Protein 8XCK (pdb70)

Foldseek 3Di:
DVVCPPVVCVVVVVVVVVVVVVVVCVVVVVDLQVDKAFDWDADPPRDTDGLAIGRRPDDPPSPPRPHHDDPQQVDWDADVPPGDTGRQWDDDPNDTDGRCVPVPDDQLDWDFDDDVVTQWIAGSVGDTGHNPDDDDDDDDDPDDDDDPDDDDPPDDPPDDDDPPVPPDDQKDKDWFAADWDDDDPDIDGFFKDKDKDFLPDQAKKKKKWDKKKKAWDWDADPNDIFWKKKWKWKAWVNHTPDIDIHTGDIDIDIDIHIGGHPPGMIMIMIGMDIHASDPPGRTDMDIDMTMIMMHRDDPPPDDDD/DKWQQWPLGTWDKDWQCVLPPVVVVLQCVCQVVWQQAQWFQFAAAAPFKTKIFAAHQVRHGDDWDAFAAQRLVSPDALAAFWKWFDAPPDRRGGTTMIIGGNHHDRVQHDVDPSHRTHTTIGGPDCNVSVNVVNPADWQDPDPDGNGHPNTTGRNGMDDD/DKWQQWPLGTWDKDWQCVLPVQVVVLAVVCLVVFQQAQWFQFAAAAPFKTKIWAAHQVRDGDDWDQFAAQRLASPDALAAFWKWFDAPPDRRGGTTMIIGGNHGDRVQHDVDPSHRTHTTMGGPPDNVSVNVVNPADWDPPDPDGRGHPNTITRNHMGDD/DCCCPPCVCVVVVVVVVVVVVVVVCVVVVVVQQPDKAFDWDADPPRDTDGLAIGRRPDDPPSPPRPHHDDPQQVDWDADVPPGDTGRQWDDDPNDTDGRCVPVPDDQLDWDFDPDVVTQWTAGSVGDTGHNPDDDDDDDDDPDDDDDDDDDDPPDDDPDDDDPPVPPDDQKDKDWDAADWDDDDPDIDGFFKDKDKDFLPDQAKKKKKWPKKKKAWDWDADPNDIFWKKKWKWKAKVNHTPDIDIHTHDMDIDIDIHIGGHPPGMIMIMIGMDIHASDPPGRTDMDIDMTMIMMHRDDPPDDDDD/DKWQQWPLGIWDKAWQCPLCVFVVVLACVCQVVFQQAQWFQFAAAAPFKTKIWAAHQVRHGDDWDAFAAQSLASPDALAAFWKWFDAPPDRRRGTTMIIGGNHHDRVQHDPDPSHRTHTTMGGPDDNVSRNVVNPADWQDPDPDGRGHPNTTTRNGMGDD/DVCVVVVVCCVVVVVVVVVVVVVVCVVVVVVQQPDKAFDWDADVPRDTDGLAIGRRPDDPPSPPRPHHDDDQQVDWDADVPPGDTGRQWDDDPNDTDGSCVPVPDDALDWDFDPDVVTQWTAGSVGDTGHNPDDDDDDDDDPDDDDDPDDDDPPDDDPDDDDPPVPPDDQKDKDWFAADWDDDDPDIDGFHKDKDKDWQPDQAKKKKKWPKKKKAWDWDADPNDIFWKKKWKFKAKVNHTPDIDIHTHDIDIDIDIHIGGHPPGMIMIMIGMHIHASDPPGRTDMDIHMTMIMMHRDDPPPDDDD

GO terms:
  GO:0046813 receptor-mediated virion attachment to host cell (P, IMP)
  GO:0019062 virion attachment to host cell (P, IDA)

Organism: Escherichia phage lambda (NCBI:txid2681611)

B-factor: mean 52.68, std 48.72, range [0.5, 297.79]

Sequence (1395 aa):
GKELLEKVELTEDNASRLEEFSKEWKDASDKWNAMWAVKIEQTKDGKHYVAGIGLSMEDTEEGKLSQFLVAANRIAFIDPANGNETPMFVAQGNQIFMNDVFLKRLTAPTITSGGNPPAFSLTPDGKLTAKNADISGSVNANSGTLSNVTIAENCTINGTLRAEKIVGDIVKAASAAFPRQRESSVDWPSGTRTVTVTDDHPFDRQIVVLPLTFRGSKRTVSGRTTYSMCYLKVLMNGAVIYDGAANEAVQVFSRIVDMPAGRGNVILTFTLTSTRHSADIPPYTFASDVQVMVIKKQALGISVVHVLLTTSAGNIELELDKQKAPVSVQNFVDYVNSGFYNNTTFHRVIPGFMIQGGGFTEQMQQKKPNPPIKNEADNGLRNTRGTIAMARTADKDSATSQFFINVADNAFLDHGQRDFGYAVFGKVVKGMDVADKISQVPTHDVGPYQNVPSKPVVILSAKVLHVLLTTSAGNIELELDKQKAPVSVQNFVDYVNSGFYNNTTFHRVIPGFMIQGGGFTEQMQQKKPNPPIKNEADNGLRNTRGTIAMARTADKDSATSQFFINVADNAFLDHGQRDFGYAVFGKVVKGMDVADKISQVPTHDVGPYQNVPSKPVVILSAKVLGKELLEKVELTEDNASRLEEFSKEWKDASDKWNAMWAVKIEQTKDGKHYVAGIGLSMEDTEEGKLSQFLVAANRIAFIDPANGNETPMFVAQGNQIFMNDVFLKRLTAPTITSGGNPPAFSLTPDGKLTAKNADISGSVNANSGTLSNVTIAENCTINGTLRAEKIVGDIVKAASAAFPRQRESSVDWPSGTRTVTVTDDHPFDRQIVVLPLTFRGSKRTVSGRTTYSMCYLKVLMNGAVIYDGAANEAVQVFSRIVDMPAGRGNVILTFTLTSTRHSADIPPYTFASDVQVMVIKKQALGISVVHVLLTTSAGNIELELDKQKAPVSVQNFVDYVNSGFYNNTTFHRVIPGFMIQGGGFTEQMQQKKPNPPIKNEADNGLRNTRGTIAMARTADKDSATSQFFINVADNAFLDHGQRDFGYAVFGKVVKGMDVADKISQVPTHDVGPYQNVPSKPVVILSAKVLGKELLEKVELTEDNASRLEEFSKEWKDASDKWNAMWAVKIEQTKDGKHYVAGIGLSMEDTEEGKLSQFLVAANRIAFIDPANGNETPMFVAQGNQIFMNDVFLKRLTAPTITSGGNPPAFSLTPDGKLTAKNADISGSVNANSGTLSNVTIAENCTINGTLRAEKIVGDIVKAASAAFPRQRESSVDWPSGTRTVTVTDDHPFDRQIVVLPLTFRGSKRTVSGRTTYSMCYLKVLMNGAVIYDGAANEAVQVFSRIVDMPAGRGNVILTFTLTSTRHSADIPPYTFASDVQVMVIKKQALGISVV

Secondary structure (DSSP, 8-state):
--HHHHSSTHHHHHHHHHHHHHHHHHHHHHHHHT-EEEEEE--TTS--EEEEEEESS----SSS---EEE-SSSEEEE-TTT--EEESEEEETTEEEE-SSS--EEES-EEE-SSSS-S-EE-TTS-EE-SSEEEES-EE-SSBEESS-EE-TTS---S-B-SSSBSS-SEEEEEE---EEEETTEEEE-EEEEEEE----SS-EEEEEEEEEEE-EEEEETTEEEEE-EEEEEEETTEEEEEEEESSS-EEEEEEEEE-TTS--EEEEEEEEE--SSSSSPP--EEPPEEEEEE----SSEEE-/-GGGTTSSTHHHHHHHHHHHHHHHHHHHHHHHTT-EEEEEE--TTS--EEEEEEESS----SSS---EEE-SSSEEEE-TTT--EEESEEESSS-EEE-SSS--EEES-EEE-SSSS-S-EE-TTS-EE-SSEEEES-EE-SSBEESS-EE-TTS---S-B-SSSBSS-SEEEEEE---EEEETTEEEE-EEEEEEE----SS-EEEEEEEEEEE-EEEEETTEEEEE-EEEEEEETTEEEEEEEESSS-EEEEEEEEE-TTS--EEEEEEEEE--SSSSSPP--EE--EEEEEE----SSEEE-/--TTTSSHHHHHHHHHHHHHHHHHHHHHHHHHHT-EEEEEE--TTS--EEEEEEETT----SSS---EEE-SSSEEEE-TTT--EEESEEE-SS-EEE-SSS--EEES-EEE-SSSS-S-EE-TTS-EE-SS--EES-EE-SSBEESS-EE-TTS---S-B-SSSBSS-SEEEEEE---EEEETTEEEE-EEEEEEE----SS-EEEEEEEEEEE-EEEEETTEEEEE-EEEEEEETTEEEEEEEESSS-EEEEEEEEE-TTS--EEEEEEEEE--SSSSSPP--EE--EEEEEE----SSEEE-/-EEEEETTEEEEEEE-TTT-HHHHHHHHHHHHTTSSTTEE--EEETTTEEEESSEETTS-B--PPS-B---GGGS----TTEEEE---SSTT-B-S-EEEESS--GGG---SSS----EEEEEEE-HHHHHHHHTS-B--TTTSSS-BSS--EEEEEEE-/-EEEEESS-EEEEEE-TTTSHHHHHHHHHHHHTT-STTEE--EEETTTEEEESSEETTS-B----S-B---GGGS----TTEEEE---SSTT-B-S-EEEESS--GGG---SSS----EEEEEEE-HHHHHHHHTS-B--TTTSSS-BSS--EEEEEEE-/-EEEEESS-EEEEEE-TTT-HHHHHHHHHHHHTTSSTTEE--EEETTTEEEESSB-TTS-B----S-B---GGG-----TTEEEE---SSTT-B-S-EEEESS--GGG---SSS----EEEEEEE-HHHHHHHHTS-B--TTTSSS-BSS--EEEEEEE-

Solvent-accessible surface area: 60244 Å² total; per-residue (Å²): 83,154,62,75,122,86,56,18,70,44,5,92,55,6,15,51,67,1,91,111,38,14,118,73,23,105,110,14,22,94,87,8,85,70,38,78,25,11,28,26,71,89,14,171,96,46,57,23,10,0,4,0,0,4,48,9,35,93,129,51,123,101,29,172,13,43,50,2,2,0,0,8,93,49,6,1,5,1,60,38,69,92,10,92,84,38,67,1,14,53,78,47,66,160,98,56,22,2,14,13,76,7,2,46,80,5,58,24,0,45,2,42,2,32,27,44,0,16,0,4,18,2,48,59,61,0,50,0,2,0,7,28,2,19,3,1,10,29,2,36,2,39,46,19,47,1,17,72,0,48,1,15,119,96,5,68,17,62,6,77,14,96,1,46,105,20,84,9,23,8,2,2,4,13,36,15,47,8,46,117,92,142,63,97,93,38,62,17,1,14,21,66,47,39,0,30,0,52,35,72,25,76,26,58,8,12,0,0,0,2,7,1,5,0,20,0,19,96,95,88,87,115,74,168,58,23,102,0,39,0,78,0,70,0,38,47,82,59,61,79,52,41,91,9,50,0,56,72,26,4,39,10,2,3,74,36,12,63,2,32,34,71,183,33,69,9,64,0,27,0,28,3,61,24,47,95,12,45,110,110,52,20,1,111,10,23,9,3,31,1,3,2,2,2,1,52,58,45,81,123,16,14,61,37,112,84,2,25,0,28,7,73,28,26,65,0,20,0,81,10,29,115,171,108,0,79,69,0,8,114,16,0,38,77,7,2,90,92,46,17,0,49,67,0,7,0,12,26,0,3,44,9,0,0,0,11,0,0,5,10,23,57,128,62,101,118,63,177,67,82,117,76,19,141,18,33,8,95,35,63,43,162,3,62,103,0,10,0,0,4,4,29,88,87,87,69,42,16,5,33,2,39,0,0,0,0,19,10,90,0,63,42,2,32,81,36,97,145,84,56,7,13,5,0,0,0,66,4,77,113,5,37,108,14,0,55,106,0,8,116,27,98,25,156,56,116,47,115,103,47,29,19,7,77,156,44,4,24,0,111,44,7,124,50,149,90,0,36,0,29,8,72,30,26,66,0,15,1,88,33,36,112,153,112,0,70,77,1,7,118,15,1,37,72,6,1,100,89,32,18,0,54,71,0,4,1,12,26,0,3,43,8,0,0,0,10,0,0,5,10,20,62,133,58,96,112,66,177,67,82,115,63,18,123,18,28,6,96,32,58,40,167,2,62,108,0,11,1,0,4,4,29,87,88,88,69,44,16,6,34,3,37,0,0,0,0,15,12,89,0,70,45,0,34,78,40,81,127,87,54,12,14,5,1,0,1,68,4,74,120,7,40,107,16,0,49,100,0,7,118,26,96,28,150,55,116,51,114,99,54,27,16,6,76,159,44,5,18,0,100,47,4,129,37,156,79,144,50,75,124,104,52,27,102,43,6,99,55,5,17,57,67,0,106,116,42,28,141,74,24,124,93,15,22,93,86,6,83,75,43,75,24,11,29,26,68,95,15,168,97,48,57,24,10,0,4,0,0,3,47,7,29,99,132,51,122,96,31,170,14,45,44,2,2,0,0,9,93,51,7,2,4,2,63,41,70,94,9,91,80,37,68,0,13,52,79,38,66,164,104,57,21,2,15,13,76,6,2,46,74,3,54,24,0,50,2,42,6,30,22,43,1,15,0,5,14,1,46,50,67,0,52,1,2,0,7,29,5,20,3,2,11,28,2,40,2,37,45,21,48,2,18,73,1,49,1,16,118,92,5,69,14,62,6,76,15,99,1,42,105,18,82,10,22,7,2,1,5,16,37,16,47,6,48,123,99,143,61,105,94,40,61,17,0,13,23,62,46,40,0,32,0,51,37,72,24,76,22,66,7,14,0,0,0,2,7,1,5,0,23,0,22,93,89,83,90,115,74,169,63,22,96,0,42,0,80,0,80,0,40,40,78,62,59,74,56,41,90,9,49,0,44,62,25,4,36,10,1,4,76,28,15,68,3,33,34,72,174,32,68,6,67,0,28,0,37,4,61,22,50,97,12,45,110,105,49,18,2,106,10,30,10,3,30,2,4,1,1,3,1,47,50,45,77,121,14,14,63,35,121,91,1,29,0,25,7,74,28,22,56,0,27,0,79,10,35,118,167,113,0,72,75,1,10,118,15,0,37,68,8,2,93,92,34,20,0,59,69,0,7,1,10,26,0,3,43,10,0,0,0,10,0,0,5,8,15,68,144,61,93,113,59,179,69,78,116,73,22,141,16,30,6,100,34,59,42,163,2,62,108,0,12,1,0,4,3,31,89,91,90,79,42,17,4,32,2,36,0,0,0,0,15,10,92,0,68,45,1,34,83,36,79,145,94,58,12,14,4,1,0,0,66,7,75,110,13,37,121,21,0,49,103,0,8,113,27,100,24,150,65,114,49,114,93,57,30,20,8,78,153,44,4,22,0,113,45,15,126,43,141,79,160,64,79,138,73,55,22,89,45,4,101,62,5,16,55,63,1,91,110,41,23,129,71,22,117,100,15,22,97,86,6,83,74,37,72,24,12,30,26,71,91,13,167,98,44,57,21,10,0,4,0,0,4,52,6,34,94,124,50,124,98,29,168,13,44,48,3,1,0,0,8,93,49,7,4,4,2,61,40,69,96,8,100,83,40,70,2,14,52,80,39,65,163,98,56,19,4,14,18,77,7,2,50,73,3,50,25,0,48,3,42,2,28,23,44,1,14,0,5,16,1,45,58,54,0,53,1,2,0,4,28,1,23,3,1,10,32,3,37,2,35,45,20,51,1,16,74,0,50,0,15,119,92,4,65,11,69,6,76,12,98,0,46,102,20,84,8,24,7,2,2,4,13,39,14,45,6,48,126,98,140,64,96,94,38,62,16,0,17,22,60,44,43,0,31,0,51,35,72,24,74,25,66,8,14,0,0,0,2,6,1,5,0,21,1,19,95,90,85,88,117,74,168,61,20,100,0,40,0,80,0,82,0,41,42,81,60,60,76,56,40,92,8,51,0,47,68,25,4,38,10,2,4,74,30,14,80,2,37,35,72,183,34,67,6,64,0,24,0,39,2,62,24,47,93,11,43,110,116,46,19,1,98,10,30,8,2,33,0,3,2,1,4,1,48,60,46,75,124,15,16,56,40,113

InterPro domains:
  IPR003961 Fibronectin type III [PS50853] (620-715)
  IPR003961 Fibronectin type III [SM00060] (618-701)
  IPR003961 Fibronectin type III [SM00060] (714-798)
  IPR003961 Fibronectin type III [cd00063] (618-710)
  IPR013783 Immunoglobulin-like fold [G3DSA:2.60.40.10] (608-719)
  IPR015406 Tip attachment protein J, central straight fiber domain [PF09327] (845-972)
  IPR021034 Tip attachment protein J, C-terminal receptor binding domain [PF12421] (1001-1132)
  IPR032876 Tip attachment protein J [PF13550] (334-497)
  IPR036116 Fibronectin type III superfamily [SSF49265] (617-719)
  IPR053171 Viral Tip Attachment Protein [PTHR36251] (1-840)
  IPR055383 Tip attachment protein J, Fn3-1 domain [PF24421] (610-714)
  IPR055385 Tip attachment protein J, HDII-ins2 domain [PF24801] (86-207)
  IPR057587 Tip attachment protein J, second Ig-like domain [PF24489] (716-818)

Radius of gyration: 49.27 Å; Cα contacts (8 Å, |Δi|>4): 3684; chains: 6; bounding box: 77×74×206 Å

Structure (mmCIF, N/CA/C/O backbone):
data_8XCK
#
_entry.id   8XCK
#
_cell.length_a   1.00
_cell.length_b   1.00
_cell.length_c   1.00
_cell.angle_alpha   90.00
_cell.angle_beta   90.00
_cell.angle_gamma   90.00
#
_symmetry.space_group_name_H-M   'P 1'
#
loop_
_entity.id
_entity.type
_entity.pdbx_description
1 polymer 'Tip attachment protein J'
2 polymer 'Peptidyl-prolyl cis-trans isomerase A'
#
loop_
_atom_site.group_PDB
_atom_site.id
_atom_site.type_symbol
_atom_site.label_atom_id
_atom_site.label_alt_id
_atom_site.label_comp_id
_atom_site.label_asym_id
_atom_site.label_entity_id
_atom_site.label_seq_id
_atom_site.pdbx_PDB_ins_code
_atom_site.Cartn_x
_atom_site.Cartn_y
_atom_site.Cartn_z
_atom_site.occupancy
_atom_site.B_iso_or_equiv
_atom_site.auth_seq_id
_atom_site.auth_comp_id
_atom_site.auth_asym_id
_atom_site.auth_atom_id
_atom_site.pdbx_PDB_model_num
ATOM 1 N N . GLY A 1 116 ? 245.300 254.756 154.272 1.00 153.98 828 GLY J N 1
ATOM 2 C CA . GLY A 1 116 ? 243.937 254.474 154.815 1.00 166.63 828 GLY J CA 1
ATOM 3 C C . GLY A 1 116 ? 243.641 255.270 156.078 1.00 188.16 828 GLY J C 1
ATOM 4 O O . GLY A 1 116 ? 244.593 255.755 156.716 1.00 190.31 828 GLY J O 1
ATOM 5 N N . LYS A 1 117 ? 242.364 255.398 156.445 1.00 212.59 829 LYS J N 1
ATOM 6 C CA . LYS A 1 117 ? 241.940 256.134 157.668 1.00 227.41 829 LYS J CA 1
ATOM 7 C C . LYS A 1 117 ? 242.364 255.350 158.918 1.00 255.04 829 LYS J C 1
ATOM 8 O O . LYS A 1 117 ? 242.682 255.987 159.932 1.00 266.85 829 LYS J O 1
ATOM 14 N N . GLU A 1 118 ? 242.379 254.016 158.849 1.00 270.36 830 GLU J N 1
ATOM 15 C CA . GLU A 1 118 ? 242.573 253.130 160.031 1.00 261.95 830 GLU J CA 1
ATOM 16 C C . GLU A 1 118 ? 244.004 253.251 160.580 1.00 263.91 830 GLU J C 1
ATOM 17 O O . GLU A 1 118 ? 244.228 252.770 161.706 1.00 251.02 830 GLU J O 1
ATOM 23 N N . LEU A 1 119 ? 244.937 253.865 159.838 1.00 264.86 831 LEU J N 1
ATOM 24 C CA . LEU A 1 119 ? 246.371 253.934 160.244 1.00 252.89 831 LEU J CA 1
ATOM 25 C C . LEU A 1 119 ? 246.652 255.194 161.080 1.00 273.27 831 LEU J C 1
ATOM 26 O O . LEU A 1 119 ? 247.811 255.347 161.511 1.00 297.04 831 LEU J O 1
ATOM 31 N N . LEU A 1 120 ? 245.659 256.052 161.340 1.00 275.10 832 LEU J N 1
ATOM 32 C CA . LEU A 1 120 ? 245.915 257.369 161.992 1.00 262.98 832 LEU J CA 1
ATOM 33 C C . LEU A 1 120 ? 245.213 257.506 163.353 1.00 257.94 832 LEU J C 1
ATOM 34 O O . LEU A 1 120 ? 245.457 258.536 164.010 1.00 268.05 832 LEU J O 1
ATOM 39 N N . GLU A 1 121 ? 244.397 256.544 163.793 1.00 237.23 833 GLU J N 1
ATOM 40 C CA . GLU A 1 121 ? 243.723 256.648 165.121 1.00 215.57 833 GLU J CA 1
ATOM 41 C C . GLU A 1 121 ? 244.137 255.493 166.037 1.00 205.98 833 GLU J C 1
ATOM 42 O O . GLU A 1 121 ? 244.615 255.770 167.159 1.00 201.02 833 GLU J O 1
ATOM 48 N N . LYS A 1 122 ? 243.952 254.247 165.601 1.00 193.99 834 LYS J N 1
ATOM 49 C CA . LYS A 1 122 ? 244.131 253.064 166.483 1.00 190.42 834 LYS J CA 1
ATOM 50 C C . LYS A 1 122 ? 245.608 252.650 166.532 1.00 191.87 834 LYS J C 1
ATOM 51 O O . LYS A 1 122 ? 245.946 251.780 167.348 1.00 206.30 834 LYS J O 1
ATOM 57 N N . VAL A 1 123 ? 246.471 253.241 165.712 1.00 185.33 835 VAL J N 1
ATOM 58 C CA . VAL A 1 123 ? 247.926 252.915 165.741 1.00 181.50 835 VAL J CA 1
ATOM 59 C C . VAL A 1 123 ? 248.621 253.824 166.761 1.00 188.81 835 VAL J C 1
ATOM 60 O O . VAL A 1 123 ? 249.637 253.396 167.323 1.00 194.25 835 VAL J O 1
ATOM 64 N N . GLU A 1 124 ? 248.089 255.021 167.017 1.00 196.02 836 GLU J N 1
ATOM 65 C CA . GLU A 1 124 ? 248.616 255.919 168.081 1.00 197.78 836 GLU J CA 1
ATOM 66 C C . GLU A 1 124 ? 248.191 255.381 169.452 1.00 195.12 836 GLU J C 1
ATOM 67 O O . GLU A 1 124 ? 248.783 255.820 170.463 1.00 195.38 836 GLU J O 1
ATOM 73 N N . LEU A 1 125 ? 247.205 254.477 169.499 1.00 188.96 837 LEU J N 1
ATOM 74 C CA . LEU A 1 125 ? 246.780 253.843 170.777 1.00 187.47 837 LEU J CA 1
ATOM 75 C C . LEU A 1 125 ? 247.936 253.029 171.364 1.00 197.92 837 LEU J C 1
ATOM 76 O O . LEU A 1 125 ? 248.062 252.995 172.591 1.00 211.63 837 LEU J O 1
ATOM 81 N N . THR A 1 126 ? 248.787 252.450 170.524 1.00 202.53 838 THR J N 1
ATOM 82 C CA . THR A 1 126 ? 249.927 251.612 170.978 1.00 209.89 838 THR J CA 1
ATOM 83 C C . THR A 1 126 ? 250.958 252.486 171.701 1.00 208.06 838 THR J C 1
ATOM 84 O O . THR A 1 126 ? 251.763 251.923 172.463 1.00 219.55 838 THR J O 1
ATOM 88 N N . GLU A 1 127 ? 250.935 253.803 171.481 1.00 200.63 839 GLU J N 1
ATOM 89 C CA . GLU A 1 127 ? 251.930 254.734 172.072 1.00 196.73 839 GLU J CA 1
ATOM 90 C C . GLU A 1 127 ? 251.370 255.372 173.351 1.00 195.73 839 GLU J C 1
ATOM 91 O O . GLU A 1 127 ? 252.113 255.431 174.358 1.00 202.24 839 GLU J O 1
ATOM 97 N N . ASP A 1 128 ? 250.129 255.861 173.321 1.00 189.17 840 ASP J N 1
ATOM 98 C CA . ASP A 1 128 ? 249.476 256.435 174.530 1.00 185.36 840 ASP J CA 1
ATOM 99 C C . ASP A 1 128 ? 249.288 255.322 175.568 1.00 172.65 840 ASP J C 1
ATOM 100 O O . ASP A 1 128 ? 249.450 255.606 176.768 1.00 180.87 840 ASP J O 1
ATOM 105 N N . ASN A 1 129 ? 248.962 254.107 175.124 1.00 159.40 841 ASN J N 1
ATOM 106 C CA . ASN A 1 129 ? 248.867 252.929 176.025 1.00 160.79 841 ASN J CA 1
ATOM 107 C C . ASN A 1 129 ? 250.233 252.672 176.672 1.00 162.16 841 ASN J C 1
ATOM 108 O O . ASN A 1 129 ? 250.267 252.405 177.890 1.00 174.84 841 ASN J O 1
ATOM 113 N N . ALA A 1 130 ? 251.321 252.754 175.905 1.00 156.07 842 ALA J N 1
ATOM 114 C CA . ALA A 1 130 ? 252.691 252.540 176.427 1.00 154.09 842 ALA J CA 1
ATOM 115 C C . ALA A 1 130 ? 253.025 253.637 177.448 1.00 151.67 842 ALA J C 1
ATOM 116 O O . ALA A 1 130 ? 253.625 253.310 178.492 1.00 151.42 842 ALA J O 1
ATOM 118 N N . SER A 1 131 ? 252.645 254.887 177.173 1.00 150.59 843 SER J N 1
ATOM 119 C CA . SER A 1 131 ? 252.894 256.028 178.095 1.00 148.97 843 SER J CA 1
ATOM 120 C C . SER A 1 131 ? 252.132 255.798 179.409 1.00 143.11 843 SER J C 1
ATOM 121 O O . SER A 1 131 ? 252.716 256.006 180.496 1.00 151.44 843 SER J O 1
ATOM 124 N N . ARG A 1 132 ? 250.870 255.381 179.317 1.00 128.78 844 ARG J N 1
ATOM 125 C CA . ARG A 1 132 ? 250.045 255.091 180.519 1.00 118.37 844 ARG J CA 1
ATOM 126 C C . ARG A 1 132 ? 250.663 253.915 181.277 1.00 116.95 844 ARG J C 1
ATOM 127 O O . ARG A 1 132 ? 250.676 253.963 182.524 1.00 125.10 844 ARG J O 1
ATOM 135 N N . LEU A 1 133 ? 251.163 252.904 180.561 1.00 112.79 845 LEU J N 1
ATOM 136 C CA . LEU A 1 133 ? 251.808 251.724 181.197 1.00 112.42 845 LEU J CA 1
ATOM 137 C C . LEU A 1 133 ? 253.061 252.176 181.949 1.00 117.20 845 LEU J C 1
ATOM 138 O O . LEU A 1 133 ? 253.273 251.678 183.068 1.00 125.59 845 LEU J O 1
ATOM 143 N N . GLU A 1 134 ? 253.847 253.083 181.367 1.00 126.38 846 GLU J N 1
ATOM 144 C CA . GLU A 1 134 ? 255.080 253.607 182.015 1.00 134.45 846 GLU J CA 1
ATOM 145 C C . GLU A 1 134 ? 254.699 254.403 183.269 1.00 133.10 846 GLU J C 1
ATOM 146 O O . GLU A 1 134 ? 255.378 254.243 184.297 1.00 133.02 846 GLU J O 1
ATOM 152 N N . GLU A 1 135 ? 253.655 255.229 183.196 1.00 133.87 847 GLU J N 1
ATOM 153 C CA . GLU A 1 135 ? 253.187 256.016 184.370 1.00 137.28 847 GLU J CA 1
ATOM 154 C C . GLU A 1 135 ? 252.732 255.059 185.476 1.00 132.02 847 GLU J C 1
ATOM 155 O O . GLU A 1 135 ? 253.105 255.288 186.649 1.00 144.60 847 GLU J O 1
ATOM 161 N N . PHE A 1 136 ? 251.970 254.023 185.124 1.00 122.12 848 PHE J N 1
ATOM 162 C CA . PHE A 1 136 ? 251.494 253.014 186.105 1.00 116.46 848 PHE J CA 1
ATOM 163 C C . PHE A 1 136 ? 252.684 252.245 186.670 1.00 110.08 848 PHE J C 1
ATOM 164 O O . PHE A 1 136 ? 252.646 251.946 187.871 1.00 132.20 848 PHE J O 1
ATOM 172 N N . SER A 1 137 ? 253.692 251.949 185.850 1.00 95.88 849 SER J N 1
ATOM 173 C CA . SER A 1 137 ? 254.929 251.266 186.308 1.00 95.53 849 SER J CA 1
ATOM 174 C C . SER A 1 137 ? 255.625 252.141 187.355 1.00 98.44 849 SER J C 1
ATOM 175 O O . SER A 1 137 ? 256.054 251.598 188.389 1.00 107.32 849 SER J O 1
ATOM 178 N N . LYS A 1 138 ? 255.751 253.443 187.093 1.00 99.46 850 LYS J N 1
ATOM 179 C CA . LYS A 1 138 ? 256.395 254.384 188.045 1.00 100.83 850 LYS J CA 1
ATOM 180 C C . LYS A 1 138 ? 255.592 254.427 189.347 1.00 93.96 850 LYS J C 1
ATOM 181 O O . LYS A 1 138 ? 256.210 254.343 190.416 1.00 97.86 850 LYS J O 1
ATOM 187 N N . GLU A 1 139 ? 254.268 254.529 189.267 1.00 85.64 851 GLU J N 1
ATOM 188 C CA . GLU A 1 139 ? 253.416 254.599 190.481 1.00 83.98 851 GLU J CA 1
ATOM 189 C C . GLU A 1 139 ? 253.550 253.293 191.267 1.00 76.36 851 GLU J C 1
ATOM 190 O O . GLU A 1 139 ? 253.677 253.358 192.505 1.00 74.61 851 GLU J O 1
ATOM 196 N N . TRP A 1 140 ? 253.519 252.156 190.574 1.00 72.36 852 TRP J N 1
ATOM 197 C CA . TRP A 1 140 ? 253.618 250.818 191.205 1.00 70.18 852 TRP J CA 1
ATOM 198 C C . TRP A 1 140 ? 254.985 250.665 191.875 1.00 76.82 852 TRP J C 1
ATOM 199 O O . TRP A 1 140 ? 255.027 250.134 192.985 1.00 83.34 852 TRP J O 1
ATOM 210 N N . LYS A 1 141 ? 256.060 251.101 191.218 1.00 86.90 853 LYS J N 1
ATOM 211 C CA . LYS A 1 141 ? 257.423 251.043 191.803 1.00 93.09 853 LYS J CA 1
ATOM 212 C C . LYS A 1 141 ? 257.465 251.926 193.049 1.00 92.94 853 LYS J C 1
ATOM 213 O O . LYS A 1 141 ? 258.091 251.516 194.023 1.00 104.02 853 LYS J O 1
ATOM 219 N N . ASP A 1 142 ? 256.835 253.096 193.014 1.00 93.87 854 ASP J N 1
ATOM 220 C CA . ASP A 1 142 ? 256.833 254.031 194.167 1.00 93.86 854 ASP J CA 1
ATOM 221 C C . ASP A 1 142 ? 256.082 253.399 195.341 1.00 76.73 854 ASP J C 1
ATOM 222 O O . ASP A 1 142 ? 256.562 253.557 196.476 1.00 78.63 854 ASP J O 1
ATOM 227 N N . ALA A 1 143 ? 254.971 252.704 195.083 1.00 62.09 855 ALA J N 1
ATOM 228 C CA . ALA A 1 143 ? 254.051 252.215 196.141 1.00 53.44 855 ALA J CA 1
ATOM 229 C C . ALA A 1 143 ? 254.515 250.860 196.686 1.00 54.05 855 ALA J C 1
ATOM 230 O O . ALA A 1 143 ? 254.428 250.666 197.911 1.00 60.48 855 ALA J O 1
ATOM 232 N N . SER A 1 144 ? 254.976 249.951 195.824 1.00 52.38 856 SER J N 1
ATOM 233 C CA . SER A 1 144 ? 255.397 248.587 196.225 1.00 53.92 856 SER J CA 1
ATOM 234 C C . SER A 1 144 ? 256.652 248.668 197.091 1.00 57.71 856 SER J C 1
ATOM 235 O O . SER A 1 144 ? 256.753 247.925 198.086 1.00 66.45 856 SER J O 1
ATOM 238 N N . ASP A 1 145 ? 257.595 249.522 196.722 1.00 65.53 857 ASP J N 1
ATOM 239 C CA . ASP A 1 145 ? 258.884 249.612 197.447 1.00 74.05 857 ASP J CA 1
ATOM 240 C C . ASP A 1 145 ? 258.630 250.201 198.829 1.00 68.47 857 ASP J C 1
ATOM 241 O O . ASP A 1 145 ? 259.496 250.015 199.694 1.00 78.84 857 ASP J O 1
ATOM 246 N N . LYS A 1 146 ? 257.493 250.861 199.033 1.00 56.82 858 LYS J N 1
ATOM 247 C CA . LYS A 1 146 ? 257.151 251.406 200.365 1.00 53.22 858 LYS J CA 1
ATOM 248 C C . LYS A 1 146 ? 256.203 250.467 201.112 1.00 49.69 858 LYS J C 1
ATOM 249 O O . LYS A 1 146 ? 256.151 250.579 202.350 1.00 59.32 858 LYS J O 1
ATOM 255 N N . TRP A 1 147 ? 255.470 249.599 200.416 1.00 40.71 859 TRP J N 1
ATOM 256 C CA . TRP A 1 147 ? 254.669 248.538 201.076 1.00 36.38 859 TRP J CA 1
ATOM 257 C C . TRP A 1 147 ? 255.605 247.492 201.643 1.00 38.16 859 TRP J C 1
ATOM 258 O O . TRP A 1 147 ? 255.329 247.018 202.747 1.00 50.46 859 TRP J O 1
ATOM 269 N N . ASN A 1 148 ? 256.648 247.126 200.908 1.00 39.59 860 ASN J N 1
ATOM 270 C CA . ASN A 1 148 ? 257.540 246.010 201.307 1.00 39.86 860 ASN J CA 1
ATOM 271 C C . ASN A 1 148 ? 258.500 246.506 202.388 1.00 39.93 860 ASN J C 1
ATOM 272 O O . ASN A 1 148 ? 259.100 245.663 203.047 1.00 46.96 860 ASN J O 1
ATOM 277 N N . ALA A 1 149 ? 258.646 247.817 202.572 1.00 37.23 861 ALA J N 1
ATOM 278 C CA . ALA A 1 149 ? 259.514 248.391 203.630 1.00 38.64 861 ALA J CA 1
ATOM 279 C C . ALA A 1 149 ? 258.714 248.719 204.897 1.00 35.58 861 ALA J C 1
ATOM 280 O O . ALA A 1 149 ? 259.335 249.157 205.865 1.00 40.83 861 ALA J O 1
ATOM 282 N N . MET A 1 150 ? 257.410 248.461 204.901 1.00 31.47 862 MET J N 1
ATOM 283 C CA . MET A 1 150 ? 256.454 248.934 205.930 1.00 26.20 862 MET J CA 1
ATOM 284 C C . MET A 1 150 ? 256.392 247.891 207.033 1.00 21.13 862 MET J C 1
ATOM 285 O O . MET A 1 150 ? 256.199 246.694 206.735 1.00 21.83 862 MET J O 1
ATOM 290 N N . TRP A 1 151 ? 256.548 248.332 208.275 1.00 16.58 863 TRP J N 1
ATOM 291 C CA . TRP A 1 151 ? 256.406 247.447 209.460 1.00 12.95 863 TRP J CA 1
ATOM 292 C C . TRP A 1 151 ? 255.046 247.744 210.031 1.00 9.59 863 TRP J C 1
ATOM 293 O O . TRP A 1 151 ? 254.670 248.885 210.064 1.00 9.44 863 TRP J O 1
ATOM 304 N N . ALA A 1 152 ? 254.332 246.732 210.453 1.00 6.98 864 ALA J N 1
ATOM 305 C CA . ALA A 1 152 ? 253.002 246.901 211.033 1.00 5.51 864 ALA J CA 1
ATOM 306 C C . ALA A 1 152 ? 252.921 246.142 212.340 1.00 4.48 864 ALA J C 1
ATOM 307 O O . ALA A 1 152 ? 253.794 245.417 212.702 1.00 4.40 864 ALA J O 1
ATOM 309 N N . VAL A 1 153 ? 251.851 246.335 213.050 1.00 3.73 865 VAL J N 1
ATOM 310 C CA . VAL A 1 153 ? 251.424 245.441 214.146 1.00 3.38 865 VAL J CA 1
ATOM 311 C C . VAL A 1 153 ? 250.697 244.280 213.507 1.00 3.65 865 VAL J C 1
ATOM 312 O O . VAL A 1 153 ? 249.660 244.531 212.887 1.00 3.75 865 VAL J O 1
ATOM 316 N N . LYS A 1 154 ? 251.165 243.067 213.752 1.00 4.13 866 LYS J N 1
ATOM 317 C CA . LYS A 1 154 ? 250.644 241.852 213.139 1.00 4.50 866 LYS J CA 1
ATOM 318 C C . LYS A 1 154 ? 249.491 241.314 213.937 1.00 4.87 866 LYS J C 1
ATOM 319 O O . LYS A 1 154 ? 249.670 241.133 215.124 1.00 4.49 866 LYS J O 1
ATOM 325 N N . ILE A 1 155 ? 248.395 240.983 213.250 1.00 5.96 867 ILE J N 1
ATOM 326 C CA . ILE A 1 155 ? 247.195 240.379 213.894 1.00 6.98 867 ILE J CA 1
ATOM 327 C C . ILE A 1 155 ? 247.186 238.877 213.640 1.00 9.21 867 ILE J C 1
ATOM 328 O O . ILE A 1 155 ? 247.306 238.481 212.518 1.00 10.84 867 ILE J O 1
ATOM 333 N N . GLU A 1 156 ? 247.041 238.063 214.672 1.00 13.23 868 GLU J N 1
ATOM 334 C CA . GLU A 1 156 ? 246.963 236.586 214.536 1.00 17.20 868 GLU J CA 1
ATOM 335 C C . GLU A 1 156 ? 245.623 236.133 215.065 1.00 17.87 868 GLU J C 1
ATOM 336 O O . GLU A 1 156 ? 244.871 236.943 215.452 1.00 17.34 868 GLU J O 1
ATOM 342 N N . GLN A 1 157 ? 245.371 234.842 215.061 1.00 24.94 869 GLN J N 1
ATOM 343 C CA . GLN A 1 157 ? 244.062 234.247 215.409 1.00 28.80 869 GLN J CA 1
ATOM 344 C C . GLN A 1 157 ? 244.243 233.121 216.408 1.00 32.67 869 GLN J C 1
ATOM 345 O O . GLN A 1 157 ? 245.241 232.397 216.343 1.00 40.50 869 GLN J O 1
ATOM 351 N N . THR A 1 158 ? 243.281 232.960 217.290 1.00 40.71 870 THR J N 1
ATOM 352 C CA . THR A 1 158 ? 243.134 231.721 218.091 1.00 45.28 870 THR J CA 1
ATOM 353 C C . THR A 1 158 ? 242.354 230.719 217.237 1.00 57.28 870 THR J C 1
ATOM 354 O O . THR A 1 158 ? 241.892 231.091 216.139 1.00 59.14 870 THR J O 1
ATOM 358 N N . LYS A 1 159 ? 242.171 229.490 217.705 1.00 69.21 871 LYS J N 1
ATOM 359 C CA . LYS A 1 159 ? 241.320 228.530 216.958 1.00 75.80 871 LYS J CA 1
ATOM 360 C C . LYS A 1 159 ? 239.852 228.801 217.312 1.00 75.97 871 LYS J C 1
ATOM 361 O O . LYS A 1 159 ? 239.104 227.838 217.493 1.00 82.39 871 LYS J O 1
ATOM 367 N N . ASP A 1 160 ? 239.447 230.071 217.392 1.00 76.80 872 ASP J N 1
ATOM 368 C CA . ASP A 1 160 ? 238.035 230.461 217.660 1.00 79.94 872 ASP J CA 1
ATOM 369 C C . ASP A 1 160 ? 237.613 231.657 216.803 1.00 77.49 872 ASP J C 1
ATOM 370 O O . ASP A 1 160 ? 236.402 231.974 216.823 1.00 76.22 872 ASP J O 1
ATOM 375 N N . GLY A 1 161 ? 238.562 232.311 216.118 1.00 67.56 873 GLY J N 1
ATOM 376 C CA . GLY A 1 161 ? 238.327 233.536 215.338 1.00 61.00 873 GLY J CA 1
ATOM 377 C C . GLY A 1 161 ? 238.341 234.761 216.228 1.00 60.39 873 GLY J C 1
ATOM 378 O O . GLY A 1 161 ? 237.342 235.505 216.207 1.00 67.64 873 GLY J O 1
ATOM 379 N N . LYS A 1 162 ? 239.434 234.989 216.963 1.00 50.62 874 LYS J N 1
ATOM 380 C CA . LYS A 1 162 ? 239.476 236.069 217.967 1.00 45.27 874 LYS J CA 1
ATOM 381 C C . LYS A 1 162 ? 240.372 237.237 217.546 1.00 42.68 874 LYS J C 1
ATOM 382 O O . LYS A 1 162 ? 240.084 238.351 218.015 1.00 61.66 874 LYS J O 1
ATOM 388 N N . HIS A 1 163 ? 241.399 237.054 216.730 1.00 27.67 875 HIS J N 1
ATOM 389 C CA . HIS A 1 163 ? 242.116 238.194 216.103 1.00 22.18 875 HIS J CA 1
ATOM 390 C C . HIS A 1 163 ? 242.724 239.094 217.173 1.00 17.94 875 HIS J C 1
ATOM 391 O O . HIS A 1 163 ? 242.262 240.189 217.392 1.00 28.48 875 HIS J O 1
ATOM 398 N N . TYR A 1 164 ? 243.792 238.682 217.789 1.00 11.52 876 TYR J N 1
ATOM 399 C CA . TYR A 1 164 ? 244.531 239.492 218.777 1.00 8.38 876 TYR J CA 1
ATOM 400 C C . TYR A 1 164 ? 245.807 240.044 218.113 1.00 7.29 876 TYR J C 1
ATOM 401 O O . TYR A 1 164 ? 246.214 239.609 217.043 1.00 7.12 876 TYR J O 1
ATOM 410 N N . VAL A 1 165 ? 246.489 240.952 218.786 1.00 5.92 877 VAL J N 1
ATOM 411 C CA . VAL A 1 165 ? 247.792 241.523 218.403 1.00 5.35 877 VAL J CA 1
ATOM 412 C C . VAL A 1 165 ? 248.831 240.550 218.915 1.00 6.11 877 VAL J C 1
ATOM 413 O O . VAL A 1 165 ? 248.920 240.348 220.158 1.00 6.68 877 VAL J O 1
ATOM 417 N N . ALA A 1 166 ? 249.675 240.018 218.037 1.00 6.26 878 ALA J N 1
ATOM 418 C CA . ALA A 1 166 ? 250.675 239.005 218.377 1.00 5.58 878 ALA J CA 1
ATOM 419 C C . ALA A 1 166 ? 252.066 239.615 218.295 1.00 5.80 878 ALA J C 1
ATOM 420 O O . ALA A 1 166 ? 252.999 239.046 218.830 1.00 7.53 878 ALA J O 1
ATOM 422 N N . GLY A 1 167 ? 252.278 240.768 217.706 1.00 5.26 879 GLY J N 1
ATOM 423 C CA . GLY A 1 167 ? 253.629 241.341 217.759 1.00 5.00 879 GLY J CA 1
ATOM 424 C C . GLY A 1 167 ? 253.821 242.318 216.646 1.00 4.75 879 GLY J C 1
ATOM 425 O O . GLY A 1 167 ? 252.787 242.832 216.161 1.00 4.85 879 GLY J O 1
ATOM 426 N N . ILE A 1 168 ? 255.058 242.545 216.250 1.00 0.50 880 ILE J N 1
ATOM 427 C CA . ILE A 1 168 ? 255.350 243.564 215.219 1.00 6.06 880 ILE J CA 1
ATOM 428 C C . ILE A 1 168 ? 256.076 242.840 214.100 1.00 8.03 880 ILE J C 1
ATOM 429 O O . ILE A 1 168 ? 257.010 242.093 214.390 1.00 9.66 880 ILE J O 1
ATOM 434 N N . GLY A 1 169 ? 255.699 243.048 212.855 1.00 9.39 881 GLY J N 1
ATOM 435 C CA . GLY A 1 169 ? 256.440 242.417 211.754 1.00 10.98 881 GLY J CA 1
ATOM 436 C C . GLY A 1 169 ? 256.243 243.138 210.449 1.00 12.90 881 GLY J C 1
ATOM 437 O O . GLY A 1 169 ? 255.384 243.992 210.375 1.00 13.48 881 GLY J O 1
ATOM 438 N N . LEU A 1 170 ? 256.985 242.762 209.420 1.00 16.79 882 LEU J N 1
ATOM 439 C CA . LEU A 1 170 ? 256.840 243.346 208.064 1.00 19.77 882 LEU J CA 1
ATOM 440 C C . LEU A 1 170 ? 255.429 243.097 207.573 1.00 21.42 882 LEU J C 1
ATOM 441 O O . LEU A 1 170 ? 254.937 241.933 207.706 1.00 26.73 882 LEU J O 1
ATOM 446 N N . SER A 1 171 ? 254.812 244.141 207.028 1.00 22.54 883 SER J N 1
ATOM 447 C CA . SER A 1 171 ? 253.386 244.120 206.629 1.00 24.59 883 SER J CA 1
ATOM 448 C C . SER A 1 171 ? 253.173 243.093 205.517 1.00 30.07 883 SER J C 1
ATOM 449 O O . SER A 1 171 ? 252.208 242.345 205.586 1.00 35.54 883 SER J O 1
ATOM 452 N N . MET A 1 172 ? 254.055 243.033 204.527 1.00 37.05 884 MET J N 1
ATOM 453 C CA . MET A 1 172 ? 253.881 242.143 203.353 1.00 43.93 884 MET J CA 1
ATOM 454 C C . MET A 1 172 ? 254.708 240.884 203.599 1.00 54.37 884 MET J C 1
ATOM 455 O O . MET A 1 172 ? 255.675 240.628 202.846 1.00 64.93 884 MET J O 1
ATOM 460 N N . GLU A 1 173 ? 254.363 240.143 204.647 1.00 67.22 885 GLU J N 1
ATOM 461 C CA . GLU A 1 173 ? 255.039 238.866 204.991 1.00 78.05 885 GLU J CA 1
ATOM 462 C C . GLU A 1 173 ? 254.040 237.958 205.702 1.00 85.15 885 GLU J C 1
ATOM 463 O O . GLU A 1 173 ? 252.869 238.352 205.796 1.00 93.54 885 GLU J O 1
ATOM 469 N N . ASP A 1 174 ? 254.485 236.802 206.188 1.00 99.85 886 ASP J N 1
ATOM 470 C CA . ASP A 1 174 ? 253.592 235.844 206.888 1.00 116.31 886 ASP J CA 1
ATOM 471 C C . ASP A 1 174 ? 254.143 235.455 208.261 1.00 122.52 886 ASP J C 1
ATOM 472 O O . ASP A 1 174 ? 253.315 235.313 209.185 1.00 114.31 886 ASP J O 1
ATOM 477 N N . THR A 1 175 ? 255.454 235.218 208.388 1.00 131.66 887 THR J N 1
ATOM 478 C CA . THR A 1 175 ? 256.083 234.671 209.627 1.00 143.63 887 THR J CA 1
ATOM 479 C C . THR A 1 175 ? 255.427 233.325 209.980 1.00 156.16 887 THR J C 1
ATOM 480 O O . THR A 1 175 ? 254.831 232.712 209.084 1.00 162.94 887 THR J O 1
ATOM 484 N N . GLU A 1 176 ? 255.525 232.870 211.232 1.00 168.67 888 GLU J N 1
ATOM 485 C CA . GLU A 1 176 ? 254.882 231.612 211.700 1.00 176.27 888 GLU J CA 1
ATOM 486 C C . GLU A 1 176 ? 254.280 231.817 213.096 1.00 178.00 888 GLU J C 1
ATOM 487 O O . GLU A 1 176 ? 254.186 230.820 213.845 1.00 180.78 888 GLU J O 1
ATOM 493 N N . GLU A 1 177 ? 253.907 233.057 213.443 1.00 172.30 889 GLU J N 1
ATOM 494 C CA . GLU A 1 177 ? 253.538 233.492 214.821 1.00 167.30 889 GLU J CA 1
ATOM 495 C C . GLU A 1 177 ? 254.799 233.469 215.704 1.00 158.04 889 GLU J C 1
ATOM 496 O O . GLU A 1 177 ? 254.741 234.008 216.826 1.00 159.87 889 GLU J O 1
ATOM 502 N N . GLY A 1 178 ? 255.902 232.902 215.193 1.00 141.78 890 GLY J N 1
ATOM 503 C CA . GLY A 1 178 ? 257.247 232.925 215.798 1.00 121.01 890 GLY J CA 1
ATOM 504 C C . GLY A 1 178 ? 258.157 233.906 215.077 1.00 116.07 890 GLY J C 1
ATOM 505 O O . GLY A 1 178 ? 257.802 234.360 213.960 1.00 113.54 890 GLY J O 1
ATOM 506 N N . LYS A 1 179 ? 259.274 234.274 215.707 1.00 105.45 891 LYS J N 1
ATOM 507 C CA . LYS A 1 179 ? 260.265 235.240 215.159 1.00 101.05 891 LYS J CA 1
ATOM 508 C C . LYS A 1 179 ? 259.617 236.615 214.937 1.00 85.36 891 LYS J C 1
ATOM 509 O O . LYS A 1 179 ? 260.318 237.509 214.422 1.00 89.25 891 LYS J O 1
ATOM 515 N N . LEU A 1 180 ? 258.334 236.782 215.284 1.00 62.68 892 LEU J N 1
ATOM 516 C CA . LEU A 1 180 ? 257.679 238.107 215.365 1.00 47.54 892 LEU J CA 1
ATOM 517 C C . LEU A 1 180 ? 258.393 238.919 216.442 1.00 45.17 892 LEU J C 1
ATOM 518 O O . LEU A 1 180 ? 258.556 238.415 217.559 1.00 51.77 892 LEU J O 1
ATOM 523 N N . SER A 1 181 ? 258.751 240.154 216.141 1.00 39.38 893 SER J N 1
ATOM 524 C CA . SER A 1 181 ? 259.696 240.896 216.985 1.00 40.09 893 SER J CA 1
ATOM 525 C C . SER A 1 181 ? 258.929 241.606 218.094 1.00 37.89 893 SER J C 1
ATOM 526 O O . SER A 1 181 ? 259.321 242.751 218.405 1.00 58.97 893 SER J O 1
ATOM 529 N N . GLN A 1 182 ? 257.952 240.944 218.733 1.00 27.68 894 GLN J N 1
ATOM 530 C CA . GLN A 1 182 ? 257.359 241.386 220.045 1.00 22.56 894 GLN J CA 1
ATOM 531 C C . GLN A 1 182 ? 256.592 242.687 219.872 1.00 15.96 894 GLN J C 1
ATOM 532 O O . GLN A 1 182 ? 256.870 243.448 218.919 1.00 18.90 894 GLN J O 1
ATOM 538 N N . PHE A 1 183 ? 255.622 242.942 220.730 1.00 10.11 895 PHE J N 1
ATOM 539 C CA . PHE A 1 183 ? 254.814 244.172 220.611 1.00 7.28 895 PHE J CA 1
ATOM 540 C C . PHE A 1 183 ? 255.380 245.178 221.608 1.00 6.35 895 PHE J C 1
ATOM 541 O O . PHE A 1 183 ? 254.898 245.269 222.685 1.00 5.97 895 PHE J O 1
ATOM 549 N N . LEU A 1 184 ? 256.422 245.904 221.225 1.00 5.66 896 LEU J N 1
ATOM 550 C CA . LEU A 1 184 ? 257.032 246.936 222.077 1.00 5.44 896 LEU J CA 1
ATOM 551 C C . LEU A 1 184 ? 256.349 248.255 221.791 1.00 5.55 896 LEU J C 1
ATOM 552 O O . LEU A 1 184 ? 256.253 248.607 220.652 1.00 5.30 896 LEU J O 1
ATOM 557 N N . VAL A 1 185 ? 256.011 248.980 222.838 1.00 6.08 897 VAL J N 1
ATOM 558 C CA . VAL A 1 185 ? 255.374 250.311 222.805 1.00 6.97 897 VAL J CA 1
ATOM 559 C C . VAL A 1 185 ? 256.347 251.187 223.543 1.00 8.76 897 VAL J C 1
ATOM 560 O O . VAL A 1 185 ? 256.935 250.714 224.474 1.00 10.33 897 VAL J O 1
ATOM 564 N N . ALA A 1 186 ? 256.445 252.444 223.197 1.00 11.57 898 ALA J N 1
ATOM 565 C CA . ALA A 1 186 ? 257.457 253.355 223.760 1.00 13.99 898 ALA J CA 1
ATOM 566 C C . ALA A 1 186 ? 257.006 253.999 225.078 1.00 16.92 898 ALA J C 1
ATOM 567 O O . ALA A 1 186 ? 257.618 255.024 225.422 1.00 32.36 898 ALA J O 1
ATOM 569 N N . ALA A 1 187 ? 256.085 253.476 225.861 1.00 15.59 899 ALA J N 1
ATOM 570 C CA . ALA A 1 187 ? 255.966 253.875 227.307 1.00 16.40 899 ALA J CA 1
ATOM 571 C C . ALA A 1 187 ? 255.543 255.334 227.497 1.00 15.65 899 ALA J C 1
ATOM 572 O O . ALA A 1 187 ? 254.435 255.601 228.002 1.00 19.68 899 ALA J O 1
ATOM 574 N N . ASN A 1 188 ? 256.384 256.277 227.141 1.00 14.72 900 ASN J N 1
ATOM 575 C CA . ASN A 1 188 ? 255.986 257.702 227.165 1.00 15.28 900 ASN J CA 1
ATOM 576 C C . ASN A 1 188 ? 255.052 258.079 226.007 1.00 13.83 900 ASN J C 1
ATOM 577 O O . ASN A 1 188 ? 254.649 259.211 225.995 1.00 15.36 900 ASN J O 1
ATOM 582 N N . ARG A 1 189 ? 254.674 257.182 225.105 1.00 12.44 901 ARG J N 1
ATOM 583 C CA . ARG A 1 189 ? 253.844 257.537 223.938 1.00 12.13 901 ARG J CA 1
ATOM 584 C C . ARG A 1 189 ? 252.444 256.961 224.093 1.00 9.49 901 ARG J C 1
ATOM 585 O O . ARG A 1 189 ? 251.559 257.392 223.348 1.00 9.94 901 ARG J O 1
ATOM 593 N N . ILE A 1 190 ? 252.231 256.014 224.986 1.00 7.24 902 ILE J N 1
ATOM 594 C CA . ILE A 1 190 ? 250.910 255.372 225.153 1.00 6.11 902 ILE J CA 1
ATOM 595 C C . ILE A 1 190 ? 250.072 256.205 226.131 1.00 6.13 902 ILE J C 1
ATOM 596 O O . ILE A 1 190 ? 250.559 256.545 227.210 1.00 7.20 902 ILE J O 1
ATOM 601 N N . ALA A 1 191 ? 248.832 256.507 225.794 1.00 5.53 903 ALA J N 1
ATOM 602 C CA . ALA A 1 191 ? 247.839 257.121 226.676 1.00 5.11 903 ALA J CA 1
ATOM 603 C C . ALA A 1 191 ? 246.460 256.554 226.379 1.00 5.24 903 ALA J C 1
ATOM 604 O O . ALA A 1 191 ? 246.254 255.972 225.354 1.00 5.04 903 ALA J O 1
ATOM 606 N N . PHE A 1 192 ? 245.515 256.728 227.290 1.00 5.75 904 PHE J N 1
ATOM 607 C CA . PHE A 1 192 ? 244.146 256.195 227.139 1.00 6.36 904 PHE J CA 1
ATOM 608 C C . PHE A 1 192 ? 243.209 257.371 227.044 1.00 8.36 904 PHE J C 1
ATOM 609 O O . PHE A 1 192 ? 243.387 258.303 227.813 1.00 9.59 904 PHE J O 1
ATOM 617 N N . ILE A 1 193 ? 242.239 257.268 226.159 1.00 10.89 905 ILE J N 1
ATOM 618 C CA . ILE A 1 193 ? 241.251 258.324 225.910 1.00 14.83 905 ILE J CA 1
ATOM 619 C C . ILE A 1 193 ? 239.859 257.791 226.218 1.00 21.51 905 ILE J C 1
ATOM 620 O O . ILE A 1 193 ? 239.613 256.592 226.040 1.00 23.39 905 ILE J O 1
ATOM 625 N N . ASP A 1 194 ? 238.967 258.677 226.638 1.00 31.94 906 ASP J N 1
ATOM 626 C CA . ASP A 1 194 ? 237.512 258.443 226.517 1.00 42.67 906 ASP J CA 1
ATOM 627 C C . ASP A 1 194 ? 237.066 259.036 225.183 1.00 47.28 906 ASP J C 1
ATOM 628 O O . ASP A 1 194 ? 237.107 260.251 225.005 1.00 46.41 906 ASP J O 1
ATOM 633 N N . PRO A 1 195 ? 236.604 258.223 224.204 1.00 53.82 907 PRO J N 1
ATOM 634 C CA . PRO A 1 195 ? 236.239 258.769 222.896 1.00 57.17 907 PRO J CA 1
ATOM 635 C C . PRO A 1 195 ? 234.854 259.440 222.885 1.00 68.97 907 PRO J C 1
ATOM 636 O O . PRO A 1 195 ? 234.169 259.322 221.889 1.00 74.32 907 PRO J O 1
ATOM 640 N N . ALA A 1 196 ? 234.473 260.105 223.981 1.00 75.50 908 ALA J N 1
ATOM 641 C CA . ALA A 1 196 ? 233.216 260.873 224.115 1.00 80.70 908 ALA J CA 1
ATOM 642 C C . ALA A 1 196 ? 233.535 262.338 224.440 1.00 88.92 908 ALA J C 1
ATOM 643 O O . ALA A 1 196 ? 232.949 263.223 223.787 1.00 97.22 908 ALA J O 1
ATOM 645 N N . ASN A 1 197 ? 234.426 262.598 225.397 1.00 88.03 909 ASN J N 1
ATOM 646 C CA . ASN A 1 197 ? 234.851 263.978 225.763 1.00 83.48 909 ASN J CA 1
ATOM 647 C C . ASN A 1 197 ? 236.241 264.287 225.193 1.00 77.24 909 ASN J C 1
ATOM 648 O O . ASN A 1 197 ? 236.544 265.481 225.024 1.00 79.32 909 ASN J O 1
ATOM 653 N N . GLY A 1 198 ? 237.062 263.262 224.949 1.00 70.95 910 GLY J N 1
ATOM 654 C CA . GLY A 1 198 ? 238.423 263.404 224.396 1.00 66.06 910 GLY J CA 1
ATOM 655 C C . GLY A 1 198 ? 239.480 263.578 225.477 1.00 64.04 910 GLY J C 1
ATOM 656 O O . GLY A 1 198 ? 240.607 263.970 225.133 1.00 67.82 910 GLY J O 1
ATOM 657 N N . ASN A 1 199 ? 239.167 263.274 226.737 1.00 59.70 911 ASN J N 1
ATOM 658 C CA . ASN A 1 199 ? 240.148 263.369 227.848 1.00 59.24 911 ASN J CA 1
ATOM 659 C C . ASN A 1 199 ? 241.248 262.324 227.645 1.00 52.25 911 ASN J C 1
ATOM 660 O O . ASN A 1 199 ? 240.956 261.143 227.471 1.00 45.36 911 ASN J O 1
ATOM 665 N N . GLU A 1 200 ? 242.489 262.777 227.671 1.00 46.36 912 GLU J N 1
ATOM 666 C CA . GLU A 1 200 ? 243.687 261.965 227.396 1.00 39.12 912 GLU J CA 1
ATOM 667 C C . GLU A 1 200 ? 244.348 261.684 228.736 1.00 33.84 912 GLU J C 1
ATOM 668 O O . GLU A 1 200 ? 244.666 262.640 229.467 1.00 49.87 912 GLU J O 1
ATOM 674 N N . THR A 1 201 ? 244.608 260.438 229.049 1.00 23.37 913 THR J N 1
ATOM 675 C CA . THR A 1 201 ? 245.252 260.056 230.322 1.00 18.16 913 THR J CA 1
ATOM 676 C C . THR A 1 201 ? 246.498 259.244 230.041 1.00 13.40 913 THR J C 1
ATOM 677 O O . THR A 1 201 ? 246.396 258.125 229.577 1.00 14.18 913 THR J O 1
ATOM 681 N N . PRO A 1 202 ? 247.714 259.756 230.270 1.00 10.21 914 PRO J N 1
ATOM 682 C CA . PRO A 1 202 ? 248.923 258.972 230.033 1.00 8.91 914 PRO J CA 1
ATOM 683 C C . PRO A 1 202 ? 248.962 257.700 230.887 1.00 8.37 914 PRO J C 1
ATOM 684 O O . PRO A 1 202 ? 248.507 257.676 232.015 1.00 8.39 914 PRO J O 1
ATOM 688 N N . MET A 1 203 ? 249.509 256.644 230.332 1.00 7.72 915 MET J N 1
ATOM 689 C CA . MET A 1 203 ? 249.675 255.376 231.070 1.00 7.66 915 MET J CA 1
ATOM 690 C C . MET A 1 203 ? 250.784 255.430 232.134 1.00 7.17 915 MET J C 1
ATOM 691 O O . MET A 1 203 ? 250.659 254.769 233.125 1.00 7.05 915 MET J O 1
ATOM 696 N N . PHE A 1 204 ? 251.866 256.148 231.915 1.00 7.15 916 PHE J N 1
ATOM 697 C CA . PHE A 1 204 ? 253.063 256.129 232.762 1.00 7.54 916 PHE J CA 1
ATOM 698 C C . PHE A 1 204 ? 253.396 257.558 233.101 1.00 10.45 916 PHE J C 1
ATOM 699 O O . PHE A 1 204 ? 253.167 258.466 232.305 1.00 12.65 916 PHE J O 1
ATOM 707 N N . VAL A 1 205 ? 253.952 257.747 234.283 1.00 14.69 917 VAL J N 1
ATOM 708 C CA . VAL A 1 205 ? 254.499 259.050 234.725 1.00 17.45 917 VAL J CA 1
ATOM 709 C C . VAL A 1 205 ? 255.966 258.840 235.033 1.00 22.38 917 VAL J C 1
ATOM 710 O O . VAL A 1 205 ? 256.288 257.849 235.711 1.00 24.50 917 VAL J O 1
ATOM 714 N N . ALA A 1 206 ? 256.813 259.725 234.519 1.00 30.82 918 ALA J N 1
ATOM 715 C CA . ALA A 1 206 ? 258.270 259.676 234.742 1.00 38.76 918 ALA J CA 1
ATOM 716 C C . ALA A 1 206 ? 258.573 260.262 236.122 1.00 49.09 918 ALA J C 1
ATOM 717 O O . ALA A 1 206 ? 258.040 261.330 236.464 1.00 53.53 918 ALA J O 1
ATOM 719 N N . GLN A 1 207 ? 259.392 259.561 236.899 1.00 69.37 919 GLN J N 1
ATOM 720 C CA . GLN A 1 207 ? 259.966 260.069 238.173 1.00 78.39 919 GLN J CA 1
ATOM 721 C C . GLN A 1 207 ? 261.473 259.800 238.166 1.00 80.45 919 GLN J C 1
ATOM 722 O O . GLN A 1 207 ? 261.875 258.711 238.632 1.00 82.61 919 GLN J O 1
ATOM 728 N N . GLY A 1 208 ? 262.262 260.733 237.623 1.00 76.35 920 GLY J N 1
ATOM 729 C CA . GLY A 1 208 ? 263.737 260.666 237.633 1.00 82.22 920 GLY J CA 1
ATOM 730 C C . GLY A 1 208 ? 264.253 259.328 237.125 1.00 88.73 920 GLY J C 1
ATOM 731 O O . GLY A 1 208 ? 264.779 258.514 237.942 1.00 92.59 920 GLY J O 1
ATOM 732 N N . ASN A 1 209 ? 264.087 259.082 235.824 1.00 89.55 921 ASN J N 1
ATOM 733 C CA . ASN A 1 209 ? 264.577 257.854 235.141 1.00 96.52 921 ASN J CA 1
ATOM 734 C C . ASN A 1 209 ? 263.876 256.608 235.695 1.00 89.72 921 ASN J C 1
ATOM 735 O O . ASN A 1 209 ? 264.379 255.492 235.446 1.00 82.68 921 ASN J O 1
ATOM 740 N N . GLN A 1 210 ? 262.776 256.763 236.438 1.00 80.23 922 GLN J N 1
ATOM 741 C CA . GLN A 1 210 ? 261.901 255.600 236.748 1.00 68.55 922 GLN J CA 1
ATOM 742 C C . GLN A 1 210 ? 260.503 255.925 236.227 1.00 52.60 922 GLN J C 1
ATOM 743 O O . GLN A 1 210 ? 259.995 257.043 236.448 1.00 46.03 922 GLN J O 1
ATOM 749 N N . ILE A 1 211 ? 259.919 254.948 235.548 1.00 39.72 923 ILE J N 1
ATOM 750 C CA . ILE A 1 211 ? 258.569 255.028 234.938 1.00 31.37 923 ILE J CA 1
ATOM 751 C C . ILE A 1 211 ? 257.614 254.271 235.861 1.00 24.54 923 ILE J C 1
ATOM 752 O O . ILE A 1 211 ? 257.831 253.075 236.120 1.00 22.11 923 ILE J O 1
ATOM 757 N N . PHE A 1 212 ? 256.582 254.944 236.335 1.00 20.06 924 PHE J N 1
ATOM 758 C CA . PHE A 1 212 ? 255.493 254.334 237.139 1.00 17.62 924 PHE J CA 1
ATOM 759 C C . PHE A 1 212 ? 254.197 254.434 236.367 1.00 13.06 924 PHE J C 1
ATOM 760 O O . PHE A 1 212 ? 254.036 255.345 235.644 1.00 11.60 924 PHE J O 1
ATOM 768 N N . MET A 1 213 ? 253.275 253.545 236.618 1.00 12.38 925 MET J N 1
ATOM 769 C CA . MET A 1 213 ? 251.872 253.680 236.201 1.00 14.17 925 MET J CA 1
ATOM 770 C C . MET A 1 213 ? 251.187 254.933 236.762 1.00 15.63 925 MET J C 1
ATOM 771 O O . MET A 1 213 ? 251.535 255.412 237.842 1.00 19.91 925 MET J O 1
ATOM 776 N N . ASN A 1 214 ? 250.210 255.446 236.036 1.00 17.09 926 ASN J N 1
ATOM 777 C CA . ASN A 1 214 ? 249.654 256.800 236.213 1.00 18.85 926 ASN J CA 1
ATOM 778 C C . ASN A 1 214 ? 248.934 256.930 237.542 1.00 21.70 926 ASN J C 1
ATOM 779 O O . ASN A 1 214 ? 248.680 258.087 237.948 1.00 33.65 926 ASN J O 1
ATOM 784 N N . ASP A 1 215 ? 248.534 255.844 238.183 1.00 18.94 927 ASP J N 1
ATOM 785 C CA . ASP A 1 215 ? 248.015 255.906 239.577 1.00 19.43 927 ASP J CA 1
ATOM 786 C C . ASP A 1 215 ? 246.705 256.669 239.722 1.00 16.56 927 ASP J C 1
ATOM 787 O O . ASP A 1 215 ? 246.142 256.544 240.800 1.00 19.62 927 ASP J O 1
ATOM 792 N N . VAL A 1 216 ? 246.201 257.333 238.702 1.00 12.26 928 VAL J N 1
ATOM 793 C CA . VAL A 1 216 ? 244.792 257.736 238.630 1.00 0.50 928 VAL J CA 1
ATOM 794 C C . VAL A 1 216 ? 243.958 256.503 238.338 1.00 11.47 928 VAL J C 1
ATOM 795 O O . VAL A 1 216 ? 242.778 256.547 238.691 1.00 16.83 928 VAL J O 1
ATOM 799 N N . PHE A 1 217 ? 244.505 255.455 237.719 1.00 10.78 929 PHE J N 1
ATOM 800 C CA . PHE A 1 217 ? 243.933 254.074 237.786 1.00 9.42 929 PHE J CA 1
ATOM 801 C C . PHE A 1 217 ? 244.458 253.497 239.088 1.00 9.33 929 PHE J C 1
ATOM 802 O O . PHE A 1 217 ? 245.012 254.220 239.924 1.00 12.05 929 PHE J O 1
ATOM 810 N N . LEU A 1 218 ? 244.462 252.225 239.317 1.00 8.12 930 LEU J N 1
ATOM 811 C CA . LEU A 1 218 ? 245.156 251.774 240.572 1.00 7.01 930 LEU J CA 1
ATOM 812 C C . LEU A 1 218 ? 244.394 252.264 241.794 1.00 6.69 930 LEU J C 1
ATOM 813 O O . LEU A 1 218 ? 244.977 252.537 242.753 1.00 6.75 930 LEU J O 1
ATOM 818 N N . LYS A 1 219 ? 243.084 252.225 241.745 1.00 7.60 931 LYS J N 1
ATOM 819 C CA . LYS A 1 219 ? 242.183 252.653 242.816 1.00 8.01 931 LYS J CA 1
ATOM 820 C C . LYS A 1 219 ? 241.584 251.445 243.523 1.00 7.89 931 LYS J C 1
ATOM 821 O O . LYS A 1 219 ? 240.868 251.694 244.451 1.00 9.49 931 LYS J O 1
ATOM 827 N N . ARG A 1 220 ? 241.887 250.214 243.163 1.00 7.85 932 ARG J N 1
ATOM 828 C CA . ARG A 1 220 ? 241.224 249.044 243.792 1.00 8.63 932 ARG J CA 1
ATOM 829 C C . ARG A 1 220 ? 242.163 247.837 243.818 1.00 6.28 932 ARG J C 1
ATOM 830 O O . ARG A 1 220 ? 242.428 247.300 242.794 1.00 6.75 932 ARG J O 1
ATOM 838 N N . LEU A 1 221 ? 242.622 247.392 244.965 1.00 4.21 933 LEU J N 1
ATOM 839 C CA . LEU A 1 221 ? 243.387 246.137 245.055 1.00 3.14 933 LEU J CA 1
ATOM 840 C C . LEU A 1 221 ? 242.614 245.157 245.905 1.00 1.97 933 LEU J C 1
ATOM 841 O O . LEU A 1 221 ? 242.289 245.507 246.987 1.00 2.03 933 LEU J O 1
ATOM 846 N N . THR A 1 222 ? 242.390 243.959 245.412 1.00 0.87 934 THR J N 1
ATOM 847 C CA . THR A 1 222 ? 241.721 242.913 246.200 1.00 0.50 934 THR J CA 1
ATOM 848 C C . THR A 1 222 ? 242.671 241.716 246.359 1.00 0.50 934 THR J C 1
ATOM 849 O O . THR A 1 222 ? 243.108 241.189 245.373 1.00 0.50 934 THR J O 1
ATOM 853 N N . ALA A 1 223 ? 242.957 241.364 247.599 1.00 0.50 935 ALA J N 1
ATOM 854 C CA . ALA A 1 223 ? 243.821 240.273 248.074 1.00 0.50 935 ALA J CA 1
ATOM 855 C C . ALA A 1 223 ? 245.175 240.352 247.407 1.00 0.50 935 ALA J C 1
ATOM 856 O O . ALA A 1 223 ? 245.639 239.346 246.897 1.00 0.50 935 ALA J O 1
ATOM 858 N N . PRO A 1 224 ? 245.847 241.523 247.360 1.00 0.50 936 PRO J N 1
ATOM 859 C CA . PRO A 1 224 ? 247.238 241.548 246.934 1.00 0.50 936 PRO J CA 1
ATOM 860 C C . PRO A 1 224 ? 248.206 241.116 248.035 1.00 0.50 936 PRO J C 1
ATOM 861 O O . PRO A 1 224 ? 247.962 241.260 249.232 1.00 0.50 936 PRO J O 1
ATOM 865 N N . THR A 1 225 ? 249.389 240.735 247.627 1.00 0.50 937 THR J N 1
ATOM 866 C CA . THR A 1 225 ? 250.570 240.626 248.507 1.00 0.50 937 THR J CA 1
ATOM 867 C C . THR A 1 225 ? 251.362 241.895 248.331 1.00 0.50 937 THR J C 1
ATOM 868 O O . THR A 1 225 ? 251.722 242.166 247.222 1.00 0.50 937 THR J O 1
ATOM 872 N N . ILE A 1 226 ? 251.599 242.630 249.414 1.00 0.50 938 ILE J N 1
ATOM 873 C CA . ILE A 1 226 ? 252.447 243.858 249.424 1.00 0.50 938 ILE J CA 1
ATOM 874 C C . ILE A 1 226 ? 253.608 243.619 250.362 1.00 0.50 938 ILE J C 1
ATOM 875 O O . ILE A 1 226 ? 253.389 243.198 251.471 1.00 0.50 938 ILE J O 1
ATOM 880 N N . THR A 1 227 ? 254.822 243.938 249.934 1.00 0.50 939 THR J N 1
ATOM 881 C CA . THR A 1 227 ? 256.057 243.877 250.772 1.00 0.50 939 THR J CA 1
ATOM 882 C C . THR A 1 227 ? 256.789 245.188 250.640 1.00 0.50 939 THR J C 1
ATOM 883 O O . THR A 1 227 ? 256.754 245.698 249.603 1.00 0.50 939 THR J O 1
ATOM 887 N N . SER A 1 228 ? 257.491 245.655 251.658 1.00 0.53 940 SER J N 1
ATOM 888 C CA . SER A 1 228 ? 258.191 246.951 251.622 1.00 1.37 940 SER J CA 1
ATOM 889 C C . SER A 1 228 ? 259.605 246.726 251.095 1.00 2.46 940 SER J C 1
ATOM 890 O O . SER A 1 228 ? 259.949 245.571 250.734 1.00 2.54 940 SER J O 1
ATOM 893 N N . GLY A 1 229 ? 260.436 247.758 251.153 1.00 4.07 941 GLY J N 1
ATOM 894 C CA . GLY A 1 229 ? 261.803 247.755 250.628 1.00 6.15 941 GLY J CA 1
ATOM 895 C C . GLY A 1 229 ? 262.744 246.747 251.260 1.00 8.99 941 GLY J C 1
ATOM 896 O O . GLY A 1 229 ? 263.216 245.857 250.528 1.00 12.73 941 GLY J O 1
ATOM 897 N N . GLY A 1 230 ? 263.189 246.926 252.507 1.00 12.53 942 GLY J N 1
ATOM 898 C CA . GLY A 1 230 ? 264.493 246.349 252.934 1.00 14.58 942 GLY J CA 1
ATOM 899 C C . GLY A 1 230 ? 264.496 244.840 252.790 1.00 15.42 942 GLY J C 1
ATOM 900 O O . GLY A 1 230 ? 263.446 244.283 252.525 1.00 16.21 942 GLY J O 1
ATOM 901 N N . ASN A 1 231 ? 265.583 244.136 253.013 1.00 17.68 943 ASN J N 1
ATOM 902 C CA . ASN A 1 231 ? 265.483 242.705 252.643 1.00 18.46 943 ASN J CA 1
ATOM 903 C C . ASN A 1 231 ? 265.793 241.760 253.786 1.00 16.43 943 ASN J C 1
ATOM 904 O O . ASN A 1 231 ? 266.566 240.828 253.573 1.00 21.08 943 ASN J O 1
ATOM 909 N N . PRO A 1 232 ? 265.467 242.033 255.052 1.00 11.56 944 PRO J N 1
ATOM 910 C CA . PRO A 1 232 ? 264.242 241.503 255.698 1.00 8.57 944 PRO J CA 1
ATOM 911 C C . PRO A 1 232 ? 263.231 242.664 255.666 1.00 6.80 944 PRO J C 1
ATOM 912 O O . PRO A 1 232 ? 263.525 243.790 256.109 1.00 7.20 944 PRO J O 1
ATOM 916 N N . PRO A 1 233 ? 262.029 242.496 255.093 1.00 4.65 945 PRO J N 1
ATOM 917 C CA . PRO A 1 233 ? 261.078 243.606 254.988 1.00 3.67 945 PRO J CA 1
ATOM 918 C C . PRO A 1 233 ? 260.525 244.044 256.372 1.00 2.80 945 PRO J C 1
ATOM 919 O O . PRO A 1 233 ? 260.153 243.241 257.199 1.00 3.14 945 PRO J O 1
ATOM 923 N N . ALA A 1 234 ? 260.351 245.324 256.601 1.00 1.79 946 ALA J N 1
ATOM 924 C CA . ALA A 1 234 ? 259.567 245.849 257.747 1.00 1.09 946 ALA J CA 1
ATOM 925 C C . ALA A 1 234 ? 258.060 245.696 257.537 1.00 0.50 946 ALA J C 1
ATOM 926 O O . ALA A 1 234 ? 257.354 245.310 258.469 1.00 0.73 946 ALA J O 1
ATOM 928 N N . PHE A 1 235 ? 257.520 245.922 256.352 1.00 0.50 947 PHE J N 1
ATOM 929 C CA . PHE A 1 235 ? 256.052 245.860 256.138 1.00 0.50 947 PHE J CA 1
ATOM 930 C C . PHE A 1 235 ? 255.753 244.650 255.292 1.00 0.50 947 PHE J C 1
ATOM 931 O O . PHE A 1 235 ? 256.584 244.336 254.455 1.00 0.50 947 PHE J O 1
ATOM 939 N N . SER A 1 236 ? 254.648 243.969 255.524 1.00 0.50 948 SER J N 1
ATOM 940 C CA . SER A 1 236 ? 254.195 242.833 254.702 1.00 0.50 948 SER J CA 1
ATOM 941 C C . SER A 1 236 ? 252.675 242.665 254.814 1.00 0.50 948 SER J C 1
ATOM 942 O O . SER A 1 236 ? 252.105 242.768 255.911 1.00 0.50 948 SER J O 1
ATOM 945 N N . LEU A 1 237 ? 251.994 242.509 253.709 1.00 0.50 949 LEU J N 1
ATOM 946 C CA . LEU A 1 237 ? 250.537 242.249 253.649 1.00 0.50 949 LEU J CA 1
ATOM 947 C C . LEU A 1 237 ? 250.372 240.991 252.834 1.00 0.55 949 LEU J C 1
ATOM 948 O O . LEU A 1 237 ? 250.749 240.910 251.708 1.00 0.50 949 LEU J O 1
ATOM 953 N N . THR A 1 238 ? 249.841 239.977 253.441 1.00 1.79 950 THR J N 1
ATOM 954 C CA . THR A 1 238 ? 249.663 238.631 252.839 1.00 2.67 950 THR J CA 1
ATOM 955 C C . THR A 1 238 ? 248.313 238.612 252.173 1.00 3.78 950 THR J C 1
ATOM 956 O O . THR A 1 238 ? 247.385 239.223 252.684 1.00 4.23 950 THR J O 1
ATOM 960 N N . PRO A 1 239 ? 248.116 237.933 251.042 1.00 5.54 951 PRO J N 1
ATOM 961 C CA . PRO A 1 239 ? 246.827 237.932 250.344 1.00 6.92 951 PRO J CA 1
ATOM 962 C C . PRO A 1 239 ? 245.632 237.408 251.135 1.00 9.24 951 PRO J C 1
ATOM 963 O O . PRO A 1 239 ? 244.541 237.818 250.895 1.00 8.61 951 PRO J O 1
ATOM 967 N N . ASP A 1 240 ? 245.891 236.601 252.153 1.00 14.88 952 ASP J N 1
ATOM 968 C CA . ASP A 1 240 ? 244.819 236.129 253.063 1.00 18.84 952 ASP J CA 1
ATOM 969 C C . ASP A 1 240 ? 244.556 237.095 254.201 1.00 17.75 952 ASP J C 1
ATOM 970 O O . ASP A 1 240 ? 243.527 236.859 254.884 1.00 25.24 952 ASP J O 1
ATOM 975 N N . GLY A 1 241 ? 245.360 238.147 254.363 1.00 14.23 953 GLY J N 1
ATOM 976 C CA . GLY A 1 241 ? 244.980 239.353 255.122 1.00 13.65 953 GLY J CA 1
ATOM 977 C C . GLY A 1 241 ? 245.778 239.504 256.397 1.00 13.34 953 GLY J C 1
ATOM 978 O O . GLY A 1 241 ? 245.458 240.420 257.183 1.00 13.45 953 GLY J O 1
ATOM 979 N N . LYS A 1 242 ? 246.779 238.640 256.606 1.00 13.50 954 LYS J N 1
ATOM 980 C CA . LYS A 1 242 ? 247.775 238.795 257.691 1.00 12.82 954 LYS J CA 1
ATOM 981 C C . LYS A 1 242 ? 248.611 240.049 257.389 1.00 9.76 954 LYS J C 1
ATOM 982 O O . LYS A 1 242 ? 249.184 240.160 256.329 1.00 9.32 954 LYS J O 1
ATOM 988 N N . LEU A 1 243 ? 248.659 240.980 258.317 1.00 7.32 955 LEU J N 1
ATOM 989 C CA . LEU A 1 243 ? 249.402 242.241 258.185 1.00 6.02 955 LEU J CA 1
ATOM 990 C C . LEU A 1 243 ? 250.576 242.220 259.148 1.00 5.64 955 LEU J C 1
ATOM 991 O O . LEU A 1 243 ? 250.397 241.855 260.292 1.00 5.76 955 LEU J O 1
ATOM 996 N N . THR A 1 244 ? 251.756 242.611 258.684 1.00 5.11 956 THR J N 1
ATOM 997 C CA . THR A 1 244 ? 252.932 242.778 259.544 1.00 4.83 956 THR J CA 1
ATOM 998 C C . THR A 1 244 ? 253.492 244.154 259.298 1.00 5.11 956 THR J C 1
ATOM 999 O O . THR A 1 244 ? 253.750 244.459 258.090 1.00 5.63 956 THR J O 1
ATOM 1003 N N . ALA A 1 245 ? 253.668 244.937 260.364 1.00 5.12 957 ALA J N 1
ATOM 1004 C CA . ALA A 1 245 ? 254.114 246.315 260.215 1.00 5.52 957 ALA J CA 1
ATOM 1005 C C . ALA A 1 245 ? 255.521 246.473 260.783 1.00 6.05 957 ALA J C 1
ATOM 1006 O O . ALA A 1 245 ? 256.422 247.006 259.995 1.00 7.76 957 ALA J O 1
ATOM 1008 N N . LYS A 1 246 ? 255.736 246.267 262.054 1.00 5.77 958 LYS J N 1
ATOM 1009 C CA . LYS A 1 246 ? 257.146 246.228 262.565 1.00 6.25 958 LYS J CA 1
ATOM 1010 C C . LYS A 1 246 ? 257.884 247.542 262.485 1.00 5.55 958 LYS J C 1
ATOM 1011 O O . LYS A 1 246 ? 258.951 247.560 263.056 1.00 7.34 958 LYS J O 1
ATOM 1017 N N . ASN A 1 247 ? 257.316 248.591 261.986 1.00 4.71 959 ASN J N 1
ATOM 1018 C CA . ASN A 1 247 ? 257.933 249.929 262.007 1.00 4.41 959 ASN J CA 1
ATOM 1019 C C . ASN A 1 247 ? 256.791 250.958 261.926 1.00 4.37 959 ASN J C 1
ATOM 1020 O O . ASN A 1 247 ? 256.914 251.984 261.266 1.00 4.82 959 ASN J O 1
ATOM 1025 N N . ALA A 1 248 ? 255.676 250.658 262.578 1.00 0.50 960 ALA J N 1
ATOM 1026 C CA . ALA A 1 248 ? 254.408 251.376 262.472 1.00 3.87 960 ALA J CA 1
ATOM 1027 C C . ALA A 1 248 ? 254.381 252.570 263.429 1.00 4.63 960 ALA J C 1
ATOM 1028 O O . ALA A 1 248 ? 255.297 252.754 264.243 1.00 4.89 960 ALA J O 1
ATOM 1030 N N . ASP A 1 249 ? 253.353 253.399 263.247 1.00 5.40 961 ASP J N 1
ATOM 1031 C CA . ASP A 1 249 ? 252.829 254.472 264.132 1.00 0.50 961 ASP J CA 1
ATOM 1032 C C . ASP A 1 249 ? 251.318 254.405 264.006 1.00 0.62 961 ASP J C 1
ATOM 1033 O O . ASP A 1 249 ? 250.799 255.009 263.069 1.00 1.12 961 ASP J O 1
ATOM 1038 N N . ILE A 1 250 ? 250.655 253.711 264.906 1.00 0.50 962 ILE J N 1
ATOM 1039 C CA . ILE A 1 250 ? 249.186 253.515 264.872 1.00 0.50 962 ILE J CA 1
ATOM 1040 C C . ILE A 1 250 ? 248.510 254.510 265.836 1.00 0.50 962 ILE J C 1
ATOM 1041 O O . ILE A 1 250 ? 249.150 254.865 266.860 1.00 0.50 962 ILE J O 1
ATOM 1046 N N . SER A 1 251 ? 247.248 254.888 265.553 1.00 0.50 963 SER J N 1
ATOM 1047 C CA . SER A 1 251 ? 246.262 255.531 266.452 1.00 0.50 963 SER J CA 1
ATOM 1048 C C . SER A 1 251 ? 244.857 254.920 266.268 1.00 0.50 963 SER J C 1
ATOM 1049 O O . SER A 1 251 ? 244.456 254.737 265.138 1.00 0.50 963 SER J O 1
ATOM 1052 N N . GLY A 1 252 ? 244.137 254.627 267.370 1.00 0.50 964 GLY J N 1
ATOM 1053 C CA . GLY A 1 252 ? 242.700 254.317 267.469 1.00 0.50 964 GLY J CA 1
ATOM 1054 C C . GLY A 1 252 ? 242.438 252.838 267.667 1.00 0.50 964 GLY J C 1
ATOM 1055 O O . GLY A 1 252 ? 242.768 252.079 266.749 1.00 0.50 964 GLY J O 1
ATOM 1056 N N . SER A 1 253 ? 241.767 252.382 268.716 1.00 0.50 965 SER J N 1
ATOM 1057 C CA . SER A 1 253 ? 241.066 251.053 268.752 1.00 0.50 965 SER J CA 1
ATOM 1058 C C . SER A 1 253 ? 242.056 249.915 268.506 1.00 0.50 965 SER J C 1
ATOM 1059 O O . SER A 1 253 ? 242.067 249.326 267.420 1.00 0.50 965 SER J O 1
ATOM 1062 N N . VAL A 1 254 ? 242.899 249.616 269.461 1.00 0.50 966 VAL J N 1
ATOM 1063 C CA . VAL A 1 254 ? 243.815 248.432 269.440 1.00 0.50 966 VAL J CA 1
ATOM 1064 C C . VAL A 1 254 ? 243.197 247.314 270.261 1.00 0.50 966 VAL J C 1
ATOM 1065 O O . VAL A 1 254 ? 242.902 247.587 271.388 1.00 0.50 966 VAL J O 1
ATOM 1069 N N . ASN A 1 255 ? 243.080 246.103 269.769 1.00 0.50 967 ASN J N 1
ATOM 1070 C CA . ASN A 1 255 ? 242.713 244.929 270.608 1.00 0.50 967 ASN J CA 1
ATOM 1071 C C . ASN A 1 255 ? 243.821 243.888 270.559 1.00 2.99 967 ASN J C 1
ATOM 1072 O O . ASN A 1 255 ? 243.644 242.890 269.820 1.00 2.31 967 ASN J O 1
ATOM 1077 N N . ALA A 1 256 ? 244.864 244.058 271.375 1.00 5.15 968 ALA J N 1
ATOM 1078 C CA . ALA A 1 256 ? 246.020 243.121 271.467 1.00 7.31 968 ALA J CA 1
ATOM 1079 C C . ALA A 1 256 ? 245.595 241.771 272.069 1.00 9.93 968 ALA J C 1
ATOM 1080 O O . ALA A 1 256 ? 244.784 241.755 272.996 1.00 11.16 968 ALA J O 1
ATOM 1082 N N . ASN A 1 257 ? 246.081 240.675 271.509 1.00 13.39 969 ASN J N 1
ATOM 1083 C CA . ASN A 1 257 ? 245.898 239.319 272.046 1.00 17.21 969 ASN J CA 1
ATOM 1084 C C . ASN A 1 257 ? 247.213 238.848 272.650 1.00 18.89 969 ASN J C 1
ATOM 1085 O O . ASN A 1 257 ? 247.228 237.700 273.177 1.00 21.69 969 ASN J O 1
ATOM 1090 N N . SER A 1 258 ? 248.304 239.584 272.421 1.00 18.34 970 SER J N 1
ATOM 1091 C CA . SER A 1 258 ? 249.666 239.234 272.883 1.00 18.40 970 SER J CA 1
ATOM 1092 C C . SER A 1 258 ? 250.597 240.403 272.599 1.00 17.72 970 SER J C 1
ATOM 1093 O O . SER A 1 258 ? 250.126 241.420 272.048 1.00 17.33 970 SER J O 1
ATOM 1096 N N . GLY A 1 259 ? 251.867 240.286 272.983 1.00 17.43 971 GLY J N 1
ATOM 1097 C CA . GLY A 1 259 ? 252.829 241.392 272.823 1.00 18.37 971 GLY J CA 1
ATOM 1098 C C . GLY A 1 259 ? 253.269 241.984 274.151 1.00 19.84 971 GLY J C 1
ATOM 1099 O O . GLY A 1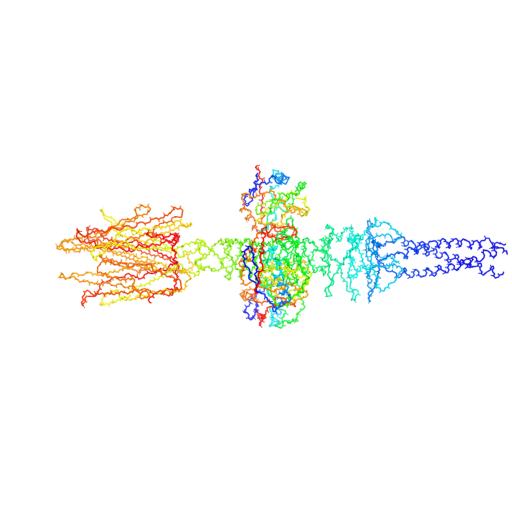 259 ? 253.238 241.273 275.167 1.00 21.95 971 GLY J O 1
ATOM 1100 N N . THR A 1 260 ? 253.702 243.234 274.129 1.00 21.56 972 THR J N 1
ATOM 1101 C CA . THR A 1 260 ? 254.460 243.888 275.208 1.00 23.03 972 THR J CA 1
ATOM 1102 C C . THR A 1 260 ? 254.431 245.388 274.971 1.00 23.35 972 THR J C 1
ATOM 1103 O O . THR A 1 260 ? 254.809 245.813 273.892 1.00 27.35 972 THR J O 1
ATOM 1107 N N . LEU A 1 261 ? 254.081 246.165 275.990 1.00 22.95 973 LEU J N 1
ATOM 1108 C CA . LEU A 1 261 ? 254.228 247.643 275.993 1.00 21.42 973 LEU J CA 1
ATOM 1109 C C . LEU A 1 261 ? 255.593 247.977 276.588 1.00 21.60 973 LEU J C 1
ATOM 1110 O O . LEU A 1 261 ? 256.016 247.235 277.474 1.00 24.35 973 LEU J O 1
ATOM 1115 N N . SER A 1 262 ? 256.277 249.019 276.126 1.00 21.98 974 SER J N 1
ATOM 1116 C CA . SER A 1 262 ? 257.646 249.361 276.595 1.00 23.04 974 SER J CA 1
ATOM 1117 C C . SER A 1 262 ? 257.678 250.748 277.227 1.00 24.54 974 SER J C 1
ATOM 1118 O O . SER A 1 262 ? 258.145 250.852 278.359 1.00 37.19 974 SER J O 1
ATOM 1121 N N . ASN A 1 263 ? 257.269 251.814 276.576 1.00 22.92 975 ASN J N 1
ATOM 1122 C CA . ASN A 1 263 ? 257.357 253.154 277.230 1.00 21.87 975 ASN J CA 1
ATOM 1123 C C . ASN A 1 263 ? 256.017 253.866 277.122 1.00 20.70 975 ASN J C 1
ATOM 1124 O O . ASN A 1 263 ? 255.987 255.034 276.720 1.00 20.83 975 ASN J O 1
ATOM 1129 N N . VAL A 1 264 ? 254.950 253.157 277.431 1.00 19.55 976 VAL J N 1
ATOM 1130 C CA . VAL A 1 264 ? 253.575 253.607 277.120 1.00 20.57 976 VAL J CA 1
ATOM 1131 C C . VAL A 1 264 ? 253.023 254.281 278.371 1.00 21.62 976 VAL J C 1
ATOM 1132 O O . VAL A 1 264 ? 253.104 253.667 279.465 1.00 24.39 976 VAL J O 1
ATOM 1136 N N . THR A 1 265 ? 252.438 255.454 278.209 1.00 20.80 977 THR J N 1
ATOM 1137 C CA . THR A 1 265 ? 251.713 256.137 279.294 1.00 21.81 977 THR J CA 1
ATOM 1138 C C . THR A 1 265 ? 250.295 255.597 279.315 1.00 23.27 977 THR J C 1
ATOM 1139 O O . THR A 1 265 ? 249.523 256.001 278.457 1.00 27.71 977 THR J O 1
ATOM 1143 N N . ILE A 1 266 ? 249.953 254.770 280.296 1.00 23.92 978 ILE J N 1
ATOM 1144 C CA . ILE A 1 266 ? 248.566 254.256 280.483 1.00 23.56 978 ILE J CA 1
ATOM 1145 C C . ILE A 1 266 ? 247.758 255.336 281.192 1.00 25.55 978 ILE J C 1
ATOM 1146 O O . ILE A 1 266 ? 248.190 255.796 282.245 1.00 29.26 978 ILE J O 1
ATOM 1151 N N . ALA A 1 267 ? 246.635 255.740 280.624 1.00 28.21 979 ALA J N 1
ATOM 1152 C CA . ALA A 1 267 ? 245.826 256.880 281.114 1.00 29.87 979 ALA J CA 1
ATOM 1153 C C . ALA A 1 267 ? 245.006 256.483 282.347 1.00 35.83 979 ALA J C 1
ATOM 1154 O O . ALA A 1 267 ? 244.932 255.289 282.693 1.00 38.69 979 ALA J O 1
ATOM 1156 N N . GLU A 1 268 ? 244.379 257.479 282.974 1.00 44.32 980 GLU J N 1
ATOM 1157 C CA . GLU A 1 268 ? 243.573 257.332 284.215 1.00 49.93 980 GLU J CA 1
ATOM 1158 C C . GLU A 1 268 ? 242.317 256.536 283.885 1.00 49.52 980 GLU J C 1
ATOM 1159 O O . GLU A 1 268 ? 241.954 255.675 284.691 1.00 58.20 980 GLU J O 1
ATOM 1165 N N . ASN A 1 269 ? 241.702 256.790 282.732 1.00 48.46 981 ASN J N 1
ATOM 1166 C CA . ASN A 1 269 ? 240.429 256.127 282.346 1.00 49.55 981 ASN J CA 1
ATOM 1167 C C . ASN A 1 269 ? 240.686 254.751 281.714 1.00 45.89 981 ASN J C 1
ATOM 1168 O O . ASN A 1 269 ? 239.746 254.218 281.120 1.00 48.68 981 ASN J O 1
ATOM 1173 N N . CYS A 1 270 ? 241.875 254.173 281.860 1.00 41.47 982 CYS J N 1
ATOM 1174 C CA . CYS A 1 270 ? 242.161 252.786 281.426 1.00 44.41 982 CYS J CA 1
ATOM 1175 C C . CYS A 1 270 ? 241.885 251.832 282.597 1.00 47.58 982 CYS J C 1
ATOM 1176 O O . CYS A 1 270 ? 242.599 251.934 283.621 1.00 53.93 982 CYS J O 1
ATOM 1179 N N . THR A 1 271 ? 240.915 250.926 282.447 1.00 45.10 983 THR J N 1
ATOM 1180 C CA . THR A 1 271 ? 240.593 249.866 283.431 1.00 44.84 983 THR J CA 1
ATOM 1181 C C . THR A 1 271 ? 241.790 248.927 283.582 1.00 45.49 983 THR J C 1
ATOM 1182 O O . THR A 1 271 ? 242.303 248.444 282.553 1.00 55.42 983 THR J O 1
ATOM 1186 N N . ILE A 1 272 ? 242.242 248.687 284.807 1.00 41.62 984 ILE J N 1
ATOM 1187 C CA . ILE A 1 272 ? 243.471 247.878 285.016 1.00 39.04 984 ILE J CA 1
ATOM 1188 C C . ILE A 1 272 ? 243.091 246.631 285.799 1.00 41.22 984 ILE J C 1
ATOM 1189 O O . ILE A 1 272 ? 243.898 246.223 286.624 1.00 50.36 984 ILE J O 1
ATOM 1194 N N . ASN A 1 273 ? 241.939 246.032 285.494 1.00 40.86 985 ASN J N 1
ATOM 1195 C CA . ASN A 1 273 ? 241.576 244.651 285.926 1.00 45.83 985 ASN J CA 1
ATOM 1196 C C . ASN A 1 273 ? 242.819 243.761 285.949 1.00 48.77 985 ASN J C 1
ATOM 1197 O O . ASN A 1 273 ? 243.565 243.740 284.957 1.00 61.18 985 ASN J O 1
ATOM 1202 N N . GLY A 1 274 ? 243.036 243.045 287.045 1.00 52.82 986 GLY J N 1
ATOM 1203 C CA . GLY A 1 274 ? 244.287 242.302 287.292 1.00 56.58 986 GLY J CA 1
ATOM 1204 C C . GLY A 1 274 ? 244.912 242.697 288.619 1.00 59.55 986 GLY J C 1
ATOM 1205 O O . GLY A 1 274 ? 244.491 243.714 289.211 1.00 56.25 986 GLY J O 1
ATOM 1206 N N . THR A 1 275 ? 245.892 241.930 289.082 1.00 60.87 987 THR J N 1
ATOM 1207 C CA . THR A 1 275 ? 246.494 242.112 290.425 1.00 60.40 987 THR J CA 1
ATOM 1208 C C . THR A 1 275 ? 247.889 242.726 290.310 1.00 58.32 987 THR J C 1
ATOM 1209 O O . THR A 1 275 ? 248.499 242.662 289.238 1.00 61.32 987 THR J O 1
ATOM 1213 N N . LEU A 1 276 ? 248.366 243.296 291.411 1.00 60.36 988 LEU J N 1
ATOM 1214 C CA . LEU A 1 276 ? 249.756 243.769 291.584 1.00 57.43 988 LEU J CA 1
ATOM 1215 C C . LEU A 1 276 ? 250.325 243.196 292.880 1.00 55.67 988 LEU J C 1
ATOM 1216 O O . LEU A 1 276 ? 249.543 242.876 293.789 1.00 54.18 988 LEU J O 1
ATOM 1221 N N . ARG A 1 277 ? 251.643 243.111 292.995 1.00 60.67 989 ARG J N 1
ATOM 1222 C CA . ARG A 1 277 ? 252.291 242.613 294.239 1.00 64.76 989 ARG J CA 1
ATOM 1223 C C . ARG A 1 277 ? 252.164 243.644 295.361 1.00 65.23 989 ARG J C 1
ATOM 1224 O O . ARG A 1 277 ? 251.933 244.836 295.061 1.00 70.09 989 ARG J O 1
ATOM 1232 N N . ALA A 1 278 ? 252.280 243.193 296.611 1.00 63.04 990 ALA J N 1
ATOM 1233 C CA . ALA A 1 278 ? 252.365 244.081 297.791 1.00 56.89 990 ALA J CA 1
ATOM 1234 C C . ALA A 1 278 ? 253.616 244.957 297.664 1.00 56.07 990 ALA J C 1
ATOM 1235 O O . ALA A 1 278 ? 253.523 246.159 297.956 1.00 66.79 990 ALA J O 1
ATOM 1237 N N . GLU A 1 279 ? 254.747 244.379 297.259 1.00 53.08 991 GLU J N 1
ATOM 1238 C CA . GLU A 1 279 ? 255.942 245.162 296.851 1.00 54.57 991 GLU J CA 1
ATOM 1239 C C . GLU A 1 279 ? 255.572 245.824 295.530 1.00 53.90 991 GLU J C 1
ATOM 1240 O O . GLU A 1 279 ? 254.431 245.629 295.084 1.00 60.55 991 GLU J O 1
ATOM 1246 N N . LYS A 1 280 ? 256.471 246.557 294.890 1.00 53.33 992 LYS J N 1
ATOM 1247 C CA . LYS A 1 280 ? 256.067 247.315 293.677 1.00 57.28 992 LYS J CA 1
ATOM 1248 C C . LYS A 1 280 ? 254.994 248.346 294.067 1.00 53.38 992 LYS J C 1
ATOM 1249 O O . LYS A 1 280 ? 254.216 248.735 293.190 1.00 54.44 992 LYS J O 1
ATOM 1255 N N . ILE A 1 281 ? 254.936 248.760 295.335 1.00 49.65 993 ILE J N 1
ATOM 1256 C CA . ILE A 1 281 ? 254.141 249.935 295.780 1.00 45.77 993 ILE J CA 1
ATOM 1257 C C . ILE A 1 281 ? 255.131 250.911 296.389 1.00 48.37 993 ILE J C 1
ATOM 1258 O O . ILE A 1 281 ? 255.850 250.506 297.319 1.00 52.88 993 ILE J O 1
ATOM 1263 N N . VAL A 1 282 ? 255.196 252.129 295.869 1.00 52.15 994 VAL J N 1
ATOM 1264 C CA . VAL A 1 282 ? 256.310 253.059 296.205 1.00 58.51 994 VAL J CA 1
ATOM 1265 C C . VAL A 1 282 ? 256.177 253.469 297.672 1.00 62.26 994 VAL J C 1
ATOM 1266 O O . VAL A 1 282 ? 257.195 253.416 298.409 1.00 68.26 994 VAL J O 1
ATOM 1270 N N . GLY A 1 283 ? 254.967 253.827 298.100 1.00 58.89 995 GLY J N 1
ATOM 1271 C CA . GLY A 1 283 ? 254.737 254.279 299.488 1.00 57.26 995 GLY J CA 1
ATOM 1272 C C . GLY A 1 283 ? 254.780 253.138 300.501 1.00 55.95 995 GLY J C 1
ATOM 1273 O O . GLY A 1 283 ? 254.831 251.950 300.092 1.00 54.14 995 GLY J O 1
ATOM 1274 N N . ASP A 1 284 ? 254.727 253.479 301.792 1.00 52.08 996 ASP J N 1
ATOM 1275 C CA . ASP A 1 284 ? 254.892 252.511 302.907 1.00 44.19 996 ASP J CA 1
ATOM 1276 C C . ASP A 1 284 ? 253.535 252.071 303.451 1.00 40.53 996 ASP J C 1
ATOM 1277 O O . ASP A 1 284 ? 253.430 250.888 303.827 1.00 52.07 996 ASP J O 1
ATOM 1282 N N . ILE A 1 285 ? 252.533 252.941 303.517 1.00 28.46 997 ILE J N 1
ATOM 1283 C CA . ILE A 1 285 ? 251.185 252.539 304.016 1.00 23.30 997 ILE J CA 1
ATOM 1284 C C . ILE A 1 285 ? 251.219 252.222 305.515 1.00 19.33 997 ILE J C 1
ATOM 1285 O O . ILE A 1 285 ? 250.352 252.726 306.220 1.00 18.99 997 ILE J O 1
ATOM 1290 N N . VAL A 1 286 ? 252.183 251.458 305.995 1.00 15.51 998 VAL J N 1
ATOM 1291 C CA . VAL A 1 286 ? 252.361 251.183 307.440 1.00 14.64 998 VAL J CA 1
ATOM 1292 C C . VAL A 1 286 ? 253.827 250.848 307.687 1.00 14.13 998 VAL J C 1
ATOM 1293 O O . VAL A 1 286 ? 254.386 250.072 306.923 1.00 16.16 998 VAL J O 1
ATOM 1297 N N . LYS A 1 287 ? 254.417 251.366 308.757 1.00 13.25 999 LYS J N 1
ATOM 1298 C CA . LYS A 1 287 ? 255.757 250.941 309.231 1.00 12.90 999 LYS J CA 1
ATOM 1299 C C . LYS A 1 287 ? 255.703 250.920 310.736 1.00 11.45 999 LYS J C 1
ATOM 1300 O O . LYS A 1 287 ? 254.853 251.545 311.295 1.00 14.28 999 LYS J O 1
ATOM 1306 N N . ALA A 1 288 ? 256.602 250.214 311.376 1.00 8.78 1000 ALA J N 1
ATOM 1307 C CA . ALA A 1 288 ? 256.605 250.028 312.820 1.00 0.50 1000 ALA J CA 1
ATOM 1308 C C . ALA A 1 288 ? 258.038 250.135 313.285 1.00 7.78 1000 ALA J C 1
ATOM 1309 O O . ALA A 1 288 ? 258.931 249.859 312.471 1.00 10.47 1000 ALA J O 1
ATOM 1311 N N . ALA A 1 289 ? 258.258 250.519 314.534 1.00 8.31 1001 ALA J N 1
ATOM 1312 C CA . ALA A 1 289 ? 259.592 250.563 315.135 1.00 9.00 1001 ALA J CA 1
ATOM 1313 C C . ALA A 1 289 ? 259.419 250.533 316.627 1.00 10.69 1001 ALA J C 1
ATOM 1314 O O . ALA A 1 289 ? 258.358 250.879 317.093 1.00 12.06 1001 ALA J O 1
ATOM 1316 N N . SER A 1 290 ? 260.440 250.149 317.360 1.00 13.14 1002 SER J N 1
ATOM 1317 C CA . SER A 1 290 ? 260.294 249.801 318.781 1.00 15.82 1002 SER J CA 1
ATOM 1318 C C . SER A 1 290 ? 261.665 249.844 319.432 1.00 19.72 1002 SER J C 1
ATOM 1319 O O . SER A 1 290 ? 262.696 249.477 318.783 1.00 28.52 1002 SER J O 1
ATOM 1322 N N . ALA A 1 291 ? 261.675 250.114 320.722 1.00 19.32 1003 ALA J N 1
ATOM 1323 C CA . ALA A 1 291 ? 262.896 250.164 321.517 1.00 18.99 1003 ALA J CA 1
ATOM 1324 C C . ALA A 1 291 ? 262.540 250.123 322.981 1.00 20.87 1003 ALA J C 1
ATOM 1325 O O . ALA A 1 291 ? 261.504 250.678 323.340 1.00 28.11 1003 ALA J O 1
ATOM 1327 N N . ALA A 1 292 ? 263.368 249.520 323.811 1.00 22.93 1004 ALA J N 1
ATOM 1328 C CA . ALA A 1 292 ? 263.187 249.569 325.278 1.00 24.79 1004 ALA J CA 1
ATOM 1329 C C . ALA A 1 292 ? 264.040 250.695 325.870 1.00 28.95 1004 ALA J C 1
ATOM 1330 O O . ALA A 1 292 ? 265.103 251.010 325.336 1.00 37.22 1004 ALA J O 1
ATOM 1332 N N . PHE A 1 293 ? 263.600 251.285 326.964 1.00 31.51 1005 PHE J N 1
ATOM 1333 C CA . PHE A 1 293 ? 264.372 252.335 327.673 1.00 32.36 1005 PHE J CA 1
ATOM 1334 C C . PHE A 1 293 ? 265.677 251.722 328.179 1.00 39.57 1005 PHE J C 1
ATOM 1335 O O . PHE A 1 293 ? 265.683 250.576 328.627 1.00 45.63 1005 PHE J O 1
ATOM 1343 N N . PRO A 1 294 ? 266.833 252.405 328.014 1.00 43.41 1006 PRO J N 1
ATOM 1344 C CA . PRO A 1 294 ? 268.032 252.157 328.805 1.00 43.43 1006 PRO J CA 1
ATOM 1345 C C . PRO A 1 294 ? 267.753 251.752 330.254 1.00 46.94 1006 PRO J C 1
ATOM 1346 O O . PRO A 1 294 ? 266.914 252.339 330.923 1.00 48.22 1006 PRO J O 1
ATOM 1350 N N . ARG A 1 295 ? 268.450 250.710 330.691 1.00 53.85 1007 ARG J N 1
ATOM 1351 C CA . ARG A 1 295 ? 268.344 250.197 332.075 1.00 60.90 1007 ARG J CA 1
ATOM 1352 C C . ARG A 1 295 ? 269.599 250.597 332.854 1.00 68.71 1007 ARG J C 1
ATOM 1353 O O . ARG A 1 295 ? 270.691 250.127 332.496 1.00 81.50 1007 ARG J O 1
ATOM 1361 N N . GLN A 1 296 ? 269.448 251.432 333.880 1.00 73.48 1008 GLN J N 1
ATOM 1362 C CA . GLN A 1 296 ? 270.530 251.733 334.852 1.00 78.80 1008 GLN J CA 1
ATOM 1363 C C . GLN A 1 296 ? 270.401 250.772 336.030 1.00 80.93 1008 GLN J C 1
ATOM 1364 O O . GLN A 1 296 ? 269.306 250.667 336.609 1.00 75.12 1008 GLN J O 1
ATOM 1370 N N . ARG A 1 297 ? 271.491 250.090 336.366 1.00 92.72 1009 ARG J N 1
ATOM 1371 C CA . ARG A 1 297 ? 271.475 249.055 337.425 1.00 104.73 1009 ARG J CA 1
ATOM 1372 C C . ARG A 1 297 ? 272.540 249.358 338.474 1.00 107.24 1009 ARG J C 1
ATOM 1373 O O . ARG A 1 297 ? 273.577 249.946 338.133 1.00 105.89 1009 ARG J O 1
ATOM 1381 N N . GLU A 1 298 ? 272.262 248.954 339.709 1.00 117.67 1010 GLU J N 1
ATOM 1382 C CA . GLU A 1 298 ? 273.246 248.923 340.816 1.00 123.72 1010 GLU J CA 1
ATOM 1383 C C . GLU A 1 298 ? 273.005 247.653 341.634 1.00 132.33 1010 GLU J C 1
ATOM 1384 O O . GLU A 1 298 ? 271.842 247.195 341.726 1.00 134.71 1010 GLU J O 1
ATOM 1390 N N . SER A 1 299 ? 274.070 247.102 342.210 1.00 141.11 1011 SER J N 1
ATOM 1391 C CA . SER A 1 299 ? 274.032 245.811 342.943 1.00 146.86 1011 SER J CA 1
ATOM 1392 C C . SER A 1 299 ? 273.468 244.725 342.015 1.00 151.93 1011 SER J C 1
ATOM 1393 O O . SER A 1 299 ? 274.200 244.263 341.117 1.00 150.39 1011 SER J O 1
ATOM 1396 N N . SER A 1 300 ? 272.200 244.355 342.199 1.00 152.29 1012 SER J N 1
ATOM 1397 C CA . SER A 1 300 ? 271.528 243.288 341.417 1.00 145.26 1012 SER J CA 1
ATOM 1398 C C . SER A 1 300 ? 270.131 243.733 340.973 1.00 137.29 1012 SER J C 1
ATOM 1399 O O . SER A 1 300 ? 269.338 242.864 340.563 1.00 135.73 1012 SER J O 1
ATOM 1402 N N . VAL A 1 301 ? 269.829 245.029 341.034 1.00 125.64 1013 VAL J N 1
ATOM 1403 C CA . VAL A 1 301 ? 268.487 245.553 340.658 1.00 114.07 1013 VAL J CA 1
ATOM 1404 C C . VAL A 1 301 ? 268.671 246.580 339.543 1.00 109.93 1013 VAL J C 1
ATOM 1405 O O . VAL A 1 301 ? 269.512 247.489 339.692 1.00 116.29 1013 VAL J O 1
ATOM 1409 N N . ASP A 1 302 ? 267.885 246.447 338.481 1.00 100.33 1014 ASP J N 1
ATOM 1410 C CA . ASP A 1 302 ? 267.905 247.389 337.336 1.00 92.13 1014 ASP J CA 1
ATOM 1411 C C . ASP A 1 302 ? 266.541 248.066 337.232 1.00 80.96 1014 ASP J C 1
ATOM 1412 O O . ASP A 1 302 ? 265.515 247.430 337.525 1.00 91.25 1014 ASP J O 1
ATOM 1417 N N . TRP A 1 303 ? 266.551 249.325 336.824 1.00 62.62 1015 TRP J N 1
ATOM 1418 C CA . TRP A 1 303 ? 265.329 250.121 336.599 1.00 57.63 1015 TRP J CA 1
ATOM 1419 C C . TRP A 1 303 ? 265.500 250.880 335.295 1.00 53.87 1015 TRP J C 1
ATOM 1420 O O . TRP A 1 303 ? 266.621 251.158 334.881 1.00 62.17 1015 TRP J O 1
ATOM 1431 N N . PRO A 1 304 ? 264.394 251.231 334.609 1.00 46.04 1016 PRO J N 1
ATOM 1432 C CA . PRO A 1 304 ? 264.485 251.923 333.335 1.00 42.86 1016 PRO J CA 1
ATOM 1433 C C . PRO A 1 304 ? 264.743 253.407 333.564 1.00 41.53 1016 PRO J C 1
ATOM 1434 O O . PRO A 1 304 ? 264.119 254.018 334.417 1.00 47.71 1016 PRO J O 1
ATOM 1438 N N . SER A 1 305 ? 265.670 253.954 332.794 1.00 39.18 1017 SER J N 1
ATOM 1439 C CA . SER A 1 305 ? 266.031 255.385 332.871 1.00 40.49 1017 SER J CA 1
ATOM 1440 C C . SER A 1 305 ? 266.872 255.738 331.661 1.00 37.46 1017 SER J C 1
ATOM 1441 O O . SER A 1 305 ? 267.887 255.063 331.427 1.00 48.65 1017 SER J O 1
ATOM 1444 N N . GLY A 1 306 ? 266.489 256.785 330.953 1.00 31.98 1018 GLY J N 1
ATOM 1445 C CA . GLY A 1 306 ? 267.211 257.180 329.742 1.00 32.99 1018 GLY J CA 1
ATOM 1446 C C . GLY A 1 306 ? 266.286 257.838 328.762 1.00 32.92 1018 GLY J C 1
ATOM 1447 O O . GLY A 1 306 ? 265.171 258.221 329.132 1.00 37.82 1018 GLY J O 1
ATOM 1448 N N . THR A 1 307 ? 266.745 257.975 327.538 1.00 31.71 1019 THR J N 1
ATOM 1449 C CA . THR A 1 307 ? 266.008 258.677 326.477 1.00 33.48 1019 THR J CA 1
ATOM 1450 C C . THR A 1 307 ? 265.949 257.778 325.251 1.00 33.99 1019 THR J C 1
ATOM 1451 O O . THR A 1 307 ? 266.984 257.223 324.874 1.00 46.85 1019 THR J O 1
ATOM 1455 N N . ARG A 1 308 ? 264.775 257.651 324.661 1.00 29.79 1020 ARG J N 1
ATOM 1456 C CA . ARG A 1 308 ? 264.576 256.976 323.374 1.00 26.44 1020 ARG J CA 1
ATOM 1457 C C . ARG A 1 308 ? 264.031 258.013 322.409 1.00 26.06 1020 ARG J C 1
ATOM 1458 O O . ARG A 1 308 ? 263.036 258.712 322.707 1.00 24.95 1020 ARG J O 1
ATOM 1466 N N . THR A 1 309 ? 264.665 258.121 321.259 1.00 26.93 1021 THR J N 1
ATOM 1467 C CA . THR A 1 309 ? 264.352 259.172 320.277 1.00 26.87 1021 THR J CA 1
ATOM 1468 C C . THR A 1 309 ? 263.816 258.483 319.043 1.00 26.98 1021 THR J C 1
ATOM 1469 O O . THR A 1 309 ? 264.501 257.622 318.522 1.00 34.04 1021 THR J O 1
ATOM 1473 N N . VAL A 1 310 ? 262.637 258.862 318.588 1.00 25.54 1022 VAL J N 1
ATOM 1474 C CA . VAL A 1 310 ? 261.992 258.206 317.424 1.00 25.15 1022 VAL J CA 1
ATOM 1475 C C . VAL A 1 310 ? 261.900 259.281 316.355 1.00 26.88 1022 VAL J C 1
ATOM 1476 O O . VAL A 1 310 ? 261.198 260.261 316.558 1.00 34.04 1022 VAL J O 1
ATOM 1480 N N . THR A 1 311 ? 262.605 259.102 315.260 1.00 26.47 1023 THR J N 1
ATOM 1481 C CA . THR A 1 311 ? 262.683 260.118 314.201 1.00 28.15 1023 THR J CA 1
ATOM 1482 C C . THR A 1 311 ? 262.029 259.536 312.968 1.00 25.64 1023 THR J C 1
ATOM 1483 O O . THR A 1 311 ? 262.443 258.440 312.537 1.00 28.26 1023 THR J O 1
ATOM 1487 N N . VAL A 1 312 ? 261.091 260.260 312.391 1.00 21.99 1024 VAL J N 1
ATOM 1488 C CA . VAL A 1 312 ? 260.440 259.832 311.134 1.00 22.65 1024 VAL J CA 1
ATOM 1489 C C . VAL A 1 312 ? 260.912 260.780 310.037 1.00 29.94 1024 VAL J C 1
ATOM 1490 O O . VAL A 1 312 ? 260.713 261.989 310.131 1.00 38.65 1024 VAL J O 1
ATOM 1494 N N . THR A 1 313 ? 261.539 260.242 309.011 1.00 36.19 1025 THR J N 1
ATOM 1495 C CA . THR A 1 313 ? 262.000 261.030 307.855 1.00 36.43 1025 THR J CA 1
ATOM 1496 C C . THR A 1 313 ? 260.796 261.448 307.022 1.00 39.57 1025 THR J C 1
ATOM 1497 O O . THR A 1 313 ? 259.949 260.588 306.691 1.00 45.52 1025 THR J O 1
ATOM 1501 N N . ASP A 1 314 ? 260.752 262.716 306.640 1.00 47.92 1026 ASP J N 1
ATOM 1502 C CA . ASP A 1 314 ? 259.643 263.256 305.817 1.00 54.36 1026 ASP J CA 1
ATOM 1503 C C . ASP A 1 314 ? 259.956 262.958 304.355 1.00 53.15 1026 ASP J C 1
ATOM 1504 O O . ASP A 1 314 ? 260.433 263.858 303.664 1.00 61.67 1026 ASP J O 1
ATOM 1509 N N . ASP A 1 315 ? 259.701 261.732 303.913 1.00 58.12 1027 ASP J N 1
ATOM 1510 C CA . ASP A 1 315 ? 260.082 261.274 302.551 1.00 63.13 1027 ASP J CA 1
ATOM 1511 C C . ASP A 1 315 ? 258.867 260.667 301.844 1.00 59.46 1027 ASP J C 1
ATOM 1512 O O . ASP A 1 315 ? 259.043 259.718 301.059 1.00 63.99 1027 ASP J O 1
ATOM 1517 N N . HIS A 1 316 ? 257.670 261.172 302.118 1.00 53.01 1028 HIS J N 1
ATOM 1518 C CA . HIS A 1 316 ? 256.424 260.638 301.515 1.00 52.16 1028 HIS J CA 1
ATOM 1519 C C . HIS A 1 316 ? 255.606 261.796 300.973 1.00 51.59 1028 HIS J C 1
ATOM 1520 O O . HIS A 1 316 ? 255.566 262.868 301.573 1.00 58.45 1028 HIS J O 1
ATOM 1527 N N . PRO A 1 317 ? 254.887 261.590 299.855 1.00 48.65 1029 PRO J N 1
ATOM 1528 C CA . PRO A 1 317 ? 254.011 262.627 299.318 1.00 47.97 1029 PRO J CA 1
ATOM 1529 C C . PRO A 1 317 ? 252.695 262.841 300.086 1.00 47.47 1029 PRO J C 1
ATOM 1530 O O . PRO A 1 317 ? 252.083 263.880 299.852 1.00 50.88 1029 PRO J O 1
ATOM 1534 N N . PHE A 1 318 ? 252.260 261.896 300.935 1.00 41.81 1030 PHE J N 1
ATOM 1535 C CA . PHE A 1 318 ? 250.920 261.973 301.578 1.00 36.95 1030 PHE J CA 1
ATOM 1536 C C . PHE A 1 318 ? 251.074 262.171 303.086 1.00 32.43 1030 PHE J C 1
ATOM 1537 O O . PHE A 1 318 ? 252.172 261.918 303.648 1.00 27.73 1030 PHE J O 1
ATOM 1545 N N . ASP A 1 319 ? 249.982 262.597 303.721 1.00 30.96 1031 ASP J N 1
ATOM 1546 C CA . ASP A 1 319 ? 249.899 262.737 305.198 1.00 31.61 1031 ASP J CA 1
ATOM 1547 C C . ASP A 1 319 ? 250.002 261.362 305.862 1.00 25.55 1031 ASP J C 1
ATOM 1548 O O . ASP A 1 319 ? 249.600 260.358 305.274 1.00 23.93 1031 ASP J O 1
ATOM 1553 N N . ARG A 1 320 ? 250.554 261.345 307.067 1.00 20.00 1032 ARG J N 1
ATOM 1554 C CA . ARG A 1 320 ? 250.789 260.138 307.865 1.00 15.02 1032 ARG J CA 1
ATOM 1555 C C . ARG A 1 320 ? 250.446 260.447 309.305 1.00 12.47 1032 ARG J C 1
ATOM 1556 O O . ARG A 1 320 ? 250.400 261.651 309.691 1.00 13.76 1032 ARG J O 1
ATOM 1564 N N . GLN A 1 321 ? 250.177 259.396 310.085 1.00 9.45 1033 GLN J N 1
ATOM 1565 C CA . GLN A 1 321 ? 249.976 259.549 311.544 1.00 7.12 1033 GLN J CA 1
ATOM 1566 C C . GLN A 1 321 ? 250.979 258.630 312.218 1.00 4.84 1033 GLN J C 1
ATOM 1567 O O . GLN A 1 321 ? 251.114 257.465 311.800 1.00 4.70 1033 GLN J O 1
ATOM 1573 N N . ILE A 1 322 ? 251.604 259.123 313.263 1.00 2.80 1034 ILE J N 1
ATOM 1574 C CA . ILE A 1 322 ? 252.526 258.330 314.107 1.00 1.46 1034 ILE J CA 1
ATOM 1575 C C . ILE A 1 322 ? 251.707 257.848 315.290 1.00 0.50 1034 ILE J C 1
ATOM 1576 O O . ILE A 1 322 ? 251.598 258.597 316.313 1.00 0.50 1034 ILE J O 1
ATOM 1581 N N . VAL A 1 323 ? 251.186 256.642 315.196 1.00 0.50 1035 VAL J N 1
ATOM 1582 C CA . VAL A 1 323 ? 250.395 255.997 316.281 1.00 0.50 1035 VAL J CA 1
ATOM 1583 C C . VAL A 1 323 ? 251.373 255.455 317.311 1.00 0.50 1035 VAL J C 1
ATOM 1584 O O . VAL A 1 323 ? 252.105 254.534 317.017 1.00 0.50 1035 VAL J O 1
ATOM 1588 N N . VAL A 1 324 ? 251.388 255.991 318.481 1.00 0.50 1036 VAL J N 1
ATOM 1589 C CA . VAL A 1 324 ? 252.254 255.509 319.569 1.00 0.50 1036 VAL J CA 1
ATOM 1590 C C . VAL A 1 324 ? 251.422 254.526 320.367 1.00 0.50 1036 VAL J C 1
ATOM 1591 O O . VAL A 1 324 ? 250.476 254.924 321.020 1.00 0.50 1036 VAL J O 1
ATOM 1595 N N . LEU A 1 325 ? 251.733 253.245 320.297 1.00 0.50 1037 LEU J N 1
ATOM 1596 C CA . LEU A 1 325 ? 250.910 252.215 320.951 1.00 0.50 1037 LEU J CA 1
ATOM 1597 C C . LEU A 1 325 ? 251.034 252.427 322.438 1.00 0.50 1037 LEU J C 1
ATOM 1598 O O . LEU A 1 325 ? 251.981 253.038 322.878 1.00 0.50 1037 LEU J O 1
ATOM 1603 N N . PRO A 1 326 ? 250.104 251.972 323.284 1.00 0.50 1038 PRO J N 1
ATOM 1604 C CA . PRO A 1 326 ? 250.112 252.404 324.673 1.00 0.50 1038 PRO J CA 1
ATOM 1605 C C . PRO A 1 326 ? 251.435 252.149 325.391 1.00 0.50 1038 PRO J C 1
ATOM 1606 O O . PRO A 1 326 ? 251.966 251.110 325.218 1.00 0.50 1038 PRO J O 1
ATOM 1610 N N . LEU A 1 327 ? 251.943 253.108 326.174 1.00 0.50 1039 LEU J N 1
ATOM 1611 C CA . LEU A 1 327 ? 253.210 252.969 326.932 1.00 0.50 1039 LEU J CA 1
ATOM 1612 C C . LEU A 1 327 ? 252.877 253.012 328.398 1.00 0.50 1039 LEU J C 1
ATOM 1613 O O . LEU A 1 327 ? 252.563 254.060 328.915 1.00 0.50 1039 LEU J O 1
ATOM 1618 N N . THR A 1 328 ? 252.951 251.898 329.079 1.00 0.50 1040 THR J N 1
ATOM 1619 C CA . THR A 1 328 ? 252.590 251.820 330.522 1.00 1.63 1040 THR J CA 1
ATOM 1620 C C . THR A 1 328 ? 253.849 252.051 331.344 1.00 3.06 1040 THR J C 1
ATOM 1621 O O . THR A 1 328 ? 254.851 251.371 331.100 1.00 3.92 1040 THR J O 1
ATOM 1625 N N . PHE A 1 329 ? 253.815 252.950 332.302 1.00 4.60 1041 PHE J N 1
ATOM 1626 C CA . PHE A 1 329 ? 254.938 253.107 333.251 1.00 6.28 1041 PHE J CA 1
ATOM 1627 C C . PHE A 1 329 ? 254.380 253.317 334.637 1.00 8.77 1041 PHE J C 1
ATOM 1628 O O . PHE A 1 329 ? 253.250 253.808 334.782 1.00 9.73 1041 PHE J O 1
ATOM 1636 N N . ARG A 1 330 ? 255.118 252.865 335.633 1.00 12.43 1042 ARG J N 1
ATOM 1637 C CA . ARG A 1 330 ? 254.668 252.964 337.037 1.00 16.31 1042 ARG J CA 1
ATOM 1638 C C . ARG A 1 330 ? 255.900 253.061 337.929 1.00 20.37 1042 ARG J C 1
ATOM 1639 O O . ARG A 1 330 ? 257.019 252.770 337.469 1.00 22.55 1042 ARG J O 1
ATOM 1647 N N . GLY A 1 331 ? 255.689 253.446 339.175 1.00 25.69 1043 GLY J N 1
ATOM 1648 C CA . GLY A 1 331 ? 256.727 253.452 340.213 1.00 31.22 1043 GLY J CA 1
ATOM 1649 C C . GLY A 1 331 ? 256.486 252.331 341.193 1.00 40.66 1043 GLY J C 1
ATOM 1650 O O . GLY A 1 331 ? 256.007 251.268 340.792 1.00 49.75 1043 GLY J O 1
ATOM 1651 N N . SER A 1 332 ? 256.762 252.562 342.469 1.00 51.15 1044 SER J N 1
ATOM 1652 C CA . SER A 1 332 ? 256.496 251.565 343.534 1.00 58.75 1044 SER J CA 1
ATOM 1653 C C . SER A 1 332 ? 256.372 252.281 344.872 1.00 68.44 1044 SER J C 1
ATOM 1654 O O . SER A 1 332 ? 256.760 253.471 344.976 1.00 73.66 1044 SER J O 1
ATOM 1657 N N . LYS A 1 333 ? 255.825 251.569 345.849 1.00 77.99 1045 LYS J N 1
ATOM 1658 C CA . LYS A 1 333 ? 255.671 252.077 347.227 1.00 86.12 1045 LYS J CA 1
ATOM 1659 C C . LYS A 1 333 ? 256.170 251.000 348.184 1.00 97.41 1045 LYS J C 1
ATOM 1660 O O . LYS A 1 333 ? 255.796 249.820 348.018 1.00 99.76 1045 LYS J O 1
ATOM 1666 N N . ARG A 1 334 ? 256.989 251.407 349.147 1.00 110.69 1046 ARG J N 1
ATOM 1667 C CA . ARG A 1 334 ? 257.509 250.504 350.199 1.00 116.93 1046 ARG J CA 1
ATOM 1668 C C . ARG A 1 334 ? 257.192 251.107 351.564 1.00 131.27 1046 ARG J C 1
ATOM 1669 O O . ARG A 1 334 ? 257.404 252.323 351.759 1.00 133.88 1046 ARG J O 1
ATOM 1677 N N . THR A 1 335 ? 256.681 250.276 352.467 1.00 147.13 1047 THR J N 1
ATOM 1678 C CA . THR A 1 335 ? 256.365 250.672 353.859 1.00 158.06 1047 THR J CA 1
ATOM 1679 C C . THR A 1 335 ? 257.265 249.879 354.804 1.00 170.22 1047 THR J C 1
ATOM 1680 O O . THR A 1 335 ? 257.068 248.657 354.930 1.00 159.90 1047 THR J O 1
ATOM 1684 N N . VAL A 1 336 ? 258.210 250.561 355.445 1.00 187.75 1048 VAL J N 1
ATOM 1685 C CA . VAL A 1 336 ? 259.159 249.937 356.409 1.00 194.18 1048 VAL J CA 1
ATOM 1686 C C . VAL A 1 336 ? 259.079 250.713 357.722 1.00 212.55 1048 VAL J C 1
ATOM 1687 O O . VAL A 1 336 ? 259.269 251.945 357.705 1.00 229.14 1048 VAL J O 1
ATOM 1691 N N . SER A 1 337 ? 258.810 250.011 358.823 1.00 218.82 1049 SER J N 1
ATOM 1692 C CA . SER A 1 337 ? 258.713 250.600 360.185 1.00 219.12 1049 SER J CA 1
ATOM 1693 C C . SER A 1 337 ? 257.689 251.745 360.190 1.00 220.16 1049 SER J C 1
ATOM 1694 O O . SER A 1 337 ? 257.928 252.753 360.883 1.00 231.28 1049 SER J O 1
ATOM 1697 N N . GLY A 1 338 ? 256.606 251.602 359.420 1.00 207.94 1050 GLY J N 1
ATOM 1698 C CA . GLY A 1 338 ? 255.525 252.601 359.307 1.00 196.03 1050 GLY J CA 1
ATOM 1699 C C . GLY A 1 338 ? 255.905 253.801 358.452 1.00 191.53 1050 GLY J C 1
ATOM 1700 O O . GLY A 1 338 ? 255.087 254.737 358.372 1.00 176.56 1050 GLY J O 1
ATOM 1701 N N . ARG A 1 339 ? 257.082 253.791 357.821 1.00 194.97 1051 ARG J N 1
ATOM 1702 C CA . ARG A 1 339 ? 257.521 254.877 356.906 1.00 191.60 1051 ARG J CA 1
ATOM 1703 C C . ARG A 1 339 ? 257.278 254.422 355.465 1.00 183.83 1051 ARG J C 1
ATOM 1704 O O . ARG A 1 339 ? 257.791 253.354 355.070 1.00 186.58 1051 ARG J O 1
ATOM 1712 N N . THR A 1 340 ? 256.533 255.218 354.704 1.00 166.31 1052 THR J N 1
ATOM 1713 C CA . THR A 1 340 ? 256.215 254.923 353.288 1.00 150.70 1052 THR J CA 1
ATOM 1714 C C . THR A 1 340 ? 257.191 255.681 352.389 1.00 142.76 1052 THR J C 1
ATOM 1715 O O . THR A 1 340 ? 257.228 256.921 352.463 1.00 142.49 1052 THR J O 1
ATOM 1719 N N . THR A 1 341 ? 257.927 254.954 351.556 1.00 132.40 1053 THR J N 1
ATOM 1720 C CA . THR A 1 341 ? 258.854 255.538 350.557 1.00 124.26 1053 THR J CA 1
ATOM 1721 C C . THR A 1 341 ? 258.281 255.312 349.160 1.00 110.69 1053 THR J C 1
ATOM 1722 O O . THR A 1 341 ? 258.003 254.159 348.803 1.00 109.88 1053 THR J O 1
ATOM 1726 N N . TYR A 1 342 ? 258.117 256.389 348.403 1.00 99.80 1054 TYR J N 1
ATOM 1727 C CA . TYR A 1 342 ? 257.610 256.345 347.013 1.00 90.00 1054 TYR J CA 1
ATOM 1728 C C . TYR A 1 342 ? 258.793 256.377 346.050 1.00 82.83 1054 TYR J C 1
ATOM 1729 O O . TYR A 1 342 ? 259.649 257.272 346.140 1.00 87.91 1054 TYR J O 1
ATOM 1738 N N . SER A 1 343 ? 258.831 255.411 345.139 1.00 73.89 1055 SER J N 1
ATOM 1739 C CA . SER A 1 343 ? 259.763 255.392 343.991 1.00 62.31 1055 SER J CA 1
ATOM 1740 C C . SER A 1 343 ? 259.023 255.984 342.798 1.00 56.08 1055 SER J C 1
ATOM 1741 O O . SER A 1 343 ? 258.136 255.318 342.267 1.00 65.32 1055 SER J O 1
ATOM 1744 N N . MET A 1 344 ? 259.339 257.214 342.418 1.00 50.06 1056 MET J N 1
ATOM 1745 C CA . MET A 1 344 ? 258.600 257.914 341.340 1.00 47.22 1056 MET J CA 1
ATOM 1746 C C . MET A 1 344 ? 259.086 257.453 339.964 1.00 45.65 1056 MET J C 1
ATOM 1747 O O . MET A 1 344 ? 260.241 257.006 339.820 1.00 48.92 1056 MET J O 1
ATOM 1752 N N . CYS A 1 345 ? 258.212 257.564 338.969 1.00 41.91 1057 CYS J N 1
ATOM 1753 C CA . CYS A 1 345 ? 258.535 257.366 337.538 1.00 34.52 1057 CYS J CA 1
ATOM 1754 C C . CYS A 1 345 ? 258.004 258.558 336.754 1.00 31.19 1057 CYS J C 1
ATOM 1755 O O . CYS A 1 345 ? 256.836 258.908 336.947 1.00 32.96 1057 CYS J O 1
ATOM 1758 N N . TYR A 1 346 ? 258.833 259.170 335.924 1.00 29.65 1058 TYR J N 1
ATOM 1759 C CA . TYR A 1 346 ? 258.465 260.367 335.130 1.00 29.52 1058 TYR J CA 1
ATOM 1760 C C . TYR A 1 346 ? 258.736 260.055 333.672 1.00 24.89 1058 TYR J C 1
ATOM 1761 O O . TYR A 1 346 ? 259.843 259.687 333.306 1.00 28.74 1058 TYR J O 1
ATOM 1770 N N . LEU A 1 347 ? 257.730 260.208 332.842 1.00 21.14 1059 LEU J N 1
ATOM 1771 C CA . LEU A 1 347 ? 257.821 259.975 331.385 1.00 19.40 1059 LEU J CA 1
ATOM 1772 C C . LEU A 1 347 ? 257.500 261.314 330.775 1.00 19.33 1059 LEU J C 1
ATOM 1773 O O . LEU A 1 347 ? 256.472 261.907 331.165 1.00 21.14 1059 LEU J O 1
ATOM 1778 N N . LYS A 1 348 ? 258.347 261.766 329.870 1.00 19.45 1060 LYS J N 1
ATOM 1779 C CA . LYS A 1 348 ? 258.207 263.092 329.258 1.00 21.59 1060 LYS J CA 1
ATOM 1780 C C . LYS A 1 348 ? 258.415 262.943 327.761 1.00 19.49 1060 LYS J C 1
ATOM 1781 O O . LYS A 1 348 ? 259.468 262.458 327.352 1.00 22.79 1060 LYS J O 1
ATOM 1787 N N . VAL A 1 349 ? 257.446 263.332 326.963 1.00 17.08 1061 VAL J N 1
ATOM 1788 C CA . VAL A 1 349 ? 257.510 263.101 325.497 1.00 17.11 1061 VAL J CA 1
ATOM 1789 C C . VAL A 1 349 ? 257.624 264.473 324.859 1.00 18.07 1061 VAL J C 1
ATOM 1790 O O . VAL A 1 349 ? 256.820 265.290 325.143 1.00 19.10 1061 VAL J O 1
ATOM 1794 N N . LEU A 1 350 ? 258.586 264.654 323.976 1.00 22.40 1062 LEU J N 1
ATOM 1795 C CA . LEU A 1 350 ? 258.807 265.914 323.239 1.00 28.56 1062 LEU J CA 1
ATOM 1796 C C . LEU A 1 350 ? 258.550 265.660 321.757 1.00 32.02 1062 LEU J C 1
ATOM 1797 O O . LEU A 1 350 ? 259.109 264.710 321.224 1.00 42.66 1062 LEU J O 1
ATOM 1802 N N . MET A 1 351 ? 257.747 266.491 321.121 1.00 34.38 1063 MET J N 1
ATOM 1803 C CA . MET A 1 351 ? 257.548 266.452 319.661 1.00 41.89 1063 MET J CA 1
ATOM 1804 C C . MET A 1 351 ? 258.253 267.671 319.077 1.00 54.79 1063 MET J C 1
ATOM 1805 O O . MET A 1 351 ? 257.732 268.807 319.233 1.00 69.80 1063 MET J O 1
ATOM 1810 N N . ASN A 1 352 ? 259.415 267.462 318.450 1.00 61.79 1064 ASN J N 1
ATOM 1811 C CA . ASN A 1 352 ? 260.244 268.557 317.875 1.00 56.53 1064 ASN J CA 1
ATOM 1812 C C . ASN A 1 352 ? 260.547 269.561 318.988 1.00 59.22 1064 ASN J C 1
ATOM 1813 O O . ASN A 1 352 ? 260.465 270.783 318.731 1.00 71.30 1064 ASN J O 1
ATOM 1818 N N . GLY A 1 353 ? 260.846 269.052 320.186 1.00 55.66 1065 GLY J N 1
ATOM 1819 C CA . GLY A 1 353 ? 261.184 269.862 321.369 1.00 52.30 1065 GLY J CA 1
ATOM 1820 C C . GLY A 1 353 ? 259.968 270.329 322.158 1.00 50.78 1065 GLY J C 1
ATOM 1821 O O . GLY A 1 353 ? 260.170 270.745 323.309 1.00 55.66 1065 GLY J O 1
ATOM 1822 N N . ALA A 1 354 ? 258.755 270.298 321.598 1.00 48.52 1066 ALA J N 1
ATOM 1823 C CA . ALA A 1 354 ? 257.524 270.747 322.296 1.00 51.30 1066 ALA J CA 1
ATOM 1824 C C . ALA A 1 354 ? 256.987 269.619 323.188 1.00 53.41 1066 ALA J C 1
ATOM 1825 O O . ALA A 1 354 ? 256.854 268.480 322.705 1.00 73.46 1066 ALA J O 1
ATOM 1827 N N . VAL A 1 355 ? 256.686 269.906 324.448 1.00 47.84 1067 VAL J N 1
ATOM 1828 C CA . VAL A 1 355 ? 256.192 268.882 325.407 1.00 42.49 1067 VAL J CA 1
ATOM 1829 C C . VAL A 1 355 ? 254.728 268.573 325.088 1.00 40.74 1067 VAL J C 1
ATOM 1830 O O . VAL A 1 355 ? 253.880 269.475 325.203 1.00 44.80 1067 VAL J O 1
ATOM 1834 N N . ILE A 1 356 ? 254.447 267.330 324.714 1.00 34.40 1068 ILE J N 1
ATOM 1835 C CA . ILE A 1 356 ? 253.071 266.870 324.415 1.00 32.21 1068 ILE J CA 1
ATOM 1836 C C . ILE A 1 356 ? 252.606 265.972 325.547 1.00 32.99 1068 ILE J C 1
ATOM 1837 O O . ILE A 1 356 ? 251.405 265.702 325.601 1.00 41.80 1068 ILE J O 1
ATOM 1842 N N . TYR A 1 357 ? 253.493 265.513 326.417 1.00 28.70 1069 TYR J N 1
ATOM 1843 C CA . TYR A 1 357 ? 253.060 264.686 327.561 1.00 28.53 1069 TYR J CA 1
ATOM 1844 C C . TYR A 1 357 ? 254.020 264.873 328.731 1.00 32.98 1069 TYR J C 1
ATOM 1845 O O . TYR A 1 357 ? 255.201 265.133 328.537 1.00 33.61 1069 TYR J O 1
ATOM 1854 N N . ASP A 1 358 ? 253.500 264.748 329.940 1.00 36.96 1070 ASP J N 1
ATOM 1855 C CA . ASP A 1 358 ? 254.322 264.776 331.167 1.00 42.86 1070 ASP J CA 1
ATOM 1856 C C . ASP A 1 358 ? 253.557 264.015 332.246 1.00 42.96 1070 ASP J C 1
ATOM 1857 O O . ASP A 1 358 ? 252.418 264.434 332.577 1.00 48.22 1070 ASP J O 1
ATOM 1862 N N . GLY A 1 359 ? 254.138 262.928 332.745 1.00 34.31 1071 GLY J N 1
ATOM 1863 C CA . GLY A 1 359 ? 253.427 262.045 333.673 1.00 34.91 1071 GLY J CA 1
ATOM 1864 C C . GLY A 1 359 ? 254.266 261.664 334.859 1.00 34.55 1071 GLY J C 1
ATOM 1865 O O . GLY A 1 359 ? 255.448 261.490 334.708 1.00 35.29 1071 GLY J O 1
ATOM 1866 N N . ALA A 1 360 ? 253.625 261.481 336.001 1.00 36.64 1072 ALA J N 1
ATOM 1867 C CA . ALA A 1 360 ? 254.270 261.049 337.247 1.00 39.58 1072 ALA J CA 1
ATOM 1868 C C . ALA A 1 360 ? 253.496 259.856 337.784 1.00 42.39 1072 ALA J C 1
ATOM 1869 O O . ALA A 1 360 ? 252.262 259.986 337.932 1.00 46.97 1072 ALA J O 1
ATOM 1871 N N . ALA A 1 361 ? 254.186 258.739 338.016 1.00 41.29 1073 ALA J N 1
ATOM 1872 C CA . ALA A 1 361 ? 253.559 257.487 338.489 1.00 42.96 1073 ALA J CA 1
ATOM 1873 C C . ALA A 1 361 ? 254.223 257.069 339.800 1.00 47.09 1073 ALA J C 1
ATOM 1874 O O . ALA A 1 361 ? 255.469 256.968 339.848 1.00 46.63 1073 ALA J O 1
ATOM 1876 N N . ASN A 1 362 ? 253.411 256.804 340.819 1.00 52.66 1074 ASN J N 1
ATOM 1877 C CA . ASN A 1 362 ? 253.899 256.547 342.198 1.00 61.59 1074 ASN J CA 1
ATOM 1878 C C . ASN A 1 362 ? 253.861 255.042 342.459 1.00 67.31 1074 ASN J C 1
ATOM 1879 O O . ASN A 1 362 ? 254.934 254.457 342.725 1.00 87.55 1074 ASN J O 1
ATOM 1884 N N . GLU A 1 363 ? 252.681 254.430 342.426 1.00 62.94 1075 GLU J N 1
ATOM 1885 C CA . GLU A 1 363 ? 252.564 252.949 342.501 1.00 63.67 1075 GLU J CA 1
ATOM 1886 C C . GLU A 1 363 ? 251.459 252.467 341.561 1.00 59.97 1075 GLU J C 1
ATOM 1887 O O . GLU A 1 363 ? 251.395 251.254 341.305 1.00 64.25 1075 GLU J O 1
ATOM 1893 N N . ALA A 1 364 ? 250.586 253.367 341.118 1.00 49.84 1076 ALA J N 1
ATOM 1894 C CA . ALA A 1 364 ? 249.492 253.071 340.179 1.00 44.93 1076 ALA J CA 1
ATOM 1895 C C . ALA A 1 364 ? 249.940 253.531 338.795 1.00 38.65 1076 ALA J C 1
ATOM 1896 O O . ALA A 1 364 ? 250.604 254.572 338.678 1.00 39.98 1076 ALA J O 1
ATOM 1898 N N . VAL A 1 365 ? 249.572 252.779 337.767 1.00 31.41 1077 VAL J N 1
ATOM 1899 C CA . VAL A 1 365 ? 250.269 252.889 336.461 1.00 25.20 1077 VAL J CA 1
ATOM 1900 C C . VAL A 1 365 ? 249.698 254.094 335.735 1.00 21.27 1077 VAL J C 1
ATOM 1901 O O . VAL A 1 365 ? 248.519 254.377 335.915 1.00 25.42 1077 VAL J O 1
ATOM 1905 N N . GLN A 1 366 ? 250.505 254.736 334.900 1.00 15.48 1078 GLN J N 1
ATOM 1906 C CA . GLN A 1 366 ? 250.019 255.717 333.913 1.00 12.34 1078 GLN J CA 1
ATOM 1907 C C . GLN A 1 366 ? 250.283 255.128 332.544 1.00 9.33 1078 GLN J C 1
ATOM 1908 O O . GLN A 1 366 ? 251.281 254.388 332.424 1.00 11.89 1078 GLN J O 1
ATOM 1914 N N . VAL A 1 367 ? 249.482 255.470 331.550 1.00 5.79 1079 VAL J N 1
ATOM 1915 C CA . VAL A 1 367 ? 249.655 254.936 330.182 1.00 4.02 1079 VAL J CA 1
ATOM 1916 C C . VAL A 1 367 ? 249.707 256.109 329.233 1.00 2.76 1079 VAL J C 1
ATOM 1917 O O . VAL A 1 367 ? 248.765 256.773 329.171 1.00 3.16 1079 VAL J O 1
ATOM 1921 N N . PHE A 1 368 ? 250.759 256.284 328.453 1.00 1.00 1080 PHE J N 1
ATOM 1922 C CA . PHE A 1 368 ? 250.857 257.305 327.396 1.00 0.50 1080 PHE J CA 1
ATOM 1923 C C . PHE A 1 368 ? 250.520 256.643 326.056 1.00 0.50 1080 PHE J C 1
ATOM 1924 O O . PHE A 1 368 ? 251.100 255.643 325.696 1.00 0.50 1080 PHE J O 1
ATOM 1932 N N . SER A 1 369 ? 249.607 257.181 325.283 1.00 0.50 1081 SER J N 1
ATOM 1933 C CA . SER A 1 369 ? 249.358 256.742 323.903 1.00 0.50 1081 SER J CA 1
ATOM 1934 C C . SER A 1 369 ? 248.972 257.995 323.160 1.00 3.38 1081 SER J C 1
ATOM 1935 O O . SER A 1 369 ? 248.397 258.859 323.782 1.00 4.05 1081 SER J O 1
ATOM 1938 N N . ARG A 1 370 ? 249.236 258.083 321.869 1.00 5.07 1082 ARG J N 1
ATOM 1939 C CA . ARG A 1 370 ? 248.927 259.308 321.146 1.00 6.72 1082 ARG J CA 1
ATOM 1940 C C . ARG A 1 370 ? 248.939 258.952 319.681 1.00 6.91 1082 ARG J C 1
ATOM 1941 O O . ARG A 1 370 ? 249.564 257.996 319.334 1.00 7.11 1082 ARG J O 1
ATOM 1949 N N . ILE A 1 371 ? 248.259 259.737 318.884 1.00 7.71 1083 ILE J N 1
ATOM 1950 C CA . ILE A 1 371 ? 248.365 259.680 317.418 1.00 8.95 1083 ILE J CA 1
ATOM 1951 C C . ILE A 1 371 ? 248.883 261.042 317.016 1.00 12.96 1083 ILE J C 1
ATOM 1952 O O . ILE A 1 371 ? 248.071 261.987 316.976 1.00 17.99 1083 ILE J O 1
ATOM 1957 N N . VAL A 1 372 ? 250.183 261.151 316.762 1.00 16.33 1084 VAL J N 1
ATOM 1958 C CA . VAL A 1 372 ? 250.816 262.397 316.272 1.00 17.16 1084 VAL J CA 1
ATOM 1959 C C . VAL A 1 372 ? 250.660 262.441 314.758 1.00 20.68 1084 VAL J C 1
ATOM 1960 O O . VAL A 1 372 ? 251.030 261.473 314.074 1.00 22.27 1084 VAL J O 1
ATOM 1964 N N . ASP A 1 373 ? 250.150 263.550 314.252 1.00 28.84 1085 ASP J N 1
ATOM 1965 C CA . ASP A 1 373 ? 249.909 263.747 312.800 1.00 36.87 1085 ASP J CA 1
ATOM 1966 C C . ASP A 1 373 ? 251.220 264.137 312.109 1.00 35.27 1085 ASP J C 1
ATOM 1967 O O . ASP A 1 373 ? 251.944 264.976 312.641 1.00 40.62 1085 ASP J O 1
ATOM 1972 N N . MET A 1 374 ? 251.505 263.556 310.951 1.00 35.46 1086 MET J N 1
ATOM 1973 C CA . MET A 1 374 ? 252.697 263.912 310.142 1.00 38.26 1086 MET J CA 1
ATOM 1974 C C . MET A 1 374 ? 252.258 264.413 308.766 1.00 39.57 1086 MET J C 1
ATOM 1975 O O . MET A 1 374 ? 252.002 263.630 307.838 1.00 34.64 1086 MET J O 1
ATOM 1980 N N . PRO A 1 375 ? 252.163 265.755 308.583 1.00 44.16 1087 PRO J N 1
ATOM 1981 C CA . PRO A 1 375 ? 251.824 266.301 307.271 1.00 45.44 1087 PRO J CA 1
ATOM 1982 C C . PRO A 1 375 ? 253.034 266.184 306.335 1.00 46.21 1087 PRO J C 1
ATOM 1983 O O . PRO A 1 375 ? 254.196 266.226 306.806 1.00 41.33 1087 PRO J O 1
ATOM 1987 N N . ALA A 1 376 ? 252.750 266.045 305.039 1.00 49.62 1088 ALA J N 1
ATOM 1988 C CA . ALA A 1 376 ? 253.779 265.920 303.980 1.00 56.45 1088 ALA J CA 1
ATOM 1989 C C . ALA A 1 376 ? 254.422 267.302 303.730 1.00 63.11 1088 ALA J C 1
ATOM 1990 O O . ALA A 1 376 ? 253.694 268.315 303.631 1.00 59.73 1088 ALA J O 1
ATOM 1992 N N . GLY A 1 377 ? 255.754 267.345 303.668 1.00 69.49 1089 GLY J N 1
ATOM 1993 C CA . GLY A 1 377 ? 256.526 268.555 303.332 1.00 72.82 1089 GLY J CA 1
ATOM 1994 C C . GLY A 1 377 ? 256.874 269.420 304.536 1.00 73.42 1089 GLY J C 1
ATOM 1995 O O . GLY A 1 377 ? 257.572 270.431 304.331 1.00 86.21 1089 GLY J O 1
ATOM 1996 N N . ARG A 1 378 ? 256.464 269.062 305.753 1.00 66.45 1090 ARG J N 1
ATOM 1997 C CA . ARG A 1 378 ? 256.725 269.908 306.951 1.00 65.48 1090 ARG J CA 1
ATOM 1998 C C . ARG A 1 378 ? 258.049 269.551 307.634 1.00 61.85 1090 ARG J C 1
ATOM 1999 O O . ARG A 1 378 ? 258.357 270.188 308.667 1.00 66.71 1090 ARG J O 1
ATOM 2007 N N . GLY A 1 379 ? 258.783 268.563 307.119 1.00 55.96 1091 GLY J N 1
ATOM 2008 C CA . GLY A 1 379 ? 260.070 268.135 307.697 1.00 54.30 1091 GLY J CA 1
ATOM 2009 C C . GLY A 1 379 ? 259.937 266.952 308.649 1.00 52.41 1091 GLY J C 1
ATOM 2010 O O . GLY A 1 379 ? 258.817 266.492 308.938 1.00 53.28 1091 GLY J O 1
ATOM 2011 N N . ASN A 1 380 ? 261.078 266.473 309.130 1.00 47.67 1092 ASN J N 1
ATOM 2012 C CA . ASN A 1 380 ? 261.177 265.284 310.003 1.00 43.14 1092 ASN J CA 1
ATOM 2013 C C . ASN A 1 380 ? 260.473 265.539 311.336 1.00 43.57 1092 ASN J C 1
ATOM 2014 O O . ASN A 1 380 ? 260.572 266.652 311.884 1.00 52.37 1092 ASN J O 1
ATOM 2019 N N . VAL A 1 381 ? 259.803 264.512 311.849 1.00 35.14 1093 VAL J N 1
ATOM 2020 C CA . VAL A 1 381 ? 259.145 264.555 313.177 1.00 30.32 1093 VAL J CA 1
ATOM 2021 C C . VAL A 1 381 ? 260.006 263.751 314.129 1.00 28.53 1093 VAL J C 1
ATOM 2022 O O . VAL A 1 381 ? 260.305 262.615 313.811 1.00 34.85 1093 VAL J O 1
ATOM 2026 N N . ILE A 1 382 ? 260.387 264.340 315.245 1.00 28.68 1094 ILE J N 1
ATOM 2027 C CA . ILE A 1 382 ? 261.301 263.703 316.224 1.00 30.04 1094 ILE J CA 1
ATOM 2028 C C . ILE A 1 382 ? 260.544 263.618 317.532 1.00 31.49 1094 ILE J C 1
ATOM 2029 O O . ILE A 1 382 ? 260.178 264.668 318.080 1.00 45.60 1094 ILE J O 1
ATOM 2034 N N . LEU A 1 383 ? 260.341 262.405 318.024 1.00 27.74 1095 LEU J N 1
ATOM 2035 C CA . LEU A 1 383 ? 259.628 262.144 319.288 1.00 22.70 1095 LEU J CA 1
ATOM 2036 C C . LEU A 1 383 ? 260.649 261.684 320.298 1.00 19.25 1095 LEU J C 1
ATOM 2037 O O . LEU A 1 383 ? 261.359 260.743 319.991 1.00 21.08 1095 LEU J O 1
ATOM 2042 N N . THR A 1 384 ? 260.705 262.338 321.443 1.00 17.32 1096 THR J N 1
ATOM 2043 C CA . THR A 1 384 ? 261.733 262.085 322.466 1.00 18.33 1096 THR J CA 1
ATOM 2044 C C . THR A 1 384 ? 261.039 261.525 323.700 1.00 16.74 1096 THR J C 1
ATOM 2045 O O . THR A 1 384 ? 260.313 262.235 324.349 1.00 20.29 1096 THR J O 1
ATOM 2049 N N . PHE A 1 385 ? 261.329 260.297 324.045 1.00 14.20 1097 PHE J N 1
ATOM 2050 C CA . PHE A 1 385 ? 260.757 259.622 325.223 1.00 13.62 1097 PHE J CA 1
ATOM 2051 C C . PHE A 1 385 ? 261.856 259.568 326.268 1.00 15.87 1097 PHE J C 1
ATOM 2052 O O . PHE A 1 385 ? 262.840 258.806 326.078 1.00 19.60 1097 PHE J O 1
ATOM 2060 N N . THR A 1 386 ? 261.712 260.326 327.345 1.00 17.30 1098 THR J N 1
ATOM 2061 C CA . THR A 1 386 ? 262.762 260.369 328.389 1.00 19.70 1098 THR J CA 1
ATOM 2062 C C . THR A 1 386 ? 262.157 259.914 329.696 1.00 20.51 1098 THR J C 1
ATOM 2063 O O . THR A 1 386 ? 261.234 260.564 330.152 1.00 21.57 1098 THR J O 1
ATOM 2067 N N . LEU A 1 387 ? 262.699 258.854 330.272 1.00 23.68 1099 LEU J N 1
ATOM 2068 C CA . LEU A 1 387 ? 262.216 258.309 331.555 1.00 29.16 1099 LEU J CA 1
ATOM 2069 C C . LEU A 1 387 ? 263.217 258.612 332.657 1.00 37.77 1099 LEU J C 1
ATOM 2070 O O . LEU A 1 387 ? 264.404 258.345 332.466 1.00 53.88 1099 LEU J O 1
ATOM 2075 N N . THR A 1 388 ? 262.742 259.125 333.779 1.00 41.92 1100 THR J N 1
ATOM 2076 C CA . THR A 1 388 ? 263.584 259.436 334.953 1.00 45.92 1100 THR J CA 1
ATOM 2077 C C . THR A 1 388 ? 262.975 258.697 336.132 1.00 46.27 1100 THR J C 1
ATOM 2078 O O . THR A 1 388 ? 261.772 258.855 336.385 1.00 47.96 1100 THR J O 1
ATOM 2082 N N . SER A 1 389 ? 263.785 257.918 336.828 1.00 51.69 1101 SER J N 1
ATOM 2083 C CA . SER A 1 389 ? 263.351 257.144 338.015 1.00 59.16 1101 SER J CA 1
ATOM 2084 C C . SER A 1 389 ? 263.994 257.742 339.263 1.00 63.93 1101 SER J C 1
ATOM 2085 O O . SER A 1 389 ? 265.173 258.139 339.207 1.00 79.43 1101 SER J O 1
ATOM 2088 N N . THR A 1 390 ? 263.243 257.803 340.353 1.00 64.12 1102 THR J N 1
ATOM 2089 C CA . THR A 1 390 ? 263.717 258.373 341.633 1.00 68.61 1102 THR J CA 1
ATOM 2090 C C . THR A 1 390 ? 263.805 257.242 342.645 1.00 73.42 1102 THR J C 1
ATOM 2091 O O . THR A 1 390 ? 262.866 256.433 342.716 1.00 77.10 1102 THR J O 1
ATOM 2095 N N . ARG A 1 391 ? 264.869 257.237 343.435 1.00 82.69 1103 ARG J N 1
ATOM 2096 C CA . ARG A 1 391 ? 265.134 256.157 344.415 1.00 86.80 1103 ARG J CA 1
ATOM 2097 C C . ARG A 1 391 ? 264.114 256.251 345.555 1.00 89.78 1103 ARG J C 1
ATOM 2098 O O . ARG A 1 391 ? 263.557 257.356 345.794 1.00 84.92 1103 ARG J O 1
ATOM 2106 N N . HIS A 1 392 ? 263.864 255.125 346.222 1.00 93.37 1104 HIS J N 1
ATOM 2107 C CA . HIS A 1 392 ? 262.998 255.057 347.427 1.00 100.52 1104 HIS J CA 1
ATOM 2108 C C . HIS A 1 392 ? 263.575 255.978 348.503 1.00 114.91 1104 HIS J C 1
ATOM 2109 O O . HIS A 1 392 ? 262.796 256.729 349.117 1.00 116.38 1104 HIS J O 1
ATOM 2116 N N . SER A 1 393 ? 264.889 255.920 348.716 1.00 131.21 1105 SER J N 1
ATOM 2117 C CA . SER A 1 393 ? 265.602 256.737 349.729 1.00 134.12 1105 SER J CA 1
ATOM 2118 C C . SER A 1 393 ? 267.023 257.025 349.238 1.00 143.13 1105 SER J C 1
ATOM 2119 O O . SER A 1 393 ? 267.290 256.839 348.030 1.00 151.28 1105 SER J O 1
ATOM 2122 N N . ALA A 1 394 ? 267.904 257.471 350.132 1.00 144.57 1106 ALA J N 1
ATOM 2123 C CA . ALA A 1 394 ? 269.327 257.732 349.823 1.00 142.92 1106 ALA J CA 1
ATOM 2124 C C . ALA A 1 394 ? 270.055 256.407 349.564 1.00 142.47 1106 ALA J C 1
ATOM 2125 O O . ALA A 1 394 ? 271.144 256.451 348.966 1.00 142.65 1106 ALA J O 1
ATOM 2127 N N . ASP A 1 395 ? 269.486 255.276 349.993 1.00 139.37 1107 ASP J N 1
ATOM 2128 C CA . ASP A 1 395 ? 270.167 253.957 349.930 1.00 142.91 1107 ASP J CA 1
ATOM 2129 C C . ASP A 1 395 ? 269.431 253.007 348.980 1.00 141.63 1107 ASP J C 1
ATOM 2130 O O . ASP A 1 395 ? 270.114 252.320 348.188 1.00 137.31 1107 ASP J O 1
ATOM 2135 N N . ILE A 1 396 ? 268.104 252.936 349.066 1.00 135.66 1108 ILE J N 1
ATOM 2136 C CA . ILE A 1 396 ? 267.314 251.932 348.298 1.00 122.01 1108 ILE J CA 1
ATOM 2137 C C . ILE A 1 396 ? 267.277 252.373 346.840 1.00 112.58 1108 ILE J C 1
ATOM 2138 O O . ILE A 1 396 ? 266.919 253.512 346.544 1.00 108.74 1108 ILE J O 1
ATOM 2143 N N . PRO A 1 397 ? 267.651 251.493 345.886 1.00 99.23 1109 PRO J N 1
ATOM 2144 C CA . PRO A 1 397 ? 267.524 251.817 344.468 1.00 93.84 1109 PRO J CA 1
ATOM 2145 C C . PRO A 1 397 ? 266.051 251.919 344.080 1.00 92.60 1109 PRO J C 1
ATOM 2146 O O . PRO A 1 397 ? 265.194 251.311 344.719 1.00 110.52 1109 PRO J O 1
ATOM 2150 N N . PRO A 1 398 ? 265.700 252.681 343.023 1.00 83.41 1110 PRO J N 1
ATOM 2151 C CA . PRO A 1 398 ? 264.303 252.791 342.608 1.00 78.50 1110 PRO J CA 1
ATOM 2152 C C . PRO A 1 398 ? 263.749 251.473 342.047 1.00 78.32 1110 PRO J C 1
ATOM 2153 O O . PRO A 1 398 ? 264.500 250.666 341.523 1.00 83.00 1110 PRO J O 1
ATOM 2157 N N . TYR A 1 399 ? 262.448 251.262 342.215 1.00 73.38 1111 TYR J N 1
ATOM 2158 C CA . TYR A 1 399 ? 261.711 250.099 341.656 1.00 70.56 1111 TYR J CA 1
ATOM 2159 C C . TYR A 1 399 ? 260.636 250.641 340.724 1.00 64.86 1111 TYR J C 1
ATOM 2160 O O . TYR A 1 399 ? 259.488 250.844 341.151 1.00 73.27 1111 TYR J O 1
ATOM 2169 N N . THR A 1 400 ? 261.009 250.920 339.483 1.00 48.46 1112 THR J N 1
ATOM 2170 C CA . THR A 1 400 ? 260.080 251.503 338.491 1.00 39.06 1112 THR J CA 1
ATOM 2171 C C . THR A 1 400 ? 260.007 250.576 337.287 1.00 33.86 1112 THR J C 1
ATOM 2172 O O . THR A 1 400 ? 260.939 249.788 337.060 1.00 41.74 1112 THR J O 1
ATOM 2176 N N . PHE A 1 401 ? 258.919 250.675 336.538 1.00 25.43 1113 PHE J N 1
ATOM 2177 C CA . PHE A 1 401 ? 258.678 249.853 335.334 1.00 18.56 1113 PHE J CA 1
ATOM 2178 C C . PHE A 1 401 ? 258.230 250.791 334.221 1.00 15.85 1113 PHE J C 1
ATOM 2179 O O . PHE A 1 401 ? 257.482 251.733 334.489 1.00 14.74 1113 PHE J O 1
ATOM 2187 N N . ALA A 1 402 ? 258.670 250.534 332.996 1.00 13.89 1114 ALA J N 1
ATOM 2188 C CA . ALA A 1 402 ? 258.175 251.265 331.814 1.00 12.38 1114 ALA J CA 1
ATOM 2189 C C . ALA A 1 402 ? 258.280 250.381 330.595 1.00 12.21 1114 ALA J C 1
ATOM 2190 O O . ALA A 1 402 ? 259.404 249.911 330.364 1.00 13.62 1114 ALA J O 1
ATOM 2192 N N . SER A 1 403 ? 257.178 250.207 329.846 1.00 11.09 1115 SER J N 1
ATOM 2193 C CA . SER A 1 403 ? 257.074 249.248 328.723 1.00 10.14 1115 SER J CA 1
ATOM 2194 C C . SER A 1 403 ? 257.822 249.822 327.518 1.00 10.28 1115 SER J C 1
ATOM 2195 O O . SER A 1 403 ? 258.064 251.041 327.502 1.00 11.50 1115 SER J O 1
ATOM 2198 N N . ASP A 1 404 ? 258.164 249.018 326.528 1.00 10.24 1116 ASP J N 1
ATOM 2199 C CA . ASP A 1 404 ? 258.992 249.509 325.395 1.00 10.72 1116 ASP J CA 1
ATOM 2200 C C . ASP A 1 404 ? 258.266 250.611 324.650 1.00 8.07 1116 ASP J C 1
ATOM 2201 O O . ASP A 1 404 ? 257.070 250.678 324.739 1.00 9.97 1116 ASP J O 1
ATOM 2206 N N . VAL A 1 405 ? 258.961 251.391 323.861 1.00 5.10 1117 VAL J N 1
ATOM 2207 C CA . VAL A 1 405 ? 258.351 252.415 322.975 1.00 0.50 1117 VAL J CA 1
ATOM 2208 C C . VAL A 1 405 ? 258.016 251.706 321.701 1.00 2.26 1117 VAL J C 1
ATOM 2209 O O . VAL A 1 405 ? 258.892 251.293 321.048 1.00 3.27 1117 VAL J O 1
ATOM 2213 N N . GLN A 1 406 ? 256.771 251.585 321.325 1.00 1.47 1118 GLN J N 1
ATOM 2214 C CA . GLN A 1 406 ? 256.339 250.954 320.062 1.00 0.50 1118 GLN J CA 1
ATOM 2215 C C . GLN A 1 406 ? 255.569 252.001 319.295 1.00 0.50 1118 GLN J C 1
ATOM 2216 O O . GLN A 1 406 ? 254.627 252.616 319.847 1.00 0.50 1118 GLN J O 1
ATOM 2222 N N . VAL A 1 407 ? 255.907 252.199 318.051 1.00 0.50 1119 VAL J N 1
ATOM 2223 C CA . VAL A 1 407 ? 255.384 253.306 317.202 1.00 0.50 1119 VAL J CA 1
ATOM 2224 C C . VAL A 1 407 ? 255.018 252.715 315.856 1.00 0.50 1119 VAL J C 1
ATOM 2225 O O . VAL A 1 407 ? 255.720 251.864 315.392 1.00 0.50 1119 VAL J O 1
ATOM 2229 N N . MET A 1 408 ? 253.939 253.167 315.261 1.00 1.38 1120 MET J N 1
ATOM 2230 C CA . MET A 1 408 ? 253.556 252.805 313.871 1.00 0.50 1120 MET J CA 1
ATOM 2231 C C . MET A 1 408 ? 253.156 254.049 313.092 1.00 5.15 1120 MET J C 1
ATOM 2232 O O . MET A 1 408 ? 252.392 254.862 313.638 1.00 6.90 1120 MET J O 1
ATOM 2237 N N . VAL A 1 409 ? 253.621 254.167 311.861 1.00 5.61 1121 VAL J N 1
ATOM 2238 C CA . VAL A 1 409 ? 253.301 255.295 310.971 1.00 6.26 1121 VAL J CA 1
ATOM 2239 C C . VAL A 1 409 ? 252.377 254.780 309.887 1.00 7.24 1121 VAL J C 1
ATOM 2240 O O . VAL A 1 409 ? 252.751 253.939 309.122 1.00 7.62 1121 VAL J O 1
ATOM 2244 N N . ILE A 1 410 ? 251.209 255.354 309.789 1.00 9.50 1122 ILE J N 1
ATOM 2245 C CA . ILE A 1 410 ? 250.119 254.867 308.897 1.00 11.66 1122 ILE J CA 1
ATOM 2246 C C . ILE A 1 410 ? 249.955 255.928 307.812 1.00 13.98 1122 ILE J C 1
ATOM 2247 O O . ILE A 1 410 ? 250.397 257.005 307.985 1.00 14.84 1122 ILE J O 1
ATOM 2252 N N . LYS A 1 411 ? 249.221 255.620 306.778 1.00 17.91 1123 LYS J N 1
ATOM 2253 C CA . LYS A 1 411 ? 248.913 256.464 305.625 1.00 19.58 1123 LYS J CA 1
ATOM 2254 C C . LYS A 1 411 ? 247.906 257.555 305.957 1.00 22.52 1123 LYS J C 1
ATOM 2255 O O . LYS A 1 411 ? 247.700 258.352 305.049 1.00 41.97 1123 LYS J O 1
ATOM 2261 N N . LYS A 1 412 ? 247.320 257.675 307.137 1.00 21.34 1124 LYS J N 1
ATOM 2262 C CA . LYS A 1 412 ? 246.499 258.885 307.489 1.00 22.89 1124 LYS J CA 1
ATOM 2263 C C . LYS A 1 412 ? 245.356 259.062 306.486 1.00 23.17 1124 LYS J C 1
ATOM 2264 O O . LYS A 1 412 ? 245.364 259.950 305.666 1.00 23.72 1124 LYS J O 1
ATOM 2270 N N . GLN A 1 413 ? 244.367 258.210 306.595 1.00 28.44 1125 GLN J N 1
ATOM 2271 C CA . GLN A 1 413 ? 243.066 258.422 305.959 1.00 30.88 1125 GLN J CA 1
ATOM 2272 C C . GLN A 1 413 ? 242.125 258.979 307.018 1.00 33.82 1125 GLN J C 1
ATOM 2273 O O . GLN A 1 413 ? 241.970 258.347 308.025 1.00 38.16 1125 GLN J O 1
ATOM 2279 N N . ALA A 1 414 ? 241.469 260.097 306.761 1.00 43.63 1126 ALA J N 1
ATOM 2280 C CA . ALA A 1 414 ? 240.545 260.747 307.723 1.00 46.31 1126 ALA J CA 1
ATOM 2281 C C . ALA A 1 414 ? 239.073 260.496 307.355 1.00 47.84 1126 ALA J C 1
ATOM 2282 O O . ALA A 1 414 ? 238.229 261.007 308.106 1.00 46.04 1126 ALA J O 1
ATOM 2284 N N . LEU A 1 415 ? 238.787 259.711 306.302 1.00 52.57 1127 LEU J N 1
ATOM 2285 C CA . LEU A 1 415 ? 237.412 259.453 305.786 1.00 58.79 1127 LEU J CA 1
ATOM 2286 C C . LEU A 1 415 ? 236.647 258.587 306.780 1.00 57.75 1127 LEU J C 1
ATOM 2287 O O . LEU A 1 415 ? 236.920 258.754 307.954 1.00 70.77 1127 LEU J O 1
ATOM 2292 N N . GLY A 1 416 ? 235.748 257.711 306.326 1.00 50.24 1128 GLY J N 1
ATOM 2293 C CA . GLY A 1 416 ? 234.645 257.190 307.154 1.00 48.43 1128 GLY J CA 1
ATOM 2294 C C . GLY A 1 416 ? 235.091 256.469 308.413 1.00 44.71 1128 GLY J C 1
ATOM 2295 O O . GLY A 1 416 ? 234.770 255.293 308.523 1.00 43.36 1128 GLY J O 1
ATOM 2296 N N . ILE A 1 417 ? 235.809 257.132 309.314 1.00 40.98 1129 ILE J N 1
ATOM 2297 C CA . ILE A 1 417 ? 236.070 256.630 310.688 1.00 42.52 1129 ILE J CA 1
ATOM 2298 C C . ILE A 1 417 ? 235.915 257.837 311.592 1.00 45.35 1129 ILE J C 1
ATOM 2299 O O . ILE A 1 417 ? 236.866 258.594 311.753 1.00 50.07 1129 ILE J O 1
ATOM 2304 N N . SER A 1 418 ? 234.735 258.026 312.142 1.00 49.10 1130 SER J N 1
ATOM 2305 C CA . SER A 1 418 ? 234.424 259.181 313.014 1.00 52.53 1130 SER J CA 1
ATOM 2306 C C . SER A 1 418 ? 234.707 258.822 314.470 1.00 54.42 1130 SER J C 1
ATOM 2307 O O . SER A 1 418 ? 234.344 257.709 314.902 1.00 68.20 1130 SER J O 1
ATOM 2310 N N . VAL A 1 419 ? 235.275 259.749 315.224 1.00 57.21 1131 VAL J N 1
ATOM 2311 C CA . VAL A 1 419 ? 235.345 259.622 316.710 1.00 62.43 1131 VAL J CA 1
ATOM 2312 C C . VAL A 1 419 ? 234.733 260.874 317.339 1.00 76.65 1131 VAL J C 1
ATOM 2313 O O . VAL A 1 419 ? 234.910 261.969 316.776 1.00 89.19 1131 VAL J O 1
ATOM 2317 N N . VAL A 1 420 ? 234.003 260.697 318.440 1.00 92.14 1132 VAL J N 1
ATOM 2318 C CA . VAL A 1 420 ? 233.296 261.787 319.174 1.00 101.27 1132 VAL J CA 1
ATOM 2319 C C . VAL A 1 420 ? 232.195 262.343 318.267 1.00 100.85 1132 VAL J C 1
ATOM 2320 O O . VAL A 1 420 ? 231.176 261.688 318.097 1.00 99.25 1132 VAL J O 1
ATOM 2324 N N . HIS B 2 30 ? 280.475 227.502 269.076 1.00 60.84 30 HIS j N 1
ATOM 2325 C CA . HIS B 2 30 ? 280.105 228.688 269.914 1.00 59.96 30 HIS j CA 1
ATOM 2326 C C . HIS B 2 30 ? 280.916 229.890 269.453 1.00 53.32 30 HIS j C 1
ATOM 2327 O O . HIS B 2 30 ? 282.132 229.738 269.255 1.00 57.62 30 HIS j O 1
ATOM 2334 N N . VAL B 2 31 ? 280.267 231.037 269.300 1.00 46.11 31 VAL j N 1
ATOM 2335 C CA . VAL B 2 31 ? 280.937 232.228 268.719 1.00 45.76 31 VAL j CA 1
ATOM 2336 C C . VAL B 2 31 ? 280.710 233.410 269.655 1.00 50.57 31 VAL j C 1
ATOM 2337 O O . VAL B 2 31 ? 279.617 233.554 270.178 1.00 54.11 31 VAL j O 1
ATOM 2341 N N . LEU B 2 32 ? 281.744 234.220 269.855 1.00 56.71 32 LEU j N 1
ATOM 2342 C CA . LEU B 2 32 ? 281.674 235.530 270.546 1.00 50.74 32 LEU j CA 1
ATOM 2343 C C . LEU B 2 32 ? 281.443 236.619 269.502 1.00 48.03 32 LEU j C 1
ATOM 2344 O O . LEU B 2 32 ? 282.173 236.660 268.469 1.00 42.32 32 LEU j O 1
ATOM 2349 N N . LEU B 2 33 ? 280.474 237.487 269.756 1.00 44.89 33 LEU j N 1
ATOM 2350 C CA . LEU B 2 33 ? 280.445 238.821 269.109 1.00 44.44 33 LEU j CA 1
ATOM 2351 C C . LEU B 2 33 ? 280.707 239.819 270.248 1.00 44.42 33 LEU j C 1
ATOM 2352 O O . LEU B 2 33 ? 279.761 240.268 270.901 1.00 54.31 33 LEU j O 1
ATOM 2357 N N . THR B 2 34 ? 281.975 240.120 270.497 1.00 42.15 34 THR j N 1
ATOM 2358 C CA . THR B 2 34 ? 282.421 241.098 271.517 1.00 44.21 34 THR j CA 1
ATOM 2359 C C . THR B 2 34 ? 282.189 242.507 270.964 1.00 42.20 34 THR j C 1
ATOM 2360 O O . THR B 2 34 ? 283.053 243.023 270.254 1.00 45.94 34 THR j O 1
ATOM 2364 N N . THR B 2 35 ? 281.048 243.108 271.263 1.00 45.82 35 THR j N 1
ATOM 2365 C CA . THR B 2 35 ? 280.674 244.461 270.762 1.00 50.96 35 THR j CA 1
ATOM 2366 C C . THR B 2 35 ? 281.009 245.521 271.823 1.00 57.81 35 THR j C 1
ATOM 2367 O O . THR B 2 35 ? 281.366 245.148 272.959 1.00 66.63 35 THR j O 1
ATOM 2371 N N . SER B 2 36 ? 280.867 246.804 271.476 1.00 60.81 36 SER j N 1
ATOM 2372 C CA . SER B 2 36 ? 281.024 247.949 272.409 1.00 62.27 36 SER j CA 1
ATOM 2373 C C . SER B 2 36 ? 279.933 247.888 273.482 1.00 65.01 36 SER j C 1
ATOM 2374 O O . SER B 2 36 ? 280.170 248.379 274.589 1.00 75.00 36 SER j O 1
ATOM 2377 N N . ALA B 2 37 ? 278.776 247.310 273.173 1.00 63.75 37 ALA j N 1
ATOM 2378 C CA . ALA B 2 37 ? 277.655 247.188 274.128 1.00 62.87 37 ALA j CA 1
ATOM 2379 C C . ALA B 2 37 ? 277.933 246.068 275.140 1.00 62.49 37 ALA j C 1
ATOM 2380 O O . ALA B 2 37 ? 277.375 246.163 276.243 1.00 65.97 37 ALA j O 1
ATOM 2382 N N . GLY B 2 38 ? 278.712 245.040 274.775 1.00 59.46 38 GLY j N 1
ATOM 2383 C CA . GLY B 2 38 ? 278.956 243.864 275.635 1.00 61.31 38 GLY j CA 1
ATOM 2384 C C . GLY B 2 38 ? 279.304 242.618 274.839 1.00 63.32 38 GLY j C 1
ATOM 2385 O O . GLY B 2 38 ? 279.936 242.741 273.773 1.00 68.60 38 GLY j O 1
ATOM 2386 N N . ASN B 2 39 ? 278.913 241.447 275.336 1.00 59.50 39 ASN j N 1
ATOM 2387 C CA . ASN B 2 39 ? 279.239 240.144 274.713 1.00 60.18 39 ASN j CA 1
ATOM 2388 C C . ASN B 2 39 ? 277.944 239.411 274.376 1.00 62.61 39 ASN j C 1
ATOM 2389 O O . ASN B 2 39 ? 277.047 239.370 275.235 1.00 73.06 39 ASN j O 1
ATOM 2394 N N . ILE B 2 40 ? 277.864 238.853 273.168 1.00 54.41 40 ILE j N 1
ATOM 2395 C CA . ILE B 2 40 ? 276.692 238.063 272.707 1.00 45.01 40 ILE j CA 1
ATOM 2396 C C . ILE B 2 40 ? 277.173 236.649 272.421 1.00 41.28 40 ILE j C 1
ATOM 2397 O O . ILE B 2 40 ? 278.060 236.483 271.602 1.00 41.90 40 ILE j O 1
ATOM 2402 N N . GLU B 2 41 ? 276.595 235.674 273.104 1.00 44.17 41 GLU j N 1
ATOM 2403 C CA . GLU B 2 41 ? 276.940 234.241 272.962 1.00 46.58 41 GLU j CA 1
ATOM 2404 C C . GLU B 2 41 ? 275.908 233.606 272.038 1.00 42.26 41 GLU j C 1
ATOM 2405 O O . GLU B 2 41 ? 274.705 233.736 272.301 1.00 38.06 41 GLU j O 1
ATOM 2411 N N . LEU B 2 42 ? 276.385 232.951 270.982 1.00 41.48 42 LEU j N 1
ATOM 2412 C CA . LEU B 2 42 ? 275.508 232.403 269.920 1.00 41.26 42 LEU j CA 1
ATOM 2413 C C . LEU B 2 42 ? 275.806 230.923 269.747 1.00 39.01 42 LEU j C 1
ATOM 2414 O O . LEU B 2 42 ? 276.938 230.571 269.457 1.00 44.14 42 LEU j O 1
ATOM 2419 N N . GLU B 2 43 ? 274.805 230.092 269.946 1.00 39.04 43 GLU j N 1
ATOM 2420 C CA . GLU B 2 43 ? 274.940 228.646 269.708 1.00 49.86 43 GLU j CA 1
ATOM 2421 C C . GLU B 2 43 ? 274.485 228.372 268.283 1.00 49.34 43 GLU j C 1
ATOM 2422 O O . GLU B 2 43 ? 273.323 228.652 267.964 1.00 52.94 43 GLU j O 1
ATOM 2428 N N . LEU B 2 44 ? 275.371 227.828 267.466 1.00 45.59 44 LEU j N 1
ATOM 2429 C CA . LEU B 2 44 ? 275.117 227.599 266.026 1.00 43.90 44 LEU j CA 1
ATOM 2430 C C . LEU B 2 44 ? 274.311 226.324 265.823 1.00 42.83 44 LEU j C 1
ATOM 2431 O O . LEU B 2 44 ? 274.780 225.286 266.282 1.00 57.53 44 LEU j O 1
ATOM 2436 N N . ASP B 2 45 ? 273.184 226.400 265.125 1.00 37.69 45 ASP j N 1
ATOM 2437 C CA . ASP B 2 45 ? 272.325 225.239 264.812 1.00 36.02 45 ASP j CA 1
ATOM 2438 C C . ASP B 2 45 ? 272.926 224.509 263.605 1.00 41.50 45 ASP j C 1
ATOM 2439 O O . ASP B 2 45 ? 272.359 224.600 262.520 1.00 48.71 45 ASP j O 1
ATOM 2444 N N . LYS B 2 46 ? 274.028 223.782 263.787 1.00 49.81 46 LYS j N 1
ATOM 2445 C CA . LYS B 2 46 ? 274.889 223.291 262.665 1.00 55.89 46 LYS j CA 1
ATOM 2446 C C . LYS B 2 46 ? 274.271 222.068 261.995 1.00 63.00 46 LYS j C 1
ATOM 2447 O O . LYS B 2 46 ? 274.666 221.775 260.875 1.00 60.41 46 LYS j O 1
ATOM 2453 N N . GLN B 2 47 ? 273.348 221.377 262.665 1.00 78.95 47 GLN j N 1
ATOM 2454 C CA . GLN B 2 47 ? 272.770 220.097 262.175 1.00 81.59 47 GLN j CA 1
ATOM 2455 C C . GLN B 2 47 ? 271.619 220.363 261.199 1.00 75.54 47 GLN j C 1
ATOM 2456 O O . GLN B 2 47 ? 271.221 219.427 260.496 1.00 70.25 47 GLN j O 1
ATOM 2462 N N . LYS B 2 48 ? 271.100 221.588 261.152 1.00 70.62 48 LYS j N 1
ATOM 2463 C CA . LYS B 2 48 ? 269.910 221.915 260.329 1.00 64.20 48 LYS j CA 1
ATOM 2464 C C . LYS B 2 48 ? 270.288 222.870 259.201 1.00 60.92 48 LYS j C 1
ATOM 2465 O O . LYS B 2 48 ? 269.584 222.847 258.187 1.00 66.95 48 LYS j O 1
ATOM 2471 N N . ALA B 2 49 ? 271.322 223.693 259.374 1.00 56.94 49 ALA j N 1
ATOM 2472 C CA . ALA B 2 49 ? 271.818 224.605 258.322 1.00 54.56 49 ALA j CA 1
ATOM 2473 C C . ALA B 2 49 ? 273.316 224.414 258.176 1.00 50.65 49 ALA j C 1
ATOM 2474 O O . ALA B 2 49 ? 274.085 225.246 258.634 1.00 58.29 49 ALA j O 1
ATOM 2476 N N . PRO B 2 50 ? 273.775 223.306 257.559 1.00 52.66 50 PRO j N 1
ATOM 2477 C CA . PRO B 2 50 ? 275.195 222.956 257.574 1.00 51.86 50 PRO j CA 1
ATOM 2478 C C . PRO B 2 50 ? 276.052 223.952 256.780 1.00 54.19 50 PRO j C 1
ATOM 2479 O O . PRO B 2 50 ? 277.020 224.449 257.324 1.00 64.78 50 PRO j O 1
ATOM 2483 N N . VAL B 2 51 ? 275.696 224.225 255.524 1.00 47.58 51 VAL j N 1
ATOM 2484 C CA . VAL B 2 51 ? 276.538 225.093 254.663 1.00 46.71 51 VAL j CA 1
ATOM 2485 C C . VAL B 2 51 ? 276.390 226.561 255.122 1.00 40.03 51 VAL j C 1
ATOM 2486 O O . VAL B 2 51 ? 277.370 227.301 255.040 1.00 40.50 51 VAL j O 1
ATOM 2490 N N . SER B 2 52 ? 275.216 226.986 255.575 1.00 30.45 52 SER j N 1
ATOM 2491 C CA . SER B 2 52 ? 274.989 228.362 256.071 1.00 25.13 52 SER j CA 1
ATOM 2492 C C . SER B 2 52 ? 275.883 228.580 257.287 1.00 26.14 52 SER j C 1
ATOM 2493 O O . SER B 2 52 ? 276.550 229.608 257.372 1.00 27.98 52 SER j O 1
ATOM 2496 N N . VAL B 2 53 ? 275.892 227.648 258.221 1.00 27.71 53 VAL j N 1
ATOM 2497 C CA . VAL B 2 53 ? 276.695 227.805 259.452 1.00 28.67 53 VAL j CA 1
ATOM 2498 C C . VAL B 2 53 ? 278.162 227.624 259.090 1.00 32.86 53 VAL j C 1
ATOM 2499 O O . VAL B 2 53 ? 279.013 228.257 259.761 1.00 58.49 53 VAL j O 1
ATOM 2503 N N . GLN B 2 54 ? 278.482 226.845 258.071 1.00 32.05 54 GLN j N 1
ATOM 2504 C CA . GLN B 2 54 ? 279.891 226.744 257.609 1.00 36.61 54 GLN j CA 1
ATOM 2505 C C . GLN B 2 54 ? 280.353 228.124 257.108 1.00 37.29 54 GLN j C 1
ATOM 2506 O O . GLN B 2 54 ? 281.471 228.558 257.456 1.00 39.84 54 GLN j O 1
ATOM 2512 N N . ASN B 2 55 ? 279.528 228.793 256.303 1.00 34.10 55 ASN j N 1
ATOM 2513 C CA . ASN B 2 55 ? 279.815 230.131 255.728 1.00 27.34 55 ASN j CA 1
ATOM 2514 C C . ASN B 2 55 ? 279.982 231.122 256.872 1.00 25.89 55 ASN j C 1
ATOM 2515 O O . ASN B 2 55 ? 280.927 231.896 256.840 1.00 34.89 55 ASN j O 1
ATOM 2520 N N . PHE B 2 56 ? 279.085 231.120 257.849 1.00 24.15 56 PHE j N 1
ATOM 2521 C CA . PHE B 2 56 ? 279.107 232.062 258.994 1.00 19.24 56 PHE j CA 1
ATOM 2522 C C . PHE B 2 56 ? 280.370 231.803 259.788 1.00 21.70 56 PHE j C 1
ATOM 2523 O O . PHE B 2 56 ? 281.041 232.766 260.132 1.00 27.80 56 PHE j O 1
ATOM 2531 N N . VAL B 2 57 ? 280.712 230.552 260.049 1.00 23.97 57 VAL j N 1
ATOM 2532 C CA . VAL B 2 57 ? 281.922 230.245 260.846 1.00 28.14 57 VAL j CA 1
ATOM 2533 C C . VAL B 2 57 ? 283.159 230.616 260.032 1.00 33.39 57 VAL j C 1
ATOM 2534 O O . VAL B 2 57 ? 284.128 231.055 260.631 1.00 43.22 57 VAL j O 1
ATOM 2538 N N . ASP B 2 58 ? 283.173 230.439 258.719 1.00 41.52 58 ASP j N 1
ATOM 2539 C CA . ASP B 2 58 ? 284.359 230.847 257.893 1.00 46.24 58 ASP j CA 1
ATOM 2540 C C . ASP B 2 58 ? 284.541 232.376 257.914 1.00 39.05 58 ASP j C 1
ATOM 2541 O O . ASP B 2 58 ? 285.672 232.852 258.008 1.00 37.33 58 ASP j O 1
ATOM 2546 N N . TYR B 2 59 ? 283.461 233.138 257.876 1.00 33.95 59 TYR j N 1
ATOM 2547 C CA . TYR B 2 59 ? 283.536 234.607 258.026 1.00 27.74 59 TYR j CA 1
ATOM 2548 C C . TYR B 2 59 ? 284.073 234.936 259.421 1.00 29.96 59 TYR j C 1
ATOM 2549 O O . TYR B 2 59 ? 284.972 235.722 259.507 1.00 38.93 59 TYR j O 1
ATOM 2558 N N . VAL B 2 60 ? 283.506 234.390 260.493 1.00 30.34 60 VAL j N 1
ATOM 2559 C CA . VAL B 2 60 ? 283.864 234.794 261.877 1.00 27.72 60 VAL j CA 1
ATOM 2560 C C . VAL B 2 60 ? 285.287 234.320 262.170 1.00 33.39 60 VAL j C 1
ATOM 2561 O O . VAL B 2 60 ? 286.015 235.121 262.832 1.00 41.51 60 VAL j O 1
ATOM 2565 N N . ASN B 2 61 ? 285.686 233.132 261.687 1.00 36.77 61 ASN j N 1
ATOM 2566 C CA . ASN B 2 61 ? 287.054 232.571 261.886 1.00 44.13 61 ASN j CA 1
ATOM 2567 C C . ASN B 2 61 ? 288.103 233.479 261.241 1.00 49.18 61 ASN j C 1
ATOM 2568 O O . ASN B 2 61 ? 289.051 233.874 261.933 1.00 58.82 61 ASN j O 1
ATOM 2573 N N . SER B 2 62 ? 287.946 233.813 259.961 1.00 53.53 62 SER j N 1
ATOM 2574 C CA . SER B 2 62 ? 288.980 234.543 259.181 1.00 56.25 62 SER j CA 1
ATOM 2575 C C . SER B 2 62 ? 288.752 236.062 259.290 1.00 55.66 62 SER j C 1
ATOM 2576 O O . SER B 2 62 ? 288.779 236.762 258.259 1.00 58.35 62 SER j O 1
ATOM 2579 N N . GLY B 2 63 ? 288.517 236.545 260.512 1.00 49.81 63 GLY j N 1
ATOM 2580 C CA . GLY B 2 63 ? 288.512 237.967 260.901 1.00 48.15 63 GLY j CA 1
ATOM 2581 C C . GLY B 2 63 ? 287.765 238.882 259.941 1.00 45.68 63 GLY j C 1
ATOM 2582 O O . GLY B 2 63 ? 288.347 239.881 259.452 1.00 61.98 63 GLY j O 1
ATOM 2583 N N . PHE B 2 64 ? 286.494 238.630 259.696 1.00 37.02 64 PHE j N 1
ATOM 2584 C CA . PHE B 2 64 ? 285.701 239.464 258.752 1.00 33.01 64 PHE j CA 1
ATOM 2585 C C . PHE B 2 64 ? 284.818 240.430 259.521 1.00 30.81 64 PHE j C 1
ATOM 2586 O O . PHE B 2 64 ? 284.663 241.559 259.094 1.00 36.56 64 PHE j O 1
ATOM 2594 N N . TYR B 2 65 ? 284.221 239.991 260.613 1.00 28.51 65 TYR j N 1
ATOM 2595 C CA . TYR B 2 65 ? 283.172 240.781 261.292 1.00 28.31 65 TYR j CA 1
ATOM 2596 C C . TYR B 2 65 ? 283.814 241.709 262.313 1.00 32.57 65 TYR j C 1
ATOM 2597 O O . TYR B 2 65 ? 283.019 242.413 262.962 1.00 40.65 65 TYR j O 1
ATOM 2606 N N . ASN B 2 66 ? 285.141 241.703 262.487 1.00 34.74 66 ASN j N 1
ATOM 2607 C CA . ASN B 2 66 ? 285.791 242.687 263.396 1.00 37.28 66 ASN j CA 1
ATOM 2608 C C . ASN B 2 66 ? 285.632 244.089 262.823 1.00 36.96 66 ASN j C 1
ATOM 2609 O O . ASN B 2 66 ? 285.812 244.283 261.617 1.00 35.09 66 ASN j O 1
ATOM 2614 N N . ASN B 2 67 ? 285.292 245.036 263.679 1.00 43.59 67 ASN j N 1
ATOM 2615 C CA . ASN B 2 67 ? 285.228 246.464 263.293 1.00 48.24 67 ASN j CA 1
ATOM 2616 C C . ASN B 2 67 ? 284.114 246.624 262.260 1.00 41.50 67 ASN j C 1
ATOM 2617 O O . ASN B 2 67 ? 284.295 247.404 261.313 1.00 44.34 67 ASN j O 1
ATOM 2622 N N . THR B 2 68 ? 283.004 245.903 262.443 1.00 31.30 68 THR j N 1
ATOM 2623 C CA . THR B 2 68 ? 281.820 245.997 261.570 1.00 26.35 68 THR j CA 1
ATOM 2624 C C . THR B 2 68 ? 280.636 246.367 262.439 1.00 25.59 68 THR j C 1
ATOM 2625 O O . THR B 2 68 ? 280.512 245.810 263.539 1.00 32.92 68 THR j O 1
ATOM 2629 N N . THR B 2 69 ? 279.742 247.187 261.919 1.00 22.93 69 THR j N 1
ATOM 2630 C CA . THR B 2 69 ? 278.667 247.797 262.733 1.00 24.66 69 THR j CA 1
ATOM 2631 C C . THR B 2 69 ? 277.362 247.067 262.477 1.00 22.95 69 THR j C 1
ATOM 2632 O O . THR B 2 69 ? 277.204 246.530 261.361 1.00 25.58 69 THR j O 1
ATOM 2636 N N . PHE B 2 70 ? 276.451 247.138 263.446 1.00 20.47 70 PHE j N 1
ATOM 2637 C CA . PHE B 2 70 ? 275.025 246.766 263.265 1.00 19.77 70 PHE j CA 1
ATOM 2638 C C . PHE B 2 70 ? 274.352 247.919 262.564 1.00 19.19 70 PHE j C 1
ATOM 2639 O O . PHE B 2 70 ? 273.874 248.782 263.260 1.00 24.69 70 PHE j O 1
ATOM 2647 N N . HIS B 2 71 ? 274.329 247.929 261.240 1.00 17.30 71 HIS j N 1
ATOM 2648 C CA . HIS B 2 71 ? 273.928 249.121 260.455 1.00 15.32 71 HIS j CA 1
ATOM 2649 C C . HIS B 2 71 ? 272.413 249.326 260.427 1.00 13.60 71 HIS j C 1
ATOM 2650 O O . HIS B 2 71 ? 271.989 250.353 259.929 1.00 16.54 71 HIS j O 1
ATOM 2657 N N . ARG B 2 72 ? 271.589 248.393 260.869 1.00 11.54 72 ARG j N 1
ATOM 2658 C CA . ARG B 2 72 ? 270.125 248.524 260.698 1.00 10.82 72 ARG j CA 1
ATOM 2659 C C . ARG B 2 72 ? 269.447 248.027 261.959 1.00 11.35 72 ARG j C 1
ATOM 2660 O O . ARG B 2 72 ? 269.393 246.830 262.148 1.00 15.33 72 ARG j O 1
ATOM 2668 N N . VAL B 2 73 ? 268.992 248.932 262.803 1.00 11.01 73 VAL j N 1
ATOM 2669 C CA . VAL B 2 73 ? 268.389 248.597 264.108 1.00 11.07 73 VAL j CA 1
ATOM 2670 C C . VAL B 2 73 ? 266.982 249.143 264.102 1.00 11.99 73 VAL j C 1
ATOM 2671 O O . VAL B 2 73 ? 266.817 250.365 264.043 1.00 14.56 73 VAL j O 1
ATOM 2675 N N . ILE B 2 74 ? 265.999 248.268 264.146 1.00 12.94 74 ILE j N 1
ATOM 2676 C CA . ILE B 2 74 ? 264.580 248.682 264.287 1.00 14.24 74 ILE j CA 1
ATOM 2677 C C . ILE B 2 74 ? 264.079 248.075 265.580 1.00 17.43 74 ILE j C 1
ATOM 2678 O O . ILE B 2 74 ? 264.062 246.870 265.705 1.00 19.50 74 ILE j O 1
ATOM 2683 N N . PRO B 2 75 ? 263.689 248.874 266.592 1.00 22.15 75 PRO j N 1
ATOM 2684 C CA . PRO B 2 75 ? 263.271 248.306 267.877 1.00 22.94 75 PRO j CA 1
ATOM 2685 C C . PRO B 2 75 ? 261.933 247.601 267.647 1.00 21.13 75 PRO j C 1
ATOM 2686 O O . PRO B 2 75 ? 261.026 248.181 267.064 1.00 24.31 75 PRO j O 1
ATOM 2690 N N . GLY B 2 76 ? 261.815 246.380 268.149 1.00 18.33 76 GLY j N 1
ATOM 2691 C CA . GLY B 2 76 ? 260.559 245.622 268.052 1.00 16.29 76 GLY j CA 1
ATOM 2692 C C . GLY B 2 76 ? 260.627 244.694 266.867 1.00 15.21 76 GLY j C 1
ATOM 2693 O O . GLY B 2 76 ? 259.752 243.810 266.751 1.00 19.11 76 GLY j O 1
ATOM 2694 N N . PHE B 2 77 ? 261.662 244.823 266.034 1.00 11.61 77 PHE j N 1
ATOM 2695 C CA . PHE B 2 77 ? 261.807 243.976 264.832 1.00 9.30 77 PHE j CA 1
ATOM 2696 C C . PHE B 2 77 ? 263.080 243.119 264.933 1.00 8.90 77 PHE j C 1
ATOM 2697 O O . PHE B 2 77 ? 262.966 241.897 265.024 1.00 8.94 77 PHE j O 1
ATOM 2705 N N . MET B 2 78 ? 264.253 243.719 264.831 1.00 7.99 78 MET j N 1
ATOM 2706 C CA . MET B 2 78 ? 265.507 242.976 264.613 1.00 8.57 78 MET j CA 1
ATOM 2707 C C . MET B 2 78 ? 266.650 243.971 264.531 1.00 8.58 78 MET j C 1
ATOM 2708 O O . MET B 2 78 ? 266.394 245.196 264.381 1.00 10.97 78 MET j O 1
ATOM 2713 N N . ILE B 2 79 ? 267.868 243.493 264.658 1.00 7.78 79 ILE j N 1
ATOM 2714 C CA . ILE B 2 79 ? 269.075 244.356 264.494 1.00 7.96 79 ILE j CA 1
ATOM 2715 C C . ILE B 2 79 ? 269.943 243.636 263.473 1.00 8.09 79 ILE j C 1
ATOM 2716 O O . ILE B 2 79 ? 270.180 242.410 263.626 1.00 8.06 79 ILE j O 1
ATOM 2721 N N . GLN B 2 80 ? 270.392 244.355 262.458 1.00 7.94 80 GLN j N 1
ATOM 2722 C CA . GLN B 2 80 ? 271.043 243.734 261.310 1.00 8.21 80 GLN j CA 1
ATOM 2723 C C . GLN B 2 80 ? 272.463 244.243 261.222 1.00 8.35 80 GLN j C 1
ATOM 2724 O O . GLN B 2 80 ? 272.642 245.444 261.199 1.00 9.71 80 GLN j O 1
ATOM 2730 N N . GLY B 2 81 ? 273.417 243.334 261.079 1.00 8.49 81 GLY j N 1
ATOM 2731 C CA . GLY B 2 81 ? 274.849 243.636 261.068 1.00 8.99 81 GLY j CA 1
ATOM 2732 C C . GLY B 2 81 ? 275.569 242.764 260.075 1.00 10.10 81 GLY j C 1
ATOM 2733 O O . GLY B 2 81 ? 274.945 242.005 259.468 1.00 8.27 81 GLY j O 1
ATOM 2734 N N . GLY B 2 82 ? 276.881 242.942 259.941 1.00 14.17 82 GLY j N 1
ATOM 2735 C CA . GLY B 2 82 ? 277.785 242.007 259.276 1.00 16.81 82 GLY j CA 1
ATOM 2736 C C . GLY B 2 82 ? 278.098 242.411 257.856 1.00 23.06 82 GLY j C 1
ATOM 2737 O O . GLY B 2 82 ? 278.772 241.634 257.211 1.00 28.09 82 GLY j O 1
ATOM 2738 N N . GLY B 2 83 ? 277.725 243.599 257.376 1.00 29.35 83 GLY j N 1
ATOM 2739 C CA . GLY B 2 83 ? 278.018 243.987 255.975 1.00 33.40 83 GLY j CA 1
ATOM 2740 C C . GLY B 2 83 ? 278.814 245.284 255.830 1.00 37.87 83 GLY j C 1
ATOM 2741 O O . GLY B 2 83 ? 279.452 245.469 254.792 1.00 39.27 83 GLY j O 1
ATOM 2742 N N . PHE B 2 84 ? 278.746 246.196 256.796 1.00 42.40 84 PHE j N 1
ATOM 2743 C CA . PHE B 2 84 ? 279.274 247.577 256.643 1.00 40.49 84 PHE j CA 1
ATOM 2744 C C . PHE B 2 84 ? 280.282 247.868 257.740 1.00 42.13 84 PHE j C 1
ATOM 2745 O O . PHE B 2 84 ? 279.998 247.539 258.892 1.00 48.73 84 PHE j O 1
ATOM 2753 N N . THR B 2 85 ? 281.391 248.509 257.384 1.00 46.43 85 THR j N 1
ATOM 2754 C CA . THR B 2 85 ? 282.473 248.877 258.329 1.00 50.71 85 THR j CA 1
ATOM 2755 C C . THR B 2 85 ? 282.034 250.098 259.139 1.00 54.25 85 THR j C 1
ATOM 2756 O O . THR B 2 85 ? 280.878 250.527 258.995 1.00 63.07 85 THR j O 1
ATOM 2760 N N . GLU B 2 86 ? 282.893 250.597 260.020 1.00 60.42 86 GLU j N 1
ATOM 2761 C CA . GLU B 2 86 ? 282.554 251.699 260.963 1.00 69.57 86 GLU j CA 1
ATOM 2762 C C . GLU B 2 86 ? 282.130 252.980 260.213 1.00 76.22 86 GLU j C 1
ATOM 2763 O O . GLU B 2 86 ? 281.290 253.699 260.760 1.00 77.81 86 GLU j O 1
ATOM 2769 N N . GLN B 2 87 ? 282.676 253.275 259.027 1.00 86.44 87 GLN j N 1
ATOM 2770 C CA . GLN B 2 87 ? 282.339 254.510 258.256 1.00 97.68 87 GLN j CA 1
ATOM 2771 C C . GLN B 2 87 ? 281.280 254.232 257.176 1.00 91.91 87 GLN j C 1
ATOM 2772 O O . GLN B 2 87 ? 281.305 254.911 256.126 1.00 91.29 87 GLN j O 1
ATOM 2778 N N . MET B 2 88 ? 280.363 253.294 257.407 1.00 82.48 88 MET j N 1
ATOM 2779 C CA . MET B 2 88 ? 279.315 252.914 256.418 1.00 77.20 88 MET j CA 1
ATOM 2780 C C . MET B 2 88 ? 279.952 252.506 255.075 1.00 78.71 88 MET j C 1
ATOM 2781 O O . MET B 2 88 ? 279.414 252.873 254.019 1.00 78.16 88 MET j O 1
ATOM 2786 N N . GLN B 2 89 ? 281.042 251.742 255.110 1.00 77.78 89 GLN j N 1
ATOM 2787 C CA . GLN B 2 89 ? 281.715 251.215 253.897 1.00 78.05 89 GLN j CA 1
ATOM 2788 C C . GLN B 2 89 ? 281.407 249.725 253.787 1.00 76.32 89 GLN j C 1
ATOM 2789 O O . GLN B 2 89 ? 281.748 248.984 254.732 1.00 98.03 89 GLN j O 1
ATOM 2795 N N . GLN B 2 90 ? 280.788 249.301 252.684 1.00 67.93 90 GLN j N 1
ATOM 2796 C CA . GLN B 2 90 ? 280.461 247.871 252.460 1.00 67.03 90 GLN j CA 1
ATOM 2797 C C . GLN B 2 90 ? 281.751 247.080 252.252 1.00 65.72 90 GLN j C 1
ATOM 2798 O O . GLN B 2 90 ? 282.666 247.589 251.592 1.00 74.08 90 GLN j O 1
ATOM 2804 N N . LYS B 2 91 ? 281.809 245.868 252.793 1.00 60.26 91 LYS j N 1
ATOM 2805 C CA . LYS B 2 91 ? 282.999 244.995 252.669 1.00 59.87 91 LYS j CA 1
ATOM 2806 C C . LYS B 2 91 ? 282.801 244.019 251.503 1.00 61.70 91 LYS j C 1
ATOM 2807 O O . LYS B 2 91 ? 281.670 243.885 250.993 1.00 62.97 91 LYS j O 1
ATOM 2813 N N . LYS B 2 92 ? 283.880 243.349 251.113 1.00 65.53 92 LYS j N 1
ATOM 2814 C CA . LYS B 2 92 ? 283.893 242.327 250.037 1.00 73.03 92 LYS j CA 1
ATOM 2815 C C . LYS B 2 92 ? 283.546 240.964 250.633 1.00 67.39 92 LYS j C 1
ATOM 2816 O O . LYS B 2 92 ? 284.296 240.429 251.453 1.00 64.44 92 LYS j O 1
ATOM 2822 N N . PRO B 2 93 ? 282.397 240.361 250.253 1.00 61.96 93 PRO j N 1
ATOM 2823 C CA . PRO B 2 93 ? 282.060 239.006 250.677 1.00 57.75 93 PRO j CA 1
ATOM 2824 C C . PRO B 2 93 ? 282.545 237.932 249.685 1.00 54.74 93 PRO j C 1
ATOM 2825 O O . PRO B 2 93 ? 283.023 238.241 248.626 1.00 59.57 93 PRO j O 1
ATOM 2829 N N . ASN B 2 94 ? 282.418 236.675 250.074 1.00 51.87 94 ASN j N 1
ATOM 2830 C CA . ASN B 2 94 ? 282.624 235.492 249.205 1.00 54.27 94 ASN j CA 1
ATOM 2831 C C . ASN B 2 94 ? 281.417 235.363 248.269 1.00 55.45 94 ASN j C 1
ATOM 2832 O O . ASN B 2 94 ? 280.434 236.102 248.396 1.00 52.95 94 ASN j O 1
ATOM 2837 N N . PRO B 2 95 ? 281.420 234.415 247.306 1.00 60.01 95 PRO j N 1
ATOM 2838 C CA . PRO B 2 95 ? 280.223 234.155 246.507 1.00 56.99 95 PRO j CA 1
ATOM 2839 C C . PRO B 2 95 ? 279.107 233.644 247.412 1.00 52.05 95 PRO j C 1
ATOM 2840 O O . PRO B 2 95 ? 279.369 232.921 248.375 1.00 50.81 95 PRO j O 1
ATOM 2844 N N . PRO B 2 96 ? 277.838 234.019 247.139 1.00 44.06 96 PRO j N 1
ATOM 2845 C CA . PRO B 2 96 ? 276.745 233.775 248.077 1.00 43.93 96 PRO j CA 1
ATOM 2846 C C . PRO B 2 96 ? 276.519 232.283 248.378 1.00 47.98 96 PRO j C 1
ATOM 2847 O O . PRO B 2 96 ? 277.202 231.448 247.819 1.00 52.78 96 PRO j O 1
ATOM 2851 N N . ILE B 2 97 ? 275.576 231.994 249.275 1.00 47.41 97 ILE j N 1
ATOM 2852 C CA . ILE B 2 97 ? 275.219 230.620 249.722 1.00 45.95 97 ILE j CA 1
ATOM 2853 C C . ILE B 2 97 ? 273.771 230.350 249.342 1.00 50.81 97 ILE j C 1
ATOM 2854 O O . ILE B 2 97 ? 272.992 231.308 249.207 1.00 57.32 97 ILE j O 1
ATOM 2859 N N . LYS B 2 98 ? 273.407 229.078 249.228 1.00 58.30 98 LYS j N 1
ATOM 2860 C CA . LYS B 2 98 ? 272.011 228.663 248.932 1.00 58.74 98 LYS j CA 1
ATOM 2861 C C . LYS B 2 98 ? 271.137 228.893 250.158 1.00 54.65 98 LYS j C 1
ATOM 2862 O O . LYS B 2 98 ? 271.593 228.627 251.277 1.00 66.38 98 LYS j O 1
ATOM 2868 N N . ASN B 2 99 ? 269.907 229.334 249.945 1.00 48.53 99 ASN j N 1
ATOM 2869 C CA . ASN B 2 99 ? 268.929 229.502 251.044 1.00 47.01 99 ASN j CA 1
ATOM 2870 C C . ASN B 2 99 ? 268.599 228.137 251.653 1.00 50.04 99 ASN j C 1
ATOM 2871 O O . ASN B 2 99 ? 268.207 227.220 250.911 1.00 58.45 99 ASN j O 1
ATOM 2876 N N . GLU B 2 100 ? 268.730 228.014 252.969 1.00 48.67 100 GLU j N 1
ATOM 2877 C CA . GLU B 2 100 ? 268.370 226.782 253.706 1.00 45.84 100 GLU j CA 1
ATOM 2878 C C . GLU B 2 100 ? 267.288 227.109 254.728 1.00 48.23 100 GLU j C 1
ATOM 2879 O O . GLU B 2 100 ? 267.428 226.664 255.865 1.00 60.88 100 GLU j O 1
ATOM 2885 N N . ALA B 2 101 ? 266.249 227.852 254.351 1.00 45.96 101 ALA j N 1
ATOM 2886 C CA . ALA B 2 101 ? 265.204 228.290 255.302 1.00 46.23 101 ALA j CA 1
ATOM 2887 C C . ALA B 2 101 ? 264.176 227.163 255.524 1.00 53.35 101 ALA j C 1
ATOM 2888 O O . ALA B 2 101 ? 263.335 227.308 256.429 1.00 58.42 101 ALA j O 1
ATOM 2890 N N . ASP B 2 102 ? 264.239 226.053 254.786 1.00 61.39 102 ASP j N 1
ATOM 2891 C CA . ASP B 2 102 ? 263.239 224.954 254.927 1.00 64.43 102 ASP j CA 1
ATOM 2892 C C . ASP B 2 102 ? 263.703 223.934 255.966 1.00 61.71 102 ASP j C 1
ATOM 2893 O O . ASP B 2 102 ? 263.210 222.814 255.921 1.00 74.81 102 ASP j O 1
ATOM 2898 N N . ASN B 2 103 ? 264.574 224.316 256.888 1.00 59.64 103 ASN j N 1
ATOM 2899 C CA . ASN B 2 103 ? 265.076 223.432 257.973 1.00 58.53 103 ASN j CA 1
ATOM 2900 C C . ASN B 2 103 ? 264.062 223.352 259.123 1.00 56.42 103 ASN j C 1
ATOM 2901 O O . ASN B 2 103 ? 264.329 222.586 260.090 1.00 57.91 103 ASN j O 1
ATOM 2906 N N . GLY B 2 104 ? 262.985 224.150 259.055 1.00 53.51 104 GLY j N 1
ATOM 2907 C CA . GLY B 2 104 ? 261.881 224.191 260.032 1.00 52.13 104 GLY j CA 1
ATOM 2908 C C . GLY B 2 104 ? 262.229 225.006 261.262 1.00 48.71 104 GLY j C 1
ATOM 2909 O O . GLY B 2 104 ? 261.443 224.969 262.233 1.00 55.13 104 GLY j O 1
ATOM 2910 N N . LEU B 2 105 ? 263.361 225.718 261.249 1.00 42.30 105 LEU j N 1
ATOM 2911 C CA . LEU B 2 105 ? 263.728 226.636 262.357 1.00 35.10 105 LEU j CA 1
ATOM 2912 C C . LEU B 2 105 ? 263.033 227.961 262.097 1.00 33.08 105 LEU j C 1
ATOM 2913 O O . LEU B 2 105 ? 263.123 228.470 260.965 1.00 37.41 105 LEU j O 1
ATOM 2918 N N . ARG B 2 106 ? 262.334 228.488 263.083 1.00 33.26 106 ARG j N 1
ATOM 2919 C CA . ARG B 2 106 ? 261.482 229.685 262.875 1.00 35.55 106 ARG j CA 1
ATOM 2920 C C . ARG B 2 106 ? 262.204 230.934 263.374 1.00 25.63 106 ARG j C 1
ATOM 2921 O O . ARG B 2 106 ? 263.084 230.828 264.168 1.00 21.48 106 ARG j O 1
ATOM 2929 N N . ASN B 2 107 ? 261.789 232.089 262.893 1.00 23.23 107 ASN j N 1
ATOM 2930 C CA . ASN B 2 107 ? 262.356 233.403 263.261 1.00 22.45 107 ASN j CA 1
ATOM 2931 C C . ASN B 2 107 ? 261.738 233.803 264.586 1.00 24.00 107 ASN j C 1
ATOM 2932 O O . ASN B 2 107 ? 260.952 234.761 264.632 1.00 21.51 107 ASN j O 1
ATOM 2937 N N . THR B 2 108 ? 262.129 233.104 265.648 1.00 27.65 108 THR j N 1
ATOM 2938 C CA . THR B 2 108 ? 261.695 233.442 267.028 1.00 26.94 108 THR j CA 1
ATOM 2939 C C . THR B 2 108 ? 262.686 234.430 267.633 1.00 26.55 108 THR j C 1
ATOM 2940 O O . THR B 2 108 ? 263.806 234.560 267.131 1.00 24.56 108 THR j O 1
ATOM 2944 N N . ARG B 2 109 ? 262.272 235.078 268.709 1.00 26.67 109 ARG j N 1
ATOM 2945 C CA . ARG B 2 109 ? 263.116 236.031 269.457 1.00 26.86 109 ARG j CA 1
ATOM 2946 C C . ARG B 2 109 ? 264.429 235.349 269.850 1.00 26.27 109 ARG j C 1
ATOM 2947 O O . ARG B 2 109 ? 264.395 234.257 270.469 1.00 29.27 109 ARG j O 1
ATOM 2955 N N . GLY B 2 110 ? 265.545 235.986 269.498 1.00 23.88 110 GLY j N 1
ATOM 2956 C CA . GLY B 2 110 ? 266.898 235.570 269.879 1.00 20.15 110 GLY j CA 1
ATOM 2957 C C . GLY B 2 110 ? 267.593 234.792 268.787 1.00 18.02 110 GLY j C 1
ATOM 2958 O O . GLY B 2 110 ? 268.814 234.575 268.923 1.00 18.95 110 GLY j O 1
ATOM 2959 N N . THR B 2 111 ? 266.903 234.405 267.723 1.00 15.97 111 THR j N 1
ATOM 2960 C CA . THR B 2 111 ? 267.544 233.620 266.634 1.00 14.43 111 THR j CA 1
ATOM 2961 C C . THR B 2 111 ? 268.201 234.560 265.644 1.00 12.38 111 THR j C 1
ATOM 2962 O O . THR B 2 111 ? 267.723 235.661 265.450 1.00 12.02 111 THR j O 1
ATOM 2966 N N . ILE B 2 112 ? 269.278 234.097 265.040 1.00 11.73 112 ILE j N 1
ATOM 2967 C CA . ILE B 2 112 ? 269.954 234.787 263.922 1.00 10.91 112 ILE j CA 1
ATOM 2968 C C . ILE B 2 112 ? 269.477 234.153 262.628 1.00 10.64 112 ILE j C 1
ATOM 2969 O O . ILE B 2 112 ? 269.527 232.926 262.503 1.00 11.36 112 ILE j O 1
ATOM 2974 N N . ALA B 2 113 ? 269.058 234.977 261.676 1.00 10.56 113 ALA j N 1
ATOM 2975 C CA . ALA B 2 113 ? 268.788 234.566 260.286 1.00 9.60 113 ALA j CA 1
ATOM 2976 C C . ALA B 2 113 ? 269.749 235.267 259.369 1.00 9.42 113 ALA j C 1
ATOM 2977 O O . ALA B 2 113 ? 270.148 236.343 259.671 1.00 9.23 113 ALA j O 1
ATOM 2979 N N . MET B 2 114 ? 270.125 234.617 258.292 1.00 11.27 114 MET j N 1
ATOM 2980 C CA . MET B 2 114 ? 270.947 235.219 257.206 1.00 12.37 114 MET j CA 1
ATOM 2981 C C . MET B 2 114 ? 270.117 236.308 256.528 1.00 11.91 114 MET j C 1
ATOM 2982 O O . MET B 2 114 ? 268.943 236.046 256.131 1.00 13.43 114 MET j O 1
ATOM 2987 N N . ALA B 2 115 ? 270.671 237.491 256.409 1.00 11.83 115 ALA j N 1
ATOM 2988 C CA . ALA B 2 115 ? 270.070 238.592 255.627 1.00 13.36 115 ALA j CA 1
ATOM 2989 C C . ALA B 2 115 ? 270.571 238.451 254.201 1.00 15.66 115 ALA j C 1
ATOM 2990 O O . ALA B 2 115 ? 271.773 238.119 253.987 1.00 19.78 115 ALA j O 1
ATOM 2992 N N . ARG B 2 116 ? 269.684 238.648 253.242 1.00 18.76 116 ARG j N 1
ATOM 2993 C CA . ARG B 2 116 ? 269.995 238.495 251.800 1.00 21.44 116 ARG j CA 1
ATOM 2994 C C . ARG B 2 116 ? 269.360 239.663 251.044 1.00 27.15 116 ARG j C 1
ATOM 2995 O O . ARG B 2 116 ? 268.602 240.440 251.655 1.00 30.15 116 ARG j O 1
ATOM 3003 N N . THR B 2 117 ? 269.603 239.753 249.737 1.00 34.49 117 THR j N 1
ATOM 3004 C CA . THR B 2 117 ? 268.957 240.740 248.817 1.00 34.32 117 THR j CA 1
ATOM 3005 C C . THR B 2 117 ? 267.700 240.101 248.209 1.00 31.92 117 THR j C 1
ATOM 3006 O O . THR B 2 117 ? 267.264 239.048 248.716 1.00 26.97 117 THR j O 1
ATOM 3010 N N . ALA B 2 118 ? 267.131 240.711 247.168 1.00 36.89 118 ALA j N 1
ATOM 3011 C CA . ALA B 2 118 ? 265.843 240.280 246.568 1.00 45.62 118 ALA j CA 1
ATOM 3012 C C . ALA B 2 118 ? 265.948 238.820 246.103 1.00 48.82 118 ALA j C 1
ATOM 3013 O O . ALA B 2 118 ? 264.950 238.082 246.227 1.00 46.20 118 ALA j O 1
ATOM 3015 N N . ASP B 2 119 ? 267.122 238.421 245.600 1.00 56.24 119 ASP j N 1
ATOM 3016 C CA . ASP B 2 119 ? 267.364 237.044 245.101 1.00 59.23 119 ASP j CA 1
ATOM 3017 C C . ASP B 2 119 ? 267.290 236.080 246.284 1.00 55.51 119 ASP j C 1
ATOM 3018 O O . ASP B 2 119 ? 267.815 236.395 247.360 1.00 64.93 119 ASP j O 1
ATOM 3023 N N . LYS B 2 120 ? 266.649 234.942 246.083 1.00 50.59 120 LYS j N 1
ATOM 3024 C CA . LYS B 2 120 ? 266.388 233.960 247.163 1.00 54.93 120 LYS j CA 1
ATOM 3025 C C . LYS B 2 120 ? 267.684 233.299 247.653 1.00 50.61 120 LYS j C 1
ATOM 3026 O O . LYS B 2 120 ? 267.770 232.984 248.854 1.00 47.93 120 LYS j O 1
ATOM 3032 N N . ASP B 2 121 ? 268.665 233.093 246.772 1.00 48.67 121 ASP j N 1
ATOM 3033 C CA . ASP B 2 121 ? 269.948 232.417 247.118 1.00 44.01 121 ASP j CA 1
ATOM 3034 C C . ASP B 2 121 ? 271.086 233.446 247.055 1.00 38.95 121 ASP j C 1
ATOM 3035 O O . ASP B 2 121 ? 272.202 233.084 246.630 1.00 42.66 121 ASP j O 1
ATOM 3040 N N . SER B 2 122 ? 270.837 234.669 247.519 1.00 31.06 122 SER j N 1
ATOM 3041 C CA . SER B 2 122 ? 271.806 235.792 247.458 1.00 29.36 122 SER j CA 1
ATOM 3042 C C . SER B 2 122 ? 272.463 236.083 248.815 1.00 29.46 122 SER j C 1
ATOM 3043 O O . SER B 2 122 ? 273.188 237.121 248.908 1.00 33.90 122 SER j O 1
ATOM 3046 N N . ALA B 2 123 ? 272.213 235.270 249.839 1.00 25.97 123 ALA j N 1
ATOM 3047 C CA . ALA B 2 123 ? 272.714 235.545 251.196 1.00 26.15 123 ALA j CA 1
ATOM 3048 C C . ALA B 2 123 ? 274.228 235.341 251.168 1.00 27.40 123 ALA j C 1
ATOM 3049 O O . ALA B 2 123 ? 274.670 234.253 250.765 1.00 30.13 123 ALA j O 1
ATOM 3051 N N . THR B 2 124 ? 275.003 236.332 251.605 1.00 27.33 124 THR j N 1
ATOM 3052 C CA . THR B 2 124 ? 276.478 236.207 251.658 1.00 27.43 124 THR j CA 1
ATOM 3053 C C . THR B 2 124 ? 276.934 236.329 253.108 1.00 23.17 124 THR j C 1
ATOM 3054 O O . THR B 2 124 ? 277.415 235.356 253.659 1.00 26.47 124 THR j O 1
ATOM 3058 N N . SER B 2 125 ? 276.870 237.509 253.689 1.00 19.67 125 SER j N 1
ATOM 3059 C CA . SER B 2 125 ? 277.554 237.784 254.975 1.00 17.05 125 SER j CA 1
ATOM 3060 C C . SER B 2 125 ? 276.657 238.491 255.980 1.00 13.47 125 SER j C 1
ATOM 3061 O O . SER B 2 125 ? 276.866 238.323 257.150 1.00 13.81 125 SER j O 1
ATOM 3064 N N . GLN B 2 126 ? 275.669 239.243 255.553 1.00 11.00 126 GLN j N 1
ATOM 3065 C CA . GLN B 2 126 ? 274.820 239.992 256.492 1.00 9.66 126 GLN j CA 1
ATOM 3066 C C . GLN B 2 126 ? 273.867 239.056 257.186 1.00 7.59 126 GLN j C 1
ATOM 3067 O O . GLN B 2 126 ? 273.280 238.256 256.532 1.00 9.16 126 GLN j O 1
ATOM 3073 N N . PHE B 2 127 ? 273.731 239.190 258.484 1.00 5.68 127 PHE j N 1
ATOM 3074 C CA . PHE B 2 127 ? 272.770 238.461 259.328 1.00 4.51 127 PHE j CA 1
ATOM 3075 C C . PHE B 2 127 ? 271.949 239.441 260.134 1.00 3.57 127 PHE j C 1
ATOM 3076 O O . PHE B 2 127 ? 272.126 240.622 260.056 1.00 3.51 127 PHE j O 1
ATOM 3084 N N . PHE B 2 128 ? 270.989 238.943 260.876 1.00 2.77 128 PHE j N 1
ATOM 3085 C CA . PHE B 2 128 ? 270.209 239.785 261.801 1.00 2.22 128 PHE j CA 1
ATOM 3086 C C . PHE B 2 128 ? 269.764 238.908 262.954 1.00 2.34 128 PHE j C 1
ATOM 3087 O O . PHE B 2 128 ? 269.546 237.721 262.764 1.00 2.50 128 PHE j O 1
ATOM 3095 N N . ILE B 2 129 ? 269.558 239.523 264.102 1.00 2.52 129 ILE j N 1
ATOM 3096 C CA . ILE B 2 129 ? 269.000 238.848 265.292 1.00 2.82 129 ILE j CA 1
ATOM 3097 C C . ILE B 2 129 ? 267.556 239.292 265.411 1.00 3.44 129 ILE j C 1
ATOM 3098 O O . ILE B 2 129 ? 267.288 240.449 265.431 1.00 3.64 129 ILE j O 1
ATOM 3103 N N . ASN B 2 130 ? 266.654 238.360 265.564 1.00 4.54 130 ASN j N 1
ATOM 3104 C CA . ASN B 2 130 ? 265.227 238.632 265.835 1.00 5.35 130 ASN j CA 1
ATOM 3105 C C . ASN B 2 130 ? 265.082 239.081 267.277 1.00 6.93 130 ASN j C 1
ATOM 3106 O O . ASN B 2 130 ? 265.351 238.268 268.190 1.00 8.68 130 ASN j O 1
ATOM 3111 N N . VAL B 2 131 ? 264.653 240.303 267.515 1.00 8.44 131 VAL j N 1
ATOM 3112 C CA . VAL B 2 131 ? 264.475 240.822 268.905 1.00 9.63 131 VAL j CA 1
ATOM 3113 C C . VAL B 2 131 ? 263.053 240.535 269.352 1.00 12.19 131 VAL j C 1
ATOM 3114 O O . VAL B 2 131 ? 262.750 240.905 270.484 1.00 14.31 131 VAL j O 1
ATOM 3118 N N . ALA B 2 132 ? 262.214 239.959 268.491 1.00 15.34 132 ALA j N 1
ATOM 3119 C CA . ALA B 2 132 ? 260.777 239.689 268.759 1.00 18.55 132 ALA j CA 1
ATOM 3120 C C . ALA B 2 132 ? 260.386 238.480 267.901 1.00 23.51 132 ALA j C 1
ATOM 3121 O O . ALA B 2 132 ? 261.288 237.877 267.258 1.00 24.21 132 ALA j O 1
ATOM 3123 N N . ASP B 2 133 ? 259.109 238.096 267.890 1.00 30.22 133 ASP j N 1
ATOM 3124 C CA . ASP B 2 133 ? 258.631 236.930 267.093 1.00 33.40 133 ASP j CA 1
ATOM 3125 C C . ASP B 2 133 ? 258.231 237.404 265.688 1.00 28.60 133 ASP j C 1
ATOM 3126 O O . ASP B 2 133 ? 257.207 238.081 265.534 1.00 29.08 133 ASP j O 1
ATOM 3131 N N . ASN B 2 134 ? 259.030 237.063 264.687 1.00 23.56 134 ASN j N 1
ATOM 3132 C CA . ASN B 2 134 ? 258.828 237.489 263.282 1.00 19.31 134 ASN j CA 1
ATOM 3133 C C . ASN B 2 134 ? 258.319 236.296 262.478 1.00 20.96 134 ASN j C 1
ATOM 3134 O O . ASN B 2 134 ? 259.123 235.632 261.828 1.00 19.87 134 ASN j O 1
ATOM 3139 N N . ALA B 2 135 ? 257.021 235.989 262.561 1.00 24.64 135 ALA j N 1
ATOM 3140 C CA . ALA B 2 135 ? 256.406 234.814 261.889 1.00 24.24 135 ALA j CA 1
ATOM 3141 C C . ALA B 2 135 ? 256.438 235.006 260.358 1.00 24.34 135 ALA j C 1
ATOM 3142 O O . ALA B 2 135 ? 256.529 234.009 259.639 1.00 26.80 135 ALA j O 1
ATOM 3144 N N . PHE B 2 136 ? 256.309 236.233 259.858 1.00 21.71 136 PHE j N 1
ATOM 3145 C CA . PHE B 2 136 ? 256.260 236.517 258.403 1.00 19.05 136 PHE j CA 1
ATOM 3146 C C . PHE B 2 136 ? 257.608 236.267 257.728 1.00 19.84 136 PHE j C 1
ATOM 3147 O O . PHE B 2 136 ? 257.663 236.324 256.500 1.00 22.48 136 PHE j O 1
ATOM 3155 N N . LEU B 2 137 ? 258.683 236.036 258.473 1.00 20.43 137 LEU j N 1
ATOM 3156 C CA . LEU B 2 137 ? 260.022 235.774 257.881 1.00 18.35 137 LEU j CA 1
ATOM 3157 C C . LEU B 2 137 ? 260.243 234.275 257.780 1.00 21.12 137 LEU j C 1
ATOM 3158 O O . LEU B 2 137 ? 261.233 233.934 257.235 1.00 22.36 137 LEU j O 1
ATOM 3163 N N . ASP B 2 138 ? 259.355 233.422 258.297 1.00 28.97 138 ASP j N 1
ATOM 3164 C CA . ASP B 2 138 ? 259.505 231.941 258.221 1.00 34.60 138 ASP j CA 1
ATOM 3165 C C . ASP B 2 138 ? 258.867 231.496 256.921 1.00 45.76 138 ASP j C 1
ATOM 3166 O O . ASP B 2 138 ? 257.696 231.888 256.657 1.00 62.01 138 ASP j O 1
ATOM 3171 N N . HIS B 2 139 ? 259.588 230.685 256.160 1.00 59.44 139 HIS j N 1
ATOM 3172 C CA . HIS B 2 139 ? 259.011 229.943 255.013 1.00 75.35 139 HIS j CA 1
ATOM 3173 C C . HIS B 2 139 ? 260.060 228.994 254.451 1.00 79.29 139 HIS j C 1
ATOM 3174 O O . HIS B 2 139 ? 261.207 229.416 254.317 1.00 81.29 139 HIS j O 1
ATOM 3181 N N . GLY B 2 140 ? 259.671 227.772 254.112 1.00 90.20 140 GLY j N 1
ATOM 3182 C CA . GLY B 2 140 ? 260.379 226.972 253.098 1.00 92.75 140 GLY j CA 1
ATOM 3183 C C . GLY B 2 140 ? 259.465 226.626 251.941 1.00 111.92 140 GLY j C 1
ATOM 3184 O O . GLY B 2 140 ? 258.757 225.621 252.067 1.00 127.40 140 GLY j O 1
ATOM 3185 N N . GLN B 2 141 ? 259.443 227.450 250.883 1.00 123.63 141 GLN j N 1
ATOM 3186 C CA . GLN B 2 141 ? 258.536 227.314 249.702 1.00 126.22 141 GLN j CA 1
ATOM 3187 C C . GLN B 2 141 ? 259.164 228.079 248.533 1.00 131.85 141 GLN j C 1
ATOM 3188 O O . GLN B 2 141 ? 260.346 228.393 248.622 1.00 146.05 141 GLN j O 1
ATOM 3194 N N . ARG B 2 142 ? 258.411 228.349 247.467 1.00 131.34 142 ARG j N 1
ATOM 3195 C CA . ARG B 2 142 ? 258.795 229.365 246.451 1.00 131.21 142 ARG j CA 1
ATOM 3196 C C . ARG B 2 142 ? 259.228 230.654 247.162 1.00 135.46 142 ARG j C 1
ATOM 3197 O O . ARG B 2 142 ? 260.332 231.142 246.873 1.00 151.42 142 ARG j O 1
ATOM 3205 N N . ASP B 2 143 ? 258.393 231.183 248.063 1.00 121.67 143 ASP j N 1
ATOM 3206 C CA . ASP B 2 143 ? 258.761 232.358 248.903 1.00 92.87 143 ASP j CA 1
ATOM 3207 C C . ASP B 2 143 ? 259.699 231.853 250.002 1.00 73.10 143 ASP j C 1
ATOM 3208 O O . ASP B 2 143 ? 259.216 231.254 250.982 1.00 58.52 143 ASP j O 1
ATOM 3213 N N . PHE B 2 144 ? 261.006 232.016 249.797 1.00 58.12 144 PHE j N 1
ATOM 3214 C CA . PHE B 2 144 ? 262.021 231.234 250.540 1.00 51.87 144 PHE j CA 1
ATOM 3215 C C . PHE B 2 144 ? 262.175 231.744 251.976 1.00 46.94 144 PHE j C 1
ATOM 3216 O O . PHE B 2 144 ? 262.809 231.031 252.765 1.00 59.11 144 PHE j O 1
ATOM 3224 N N . GLY B 2 145 ? 261.655 232.927 252.321 1.00 37.31 145 GLY j N 1
ATOM 3225 C CA . GLY B 2 145 ? 261.829 233.497 253.672 1.00 27.27 145 GLY j CA 1
ATOM 3226 C C . GLY B 2 145 ? 263.306 233.697 254.031 1.00 22.57 145 GLY j C 1
ATOM 3227 O O . GLY B 2 145 ? 264.123 234.053 253.175 1.00 22.50 145 GLY j O 1
ATOM 3228 N N . TYR B 2 146 ? 263.671 233.506 255.286 1.00 17.50 146 TYR j N 1
ATOM 3229 C CA . TYR B 2 146 ? 265.022 233.822 255.817 1.00 14.64 146 TYR j CA 1
ATOM 3230 C C . TYR B 2 146 ? 265.509 232.656 256.664 1.00 14.55 146 TYR j C 1
ATOM 3231 O O . TYR B 2 146 ? 264.671 232.150 257.427 1.00 19.02 146 TYR j O 1
ATOM 3240 N N . ALA B 2 147 ? 266.746 232.213 256.487 1.00 12.61 147 ALA j N 1
ATOM 3241 C CA . ALA B 2 147 ? 267.216 230.925 257.048 1.00 13.18 147 ALA j CA 1
ATOM 3242 C C . ALA B 2 147 ? 267.728 231.219 258.447 1.00 13.22 147 ALA j C 1
ATOM 3243 O O . ALA B 2 147 ? 268.655 231.940 258.572 1.00 16.50 147 ALA j O 1
ATOM 3245 N N . VAL B 2 148 ? 267.146 230.639 259.470 1.00 13.55 148 VAL j N 1
ATOM 3246 C CA . VAL B 2 148 ? 267.633 230.764 260.866 1.00 13.56 148 VAL j CA 1
ATOM 3247 C C . VAL B 2 148 ? 268.742 229.752 261.041 1.00 15.51 148 VAL j C 1
ATOM 3248 O O . VAL B 2 148 ? 268.525 228.567 260.685 1.00 25.54 148 VAL j O 1
ATOM 3252 N N . PHE B 2 149 ? 269.879 230.143 261.579 1.00 14.76 149 PHE j N 1
ATOM 3253 C CA . PHE B 2 149 ? 271.006 229.197 261.735 1.00 14.99 149 PHE j CA 1
ATOM 3254 C C . PHE B 2 149 ? 271.691 229.374 263.090 1.00 18.02 149 PHE j C 1
ATOM 3255 O O . PHE B 2 149 ? 272.708 228.732 263.286 1.00 26.05 149 PHE j O 1
ATOM 3263 N N . GLY B 2 150 ? 271.209 230.227 263.983 1.00 17.86 150 GLY j N 1
ATOM 3264 C CA . GLY B 2 150 ? 271.899 230.507 265.243 1.00 17.87 150 GLY j CA 1
ATOM 3265 C C . GLY B 2 150 ? 270.881 230.936 266.277 1.00 22.20 150 GLY j C 1
ATOM 3266 O O . GLY B 2 150 ? 269.662 231.162 265.965 1.00 20.00 150 GLY j O 1
ATOM 3267 N N . LYS B 2 151 ? 271.344 231.080 267.507 1.00 27.50 151 LYS j N 1
ATOM 3268 C CA . LYS B 2 151 ? 270.483 231.472 268.636 1.00 29.92 151 LYS j CA 1
ATOM 3269 C C . LYS B 2 151 ? 271.360 232.187 269.653 1.00 31.31 151 LYS j C 1
ATOM 3270 O O . LYS B 2 151 ? 272.441 231.701 269.965 1.00 34.30 151 LYS j O 1
ATOM 3276 N N . VAL B 2 152 ? 270.905 233.318 270.155 1.00 34.93 152 VAL j N 1
ATOM 3277 C CA . VAL B 2 152 ? 271.574 234.003 271.290 1.00 35.11 152 VAL j CA 1
ATOM 3278 C C . VAL B 2 152 ? 271.288 233.202 272.566 1.00 40.16 152 VAL j C 1
ATOM 3279 O O . VAL B 2 152 ? 270.125 233.157 273.003 1.00 36.10 152 VAL j O 1
ATOM 3283 N N . VAL B 2 153 ? 272.326 232.614 273.153 1.00 43.47 153 VAL j N 1
ATOM 3284 C CA . VAL B 2 153 ? 272.214 231.812 274.406 1.00 46.23 153 VAL j CA 1
ATOM 3285 C C . VAL B 2 153 ? 272.620 232.677 275.598 1.00 54.25 153 VAL j C 1
ATOM 3286 O O . VAL B 2 153 ? 272.105 232.429 276.694 1.00 63.46 153 VAL j O 1
ATOM 3290 N N . LYS B 2 154 ? 273.507 233.649 275.404 1.00 63.18 154 LYS j N 1
ATOM 3291 C CA . LYS B 2 154 ? 273.878 234.590 276.486 1.00 70.51 154 LYS j CA 1
ATOM 3292 C C . LYS B 2 154 ? 274.156 235.958 275.876 1.00 64.47 154 LYS j C 1
ATOM 3293 O O . LYS B 2 154 ? 274.711 236.038 274.770 1.00 63.90 154 LYS j O 1
ATOM 3299 N N . GLY B 2 155 ? 273.760 237.000 276.593 1.00 64.55 155 GLY j N 1
ATOM 3300 C CA . GLY B 2 155 ? 273.946 238.395 276.165 1.00 61.58 155 GLY j CA 1
ATOM 3301 C C . GLY B 2 155 ? 272.712 238.932 275.473 1.00 58.75 155 GLY j C 1
ATOM 3302 O O . GLY B 2 155 ? 272.848 239.869 274.696 1.00 61.53 155 GLY j O 1
ATOM 3303 N N . MET B 2 156 ? 271.533 238.386 275.762 1.00 60.65 156 MET j N 1
ATOM 3304 C CA . MET B 2 156 ? 270.262 238.922 275.221 1.00 58.75 156 MET j CA 1
ATOM 3305 C C . MET B 2 156 ? 270.043 240.350 275.738 1.00 61.12 156 MET j C 1
ATOM 3306 O O . MET B 2 156 ? 269.433 241.142 275.018 1.00 67.86 156 MET j O 1
ATOM 3311 N N . ASP B 2 157 ? 270.520 240.669 276.940 1.00 66.37 157 ASP j N 1
ATOM 3312 C CA . ASP B 2 157 ? 270.490 242.048 277.502 1.00 63.29 157 ASP j CA 1
ATOM 3313 C C . ASP B 2 157 ? 271.321 242.982 276.610 1.00 56.24 157 ASP j C 1
ATOM 3314 O O . ASP B 2 157 ? 270.919 244.147 276.450 1.00 60.16 157 ASP j O 1
ATOM 3319 N N . VAL B 2 158 ? 272.424 242.502 276.037 1.00 43.06 158 VAL j N 1
ATOM 3320 C CA . VAL B 2 158 ? 273.251 243.326 275.116 1.00 40.06 158 VAL j CA 1
ATOM 3321 C C . VAL B 2 158 ? 272.401 243.679 273.891 1.00 39.41 158 VAL j C 1
ATOM 3322 O O . VAL B 2 158 ? 272.413 244.854 273.485 1.00 36.36 158 VAL j O 1
ATOM 3326 N N . ALA B 2 159 ? 271.703 242.694 273.318 1.00 40.66 159 ALA j N 1
ATOM 3327 C CA . ALA B 2 159 ? 270.839 242.876 272.132 1.00 38.55 159 ALA j CA 1
ATOM 3328 C C . ALA B 2 159 ? 269.707 243.832 272.520 1.00 41.11 159 ALA j C 1
ATOM 3329 O O . ALA B 2 159 ? 269.361 244.683 271.710 1.00 47.63 159 ALA j O 1
ATOM 3331 N N . ASP B 2 160 ? 269.164 243.722 273.726 1.00 44.52 160 ASP j N 1
ATOM 3332 C CA . ASP B 2 160 ? 268.061 244.605 274.186 1.00 47.81 160 ASP j CA 1
ATOM 3333 C C . ASP B 2 160 ? 268.555 246.046 274.324 1.00 47.99 160 ASP j C 1
ATOM 3334 O O . ASP B 2 160 ? 267.783 246.944 273.982 1.00 48.01 160 ASP j O 1
ATOM 3339 N N . LYS B 2 161 ? 269.778 246.271 274.807 1.00 50.94 161 LYS j N 1
ATOM 3340 C CA . LYS B 2 161 ? 270.351 247.641 274.900 1.00 48.37 161 LYS j CA 1
ATOM 3341 C C . LYS B 2 161 ? 270.596 248.167 273.481 1.00 42.26 161 LYS j C 1
ATOM 3342 O O . LYS B 2 161 ? 270.324 249.351 273.231 1.00 45.99 161 LYS j O 1
ATOM 3348 N N . ILE B 2 162 ? 271.100 247.323 272.588 1.00 36.59 162 ILE j N 1
ATOM 3349 C CA . ILE B 2 162 ? 271.395 247.723 271.183 1.00 34.06 162 ILE j CA 1
ATOM 3350 C C . ILE B 2 162 ? 270.095 248.085 270.457 1.00 35.99 162 ILE j C 1
ATOM 3351 O O . ILE B 2 162 ? 270.104 249.088 269.692 1.00 37.37 162 ILE j O 1
ATOM 3356 N N . SER B 2 163 ? 269.016 247.334 270.696 1.00 33.34 163 SER j N 1
ATOM 3357 C CA . SER B 2 163 ? 267.753 247.471 269.937 1.00 34.01 163 SER j CA 1
ATOM 3358 C C . SER B 2 163 ? 267.141 248.850 270.204 1.00 42.17 163 SER j C 1
ATOM 3359 O O . SER B 2 163 ? 266.390 249.342 269.331 1.00 46.89 163 SER j O 1
ATOM 3362 N N . GLN B 2 164 ? 267.439 249.471 271.345 1.00 51.08 164 GLN j N 1
ATOM 3363 C CA . GLN B 2 164 ? 266.749 250.732 271.739 1.00 65.65 164 GLN j CA 1
ATOM 3364 C C . GLN B 2 164 ? 267.618 251.978 271.494 1.00 59.96 164 GLN j C 1
ATOM 3365 O O . GLN B 2 164 ? 267.196 253.065 271.918 1.00 61.97 164 GLN j O 1
ATOM 3371 N N . VAL B 2 165 ? 268.752 251.867 270.810 1.00 56.44 165 VAL j N 1
ATOM 3372 C CA . VAL B 2 165 ? 269.617 253.049 270.524 1.00 60.49 165 VAL j CA 1
ATOM 3373 C C . VAL B 2 165 ? 268.898 253.943 269.515 1.00 70.63 165 VAL j C 1
ATOM 3374 O O . VAL B 2 165 ? 268.131 253.456 268.693 1.00 77.06 165 VAL j O 1
ATOM 3378 N N . PRO B 2 166 ? 269.101 255.279 269.546 1.00 87.46 166 PRO j N 1
ATOM 3379 C CA . PRO B 2 166 ? 268.464 25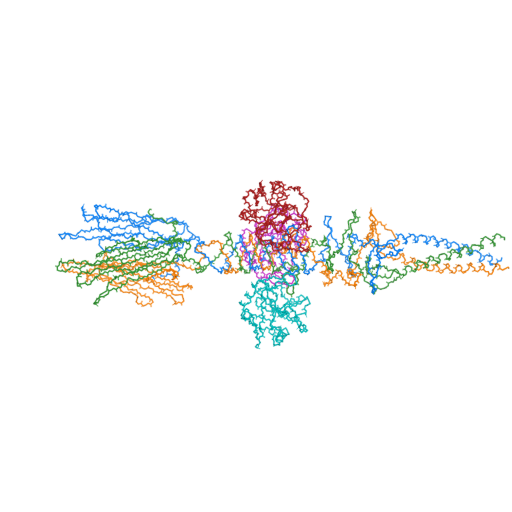6.170 268.575 1.00 89.69 166 PRO j CA 1
ATOM 3380 C C . PRO B 2 166 ? 269.062 256.020 267.168 1.00 87.77 166 PRO j C 1
ATOM 3381 O O . PRO B 2 166 ? 270.267 256.017 267.015 1.00 85.32 166 PRO j O 1
ATOM 3385 N N . THR B 2 167 ? 268.197 255.877 266.172 1.00 85.45 167 THR j N 1
ATOM 3386 C CA . THR B 2 167 ? 268.592 255.607 264.768 1.00 86.18 167 THR j CA 1
ATOM 3387 C C . THR B 2 167 ? 267.956 256.670 263.879 1.00 93.25 167 THR j C 1
ATOM 3388 O O . THR B 2 167 ? 266.717 256.776 263.880 1.00 100.90 167 THR j O 1
ATOM 3392 N N . HIS B 2 168 ? 268.771 257.416 263.144 1.00 106.92 168 HIS j N 1
ATOM 3393 C CA . HIS B 2 168 ? 268.316 258.493 262.232 1.00 134.12 168 HIS j CA 1
ATOM 3394 C C . HIS B 2 168 ? 269.375 258.691 261.148 1.00 129.19 168 HIS j C 1
ATOM 3395 O O . HIS B 2 168 ? 270.346 259.430 261.399 1.00 145.58 168 HIS j O 1
ATOM 3402 N N . ASP B 2 169 ? 269.213 258.036 260.000 1.00 107.26 169 ASP j N 1
ATOM 3403 C CA . ASP B 2 169 ? 270.004 258.339 258.777 1.00 101.64 169 ASP j CA 1
ATOM 3404 C C . ASP B 2 169 ? 269.034 258.319 257.595 1.00 108.77 169 ASP j C 1
ATOM 3405 O O . ASP B 2 169 ? 269.319 257.642 256.592 1.00 124.45 169 ASP j O 1
ATOM 3410 N N . VAL B 2 170 ? 267.918 259.035 257.707 1.00 120.69 170 VAL j N 1
ATOM 3411 C CA . VAL B 2 170 ? 266.893 259.093 256.622 1.00 138.63 170 VAL j CA 1
ATOM 3412 C C . VAL B 2 170 ? 267.593 259.465 255.307 1.00 146.91 170 VAL j C 1
ATOM 3413 O O . VAL B 2 170 ? 268.398 260.419 255.303 1.00 162.47 170 VAL j O 1
ATOM 3417 N N . GLY B 2 171 ? 267.318 258.715 254.238 1.00 146.71 171 GLY j N 1
ATOM 3418 C CA . GLY B 2 171 ? 267.961 258.913 252.922 1.00 148.15 171 GLY j CA 1
ATOM 3419 C C . GLY B 2 171 ? 268.531 257.615 252.350 1.00 148.36 171 GLY j C 1
ATOM 3420 O O . GLY B 2 171 ? 267.756 256.728 251.989 1.00 157.27 171 GLY j O 1
ATOM 3421 N N . PRO B 2 172 ? 269.878 257.457 252.244 1.00 131.45 172 PRO j N 1
ATOM 3422 C CA . PRO B 2 172 ? 270.479 256.267 251.635 1.00 113.03 172 PRO j CA 1
ATOM 3423 C C . PRO B 2 172 ? 270.080 254.979 252.374 1.00 102.34 172 PRO j C 1
ATOM 3424 O O . PRO B 2 172 ? 269.519 254.088 251.776 1.00 102.64 172 PRO j O 1
ATOM 3428 N N . TYR B 2 173 ? 270.394 254.913 253.666 1.00 90.45 173 TYR j N 1
ATOM 3429 C CA . TYR B 2 173 ? 270.057 253.790 254.572 1.00 77.73 173 TYR j CA 1
ATOM 3430 C C . TYR B 2 173 ? 269.401 254.382 255.813 1.00 67.65 173 TYR j C 1
ATOM 3431 O O . TYR B 2 173 ? 270.102 255.108 256.546 1.00 68.29 173 TYR j O 1
ATOM 3440 N N . GLN B 2 174 ? 268.135 254.064 256.073 1.00 55.47 174 GLN j N 1
ATOM 3441 C CA . GLN B 2 174 ? 267.476 254.484 257.332 1.00 53.44 174 GLN j CA 1
ATOM 3442 C C . GLN B 2 174 ? 267.750 253.475 258.454 1.00 51.65 174 GLN j C 1
ATOM 3443 O O . GLN B 2 174 ? 268.303 252.380 258.191 1.00 47.41 174 GLN j O 1
ATOM 3449 N N . ASN B 2 175 ? 267.369 253.860 259.678 1.00 49.82 175 ASN j N 1
ATOM 3450 C CA . ASN B 2 175 ? 267.462 253.027 260.905 1.00 43.57 175 ASN j CA 1
ATOM 3451 C C . ASN B 2 175 ? 268.927 252.721 261.184 1.00 34.69 175 ASN j C 1
ATOM 3452 O O . ASN B 2 175 ? 269.189 251.672 261.801 1.00 32.34 175 ASN j O 1
ATOM 3457 N N . VAL B 2 176 ? 269.830 253.610 260.772 1.00 30.89 176 VAL j N 1
ATOM 3458 C CA . VAL B 2 176 ? 271.277 253.484 261.112 1.00 30.36 176 VAL j CA 1
ATOM 3459 C C . VAL B 2 176 ? 271.487 254.119 262.474 1.00 34.87 176 VAL j C 1
ATOM 3460 O O . VAL B 2 176 ? 271.135 255.273 262.646 1.00 41.83 176 VAL j O 1
ATOM 3464 N N . PRO B 2 177 ? 272.013 253.401 263.491 1.00 40.77 177 PRO j N 1
ATOM 3465 C CA . PRO B 2 177 ? 272.267 254.016 264.793 1.00 45.70 177 PRO j CA 1
ATOM 3466 C C . PRO B 2 177 ? 273.151 255.262 264.668 1.00 55.17 177 PRO j C 1
ATOM 3467 O O . PRO B 2 177 ? 274.120 255.206 263.903 1.00 62.29 177 PRO j O 1
ATOM 3471 N N . SER B 2 178 ? 272.802 256.338 265.390 1.00 63.95 178 SER j N 1
ATOM 3472 C CA . SER B 2 178 ? 273.512 257.645 265.337 1.00 71.83 178 SER j CA 1
ATOM 3473 C C . SER B 2 178 ? 274.951 257.434 265.814 1.00 81.85 178 SER j C 1
ATOM 3474 O O . SER B 2 178 ? 275.891 257.883 265.124 1.00 86.39 178 SER j O 1
ATOM 3477 N N . LYS B 2 179 ? 275.115 256.731 266.931 1.00 82.65 179 LYS j N 1
ATOM 3478 C CA . LYS B 2 179 ? 276.447 256.305 267.411 1.00 90.67 179 LYS j CA 1
ATOM 3479 C C . LYS B 2 179 ? 276.616 254.835 267.054 1.00 97.94 179 LYS j C 1
ATOM 3480 O O . LYS B 2 179 ? 275.895 253.997 267.597 1.00 107.89 179 LYS j O 1
ATOM 3486 N N . PRO B 2 180 ? 277.547 254.477 266.137 1.00 96.55 180 PRO j N 1
ATOM 3487 C CA . PRO B 2 180 ? 277.610 253.115 265.606 1.00 88.26 180 PRO j CA 1
ATOM 3488 C C . PRO B 2 180 ? 277.847 252.059 266.696 1.00 76.31 180 PRO j C 1
ATOM 3489 O O . PRO B 2 180 ? 278.622 252.303 267.611 1.00 69.88 180 PRO j O 1
ATOM 3493 N N . VAL B 2 181 ? 277.153 250.926 266.573 1.00 60.43 181 VAL j N 1
ATOM 3494 C CA . VAL B 2 181 ? 277.329 249.744 267.457 1.00 48.18 181 VAL j CA 1
ATOM 3495 C C . VAL B 2 181 ? 278.380 248.861 266.798 1.00 45.59 181 VAL j C 1
ATOM 3496 O O . VAL B 2 181 ? 278.059 248.121 265.852 1.00 50.83 181 VAL j O 1
ATOM 3500 N N . VAL B 2 182 ? 279.613 248.976 267.265 1.00 46.57 182 VAL j N 1
ATOM 3501 C CA . VAL B 2 182 ? 280.780 248.339 266.602 1.00 46.62 182 VAL j CA 1
ATOM 3502 C C . VAL B 2 182 ? 280.970 246.960 267.226 1.00 47.42 182 VAL j C 1
ATOM 3503 O O . VAL B 2 182 ? 280.955 246.869 268.463 1.00 54.42 182 VAL j O 1
ATOM 3507 N N . ILE B 2 183 ? 281.138 245.929 266.392 1.00 41.46 183 ILE j N 1
ATOM 3508 C CA . ILE B 2 183 ? 281.629 244.592 266.830 1.00 34.62 183 ILE j CA 1
ATOM 3509 C C . ILE B 2 183 ? 283.150 244.672 266.905 1.00 37.54 183 ILE j C 1
ATOM 3510 O O . ILE B 2 183 ? 283.807 244.645 265.844 1.00 38.54 183 ILE j O 1
ATOM 3515 N N . LEU B 2 184 ? 283.694 244.799 268.108 1.00 43.93 184 LEU j N 1
ATOM 3516 C CA . LEU B 2 184 ? 285.157 244.975 268.299 1.00 50.47 184 LEU j CA 1
ATOM 3517 C C . LEU B 2 184 ? 285.889 243.737 267.770 1.00 49.22 184 LEU j C 1
ATOM 3518 O O . LEU B 2 184 ? 286.874 243.913 267.041 1.00 52.43 184 LEU j O 1
ATOM 3523 N N . SER B 2 185 ? 285.455 242.530 268.127 1.00 47.20 185 SER j N 1
ATOM 3524 C CA . SER B 2 185 ? 286.139 241.281 267.693 1.00 49.86 185 SER j CA 1
ATOM 3525 C C . SER B 2 185 ? 285.152 240.120 267.696 1.00 51.77 185 SER j C 1
ATOM 3526 O O . SER B 2 185 ? 284.097 240.249 268.370 1.00 56.59 185 SER j O 1
ATOM 3529 N N . ALA B 2 186 ? 285.478 239.036 266.984 1.00 52.61 186 ALA j N 1
ATOM 3530 C CA . ALA B 2 186 ? 284.661 237.796 266.958 1.00 50.35 186 ALA j CA 1
ATOM 3531 C C . ALA B 2 186 ? 285.557 236.583 267.210 1.00 52.90 186 ALA j C 1
ATOM 3532 O O . ALA B 2 186 ? 286.455 236.317 266.372 1.00 56.79 186 ALA j O 1
ATOM 3534 N N . LYS B 2 187 ? 285.304 235.906 268.330 1.00 48.75 187 LYS j N 1
ATOM 3535 C CA . LYS B 2 187 ? 286.127 234.821 268.889 1.00 56.14 187 LYS j CA 1
ATOM 3536 C C . LYS B 2 187 ? 285.385 233.490 268.838 1.00 64.15 187 LYS j C 1
ATOM 3537 O O . LYS B 2 187 ? 284.298 233.463 269.393 1.00 68.28 187 LYS j O 1
ATOM 3543 N N . VAL B 2 188 ? 285.989 232.420 268.316 1.00 71.85 188 VAL j N 1
ATOM 3544 C CA . VAL B 2 188 ? 285.292 231.108 268.111 1.00 67.94 188 VAL j CA 1
ATOM 3545 C C . VAL B 2 188 ? 285.683 230.137 269.224 1.00 80.78 188 VAL j C 1
ATOM 3546 O O . VAL B 2 188 ? 286.751 230.319 269.833 1.00 89.50 188 VAL j O 1
ATOM 3550 N N . LEU B 2 189 ? 284.846 229.133 269.481 1.00 89.51 189 LEU j N 1
ATOM 3551 C CA . LEU B 2 189 ? 285.068 228.165 270.589 1.00 94.63 189 LEU j CA 1
ATOM 3552 C C . LEU B 2 189 ? 284.830 226.750 270.070 1.00 88.08 189 LEU j C 1
ATOM 3553 O O . LEU B 2 189 ? 285.288 226.489 268.974 1.00 86.58 189 LEU j O 1
ATOM 3558 N N . HIS C 2 30 ? 250.932 286.970 269.191 1.00 60.50 30 HIS z N 1
ATOM 3559 C CA . HIS C 2 30 ? 250.136 285.959 269.953 1.00 59.72 30 HIS z CA 1
ATOM 3560 C C . HIS C 2 30 ? 248.687 286.009 269.491 1.00 53.81 30 HIS z C 1
ATOM 3561 O O . HIS C 2 30 ? 248.151 287.124 269.321 1.00 57.88 30 HIS z O 1
ATOM 3568 N N . VAL C 2 31 ? 248.083 284.844 269.298 1.00 46.15 31 VAL z N 1
ATOM 3569 C CA . VAL C 2 31 ? 246.714 284.768 268.729 1.00 45.79 31 VAL z CA 1
ATOM 3570 C C . VAL C 2 31 ? 245.826 284.064 269.746 1.00 50.77 31 VAL z C 1
ATOM 3571 O O . VAL C 2 31 ? 246.201 282.996 270.227 1.00 54.31 31 VAL z O 1
ATOM 3575 N N . LEU C 2 32 ? 244.689 284.677 270.073 1.00 58.20 32 LEU z N 1
ATOM 3576 C CA . LEU C 2 32 ? 243.618 284.092 270.920 1.00 53.65 32 LEU z CA 1
ATOM 3577 C C . LEU C 2 32 ? 242.669 283.376 269.951 1.00 47.34 32 LEU z C 1
ATOM 3578 O O . LEU C 2 32 ? 242.022 284.054 269.115 1.00 42.39 32 LEU z O 1
ATOM 3583 N N . LEU C 2 33 ? 242.592 282.052 270.006 1.00 44.03 33 LEU z N 1
ATOM 3584 C CA . LEU C 2 33 ? 241.487 281.305 269.337 1.00 43.45 33 LEU z CA 1
ATOM 3585 C C . LEU C 2 33 ? 240.426 281.005 270.407 1.00 41.32 33 LEU z C 1
ATOM 3586 O O . LEU C 2 33 ? 240.523 279.973 271.090 1.00 46.30 33 LEU z O 1
ATOM 3591 N N . THR C 2 34 ? 239.447 281.889 270.561 1.00 40.23 34 THR z N 1
ATOM 3592 C CA . THR C 2 34 ? 238.350 281.750 271.554 1.00 42.95 34 THR z CA 1
ATOM 3593 C C . THR C 2 34 ? 237.268 280.853 270.944 1.00 40.89 34 THR z C 1
ATOM 3594 O O . THR C 2 34 ? 236.498 281.329 270.098 1.00 43.61 34 THR z O 1
ATOM 3598 N N . THR C 2 35 ? 237.225 279.589 271.334 1.00 44.26 35 THR z N 1
ATOM 3599 C CA . THR C 2 35 ? 236.250 278.599 270.798 1.00 49.89 35 THR z CA 1
ATOM 3600 C C . THR C 2 35 ? 235.163 278.331 271.847 1.00 56.95 35 THR z C 1
ATOM 3601 O O . THR C 2 35 ? 235.290 278.822 272.989 1.00 67.51 35 THR z O 1
ATOM 3605 N N . SER C 2 36 ? 234.142 277.552 271.484 1.00 59.34 36 SER z N 1
ATOM 3606 C CA . SER C 2 36 ? 233.066 277.109 272.406 1.00 61.19 36 SER z CA 1
ATOM 3607 C C . SER C 2 36 ? 233.659 276.196 273.483 1.00 64.02 36 SER z C 1
ATOM 3608 O O . SER C 2 36 ? 233.120 276.161 274.591 1.00 74.64 36 SER z O 1
ATOM 3611 N N . ALA C 2 37 ? 234.734 275.481 273.178 1.00 62.55 37 ALA z N 1
ATOM 3612 C CA . ALA C 2 37 ? 235.394 274.581 274.146 1.00 62.03 37 ALA z CA 1
ATOM 3613 C C . ALA C 2 37 ? 236.214 275.393 275.157 1.00 62.26 37 ALA z C 1
ATOM 3614 O O . ALA C 2 37 ? 236.411 274.868 276.262 1.00 65.70 37 ALA z O 1
ATOM 3616 N N . GLY C 2 38 ? 236.712 276.581 274.785 1.00 59.87 38 GLY z N 1
ATOM 3617 C CA . GLY C 2 38 ? 237.630 277.376 275.624 1.00 61.97 38 GLY z CA 1
ATOM 3618 C C . GLY C 2 38 ? 238.544 278.275 274.807 1.00 63.86 38 GLY z C 1
ATOM 3619 O O . GLY C 2 38 ? 238.131 278.727 273.721 1.00 69.71 38 GLY z O 1
ATOM 3620 N N . ASN C 2 39 ? 239.746 278.541 275.313 1.00 59.58 39 ASN z N 1
ATOM 3621 C CA . ASN C 2 39 ? 240.724 279.438 274.656 1.00 60.13 39 ASN z CA 1
ATOM 3622 C C . ASN C 2 39 ? 241.983 278.647 274.323 1.00 62.33 39 ASN z C 1
ATOM 3623 O O . ASN C 2 39 ? 242.467 277.902 275.197 1.00 72.53 39 ASN z O 1
ATOM 3628 N N . ILE C 2 40 ? 242.498 278.826 273.106 1.00 53.29 40 ILE z N 1
ATOM 3629 C CA . ILE C 2 40 ? 243.761 278.187 272.654 1.00 43.99 40 ILE z CA 1
ATOM 3630 C C . ILE C 2 40 ? 244.767 279.295 272.387 1.00 40.00 40 ILE z C 1
ATOM 3631 O O . ILE C 2 40 ? 244.455 280.195 271.628 1.00 39.54 40 ILE z O 1
ATOM 3636 N N . GLU C 2 41 ? 245.934 279.206 273.003 1.00 41.74 41 GLU z N 1
ATOM 3637 C CA . GLU C 2 41 ? 246.988 280.244 272.917 1.00 43.94 41 GLU z CA 1
ATOM 3638 C C . GLU C 2 41 ? 248.100 279.728 272.025 1.00 40.74 41 GLU z C 1
ATOM 3639 O O . GLU C 2 41 ? 248.619 278.640 272.303 1.00 36.92 41 GLU z O 1
ATOM 3645 N N . LEU C 2 42 ? 248.435 280.497 270.991 1.00 40.57 42 LEU z N 1
ATOM 3646 C CA . LEU C 2 42 ? 249.386 280.045 269.948 1.00 40.52 42 LEU z CA 1
ATOM 3647 C C . LEU C 2 42 ? 250.493 281.074 269.776 1.00 37.86 42 LEU z C 1
ATOM 3648 O O . LEU C 2 42 ? 250.202 282.218 269.464 1.00 43.18 42 LEU z O 1
ATOM 3653 N N . GLU C 2 43 ? 251.722 280.654 269.993 1.00 38.22 43 GLU z N 1
ATOM 3654 C CA . GLU C 2 43 ? 252.901 281.490 269.710 1.00 49.16 43 GLU z CA 1
ATOM 3655 C C . GLU C 2 43 ? 253.315 281.194 268.275 1.00 48.49 43 GLU z C 1
ATOM 3656 O O . GLU C 2 43 ? 253.718 280.054 267.997 1.00 50.86 43 GLU z O 1
ATOM 3662 N N . LEU C 2 44 ? 253.294 282.207 267.428 1.00 44.64 44 LEU z N 1
ATOM 3663 C CA . LEU C 2 44 ? 253.617 282.071 265.990 1.00 43.27 44 LEU z CA 1
ATOM 3664 C C . LEU C 2 44 ? 255.126 281.989 265.793 1.00 41.63 44 LEU z C 1
ATOM 3665 O O . LEU C 2 44 ? 255.766 282.995 266.108 1.00 52.99 44 LEU z O 1
ATOM 3670 N N . ASP C 2 45 ? 255.635 280.905 265.209 1.00 36.59 45 ASP z N 1
ATOM 3671 C CA . ASP C 2 45 ? 257.060 280.731 264.850 1.00 35.19 45 ASP z CA 1
ATOM 3672 C C . ASP C 2 45 ? 257.362 281.630 263.647 1.00 40.37 45 ASP z C 1
ATOM 3673 O O . ASP C 2 45 ? 257.502 281.121 262.528 1.00 47.60 45 ASP z O 1
ATOM 3678 N N . LYS C 2 46 ? 257.454 282.941 263.867 1.00 48.43 46 LYS z N 1
ATOM 3679 C CA . LYS C 2 46 ? 257.478 283.959 262.777 1.00 53.37 46 LYS z CA 1
ATOM 3680 C C . LYS C 2 46 ? 258.812 283.915 262.023 1.00 60.99 46 LYS z C 1
ATOM 3681 O O . LYS C 2 46 ? 258.800 284.112 260.799 1.00 59.07 46 LYS z O 1
ATOM 3687 N N . GLN C 2 47 ? 259.924 283.665 262.719 1.00 77.50 47 GLN z N 1
ATOM 3688 C CA . GLN C 2 47 ? 261.295 283.805 262.152 1.00 80.28 47 GLN z CA 1
ATOM 3689 C C . GLN C 2 47 ? 261.613 282.666 261.177 1.00 74.35 47 GLN z C 1
ATOM 3690 O O . GLN C 2 47 ? 262.553 282.826 260.382 1.00 69.96 47 GLN z O 1
ATOM 3696 N N . LYS C 2 48 ? 260.857 281.571 261.214 1.00 69.00 48 LYS z N 1
ATOM 3697 C CA . LYS C 2 48 ? 261.149 280.368 260.400 1.00 62.31 48 LYS z CA 1
ATOM 3698 C C . LYS C 2 48 ? 260.156 280.258 259.245 1.00 58.71 48 LYS z C 1
ATOM 3699 O O . LYS C 2 48 ? 260.541 279.698 258.216 1.00 64.02 48 LYS z O 1
ATOM 3705 N N . ALA C 2 49 ? 258.919 280.725 259.419 1.00 55.01 49 ALA z N 1
ATOM 3706 C CA . ALA C 2 49 ? 257.879 280.703 258.368 1.00 53.28 49 ALA z CA 1
ATOM 3707 C C . ALA C 2 49 ? 257.270 282.087 258.248 1.00 49.36 49 ALA z C 1
ATOM 3708 O O . ALA C 2 49 ? 256.197 282.326 258.783 1.00 57.97 49 ALA z O 1
ATOM 3710 N N . PRO C 2 50 ? 257.930 283.038 257.560 1.00 50.64 50 PRO z N 1
ATOM 3711 C CA . PRO C 2 50 ? 257.480 284.430 257.572 1.00 50.25 50 PRO z CA 1
ATOM 3712 C C . PRO C 2 50 ? 256.232 284.629 256.697 1.00 53.17 50 PRO z C 1
ATOM 3713 O O . PRO C 2 50 ? 255.324 285.306 257.125 1.00 63.78 50 PRO z O 1
ATOM 3717 N N . VAL C 2 51 ? 256.188 284.020 255.515 1.00 47.89 51 VAL z N 1
ATOM 3718 C CA . VAL C 2 51 ? 255.037 284.193 254.593 1.00 47.66 51 VAL z CA 1
ATOM 3719 C C . VAL C 2 51 ? 253.814 283.441 255.158 1.00 40.82 51 VAL z C 1
ATOM 3720 O O . VAL C 2 51 ? 252.729 284.014 255.115 1.00 40.08 51 VAL z O 1
ATOM 3724 N N . SER C 2 52 ? 253.968 282.224 255.675 1.00 31.71 52 SER z N 1
ATOM 3725 C CA . SER C 2 52 ? 252.851 281.445 256.248 1.00 29.05 52 SER z CA 1
ATOM 3726 C C . SER C 2 52 ? 252.295 282.246 257.408 1.00 29.51 52 SER z C 1
ATOM 3727 O O . SER C 2 52 ? 251.079 282.329 257.528 1.00 32.05 52 SER z O 1
ATOM 3730 N N . VAL C 2 53 ? 253.149 282.768 258.267 1.00 29.20 53 VAL z N 1
ATOM 3731 C CA . VAL C 2 53 ? 252.665 283.446 259.482 1.00 30.22 53 VAL z CA 1
ATOM 3732 C C . VAL C 2 53 ? 252.071 284.786 259.075 1.00 34.53 53 VAL z C 1
ATOM 3733 O O . VAL C 2 53 ? 251.090 285.212 259.726 1.00 60.76 53 VAL z O 1
ATOM 3737 N N . GLN C 2 54 ? 252.579 285.428 258.035 1.00 33.41 54 GLN z N 1
ATOM 3738 C CA . GLN C 2 54 ? 251.948 286.677 257.537 1.00 37.61 54 GLN z CA 1
ATOM 3739 C C . GLN C 2 54 ? 250.520 286.362 257.055 1.00 38.13 54 GLN z C 1
ATOM 3740 O O . GLN C 2 54 ? 249.584 287.108 257.395 1.00 39.89 54 GLN z O 1
ATOM 3746 N N . ASN C 2 55 ? 250.351 285.306 256.261 1.00 34.69 55 ASN z N 1
ATOM 3747 C CA . ASN C 2 55 ? 249.048 284.880 255.690 1.00 27.84 55 ASN z CA 1
ATOM 3748 C C . ASN C 2 55 ? 248.112 284.539 256.843 1.00 26.16 55 ASN z C 1
ATOM 3749 O O . ASN C 2 55 ? 246.973 284.967 256.806 1.00 35.69 55 ASN z O 1
ATOM 3754 N N . PHE C 2 56 ? 248.566 283.776 257.829 1.00 24.37 56 PHE z N 1
ATOM 3755 C CA . PHE C 2 56 ? 247.752 283.324 258.985 1.00 19.42 56 PHE z CA 1
ATOM 3756 C C . PHE C 2 56 ? 247.342 284.550 259.770 1.00 21.67 56 PHE z C 1
ATOM 3757 O O . PHE C 2 56 ? 246.173 284.638 260.087 1.00 27.68 56 PHE z O 1
ATOM 3765 N N . VAL C 2 57 ? 248.247 285.475 260.041 1.00 23.71 57 VAL z N 1
ATOM 3766 C CA . VAL C 2 57 ? 247.900 286.683 260.824 1.00 27.81 57 VAL z CA 1
ATOM 3767 C C . VAL C 2 57 ? 246.976 287.570 259.994 1.00 33.60 57 VAL z C 1
ATOM 3768 O O . VAL C 2 57 ? 246.118 288.199 260.578 1.00 44.16 57 VAL z O 1
ATOM 3772 N N . ASP C 2 58 ? 247.112 287.642 258.680 1.00 42.84 58 ASP z N 1
ATOM 3773 C CA . ASP C 2 58 ? 246.160 288.449 257.844 1.00 47.04 58 ASP z CA 1
ATOM 3774 C C . ASP C 2 58 ? 244.738 287.867 257.905 1.00 39.36 58 ASP z C 1
ATOM 3775 O O . ASP C 2 58 ? 243.772 288.628 258.066 1.00 37.88 58 ASP z O 1
ATOM 3780 N N . TYR C 2 59 ? 244.601 286.553 257.826 1.00 33.60 59 TYR z N 1
ATOM 3781 C CA . TYR C 2 59 ? 243.293 285.891 258.015 1.00 27.49 59 TYR z CA 1
ATOM 3782 C C . TYR C 2 59 ? 242.785 286.202 259.424 1.00 29.63 59 TYR z C 1
ATOM 3783 O O . TYR C 2 59 ? 241.630 286.497 259.574 1.00 38.65 59 TYR z O 1
ATOM 3792 N N . VAL C 2 60 ? 243.619 286.051 260.449 1.00 30.70 60 VAL z N 1
ATOM 3793 C CA . VAL C 2 60 ? 243.223 286.182 261.873 1.00 27.49 60 VAL z CA 1
ATOM 3794 C C . VAL C 2 60 ? 242.798 287.623 262.136 1.00 32.94 60 VAL z C 1
ATOM 3795 O O . VAL C 2 60 ? 241.700 287.774 262.735 1.00 39.14 60 VAL z O 1
ATOM 3799 N N . ASN C 2 61 ? 243.586 288.618 261.705 1.00 36.55 61 ASN z N 1
ATOM 3800 C CA . ASN C 2 61 ? 243.269 290.063 261.879 1.00 43.70 61 ASN z CA 1
ATOM 3801 C C . ASN C 2 61 ? 241.918 290.395 261.238 1.00 49.11 61 ASN z C 1
ATOM 3802 O O . ASN C 2 61 ? 241.055 290.956 261.931 1.00 58.81 61 ASN z O 1
ATOM 3807 N N . SER C 2 62 ? 241.713 290.045 259.969 1.00 52.65 62 SER z N 1
ATOM 3808 C CA . SER C 2 62 ? 240.505 290.454 259.202 1.00 55.23 62 SER z CA 1
ATOM 3809 C C . SER C 2 62 ? 239.368 289.424 259.398 1.00 53.37 62 SER z C 1
ATOM 3810 O O . SER C 2 62 ? 238.720 289.017 258.412 1.00 55.87 62 SER z O 1
ATOM 3813 N N . GLY C 2 63 ? 239.152 288.996 260.643 1.00 46.96 63 GLY z N 1
ATOM 3814 C CA . GLY C 2 63 ? 237.997 288.186 261.081 1.00 46.19 63 GLY z CA 1
ATOM 3815 C C . GLY C 2 63 ? 237.585 287.057 260.138 1.00 43.54 63 GLY z C 1
ATOM 3816 O O . GLY C 2 63 ? 236.382 286.795 259.994 1.00 55.48 63 GLY z O 1
ATOM 3817 N N . PHE C 2 64 ? 238.510 286.361 259.509 1.00 36.49 64 PHE z N 1
ATOM 3818 C CA . PHE C 2 64 ? 238.142 285.251 258.593 1.00 32.71 64 PHE z CA 1
ATOM 3819 C C . PHE C 2 64 ? 237.715 284.037 259.406 1.00 30.10 64 PHE z C 1
ATOM 3820 O O . PHE C 2 64 ? 236.782 283.358 259.016 1.00 34.97 64 PHE z O 1
ATOM 3828 N N . TYR C 2 65 ? 238.393 283.749 260.503 1.00 28.25 65 TYR z N 1
ATOM 3829 C CA . TYR C 2 65 ? 238.195 282.477 261.234 1.00 28.48 65 TYR z CA 1
ATOM 3830 C C . TYR C 2 65 ? 237.054 282.647 262.227 1.00 33.46 65 TYR z C 1
ATOM 3831 O O . TYR C 2 65 ? 236.776 281.673 262.933 1.00 39.99 65 TYR z O 1
ATOM 3840 N N . ASN C 2 66 ? 236.463 283.840 262.335 1.00 38.43 66 ASN z N 1
ATOM 3841 C CA . ASN C 2 66 ? 235.261 284.047 263.187 1.00 41.09 66 ASN z CA 1
ATOM 3842 C C . ASN C 2 66 ? 234.114 283.170 262.686 1.00 40.16 66 ASN z C 1
ATOM 3843 O O . ASN C 2 66 ? 233.789 283.220 261.501 1.00 39.30 66 ASN z O 1
ATOM 3848 N N . ASN C 2 67 ? 233.523 282.388 263.573 1.00 45.76 67 ASN z N 1
ATOM 3849 C CA . ASN C 2 67 ? 232.369 281.511 263.244 1.00 55.08 67 ASN z CA 1
ATOM 3850 C C . ASN C 2 67 ? 232.827 280.526 262.173 1.00 45.86 67 ASN z C 1
ATOM 3851 O O . ASN C 2 67 ? 232.259 280.552 261.076 1.00 48.83 67 ASN z O 1
ATOM 3856 N N . THR C 2 68 ? 233.827 279.705 262.493 1.00 33.67 68 THR z N 1
ATOM 3857 C CA . THR C 2 68 ? 234.353 278.659 261.597 1.00 27.82 68 THR z CA 1
ATOM 3858 C C . THR C 2 68 ? 234.629 277.445 262.456 1.00 26.92 68 THR z C 1
ATOM 3859 O O . THR C 2 68 ? 235.140 277.617 263.574 1.00 35.49 68 THR z O 1
ATOM 3863 N N . THR C 2 69 ? 234.388 276.265 261.918 1.00 23.50 69 THR z N 1
ATOM 3864 C CA . THR C 2 69 ? 234.379 275.022 262.719 1.00 25.12 69 THR z CA 1
ATOM 3865 C C . THR C 2 69 ? 235.665 274.254 262.469 1.00 23.28 69 THR z C 1
ATOM 3866 O O . THR C 2 69 ? 236.191 274.359 261.338 1.00 26.03 69 THR z O 1
ATOM 3870 N N . PHE C 2 70 ? 236.081 273.458 263.454 1.00 20.61 70 PHE z N 1
ATOM 3871 C CA . PHE C 2 70 ? 237.106 272.399 263.265 1.00 19.85 70 PHE z CA 1
ATOM 3872 C C . PHE C 2 70 ? 236.422 271.246 262.574 1.00 19.24 70 PHE z C 1
ATOM 3873 O O . PHE C 2 70 ? 235.915 270.405 263.275 1.00 24.82 70 PHE z O 1
ATOM 3881 N N . HIS C 2 71 ? 236.393 271.232 261.250 1.00 17.32 71 HIS z N 1
ATOM 3882 C CA . HIS C 2 71 ? 235.550 270.286 260.480 1.00 15.45 71 HIS z CA 1
ATOM 3883 C C . HIS C 2 71 ? 236.139 268.876 260.445 1.00 13.87 71 HIS z C 1
ATOM 3884 O O . HIS C 2 71 ? 235.472 267.988 259.950 1.00 16.95 71 HIS z O 1
ATOM 3891 N N . ARG C 2 72 ? 237.360 268.642 260.876 1.00 12.00 72 ARG z N 1
ATOM 3892 C CA . ARG C 2 72 ? 237.982 267.310 260.702 1.00 11.59 72 ARG z CA 1
ATOM 3893 C C . ARG C 2 72 ? 238.802 267.011 261.940 1.00 12.60 72 ARG z C 1
ATOM 3894 O O . ARG C 2 72 ? 239.879 267.581 262.049 1.00 17.47 72 ARG z O 1
ATOM 3902 N N . VAL C 2 73 ? 238.282 266.188 262.838 1.00 12.44 73 VAL z N 1
ATOM 3903 C CA . VAL C 2 73 ? 238.986 265.819 264.085 1.00 13.60 73 VAL z CA 1
ATOM 3904 C C . VAL C 2 73 ? 239.133 264.315 264.098 1.00 13.77 73 VAL z C 1
ATOM 3905 O O . VAL C 2 73 ? 238.148 263.620 263.937 1.00 15.55 73 VAL z O 1
ATOM 3909 N N . ILE C 2 74 ? 240.362 263.840 264.190 1.00 14.44 74 ILE z N 1
ATOM 3910 C CA . ILE C 2 74 ? 240.652 262.396 264.348 1.00 15.46 74 ILE z CA 1
ATOM 3911 C C . ILE C 2 74 ? 241.434 262.255 265.638 1.00 18.61 74 ILE z C 1
ATOM 3912 O O . ILE C 2 74 ? 242.494 262.828 265.769 1.00 20.73 74 ILE z O 1
ATOM 3917 N N . PRO C 2 75 ? 240.926 261.533 266.653 1.00 23.40 75 PRO z N 1
ATOM 3918 C CA . PRO C 2 75 ? 241.641 261.432 267.928 1.00 24.50 75 PRO z CA 1
ATOM 3919 C C . PRO C 2 75 ? 242.920 260.631 267.672 1.00 22.43 75 PRO z C 1
ATOM 3920 O O . PRO C 2 75 ? 242.864 259.552 267.095 1.00 25.38 75 PRO z O 1
ATOM 3924 N N . GLY C 2 76 ? 244.045 261.155 268.135 1.00 19.62 76 GLY z N 1
ATOM 3925 C CA . GLY C 2 76 ? 245.330 260.452 268.017 1.00 17.96 76 GLY z CA 1
ATOM 3926 C C . GLY C 2 76 ? 246.094 261.006 266.840 1.00 17.09 76 GLY z C 1
ATOM 3927 O O . GLY C 2 76 ? 247.304 260.720 266.727 1.00 23.22 76 GLY z O 1
ATOM 3928 N N . PHE C 2 77 ? 245.453 261.826 266.009 1.00 12.72 77 PHE z N 1
ATOM 3929 C CA . PHE C 2 77 ? 246.111 262.381 264.810 1.00 10.06 77 PHE z CA 1
ATOM 3930 C C . PHE C 2 77 ? 246.198 263.913 264.916 1.00 9.56 77 PHE z C 1
ATOM 3931 O O . PHE C 2 77 ? 247.307 264.433 264.995 1.00 9.68 77 PHE z O 1
ATOM 3939 N N . MET C 2 78 ? 245.088 264.619 264.827 1.00 8.38 78 MET z N 1
ATOM 3940 C CA . MET C 2 78 ? 245.109 266.076 264.619 1.00 8.95 78 MET z CA 1
ATOM 3941 C C . MET C 2 78 ? 243.680 266.582 264.554 1.00 8.82 78 MET z C 1
ATOM 3942 O O . MET C 2 78 ? 242.729 265.762 264.438 1.00 11.31 78 MET z O 1
ATOM 3947 N N . ILE C 2 79 ? 243.502 267.876 264.674 1.00 7.92 79 ILE z N 1
ATOM 3948 C CA . ILE C 2 79 ? 242.150 268.498 264.527 1.00 8.00 79 ILE z CA 1
ATOM 3949 C C . ILE C 2 79 ? 242.352 269.597 263.492 1.00 8.00 79 ILE z C 1
ATOM 3950 O O . ILE C 2 79 ? 243.320 270.395 263.617 1.00 7.83 79 ILE z O 1
ATOM 3955 N N . GLN C 2 80 ? 241.487 269.633 262.493 1.00 7.80 80 GLN z N 1
ATOM 3956 C CA . GLN C 2 80 ? 241.689 270.495 261.334 1.00 7.94 80 GLN z CA 1
ATOM 3957 C C . GLN C 2 80 ? 240.540 271.473 261.242 1.00 8.09 80 GLN z C 1
ATOM 3958 O O . GLN C 2 80 ? 239.411 271.043 261.284 1.00 9.47 80 GLN z O 1
ATOM 3964 N N . GLY C 2 81 ? 240.851 272.745 261.049 1.00 8.23 81 GLY z N 1
ATOM 3965 C CA . GLY C 2 81 ? 239.878 273.837 261.045 1.00 8.70 81 GLY z CA 1
ATOM 3966 C C . GLY C 2 81 ? 240.288 274.897 260.062 1.00 9.77 81 GLY z C 1
ATOM 3967 O O . GLY C 2 81 ? 241.278 274.736 259.481 1.00 8.22 81 GLY z O 1
ATOM 3968 N N . GLY C 2 82 ? 239.473 275.937 259.907 1.00 13.71 82 GLY z N 1
ATOM 3969 C CA . GLY C 2 82 ? 239.829 277.189 259.244 1.00 16.40 82 GLY z CA 1
ATOM 3970 C C . GLY C 2 82 ? 239.269 277.293 257.844 1.00 22.49 82 GLY z C 1
ATOM 3971 O O . GLY C 2 82 ? 239.585 278.280 257.210 1.00 27.32 82 GLY z O 1
ATOM 3972 N N . GLY C 2 83 ? 238.423 276.379 257.363 1.00 28.48 83 GLY z N 1
ATOM 3973 C CA . GLY C 2 83 ? 237.897 276.483 255.981 1.00 32.37 83 GLY z CA 1
ATOM 3974 C C . GLY C 2 83 ? 236.374 276.522 255.882 1.00 36.63 83 GLY z C 1
ATOM 3975 O O . GLY C 2 83 ? 235.866 277.037 254.885 1.00 37.56 83 GLY z O 1
ATOM 3976 N N . PHE C 2 84 ? 235.647 275.962 256.847 1.00 41.20 84 PHE z N 1
ATOM 3977 C CA . PHE C 2 84 ? 234.184 275.734 256.728 1.00 39.81 84 PHE z CA 1
ATOM 3978 C C . PHE C 2 84 ? 233.445 276.421 257.865 1.00 42.40 84 PHE z C 1
ATOM 3979 O O . PHE C 2 84 ? 233.931 276.345 259.002 1.00 50.87 84 PHE z O 1
ATOM 3987 N N . THR C 2 85 ? 232.286 277.005 257.564 1.00 46.92 85 THR z N 1
ATOM 3988 C CA . THR C 2 85 ? 231.405 277.677 258.551 1.00 52.94 85 THR z CA 1
ATOM 3989 C C . THR C 2 85 ? 230.587 276.617 259.299 1.00 60.26 85 THR z C 1
ATOM 3990 O O . THR C 2 85 ? 230.875 275.422 259.128 1.00 72.63 85 THR z O 1
ATOM 3994 N N . GLU C 2 86 ? 229.618 277.022 260.119 1.00 70.02 86 GLU z N 1
ATOM 3995 C CA . GLU C 2 86 ? 228.785 276.077 260.915 1.00 83.02 86 GLU z CA 1
ATOM 3996 C C . GLU C 2 86 ? 227.995 275.136 259.992 1.00 90.07 86 GLU z C 1
ATOM 3997 O O . GLU C 2 86 ? 227.926 273.934 260.295 1.00 91.59 86 GLU z O 1
ATOM 4003 N N . GLN C 2 87 ? 227.466 275.646 258.879 1.00 101.77 87 GLN z N 1
ATOM 4004 C CA . GLN C 2 87 ? 226.547 274.901 257.974 1.00 112.43 87 GLN z CA 1
ATOM 4005 C C . GLN C 2 87 ? 227.330 273.978 257.025 1.00 101.73 87 GLN z C 1
ATOM 4006 O O . GLN C 2 87 ? 226.734 273.523 256.029 1.00 100.09 87 GLN z O 1
ATOM 4012 N N . MET C 2 88 ? 228.608 273.705 257.301 1.00 88.36 88 MET z N 1
ATOM 4013 C CA . MET C 2 88 ? 229.496 272.917 256.404 1.00 81.92 88 MET z CA 1
ATOM 4014 C C . MET C 2 88 ? 229.545 273.555 255.005 1.00 82.39 88 MET z C 1
ATOM 4015 O O . MET C 2 88 ? 229.381 272.824 254.010 1.00 84.40 88 MET z O 1
ATOM 4020 N N . GLN C 2 89 ? 229.777 274.866 254.917 1.00 79.54 89 GLN z N 1
ATOM 4021 C CA . GLN C 2 89 ? 230.013 275.550 253.618 1.00 80.26 89 GLN z CA 1
ATOM 4022 C C . GLN C 2 89 ? 231.429 276.130 253.600 1.00 75.66 89 GLN z C 1
ATOM 4023 O O . GLN C 2 89 ? 231.890 276.615 254.649 1.00 86.72 89 GLN z O 1
ATOM 4029 N N . GLN C 2 90 ? 232.088 276.086 252.445 1.00 68.04 90 GLN z N 1
ATOM 4030 C CA . GLN C 2 90 ? 233.488 276.552 252.307 1.00 67.19 90 GLN z CA 1
ATOM 4031 C C . GLN C 2 90 ? 233.500 278.069 252.148 1.00 65.59 90 GLN z C 1
ATOM 4032 O O . GLN C 2 90 ? 232.646 278.599 251.427 1.00 74.33 90 GLN z O 1
ATOM 4038 N N . LYS C 2 91 ? 234.455 278.738 252.781 1.00 59.88 91 LYS z N 1
ATOM 4039 C CA . LYS C 2 91 ? 234.600 280.207 252.666 1.00 59.45 91 LYS z CA 1
ATOM 4040 C C . LYS C 2 91 ? 235.541 280.546 251.505 1.00 61.57 91 LYS z C 1
ATOM 4041 O O . LYS C 2 91 ? 236.238 279.645 250.994 1.00 62.98 91 LYS z O 1
ATOM 4047 N N . LYS C 2 92 ? 235.557 281.816 251.118 1.00 66.24 92 LYS z N 1
ATOM 4048 C CA . LYS C 2 92 ? 236.450 282.360 250.066 1.00 73.96 92 LYS z CA 1
ATOM 4049 C C . LYS C 2 92 ? 237.812 282.683 250.678 1.00 68.89 92 LYS z C 1
ATOM 4050 O O . LYS C 2 92 ? 237.928 283.558 251.541 1.00 66.29 92 LYS z O 1
ATOM 4056 N N . PRO C 2 93 ? 238.889 281.986 250.254 1.00 64.07 93 PRO z N 1
ATOM 4057 C CA . PRO C 2 93 ? 240.244 282.322 250.674 1.00 59.65 93 PRO z CA 1
ATOM 4058 C C . PRO C 2 93 ? 240.930 283.299 249.702 1.00 57.01 93 PRO z C 1
ATOM 4059 O O . PRO C 2 93 ? 240.396 283.628 248.679 1.00 61.72 93 PRO z O 1
ATOM 4063 N N . ASN C 2 94 ? 242.121 283.746 250.060 1.00 53.84 94 ASN z N 1
ATOM 4064 C CA . ASN C 2 94 ? 243.023 284.545 249.197 1.00 55.15 94 ASN z CA 1
ATOM 4065 C C . ASN C 2 94 ? 243.758 283.599 248.243 1.00 56.11 94 ASN z C 1
ATOM 4066 O O . ASN C 2 94 ? 243.630 282.375 248.340 1.00 53.97 94 ASN z O 1
ATOM 4071 N N . PRO C 2 95 ? 244.526 284.122 247.259 1.00 59.53 95 PRO z N 1
ATOM 4072 C CA . PRO C 2 95 ? 245.479 283.293 246.518 1.00 56.36 95 PRO z CA 1
ATOM 4073 C C . PRO C 2 95 ? 246.422 282.546 247.460 1.00 51.88 95 PRO z C 1
ATOM 4074 O O . PRO C 2 95 ? 246.875 283.106 248.460 1.00 51.53 95 PRO z O 1
ATOM 4078 N N . PRO C 2 96 ? 246.741 281.263 247.179 1.00 43.76 96 PRO z N 1
ATOM 4079 C CA . PRO C 2 96 ? 247.505 280.438 248.113 1.00 43.72 96 PRO z CA 1
ATOM 4080 C C . PRO C 2 96 ? 248.920 280.972 248.397 1.00 48.29 96 PRO z C 1
ATOM 4081 O O . PRO C 2 96 ? 249.308 281.965 247.819 1.00 53.99 96 PRO z O 1
ATOM 4085 N N . ILE C 2 97 ? 249.647 280.302 249.291 1.00 47.48 97 ILE z N 1
ATOM 4086 C CA . ILE C 2 97 ? 251.031 280.666 249.707 1.00 47.07 97 ILE z CA 1
ATOM 4087 C C . ILE C 2 97 ? 251.967 279.515 249.371 1.00 51.62 97 ILE z C 1
ATOM 4088 O O . ILE C 2 97 ? 251.510 278.363 249.368 1.00 58.62 97 ILE z O 1
ATOM 4093 N N . LYS C 2 98 ? 253.251 279.805 249.183 1.00 58.25 98 LYS z N 1
ATOM 4094 C CA . LYS C 2 98 ? 254.270 278.762 248.891 1.00 58.99 98 LYS z CA 1
ATOM 4095 C C . LYS C 2 98 ? 254.530 277.944 250.149 1.00 53.33 98 LYS z C 1
ATOM 4096 O O . LYS C 2 98 ? 254.453 278.491 251.248 1.00 63.53 98 LYS z O 1
ATOM 4102 N N . ASN C 2 99 ? 254.844 276.671 249.978 1.00 47.33 99 ASN z N 1
ATOM 4103 C CA . ASN C 2 99 ? 255.170 275.768 251.105 1.00 45.52 99 ASN z CA 1
ATOM 4104 C C . ASN C 2 99 ? 256.511 276.169 251.731 1.00 48.77 99 ASN z C 1
ATOM 4105 O O . ASN C 2 99 ? 257.516 276.264 251.003 1.00 55.20 99 ASN z O 1
ATOM 4110 N N . GLU C 2 100 ? 256.537 276.356 253.048 1.00 47.61 100 GLU z N 1
ATOM 4111 C CA . GLU C 2 100 ? 257.770 276.675 253.803 1.00 45.02 100 GLU z CA 1
ATOM 4112 C C . GLU C 2 100 ? 258.050 275.569 254.816 1.00 47.93 100 GLU z C 1
ATOM 4113 O O . GLU C 2 100 ? 258.460 275.899 255.947 1.00 60.54 100 GLU z O 1
ATOM 4119 N N . ALA C 2 101 ? 257.859 274.307 254.437 1.00 45.05 101 ALA z N 1
ATOM 4120 C CA . ALA C 2 101 ? 258.023 273.168 255.364 1.00 45.93 101 ALA z CA 1
ATOM 4121 C C . ALA C 2 101 ? 259.519 272.870 255.586 1.00 52.90 101 ALA z C 1
ATOM 4122 O O . ALA C 2 101 ? 259.838 272.121 256.531 1.00 57.51 101 ALA z O 1
ATOM 4124 N N . ASP C 2 102 ? 260.426 273.441 254.789 1.00 60.94 102 ASP z N 1
ATOM 4125 C CA . ASP C 2 102 ? 261.888 273.173 254.920 1.00 64.14 102 ASP z CA 1
ATOM 4126 C C . ASP C 2 102 ? 262.507 274.075 255.988 1.00 61.01 102 ASP z C 1
ATOM 4127 O O . ASP C 2 102 ? 263.730 274.152 256.018 1.00 72.75 102 ASP z O 1
ATOM 4132 N N . ASN C 2 103 ? 261.705 274.714 256.837 1.00 58.08 103 ASN z N 1
ATOM 4133 C CA . ASN C 2 103 ? 262.194 275.578 257.943 1.00 56.92 103 ASN z CA 1
ATOM 4134 C C . ASN C 2 103 ? 262.741 274.726 259.101 1.00 54.38 103 ASN z C 1
ATOM 4135 O O . ASN C 2 103 ? 263.282 275.329 260.069 1.00 55.92 103 ASN z O 1
ATOM 4140 N N . GLY C 2 104 ? 262.549 273.399 259.046 1.00 51.24 104 GLY z N 1
ATOM 4141 C CA . GLY C 2 104 ? 263.098 272.420 260.004 1.00 50.07 104 GLY z CA 1
ATOM 4142 C C . GLY C 2 104 ? 262.243 272.261 261.250 1.00 47.44 104 GLY z C 1
ATOM 4143 O O . GLY C 2 104 ? 262.643 271.476 262.136 1.00 54.81 104 GLY z O 1
ATOM 4144 N N . LEU C 2 105 ? 261.105 272.953 261.340 1.00 41.67 105 LEU z N 1
ATOM 4145 C CA . LEU C 2 105 ? 260.121 272.729 262.429 1.00 34.66 105 LEU z CA 1
ATOM 4146 C C . LEU C 2 105 ? 259.390 271.437 262.113 1.00 32.87 105 LEU z C 1
ATOM 4147 O O . LEU C 2 105 ? 259.027 271.227 260.942 1.00 37.17 105 LEU z O 1
ATOM 4152 N N . ARG C 2 106 ? 259.190 270.587 263.103 1.00 32.83 106 ARG z N 1
ATOM 4153 C CA . ARG C 2 106 ? 258.591 269.252 262.861 1.00 35.02 106 ARG z CA 1
ATOM 4154 C C . ARG C 2 106 ? 257.157 269.223 263.377 1.00 25.34 106 ARG z C 1
ATOM 4155 O O . ARG C 2 106 ? 256.800 270.022 264.193 1.00 21.37 106 ARG z O 1
ATOM 4163 N N . ASN C 2 107 ? 256.385 268.268 262.907 1.00 23.05 107 ASN z N 1
ATOM 4164 C CA . ASN C 2 107 ? 254.970 268.089 263.285 1.00 22.53 107 ASN z CA 1
ATOM 4165 C C . ASN C 2 107 ? 254.945 267.359 264.616 1.00 24.31 107 ASN z C 1
ATOM 4166 O O . ASN C 2 107 ? 254.537 266.181 264.673 1.00 21.74 107 ASN z O 1
ATOM 4171 N N . THR C 2 108 ? 255.341 268.071 265.669 1.00 27.99 108 THR z N 1
ATOM 4172 C CA . THR C 2 108 ? 255.266 267.546 267.055 1.00 27.27 108 THR z CA 1
ATOM 4173 C C . THR C 2 108 ? 253.909 267.910 267.645 1.00 26.90 108 THR z C 1
ATOM 4174 O O . THR C 2 108 ? 253.242 268.807 267.122 1.00 24.71 108 THR z O 1
ATOM 4178 N N . ARG C 2 109 ? 253.546 267.246 268.730 1.00 27.01 109 ARG z N 1
ATOM 4179 C CA . ARG C 2 109 ? 252.286 267.516 269.450 1.00 27.72 109 ARG z CA 1
ATOM 4180 C C . ARG C 2 109 ? 252.219 269.004 269.815 1.00 27.12 109 ARG z C 1
ATOM 4181 O O . ARG C 2 109 ? 253.198 269.553 270.377 1.00 29.93 109 ARG z O 1
ATOM 4189 N N . GLY C 2 110 ? 251.087 269.628 269.496 1.00 24.70 110 GLY z N 1
ATOM 4190 C CA . GLY C 2 110 ? 250.756 271.008 269.863 1.00 20.77 110 GLY z CA 1
ATOM 4191 C C . GLY C 2 110 ? 251.178 272.004 268.808 1.00 18.46 110 GLY z C 1
ATOM 4192 O O . GLY C 2 110 ? 250.872 273.199 268.992 1.00 20.21 110 GLY z O 1
ATOM 4193 N N . THR C 2 111 ? 251.798 271.572 267.718 1.00 15.97 111 THR z N 1
ATOM 4194 C CA . THR C 2 111 ? 252.198 272.503 266.627 1.00 14.27 111 THR z CA 1
ATOM 4195 C C . THR C 2 111 ? 251.073 272.595 265.614 1.00 12.18 111 THR z C 1
ATOM 4196 O O . THR C 2 111 ? 250.408 271.598 265.361 1.00 11.80 111 THR z O 1
ATOM 4200 N N . ILE C 2 112 ? 250.905 273.773 265.047 1.00 11.52 112 ILE z N 1
ATOM 4201 C CA . ILE C 2 112 ? 249.996 274.006 263.906 1.00 10.79 112 ILE z CA 1
ATOM 4202 C C . ILE C 2 112 ? 250.803 273.936 262.620 1.00 10.46 112 ILE z C 1
ATOM 4203 O O . ILE C 2 112 ? 251.810 274.654 262.502 1.00 11.26 112 ILE z O 1
ATOM 4208 N N . ALA C 2 113 ? 250.357 273.110 261.675 1.00 10.18 113 ALA z N 1
ATOM 4209 C CA . ALA C 2 113 ? 250.818 273.118 260.272 1.00 9.35 113 ALA z CA 1
ATOM 4210 C C . ALA C 2 113 ? 249.694 273.580 259.385 1.00 9.04 113 ALA z C 1
ATOM 4211 O O . ALA C 2 113 ? 248.581 273.370 259.740 1.00 8.75 113 ALA z O 1
ATOM 4213 N N . MET C 2 114 ? 250.014 274.223 258.279 1.00 10.63 114 MET z N 1
ATOM 4214 C CA . MET C 2 114 ? 249.023 274.607 257.227 1.00 11.67 114 MET z CA 1
ATOM 4215 C C . MET C 2 114 ? 248.521 273.346 256.540 1.00 11.26 114 MET z C 1
ATOM 4216 O O . MET C 2 114 ? 249.349 272.511 256.091 1.00 12.49 114 MET z O 1
ATOM 4221 N N . ALA C 2 115 ? 247.222 273.210 256.439 1.00 11.31 115 ALA z N 1
ATOM 4222 C CA . ALA C 2 115 ? 246.579 272.174 255.612 1.00 12.71 115 ALA z CA 1
ATOM 4223 C C . ALA C 2 115 ? 246.538 272.708 254.191 1.00 14.83 115 ALA z C 1
ATOM 4224 O O . ALA C 2 115 ? 246.417 273.949 253.980 1.00 17.97 115 ALA z O 1
ATOM 4226 N N . ARG C 2 116 ? 246.679 271.818 253.227 1.00 18.26 116 ARG z N 1
ATOM 4227 C CA . ARG C 2 116 ? 246.682 272.175 251.787 1.00 21.21 116 ARG z CA 1
ATOM 4228 C C . ARG C 2 116 ? 246.016 271.036 251.015 1.00 27.26 116 ARG z C 1
ATOM 4229 O O . ARG C 2 116 ? 245.724 269.977 251.618 1.00 30.63 116 ARG z O 1
ATOM 4237 N N . THR C 2 117 ? 245.837 271.212 249.707 1.00 34.59 117 THR z N 1
ATOM 4238 C CA . THR C 2 117 ? 245.319 270.168 248.771 1.00 34.10 117 THR z CA 1
ATOM 4239 C C . THR C 2 117 ? 246.509 269.403 248.178 1.00 31.71 117 THR z C 1
ATOM 4240 O O . THR C 2 117 ? 247.630 269.550 248.705 1.00 26.96 117 THR z O 1
ATOM 4244 N N . ALA C 2 118 ? 246.282 268.607 247.133 1.00 36.80 118 ALA z N 1
ATOM 4245 C CA . ALA C 2 118 ? 247.310 267.707 246.552 1.00 45.44 118 ALA z CA 1
ATOM 4246 C C . ALA C 2 118 ? 248.520 268.533 246.093 1.00 48.43 118 ALA z C 1
ATOM 4247 O O . ALA C 2 118 ? 249.660 268.043 246.229 1.00 45.42 118 ALA z O 1
ATOM 4249 N N . ASP C 2 119 ? 248.271 269.746 245.584 1.00 55.49 119 ASP z N 1
ATOM 4250 C CA . ASP C 2 119 ? 249.334 270.652 245.081 1.00 58.43 119 ASP z CA 1
ATOM 4251 C C . ASP C 2 119 ? 250.198 271.078 246.265 1.00 54.68 119 ASP z C 1
ATOM 4252 O O . ASP C 2 119 ? 249.653 271.416 247.326 1.00 63.38 119 ASP z O 1
ATOM 4257 N N . LYS C 2 120 ? 251.506 271.066 246.077 1.00 50.25 120 LYS z N 1
ATOM 4258 C CA . LYS C 2 120 ? 252.483 271.303 247.165 1.00 55.00 120 LYS z CA 1
ATOM 4259 C C . LYS C 2 120 ? 252.474 272.769 247.619 1.00 50.59 120 LYS z C 1
ATOM 4260 O O . LYS C 2 120 ? 252.829 273.026 248.781 1.00 48.57 120 LYS z O 1
ATOM 4266 N N . ASP C 2 121 ? 252.085 273.704 246.751 1.00 48.84 121 ASP z N 1
ATOM 4267 C CA . ASP C 2 121 ? 252.050 275.159 247.077 1.00 44.40 121 ASP z CA 1
ATOM 4268 C C . ASP C 2 121 ? 250.593 275.645 247.037 1.00 39.35 121 ASP z C 1
ATOM 4269 O O . ASP C 2 121 ? 250.351 276.796 246.610 1.00 43.35 121 ASP z O 1
ATOM 4274 N N . SER C 2 122 ? 249.658 274.828 247.517 1.00 31.25 122 SER z N 1
ATOM 4275 C CA . SER C 2 122 ? 248.202 275.102 247.449 1.00 29.22 122 SER z CA 1
ATOM 4276 C C . SER C 2 122 ? 247.606 275.510 248.803 1.00 29.22 122 SER z C 1
ATOM 4277 O O . SER C 2 122 ? 246.342 275.614 248.884 1.00 32.90 122 SER z O 1
ATOM 4280 N N . ALA C 2 123 ? 248.426 275.689 249.837 1.00 26.02 123 ALA z N 1
ATOM 4281 C CA . ALA C 2 123 ? 247.933 275.991 251.192 1.00 25.82 123 ALA z CA 1
ATOM 4282 C C . ALA C 2 123 ? 247.360 277.405 251.154 1.00 27.20 123 ALA z C 1
ATOM 4283 O O . ALA C 2 123 ? 248.079 278.325 250.738 1.00 29.13 123 ALA z O 1
ATOM 4285 N N . THR C 2 124 ? 246.118 277.588 251.587 1.00 27.65 124 THR z N 1
ATOM 4286 C CA . THR C 2 124 ? 245.492 278.930 251.621 1.00 28.02 124 THR z CA 1
ATOM 4287 C C . THR C 2 124 ? 245.159 279.272 253.068 1.00 23.91 124 THR z C 1
ATOM 4288 O O . THR C 2 124 ? 245.765 280.169 253.626 1.00 27.29 124 THR z O 1
ATOM 4292 N N . SER C 2 125 ? 244.169 278.628 253.646 1.00 20.85 125 SER z N 1
ATOM 4293 C CA . SER C 2 125 ? 243.579 279.100 254.919 1.00 18.29 125 SER z CA 1
ATOM 4294 C C . SER C 2 125 ? 243.424 277.994 255.953 1.00 14.37 125 SER z C 1
ATOM 4295 O O . SER C 2 125 ? 243.455 278.309 257.112 1.00 15.14 125 SER z O 1
ATOM 4298 N N . GLN C 2 126 ? 243.286 276.741 255.566 1.00 11.34 126 GLN z N 1
ATOM 4299 C CA . GLN C 2 126 ? 243.043 275.664 256.544 1.00 9.82 126 GLN z CA 1
ATOM 4300 C C . GLN C 2 126 ? 244.340 275.292 257.219 1.00 7.61 126 GLN z C 1
ATOM 4301 O O . GLN C 2 126 ? 245.326 275.164 256.559 1.00 8.83 126 GLN z O 1
ATOM 4307 N N . PHE C 2 127 ? 244.303 275.150 258.525 1.00 5.67 127 PHE z N 1
ATOM 4308 C CA . PHE C 2 127 ? 245.409 274.672 259.369 1.00 4.49 127 PHE z CA 1
ATOM 4309 C C . PHE C 2 127 ? 244.966 273.448 260.134 1.00 3.50 127 PHE z C 1
ATOM 4310 O O . PHE C 2 127 ? 243.851 273.012 260.040 1.00 3.41 127 PHE z O 1
ATOM 4318 N N . PHE C 2 128 ? 245.873 272.862 260.882 1.00 2.63 128 PHE z N 1
ATOM 4319 C CA . PHE C 2 128 ? 245.528 271.758 261.795 1.00 2.02 128 PHE z CA 1
ATOM 4320 C C . PHE C 2 128 ? 246.505 271.798 262.953 1.00 2.18 128 PHE z C 1
ATOM 4321 O O . PHE C 2 128 ? 247.659 272.181 262.772 1.00 2.32 128 PHE z O 1
ATOM 4329 N N . ILE C 2 129 ? 246.055 271.328 264.100 1.00 2.41 129 ILE z N 1
ATOM 4330 C CA . ILE C 2 129 ? 246.911 271.182 265.295 1.00 2.74 129 ILE z CA 1
ATOM 4331 C C . ILE C 2 129 ? 247.255 269.711 265.399 1.00 3.37 129 ILE z C 1
ATOM 4332 O O . ILE C 2 129 ? 246.382 268.896 265.410 1.00 3.61 129 ILE z O 1
ATOM 4337 N N . ASN C 2 130 ? 248.513 269.402 265.562 1.00 4.49 130 ASN z N 1
ATOM 4338 C CA . ASN C 2 130 ? 248.991 268.027 265.825 1.00 5.32 130 ASN z CA 1
ATOM 4339 C C . ASN C 2 130 ? 248.691 267.673 267.268 1.00 6.92 130 ASN z C 1
ATOM 4340 O O . ASN C 2 130 ? 249.267 268.322 268.169 1.00 8.74 130 ASN z O 1
ATOM 4345 N N . VAL C 2 131 ? 247.861 266.680 267.515 1.00 8.44 131 VAL z N 1
ATOM 4346 C CA . VAL C 2 131 ? 247.511 266.259 268.905 1.00 9.75 131 VAL z CA 1
ATOM 4347 C C . VAL C 2 131 ? 248.470 265.161 269.337 1.00 12.35 131 VAL z C 1
ATOM 4348 O O . VAL C 2 131 ? 248.309 264.698 270.465 1.00 14.53 131 VAL z O 1
ATOM 4352 N N . ALA C 2 132 ? 249.384 264.728 268.470 1.00 15.62 132 ALA z N 1
ATOM 4353 C CA . ALA C 2 132 ? 250.347 263.626 268.734 1.00 18.90 132 ALA z CA 1
ATOM 4354 C C . ALA C 2 132 ? 251.594 263.904 267.887 1.00 23.92 132 ALA z C 1
ATOM 4355 O O . ALA C 2 132 ? 251.690 265.006 267.287 1.00 25.31 132 ALA z O 1
ATOM 4357 N N . ASP C 2 133 ? 252.545 262.974 267.845 1.00 30.74 133 ASP z N 1
ATOM 4358 C CA . ASP C 2 133 ? 253.805 263.147 267.066 1.00 33.54 133 ASP z CA 1
ATOM 4359 C C . ASP C 2 133 ? 253.609 262.579 265.654 1.00 29.49 133 ASP z C 1
ATOM 4360 O O . ASP C 2 133 ? 253.467 261.346 265.481 1.00 31.22 133 ASP z O 1
ATOM 4365 N N . ASN C 2 134 ? 253.573 263.455 264.661 1.00 24.26 134 ASN z N 1
ATOM 4366 C CA . ASN C 2 134 ? 253.314 263.098 263.245 1.00 20.06 134 ASN z CA 1
ATOM 4367 C C . ASN C 2 134 ? 254.614 263.241 262.454 1.00 21.99 134 ASN z C 1
ATOM 4368 O O . ASN C 2 134 ? 254.803 264.270 261.808 1.00 22.03 134 ASN z O 1
ATOM 4373 N N . ALA C 2 135 ? 255.512 262.254 262.544 1.00 26.00 135 ALA z N 1
ATOM 4374 C CA . ALA C 2 135 ? 256.840 262.280 261.878 1.00 26.11 135 ALA z CA 1
ATOM 4375 C C . ALA C 2 135 ? 256.652 262.214 260.349 1.00 26.69 135 ALA z C 1
ATOM 4376 O O . ALA C 2 135 ? 257.496 262.740 259.606 1.00 31.40 135 ALA z O 1
ATOM 4378 N N . PHE C 2 136 ? 255.593 261.572 259.873 1.00 23.28 136 PHE z N 1
ATOM 4379 C CA . PHE C 2 136 ? 255.365 261.346 258.428 1.00 20.38 136 PHE z CA 1
ATOM 4380 C C . PHE C 2 136 ? 254.812 262.591 257.734 1.00 21.31 136 PHE z C 1
ATOM 4381 O O . PHE C 2 136 ? 254.626 262.539 256.518 1.00 24.46 136 PHE z O 1
ATOM 4389 N N . LEU C 2 137 ? 254.515 263.664 258.461 1.00 21.21 137 LEU z N 1
ATOM 4390 C CA . LEU C 2 137 ? 254.055 264.944 257.865 1.00 19.02 137 LEU z CA 1
ATOM 4391 C C . LEU C 2 137 ? 255.230 265.899 257.794 1.00 21.78 137 LEU z C 1
ATOM 4392 O O . LEU C 2 137 ? 254.998 267.000 257.414 1.00 23.60 137 LEU z O 1
ATOM 4397 N N . ASP C 2 138 ? 256.441 265.486 258.166 1.00 29.32 138 ASP z N 1
ATOM 4398 C CA . ASP C 2 138 ? 257.642 266.368 258.179 1.00 34.07 138 ASP z CA 1
ATOM 4399 C C . ASP C 2 138 ? 258.411 266.111 256.898 1.00 43.85 138 ASP z C 1
ATOM 4400 O O . ASP C 2 138 ? 258.654 264.913 256.584 1.00 58.18 138 ASP z O 1
ATOM 4405 N N . HIS C 2 139 ? 258.778 267.178 256.192 1.00 54.52 139 HIS z N 1
ATOM 4406 C CA . HIS C 2 139 ? 259.901 267.142 255.219 1.00 63.82 139 HIS z CA 1
ATOM 4407 C C . HIS C 2 139 ? 260.128 268.522 254.620 1.00 69.69 139 HIS z C 1
ATOM 4408 O O . HIS C 2 139 ? 259.170 269.268 254.508 1.00 69.67 139 HIS z O 1
ATOM 4415 N N . GLY C 2 140 ? 261.356 268.805 254.201 1.00 83.33 140 GLY z N 1
ATOM 4416 C CA . GLY C 2 140 ? 261.642 269.789 253.144 1.00 87.45 140 GLY z CA 1
ATOM 4417 C C . GLY C 2 140 ? 262.330 269.121 251.977 1.00 108.24 140 GLY z C 1
ATOM 4418 O O . GLY C 2 140 ? 263.523 268.817 252.115 1.00 122.16 140 GLY z O 1
ATOM 4419 N N . GLN C 2 141 ? 261.599 268.849 250.891 1.00 125.13 141 GLN z N 1
ATOM 4420 C CA . GLN C 2 141 ? 262.095 268.067 249.722 1.00 135.21 141 GLN z CA 1
ATOM 4421 C C . GLN C 2 141 ? 261.058 268.205 248.603 1.00 142.61 141 GLN z C 1
ATOM 4422 O O . GLN C 2 141 ? 260.105 268.950 248.807 1.00 165.16 141 GLN z O 1
ATOM 4428 N N . ARG C 2 142 ? 261.264 267.578 247.442 1.00 137.88 142 ARG z N 1
ATOM 4429 C CA . ARG C 2 142 ? 260.169 267.294 246.472 1.00 136.02 142 ARG z CA 1
ATOM 4430 C C . ARG C 2 142 ? 258.885 266.926 247.234 1.00 141.87 142 ARG z C 1
ATOM 4431 O O . ARG C 2 142 ? 257.855 267.582 246.990 1.00 160.96 142 ARG z O 1
ATOM 4439 N N . ASP C 2 143 ? 258.929 265.927 248.129 1.00 124.86 143 ASP z N 1
ATOM 4440 C CA . ASP C 2 143 ? 257.742 265.582 248.967 1.00 93.52 143 ASP z CA 1
ATOM 4441 C C . ASP C 2 143 ? 257.675 266.611 250.094 1.00 73.06 143 ASP z C 1
ATOM 4442 O O . ASP C 2 143 ? 258.361 266.425 251.124 1.00 59.07 143 ASP z O 1
ATOM 4447 N N . PHE C 2 144 ? 256.927 267.690 249.855 1.00 58.16 144 PHE z N 1
ATOM 4448 C CA . PHE C 2 144 ? 257.068 268.947 250.622 1.00 52.21 144 PHE z CA 1
ATOM 4449 C C . PHE C 2 144 ? 256.548 268.775 252.052 1.00 46.95 144 PHE z C 1
ATOM 4450 O O . PHE C 2 144 ? 256.906 269.610 252.889 1.00 59.44 144 PHE z O 1
ATOM 4458 N N . GLY C 2 145 ? 255.728 267.756 252.332 1.00 37.01 145 GLY z N 1
ATOM 4459 C CA . GLY C 2 145 ? 255.088 267.595 253.652 1.00 27.27 145 GLY z CA 1
ATOM 4460 C C . GLY C 2 145 ? 254.236 268.809 254.026 1.00 22.35 145 GLY z C 1
ATOM 4461 O O . GLY C 2 145 ? 253.566 269.390 253.169 1.00 22.37 145 GLY z O 1
ATOM 4462 N N . TYR C 2 146 ? 254.211 269.188 255.291 1.00 17.22 146 TYR z N 1
ATOM 4463 C CA . TYR C 2 146 ? 253.266 270.200 255.832 1.00 14.45 146 TYR z CA 1
ATOM 4464 C C . TYR C 2 146 ? 254.036 271.209 256.670 1.00 14.41 146 TYR z C 1
ATOM 4465 O O . TYR C 2 146 ? 254.897 270.749 257.432 1.00 18.72 146 TYR z O 1
ATOM 4474 N N . ALA C 2 147 ? 253.795 272.500 256.494 1.00 12.45 147 ALA z N 1
ATOM 4475 C CA . ALA C 2 147 ? 254.683 273.549 257.042 1.00 13.11 147 ALA z CA 1
ATOM 4476 C C . ALA C 2 147 ? 254.177 273.870 258.435 1.00 13.25 147 ALA z C 1
ATOM 4477 O O . ALA C 2 147 ? 253.141 274.415 258.555 1.00 17.33 147 ALA z O 1
ATOM 4479 N N . VAL C 2 148 ? 254.934 273.573 259.461 1.00 13.61 148 VAL z N 1
ATOM 4480 C CA . VAL C 2 148 ? 254.596 273.943 260.855 1.00 13.56 148 VAL z CA 1
ATOM 4481 C C . VAL C 2 148 ? 254.938 275.405 261.022 1.00 15.26 148 VAL z C 1
ATOM 4482 O O . VAL C 2 148 ? 256.086 275.774 260.685 1.00 24.17 148 VAL z O 1
ATOM 4486 N N . PHE C 2 149 ? 254.031 276.217 261.530 1.00 14.54 149 PHE z N 1
ATOM 4487 C CA . PHE C 2 149 ? 254.305 277.664 261.664 1.00 14.78 149 PHE z CA 1
ATOM 4488 C C . PHE C 2 149 ? 253.875 278.184 263.037 1.00 17.67 149 PHE z C 1
ATOM 4489 O O . PHE C 2 149 ? 254.042 279.370 263.247 1.00 25.01 149 PHE z O 1
ATOM 4497 N N . GLY C 2 150 ? 253.312 277.370 263.923 1.00 17.43 150 GLY z N 1
ATOM 4498 C CA . GLY C 2 150 ? 252.755 277.843 265.193 1.00 17.32 150 GLY z CA 1
ATOM 4499 C C . GLY C 2 150 ? 252.839 276.723 266.209 1.00 21.44 150 GLY z C 1
ATOM 4500 O O . GLY C 2 150 ? 253.174 275.525 265.866 1.00 19.45 150 GLY z O 1
ATOM 4501 N N . LYS C 2 151 ? 252.531 277.055 267.452 1.00 26.30 151 LYS z N 1
ATOM 4502 C CA . LYS C 2 151 ? 252.527 276.071 268.551 1.00 28.92 151 LYS z CA 1
ATOM 4503 C C . LYS C 2 151 ? 251.492 276.503 269.580 1.00 29.98 151 LYS z C 1
ATOM 4504 O O . LYS C 2 151 ? 251.422 277.676 269.907 1.00 31.35 151 LYS z O 1
ATOM 4510 N N . VAL C 2 152 ? 250.748 275.557 270.116 1.00 33.89 152 VAL z N 1
ATOM 4511 C CA . VAL C 2 152 ? 249.848 275.813 271.270 1.00 34.43 152 VAL z CA 1
ATOM 4512 C C . VAL C 2 152 ? 250.727 275.977 272.518 1.00 39.78 152 VAL z C 1
ATOM 4513 O O . VAL C 2 152 ? 251.419 275.022 272.907 1.00 35.74 152 VAL z O 1
ATOM 4517 N N . VAL C 2 153 ? 250.693 277.155 273.131 1.00 43.59 153 VAL z N 1
ATOM 4518 C CA . VAL C 2 153 ? 251.481 277.458 274.361 1.00 46.71 153 VAL z CA 1
ATOM 4519 C C . VAL C 2 153 ? 250.562 277.384 275.577 1.00 54.95 153 VAL z C 1
ATOM 4520 O O . VAL C 2 153 ? 251.050 277.015 276.654 1.00 65.40 153 VAL z O 1
ATOM 4524 N N . LYS C 2 154 ? 249.287 277.723 275.422 1.00 63.48 154 LYS z N 1
ATOM 4525 C CA . LYS C 2 154 ? 248.304 277.584 276.521 1.00 71.95 154 LYS z CA 1
ATOM 4526 C C . LYS C 2 154 ? 246.969 277.167 275.919 1.00 65.42 154 LYS z C 1
ATOM 4527 O O . LYS C 2 154 ? 246.639 277.601 274.809 1.00 64.47 154 LYS z O 1
ATOM 4533 N N . GLY C 2 155 ? 246.245 276.330 276.647 1.00 66.06 155 GLY z N 1
ATOM 4534 C CA . GLY C 2 155 ? 244.933 275.816 276.228 1.00 63.72 155 GLY z CA 1
ATOM 4535 C C . GLY C 2 155 ? 245.069 274.504 275.485 1.00 60.18 155 GLY z C 1
ATOM 4536 O O . GLY C 2 155 ? 244.205 274.228 274.663 1.00 62.67 155 GLY z O 1
ATOM 4537 N N . MET C 2 156 ? 246.101 273.708 275.768 1.00 62.36 156 MET z N 1
ATOM 4538 C CA . MET C 2 156 ? 246.229 272.344 275.196 1.00 60.35 156 MET z CA 1
ATOM 4539 C C . MET C 2 156 ? 245.005 271.519 275.615 1.00 61.80 156 MET z C 1
ATOM 4540 O O . MET C 2 156 ? 244.403 270.876 274.746 1.00 72.42 156 MET z O 1
ATOM 4545 N N . ASP C 2 157 ? 244.630 271.563 276.895 1.00 66.91 157 ASP z N 1
ATOM 4546 C CA . ASP C 2 157 ? 243.466 270.826 277.464 1.00 63.28 157 ASP z CA 1
ATOM 4547 C C . ASP C 2 157 ? 242.213 271.093 276.618 1.00 56.26 157 ASP z C 1
ATOM 4548 O O . ASP C 2 157 ? 241.390 270.174 276.477 1.00 59.67 157 ASP z O 1
ATOM 4553 N N . VAL C 2 158 ? 242.062 272.296 276.066 1.00 43.20 158 VAL z N 1
ATOM 4554 C CA . VAL C 2 158 ? 240.951 272.587 275.124 1.00 39.92 158 VAL z CA 1
ATOM 4555 C C . VAL C 2 158 ? 241.074 271.651 273.917 1.00 39.19 158 VAL z C 1
ATOM 4556 O O . VAL C 2 158 ? 240.043 271.101 273.488 1.00 37.00 158 VAL z O 1
ATOM 4560 N N . ALA C 2 159 ? 242.286 271.494 273.378 1.00 40.24 159 ALA z N 1
ATOM 4561 C CA . ALA C 2 159 ? 242.563 270.644 272.201 1.00 37.86 159 ALA z CA 1
ATOM 4562 C C . ALA C 2 159 ? 242.280 269.187 272.581 1.00 40.87 159 ALA z C 1
ATOM 4563 O O . ALA C 2 159 ? 241.693 268.501 271.763 1.00 47.06 159 ALA z O 1
ATOM 4565 N N . ASP C 2 160 ? 242.640 268.718 273.774 1.00 44.39 160 ASP z N 1
ATOM 4566 C CA . ASP C 2 160 ? 242.356 267.309 274.163 1.00 48.13 160 ASP z CA 1
ATOM 4567 C C . ASP C 2 160 ? 240.851 267.112 274.350 1.00 48.32 160 ASP z C 1
ATOM 4568 O O . ASP C 2 160 ? 240.383 266.011 274.047 1.00 48.23 160 ASP z O 1
ATOM 4573 N N . LYS C 2 161 ? 240.113 268.116 274.824 1.00 50.66 161 LYS z N 1
ATOM 4574 C CA . LYS C 2 161 ? 238.636 267.994 274.951 1.00 48.22 161 LYS z CA 1
ATOM 4575 C C . LYS C 2 161 ? 238.031 267.925 273.544 1.00 41.81 161 LYS z C 1
ATOM 4576 O O . LYS C 2 161 ? 237.127 267.104 273.326 1.00 44.85 161 LYS z O 1
ATOM 4582 N N . ILE C 2 162 ? 238.510 268.758 272.627 1.00 36.44 162 ILE z N 1
ATOM 4583 C CA . ILE C 2 162 ? 238.006 268.795 271.224 1.00 34.52 162 ILE z CA 1
ATOM 4584 C C . ILE C 2 162 ? 238.350 267.489 270.497 1.00 36.53 162 ILE z C 1
ATOM 4585 O O . ILE C 2 162 ? 237.480 266.998 269.732 1.00 39.35 162 ILE z O 1
ATOM 4590 N N . SER C 2 163 ? 239.542 266.932 270.733 1.00 33.66 163 SER z N 1
ATOM 4591 C CA . SER C 2 163 ? 240.062 265.780 269.965 1.00 34.54 163 SER z CA 1
ATOM 4592 C C . SER C 2 163 ? 239.189 264.546 270.222 1.00 42.86 163 SER z C 1
ATOM 4593 O O . SER C 2 163 ? 239.189 263.642 269.359 1.00 49.47 163 SER z O 1
ATOM 4596 N N . GLN C 2 164 ? 238.448 264.497 271.329 1.00 51.47 164 GLN z N 1
ATOM 4597 C CA . GLN C 2 164 ? 237.700 263.263 271.707 1.00 66.21 164 GLN z CA 1
ATOM 4598 C C . GLN C 2 164 ? 236.188 263.391 271.457 1.00 60.83 164 GLN z C 1
ATOM 4599 O O . GLN C 2 164 ? 235.454 262.497 271.907 1.00 64.23 164 GLN z O 1
ATOM 4605 N N . VAL C 2 165 ? 235.725 264.408 270.741 1.00 57.13 165 VAL z N 1
ATOM 4606 C CA . VAL C 2 165 ? 234.272 264.557 270.434 1.00 61.18 165 VAL z CA 1
ATOM 4607 C C . VAL C 2 165 ? 233.868 263.479 269.428 1.00 71.77 165 VAL z C 1
ATOM 4608 O O . VAL C 2 165 ? 234.678 263.059 268.609 1.00 79.67 165 VAL z O 1
ATOM 4612 N N . PRO C 2 166 ? 232.614 262.978 269.458 1.00 87.72 166 PRO z N 1
ATOM 4613 C CA . PRO C 2 166 ? 232.175 261.960 268.501 1.00 90.41 166 PRO z CA 1
ATOM 4614 C C . PRO C 2 166 ? 232.006 262.512 267.077 1.00 87.57 166 PRO z C 1
ATOM 4615 O O . PRO C 2 166 ? 231.493 263.599 266.899 1.00 82.36 166 PRO z O 1
ATOM 4619 N N . THR C 2 167 ? 232.461 261.749 266.092 1.00 85.55 167 THR z N 1
ATOM 4620 C CA . THR C 2 167 ? 232.513 262.173 264.672 1.00 88.44 167 THR z CA 1
ATOM 4621 C C . THR C 2 167 ? 231.831 261.116 263.813 1.00 98.28 167 THR z C 1
ATOM 4622 O O . THR C 2 167 ? 232.289 259.961 263.824 1.00 109.74 167 THR z O 1
ATOM 4626 N N . HIS C 2 168 ? 230.790 261.503 263.089 1.00 114.93 168 HIS z N 1
ATOM 4627 C CA . HIS C 2 168 ? 230.027 260.614 262.179 1.00 143.29 168 HIS z CA 1
ATOM 4628 C C . HIS C 2 168 ? 229.381 261.480 261.098 1.00 136.38 168 HIS z C 1
ATOM 4629 O O . HIS C 2 168 ? 228.265 261.983 261.331 1.00 151.86 168 HIS z O 1
ATOM 4636 N N . ASP C 2 169 ? 230.069 261.675 259.975 1.00 111.49 169 ASP z N 1
ATOM 4637 C CA . ASP C 2 169 ? 229.469 262.262 258.747 1.00 102.56 169 ASP z CA 1
ATOM 4638 C C . ASP C 2 169 ? 229.967 261.448 257.552 1.00 109.00 169 ASP z C 1
ATOM 4639 O O . ASP C 2 169 ? 230.443 262.051 256.572 1.00 123.08 169 ASP z O 1
ATOM 4644 N N . VAL C 2 170 ? 229.864 260.122 257.627 1.00 121.57 170 VAL z N 1
ATOM 4645 C CA . VAL C 2 170 ? 230.322 259.207 256.535 1.00 137.41 170 VAL z CA 1
ATOM 4646 C C . VAL C 2 170 ? 229.688 259.672 255.217 1.00 145.43 170 VAL z C 1
ATOM 4647 O O . VAL C 2 170 ? 228.472 259.962 255.202 1.00 163.09 170 VAL z O 1
ATOM 4651 N N . GLY C 2 171 ? 230.493 259.790 254.159 1.00 144.38 171 GLY z N 1
ATOM 4652 C CA . GLY C 2 171 ? 230.034 260.278 252.842 1.00 146.92 171 GLY z CA 1
ATOM 4653 C C . GLY C 2 171 ? 230.918 261.399 252.296 1.00 147.36 171 GLY z C 1
ATOM 4654 O O . GLY C 2 171 ? 232.075 261.137 251.961 1.00 156.52 171 GLY z O 1
ATOM 4655 N N . PRO C 2 172 ? 230.421 262.662 252.196 1.00 130.42 172 PRO z N 1
ATOM 4656 C CA . PRO C 2 172 ? 231.182 263.757 251.588 1.00 112.74 172 PRO z CA 1
ATOM 4657 C C . PRO C 2 172 ? 232.480 264.055 252.358 1.00 102.28 172 PRO z C 1
ATOM 4658 O O . PRO C 2 172 ? 233.546 264.015 251.782 1.00 104.44 172 PRO z O 1
ATOM 4662 N N . TYR C 2 173 ? 232.350 264.344 253.650 1.00 89.59 173 TYR z N 1
ATOM 4663 C CA . TYR C 2 173 ? 233.472 264.614 254.580 1.00 76.85 173 TYR z CA 1
ATOM 4664 C C . TYR C 2 173 ? 233.283 263.731 255.806 1.00 66.82 173 TYR z C 1
ATOM 4665 O O . TYR C 2 173 ? 232.297 263.955 256.531 1.00 68.16 173 TYR z O 1
ATOM 4674 N N . GLN C 2 174 ? 234.197 262.800 256.065 1.00 55.10 174 GLN z N 1
ATOM 4675 C CA . GLN C 2 174 ? 234.173 262.024 257.326 1.00 53.33 174 GLN z CA 1
ATOM 4676 C C . GLN C 2 174 ? 234.900 262.777 258.446 1.00 51.85 174 GLN z C 1
ATOM 4677 O O . GLN C 2 174 ? 235.548 263.822 258.183 1.00 47.97 174 GLN z O 1
ATOM 4683 N N . ASN C 2 175 ? 234.779 262.243 259.667 1.00 50.03 175 ASN z N 1
ATOM 4684 C CA . ASN C 2 175 ? 235.466 262.741 260.886 1.00 44.06 175 ASN z CA 1
ATOM 4685 C C . ASN C 2 175 ? 234.979 264.151 261.183 1.00 35.21 175 ASN z C 1
ATOM 4686 O O . ASN C 2 175 ? 235.751 264.913 261.791 1.00 33.56 175 ASN z O 1
ATOM 4691 N N . VAL C 2 176 ? 233.749 264.476 260.787 1.00 31.14 176 VAL z N 1
ATOM 4692 C CA . VAL C 2 176 ? 233.131 265.793 261.122 1.00 30.73 176 VAL z CA 1
ATOM 4693 C C . VAL C 2 176 ? 232.463 265.665 262.480 1.00 35.65 176 VAL z C 1
ATOM 4694 O O . VAL C 2 176 ? 231.652 264.772 262.662 1.00 42.89 176 VAL z O 1
ATOM 4698 N N . PRO C 2 177 ? 232.806 266.497 263.489 1.00 42.03 177 PRO z N 1
ATOM 4699 C CA . PRO C 2 177 ? 232.123 266.439 264.779 1.00 46.85 177 PRO z CA 1
ATOM 4700 C C . PRO C 2 177 ? 230.600 266.534 264.635 1.00 56.45 177 PRO z C 1
ATOM 4701 O O . PRO C 2 177 ? 230.140 267.374 263.853 1.00 65.85 177 PRO z O 1
ATOM 4705 N N . SER C 2 178 ? 229.869 265.681 265.365 1.00 65.31 178 SER z N 1
ATOM 4706 C CA . SER C 2 178 ? 228.386 265.565 265.295 1.00 72.60 178 SER z CA 1
ATOM 4707 C C . SER C 2 178 ? 227.779 266.906 265.713 1.00 82.67 178 SER z C 1
ATOM 4708 O O . SER C 2 178 ? 226.928 267.441 264.974 1.00 88.28 178 SER z O 1
ATOM 4711 N N . LYS C 2 179 ? 228.242 267.433 266.843 1.00 82.99 179 LYS z N 1
ATOM 4712 C CA . LYS C 2 179 ? 227.883 268.784 267.334 1.00 89.69 179 LYS z CA 1
ATOM 4713 C C . LYS C 2 179 ? 229.087 269.681 267.082 1.00 95.78 179 LYS z C 1
ATOM 4714 O O . LYS C 2 179 ? 230.102 269.530 267.757 1.00 100.87 179 LYS z O 1
ATOM 4720 N N . PRO C 2 180 ? 229.048 270.649 266.147 1.00 98.71 180 PRO z N 1
ATOM 4721 C CA . PRO C 2 180 ? 230.281 271.244 265.640 1.00 92.31 180 PRO z CA 1
ATOM 4722 C C . PRO C 2 180 ? 230.906 272.137 266.712 1.00 79.47 180 PRO z C 1
ATOM 4723 O O . PRO C 2 180 ? 230.156 272.811 267.419 1.00 72.61 180 PRO z O 1
ATOM 4727 N N . VAL C 2 181 ? 232.238 272.081 266.827 1.00 65.56 181 VAL z N 1
ATOM 4728 C CA . VAL C 2 181 ? 233.029 272.983 267.712 1.00 54.72 181 VAL z CA 1
ATOM 4729 C C . VAL C 2 181 ? 233.340 274.240 266.904 1.00 47.73 181 VAL z C 1
ATOM 4730 O O . VAL C 2 181 ? 233.772 274.124 265.745 1.00 45.34 181 VAL z O 1
ATOM 4734 N N . VAL C 2 182 ? 233.037 275.397 267.476 1.00 46.81 182 VAL z N 1
ATOM 4735 C CA . VAL C 2 182 ? 232.986 276.676 266.724 1.00 46.88 182 VAL z CA 1
ATOM 4736 C C . VAL C 2 182 ? 234.043 277.591 267.323 1.00 49.10 182 VAL z C 1
ATOM 4737 O O . VAL C 2 182 ? 234.056 277.747 268.566 1.00 60.42 182 VAL z O 1
ATOM 4741 N N . ILE C 2 183 ? 234.877 278.182 266.465 1.00 41.63 183 ILE z N 1
ATOM 4742 C CA . ILE C 2 183 ? 235.769 279.303 266.857 1.00 34.51 183 ILE z CA 1
ATOM 4743 C C . ILE C 2 183 ? 234.885 280.542 266.927 1.00 37.16 183 ILE z C 1
ATOM 4744 O O . ILE C 2 183 ? 234.569 281.112 265.875 1.00 38.29 183 ILE z O 1
ATOM 4749 N N . LEU C 2 184 ? 234.450 280.913 268.123 1.00 43.47 184 LEU z N 1
ATOM 4750 C CA . LEU C 2 184 ? 233.530 282.065 268.302 1.00 50.16 184 LEU z CA 1
ATOM 4751 C C . LEU C 2 184 ? 234.225 283.336 267.806 1.00 49.02 184 LEU z C 1
ATOM 4752 O O . LEU C 2 184 ? 233.617 284.056 266.997 1.00 51.29 184 LEU z O 1
ATOM 4757 N N . SER C 2 185 ? 235.442 283.616 268.269 1.00 47.16 185 SER z N 1
ATOM 4758 C CA . SER C 2 185 ? 236.202 284.828 267.860 1.00 49.50 185 SER z CA 1
ATOM 4759 C C . SER C 2 185 ? 237.687 284.492 267.775 1.00 51.28 185 SER z C 1
ATOM 4760 O O . SER C 2 185 ? 238.126 283.577 268.504 1.00 55.31 185 SER z O 1
ATOM 4763 N N . ALA C 2 186 ? 238.431 285.202 266.920 1.00 52.67 186 ALA z N 1
ATOM 4764 C CA . ALA C 2 186 ? 239.894 285.009 266.750 1.00 51.85 186 ALA z CA 1
ATOM 4765 C C . ALA C 2 186 ? 240.622 286.346 266.900 1.00 54.65 186 ALA z C 1
ATOM 4766 O O . ALA C 2 186 ? 240.835 287.022 265.869 1.00 59.74 186 ALA z O 1
ATOM 4768 N N . LYS C 2 187 ? 240.998 286.662 268.145 1.00 50.90 187 LYS z N 1
ATOM 4769 C CA . LYS C 2 187 ? 241.568 287.949 268.603 1.00 57.80 187 LYS z CA 1
ATOM 4770 C C . LYS C 2 187 ? 243.081 287.875 268.609 1.00 64.84 187 LYS z C 1
ATOM 4771 O O . LYS C 2 187 ? 243.542 286.898 269.157 1.00 65.94 187 LYS z O 1
ATOM 4777 N N . VAL C 2 188 ? 243.797 288.903 268.154 1.00 74.18 188 VAL z N 1
ATOM 4778 C CA . VAL C 2 188 ? 245.278 288.816 267.968 1.00 70.51 188 VAL z CA 1
ATOM 4779 C C . VAL C 2 188 ? 245.959 289.927 268.764 1.00 77.83 188 VAL z C 1
ATOM 4780 O O . VAL C 2 188 ? 245.414 291.044 268.836 1.00 81.36 188 VAL z O 1
ATOM 4784 N N . LEU C 2 189 ? 247.128 289.621 269.325 1.00 87.71 189 LEU z N 1
ATOM 4785 C CA . LEU C 2 189 ? 247.941 290.581 270.118 1.00 93.59 189 LEU z CA 1
ATOM 4786 C C . LEU C 2 189 ? 249.157 291.002 269.296 1.00 87.53 189 LEU z C 1
ATOM 4787 O O . LEU C 2 189 ? 248.980 291.373 268.140 1.00 89.60 189 LEU z O 1
ATOM 4792 N N . GLY D 1 116 ? 246.227 241.468 155.709 1.00 161.09 828 GLY Z N 1
ATOM 4793 C CA . GLY D 1 116 ? 245.030 240.602 155.913 1.00 170.56 828 GLY Z CA 1
ATOM 4794 C C . GLY D 1 116 ? 244.749 240.340 157.385 1.00 186.52 828 GLY Z C 1
ATOM 4795 O O . GLY D 1 116 ? 243.941 241.082 157.975 1.00 194.82 828 GLY Z O 1
ATOM 4796 N N . LYS D 1 117 ? 245.378 239.315 157.966 1.00 199.83 829 LYS Z N 1
ATOM 4797 C CA . LYS D 1 117 ? 245.124 238.898 159.373 1.00 201.93 829 LYS Z CA 1
ATOM 4798 C C . LYS D 1 117 ? 245.791 239.886 160.342 1.00 221.72 829 LYS Z C 1
ATOM 4799 O O . LYS D 1 117 ? 245.247 240.085 161.432 1.00 217.50 829 LYS Z O 1
ATOM 4805 N N . GLU D 1 118 ? 246.932 240.470 159.970 1.00 240.66 830 GLU Z N 1
ATOM 4806 C CA . GLU D 1 118 ? 247.736 241.327 160.884 1.00 239.35 830 GLU Z CA 1
ATOM 4807 C C . GLU D 1 118 ? 246.997 242.649 161.137 1.00 246.33 830 GLU Z C 1
ATOM 4808 O O . GLU D 1 118 ? 247.170 243.209 162.233 1.00 235.21 830 GLU Z O 1
ATOM 4814 N N . LEU D 1 119 ? 246.195 243.125 160.177 1.00 254.67 831 LEU Z N 1
ATOM 4815 C CA . LEU D 1 119 ? 245.447 244.407 160.321 1.00 248.06 831 LEU Z CA 1
ATOM 4816 C C . LEU D 1 119 ? 244.087 244.162 160.994 1.00 269.70 831 LEU Z C 1
ATOM 4817 O O . LEU D 1 119 ? 243.365 245.155 161.219 1.00 297.79 831 LEU Z O 1
ATOM 4822 N N . LEU D 1 120 ? 243.734 242.910 161.305 1.00 267.25 832 LEU Z N 1
ATOM 4823 C CA . LEU D 1 120 ? 242.423 242.588 161.938 1.00 249.56 832 LEU Z CA 1
ATOM 4824 C C . LEU D 1 120 ? 242.570 241.774 163.231 1.00 242.91 832 LEU Z C 1
ATOM 4825 O O . LEU D 1 120 ? 241.542 241.614 163.917 1.00 239.52 832 LEU Z O 1
ATOM 4830 N N . GLU D 1 121 ? 243.763 241.277 163.572 1.00 232.06 833 GLU Z N 1
ATOM 4831 C CA . GLU D 1 121 ? 243.947 240.389 164.753 1.00 222.83 833 GLU Z CA 1
ATOM 4832 C C . GLU D 1 121 ? 244.739 241.119 165.845 1.00 213.43 833 GLU Z C 1
ATOM 4833 O O . GLU D 1 121 ? 244.226 241.224 166.969 1.00 213.88 833 GLU Z O 1
ATOM 4839 N N . LYS D 1 122 ? 245.944 241.600 165.545 1.00 196.64 834 LYS Z N 1
ATOM 4840 C CA . LYS D 1 122 ? 246.790 242.294 166.556 1.00 185.51 834 LYS Z CA 1
ATOM 4841 C C . LYS D 1 122 ? 246.426 243.780 166.624 1.00 181.94 834 LYS Z C 1
ATOM 4842 O O . LYS D 1 122 ? 246.934 244.470 167.527 1.00 190.29 834 LYS Z O 1
ATOM 4848 N N . VAL D 1 123 ? 245.594 244.273 165.710 1.00 172.77 835 VAL Z N 1
ATOM 4849 C CA . VAL D 1 123 ? 245.072 245.668 165.795 1.00 168.48 835 VAL Z CA 1
ATOM 4850 C C . VAL D 1 123 ? 244.085 245.755 166.965 1.00 174.64 835 VAL Z C 1
ATOM 4851 O O . VAL D 1 123 ? 244.148 246.740 167.718 1.00 172.07 835 VAL Z O 1
ATOM 4855 N N . GLU D 1 124 ? 243.215 244.757 167.125 1.00 183.49 836 GLU Z N 1
ATOM 4856 C CA . GLU D 1 124 ? 242.237 244.711 168.246 1.00 190.36 836 GLU Z CA 1
ATOM 4857 C C . GLU D 1 124 ? 242.975 244.572 169.584 1.00 191.73 836 GLU Z C 1
ATOM 4858 O O . GLU D 1 124 ? 242.348 244.853 170.634 1.00 196.46 836 GLU Z O 1
ATOM 4864 N N . LEU D 1 125 ? 244.244 244.148 169.558 1.00 186.50 837 LEU Z N 1
ATOM 4865 C CA . LEU D 1 125 ? 245.071 244.065 170.791 1.00 184.56 837 LEU Z CA 1
ATOM 4866 C C . LEU D 1 125 ? 245.203 245.457 171.417 1.00 193.40 837 LEU Z C 1
ATOM 4867 O O . LEU D 1 125 ? 245.139 245.554 172.648 1.00 208.10 837 LEU Z O 1
ATOM 4872 N N . THR D 1 126 ? 245.329 246.502 170.608 1.00 194.04 838 THR Z N 1
ATOM 4873 C CA . THR D 1 126 ? 245.449 247.894 171.114 1.00 197.48 838 THR Z CA 1
ATOM 4874 C C . THR D 1 126 ? 244.174 248.252 171.885 1.00 196.69 838 THR Z C 1
ATOM 4875 O O . THR D 1 126 ? 244.288 248.798 173.003 1.00 209.92 838 THR Z O 1
ATOM 4879 N N . GLU D 1 127 ? 243.008 247.942 171.317 1.00 187.39 839 GLU Z N 1
ATOM 4880 C CA . GLU D 1 127 ? 241.703 248.312 171.928 1.00 180.99 839 GLU Z CA 1
ATOM 4881 C C . GLU D 1 127 ? 241.491 247.524 173.226 1.00 181.46 839 GLU Z C 1
ATOM 4882 O O . GLU D 1 127 ? 241.082 248.145 174.233 1.00 179.94 839 GLU Z O 1
ATOM 4888 N N . ASP D 1 128 ? 241.756 246.217 173.224 1.00 183.07 840 ASP Z N 1
ATOM 4889 C CA . ASP D 1 128 ? 241.530 245.385 174.437 1.00 184.45 840 ASP Z CA 1
ATOM 4890 C C . ASP D 1 128 ? 242.548 245.785 175.511 1.00 173.20 840 ASP Z C 1
ATOM 4891 O O . ASP D 1 128 ? 242.175 245.786 176.699 1.00 181.40 840 ASP Z O 1
ATOM 4896 N N . ASN D 1 129 ? 243.777 246.120 175.112 1.00 161.53 841 ASN Z N 1
ATOM 4897 C CA . ASN D 1 129 ? 244.817 246.612 176.053 1.00 163.36 841 ASN Z CA 1
ATOM 4898 C C . ASN D 1 129 ? 244.355 247.940 176.667 1.00 165.40 841 ASN Z C 1
ATOM 4899 O O . ASN D 1 129 ? 244.551 248.126 177.885 1.00 178.58 841 ASN Z O 1
ATOM 4904 N N . ALA D 1 130 ? 243.762 248.830 175.870 1.00 159.71 842 ALA Z N 1
ATOM 4905 C CA . ALA D 1 130 ? 243.248 250.130 176.363 1.00 157.25 842 ALA Z CA 1
ATOM 4906 C C . ALA D 1 130 ? 242.115 249.879 177.367 1.00 153.71 842 ALA Z C 1
ATOM 4907 O O . ALA D 1 130 ? 242.085 250.561 178.411 1.00 151.98 842 ALA Z O 1
ATOM 4909 N N . SER D 1 131 ? 241.223 248.928 177.081 1.00 152.28 843 SER Z N 1
ATOM 4910 C CA . SER D 1 131 ? 240.095 248.587 177.987 1.00 151.01 843 SER Z CA 1
ATOM 4911 C C . SER D 1 131 ? 240.651 248.053 179.316 1.00 144.50 843 SER Z C 1
ATOM 4912 O O . SER D 1 131 ? 240.180 248.492 180.390 1.00 152.57 843 SER Z O 1
ATOM 4915 N N . ARG D 1 132 ? 241.625 247.144 179.252 1.00 129.63 844 ARG Z N 1
ATOM 4916 C CA . ARG D 1 132 ? 242.238 246.553 180.471 1.00 117.89 844 ARG Z CA 1
ATOM 4917 C C . ARG D 1 132 ? 242.981 247.654 181.236 1.00 115.64 844 ARG Z C 1
ATOM 4918 O O . ARG D 1 132 ? 242.934 247.633 182.486 1.00 122.81 844 ARG Z O 1
ATOM 4926 N N . LEU D 1 133 ? 243.628 248.582 180.525 1.00 111.49 845 LEU Z N 1
ATOM 4927 C CA . LEU D 1 133 ? 244.353 249.715 181.164 1.00 111.22 845 LEU Z CA 1
ATOM 4928 C C . LEU D 1 133 ? 243.355 250.612 181.896 1.00 115.49 845 LEU Z C 1
ATOM 4929 O O . LEU D 1 133 ? 243.688 251.061 183.010 1.00 122.94 845 LEU Z O 1
ATOM 4934 N N . GLU D 1 134 ? 242.187 250.862 181.300 1.00 125.61 846 GLU Z N 1
ATOM 4935 C CA . GLU D 1 134 ? 241.125 251.684 181.939 1.00 133.12 846 GLU Z CA 1
ATOM 4936 C C . GLU D 1 134 ? 240.622 250.969 183.198 1.00 131.00 846 GLU Z C 1
ATOM 4937 O O . GLU D 1 134 ? 240.433 251.651 184.224 1.00 127.58 846 GLU Z O 1
ATOM 4943 N N . GLU D 1 135 ? 240.416 249.653 183.129 1.00 132.71 847 GLU Z N 1
ATOM 4944 C CA . GLU D 1 135 ? 239.966 248.858 184.304 1.00 136.17 847 GLU Z CA 1
ATOM 4945 C C . GLU D 1 135 ? 241.019 248.947 185.412 1.00 130.23 847 GLU Z C 1
ATOM 4946 O O . GLU D 1 135 ? 240.631 249.163 186.578 1.00 140.50 847 GLU Z O 1
ATOM 4952 N N . PHE D 1 136 ? 242.299 248.807 185.066 1.00 121.50 848 PHE Z N 1
ATOM 4953 C CA . PHE D 1 136 ? 243.405 248.880 186.055 1.00 116.06 848 PHE Z CA 1
ATOM 4954 C C . PHE D 1 136 ? 243.506 250.294 186.618 1.00 109.24 848 PHE Z C 1
ATOM 4955 O O . PHE D 1 136 ? 243.796 250.403 187.820 1.00 130.72 848 PHE Z O 1
ATOM 4963 N N . SER D 1 137 ? 243.266 251.320 185.800 1.00 95.57 849 SER Z N 1
ATOM 4964 C CA . SER D 1 137 ? 243.255 252.734 186.258 1.00 94.47 849 SER Z CA 1
ATOM 4965 C C . SER D 1 137 ? 242.141 252.912 187.293 1.00 96.55 849 SER Z C 1
ATOM 4966 O O . SER D 1 137 ? 242.382 253.566 188.325 1.00 104.57 849 SER Z O 1
ATOM 4969 N N . LYS D 1 138 ? 240.965 252.344 187.030 1.00 97.48 850 LYS Z N 1
ATOM 4970 C CA . LYS D 1 138 ? 239.811 252.443 187.957 1.00 97.83 850 LYS Z CA 1
ATOM 4971 C C . LYS D 1 138 ? 240.175 251.742 189.272 1.00 90.44 850 LYS Z C 1
ATOM 4972 O O . LYS D 1 138 ? 239.916 252.314 190.340 1.00 92.33 850 LYS Z O 1
ATOM 4978 N N . GLU D 1 139 ? 240.776 250.557 189.200 1.00 82.09 851 GLU Z N 1
ATOM 4979 C CA . GLU D 1 139 ? 241.142 249.784 190.413 1.00 80.60 851 GLU Z CA 1
ATOM 4980 C C . GLU D 1 139 ? 242.200 250.568 191.198 1.00 74.45 851 GLU Z C 1
ATOM 4981 O O . GLU D 1 139 ? 242.090 250.640 192.438 1.00 71.77 851 GLU Z O 1
ATOM 4987 N N . TRP D 1 140 ? 243.187 251.130 190.503 1.00 72.19 852 TRP Z N 1
ATOM 4988 C CA . TRP D 1 140 ? 244.281 251.910 191.134 1.00 70.65 852 TRP Z CA 1
ATOM 4989 C C . TRP D 1 140 ? 243.701 253.147 191.822 1.00 77.68 852 TRP Z C 1
ATOM 4990 O O . TRP D 1 140 ? 244.118 253.435 192.942 1.00 83.09 852 TRP Z O 1
ATOM 5001 N N . LYS D 1 141 ? 242.778 253.855 191.171 1.00 88.68 853 LYS Z N 1
ATOM 5002 C CA . LYS D 1 141 ? 242.153 255.067 191.758 1.00 95.12 853 LYS Z CA 1
ATOM 5003 C C . LYS D 1 141 ? 241.271 254.674 192.942 1.00 94.90 853 LYS Z C 1
ATOM 5004 O O . LYS D 1 141 ? 241.124 255.501 193.842 1.00 106.83 853 LYS Z O 1
ATOM 5010 N N . ASP D 1 142 ? 240.699 253.473 192.937 1.00 95.28 854 ASP Z N 1
ATOM 5011 C CA . ASP D 1 142 ? 239.871 252.980 194.066 1.00 94.64 854 ASP Z CA 1
ATOM 5012 C C . ASP D 1 142 ? 240.764 252.644 195.263 1.00 76.70 854 ASP Z C 1
ATOM 5013 O O . ASP D 1 142 ? 240.323 252.909 196.391 1.00 77.21 854 ASP Z O 1
ATOM 5018 N N . ALA D 1 143 ? 241.952 252.076 195.035 1.00 62.02 855 ALA Z N 1
ATOM 5019 C CA . ALA D 1 143 ? 242.822 251.528 196.108 1.00 52.89 855 ALA Z CA 1
ATOM 5020 C C . ALA D 1 143 ? 243.788 252.595 196.634 1.00 53.01 855 ALA Z C 1
ATOM 5021 O O . ALA D 1 143 ? 244.029 252.606 197.847 1.00 57.18 855 ALA Z O 1
ATOM 5023 N N . SER D 1 144 ? 244.335 253.453 195.771 1.00 52.39 856 SER Z N 1
ATOM 5024 C CA . SER D 1 144 ? 245.300 254.505 196.170 1.00 53.52 856 SER Z CA 1
ATOM 5025 C C . SER D 1 144 ? 244.607 255.513 197.085 1.00 56.89 856 SER Z C 1
ATOM 5026 O O . SER D 1 144 ? 245.224 255.971 198.065 1.00 65.23 856 SER Z O 1
ATOM 5029 N N . ASP D 1 145 ? 243.373 255.882 196.770 1.00 64.69 857 ASP Z N 1
ATOM 5030 C CA . ASP D 1 145 ? 242.636 256.878 197.583 1.00 72.67 857 ASP Z CA 1
ATOM 5031 C C . ASP D 1 145 ? 242.354 256.262 198.949 1.00 66.90 857 ASP Z C 1
ATOM 5032 O O . ASP D 1 145 ? 242.373 257.007 199.933 1.00 76.42 857 ASP Z O 1
ATOM 5037 N N . LYS D 1 146 ? 242.123 254.956 199.000 1.00 57.08 858 LYS Z N 1
ATOM 5038 C CA . LYS D 1 146 ? 241.921 254.227 200.274 1.00 53.43 858 LYS Z CA 1
ATOM 5039 C C . LYS D 1 146 ? 243.235 254.186 201.064 1.00 49.87 858 LYS Z C 1
ATOM 5040 O O . LYS D 1 146 ? 243.170 254.329 202.296 1.00 58.72 858 LYS Z O 1
ATOM 5046 N N . TRP D 1 147 ? 244.374 253.982 200.399 1.00 40.94 859 TRP Z N 1
ATOM 5047 C CA . TRP D 1 147 ? 245.695 253.857 201.070 1.00 36.42 859 TRP Z CA 1
ATOM 5048 C C . TRP D 1 147 ? 246.104 255.194 201.646 1.00 37.70 859 TRP Z C 1
ATOM 5049 O O . TRP D 1 147 ? 246.586 255.203 202.782 1.00 49.84 859 TRP Z O 1
ATOM 5060 N N . ASN D 1 148 ? 245.937 256.269 200.887 1.00 39.03 860 ASN Z N 1
ATOM 5061 C CA . ASN D 1 148 ? 246.479 257.597 201.268 1.00 39.12 860 ASN Z CA 1
ATOM 5062 C C . ASN D 1 148 ? 245.591 258.204 202.351 1.00 38.79 860 ASN Z C 1
ATOM 5063 O O . ASN D 1 148 ? 246.042 259.148 202.995 1.00 45.66 860 ASN Z O 1
ATOM 5068 N N . ALA D 1 149 ? 244.376 257.697 202.548 1.00 36.29 861 ALA Z N 1
ATOM 5069 C CA . ALA D 1 149 ? 243.457 258.200 203.598 1.00 38.13 861 ALA Z CA 1
ATOM 5070 C C . ALA D 1 149 ? 243.498 257.307 204.841 1.00 35.50 861 ALA Z C 1
ATOM 5071 O O . ALA D 1 149 ? 242.700 257.534 205.742 1.00 41.57 861 ALA Z O 1
ATOM 5073 N N . MET D 1 150 ? 244.432 256.367 204.912 1.00 31.27 862 MET Z N 1
ATOM 5074 C CA . MET D 1 150 ? 244.440 255.304 205.941 1.00 26.56 862 MET Z CA 1
ATOM 5075 C C . MET D 1 150 ? 245.400 255.706 207.043 1.00 21.02 862 MET Z C 1
ATOM 5076 O O . MET D 1 150 ? 246.555 256.039 206.747 1.00 21.57 862 MET Z O 1
ATOM 5081 N N . TRP D 1 151 ? 244.920 255.705 208.281 1.00 16.34 863 TRP Z N 1
ATOM 5082 C CA . TRP D 1 151 ? 245.761 256.010 209.465 1.00 12.47 863 TRP Z CA 1
ATOM 5083 C C . TRP D 1 151 ? 246.189 254.678 210.017 1.00 8.83 863 TRP Z C 1
ATOM 5084 O O . TRP D 1 151 ? 245.398 253.769 210.029 1.00 8.65 863 TRP Z O 1
ATOM 5095 N N . ALA D 1 152 ? 247.416 254.568 210.460 1.00 6.02 864 ALA Z N 1
ATOM 5096 C CA . ALA D 1 152 ? 247.928 253.335 211.056 1.00 4.32 864 ALA Z CA 1
ATOM 5097 C C . ALA D 1 152 ? 248.642 253.637 212.358 1.00 3.05 864 ALA Z C 1
ATOM 5098 O O . ALA D 1 152 ? 248.811 254.767 212.752 1.00 3.08 864 ALA Z O 1
ATOM 5100 N N . VAL D 1 153 ? 249.052 252.606 213.032 1.00 1.74 865 VAL Z N 1
ATOM 5101 C CA . VAL D 1 153 ? 250.042 252.680 214.128 1.00 0.66 865 VAL Z CA 1
ATOM 5102 C C . VAL D 1 153 ? 251.411 252.613 213.493 1.00 1.15 865 VAL Z C 1
ATOM 5103 O O . VAL D 1 153 ? 251.688 251.596 212.850 1.00 1.31 865 VAL Z O 1
ATOM 5107 N N . LYS D 1 154 ? 252.245 253.604 213.768 1.00 1.83 866 LYS Z N 1
ATOM 5108 C CA . LYS D 1 154 ? 253.547 253.779 213.150 1.00 0.50 866 LYS Z CA 1
ATOM 5109 C C . LYS D 1 154 ? 254.588 253.054 213.952 1.00 3.44 866 LYS Z C 1
ATOM 5110 O O . LYS D 1 154 ? 254.677 253.331 215.136 1.00 3.33 866 LYS Z O 1
ATOM 5116 N N . ILE D 1 155 ? 255.393 252.236 213.270 1.00 4.95 867 ILE Z N 1
ATOM 5117 C CA . ILE D 1 155 ? 256.520 251.503 213.909 1.00 6.15 867 ILE Z CA 1
ATOM 5118 C C . ILE D 1 155 ? 257.817 252.260 213.657 1.00 8.43 867 ILE Z C 1
ATOM 5119 O O . ILE D 1 155 ? 258.109 252.550 212.529 1.00 9.72 867 ILE Z O 1
ATOM 5124 N N . GLU D 1 156 ? 258.582 252.560 214.693 1.00 12.48 868 GLU Z N 1
ATOM 5125 C CA . GLU D 1 156 ? 259.895 253.242 214.562 1.00 16.47 868 GLU Z CA 1
ATOM 5126 C C . GLU D 1 156 ? 260.967 252.303 215.057 1.00 17.27 868 GLU Z C 1
ATOM 5127 O O . GLU D 1 156 ? 260.647 251.240 215.406 1.00 16.61 868 GLU Z O 1
ATOM 5133 N N . GLN D 1 157 ? 262.209 252.732 215.057 1.00 24.40 869 GLN Z N 1
ATOM 5134 C CA . GLN D 1 157 ? 263.392 251.876 215.302 1.00 28.58 869 GLN Z CA 1
ATOM 5135 C C . GLN D 1 157 ? 264.327 252.565 216.279 1.00 32.28 869 GLN Z C 1
ATOM 5136 O O . GLN D 1 157 ? 264.525 253.775 216.170 1.00 40.08 869 GLN Z O 1
ATOM 5142 N N . THR D 1 158 ? 264.906 251.820 217.198 1.00 40.10 870 THR Z N 1
ATOM 5143 C CA . THR D 1 158 ? 266.056 252.299 218.006 1.00 44.87 870 THR Z CA 1
ATOM 5144 C C . THR D 1 158 ? 267.328 252.116 217.169 1.00 56.90 870 THR Z C 1
ATOM 5145 O O . THR D 1 158 ? 267.244 251.539 216.069 1.00 59.16 870 THR Z O 1
ATOM 5149 N N . LYS D 1 159 ? 268.488 252.544 217.661 1.00 69.51 871 LYS Z N 1
ATOM 5150 C CA . LYS D 1 159 ? 269.753 252.291 216.920 1.00 76.11 871 LYS Z CA 1
ATOM 5151 C C . LYS D 1 159 ? 270.272 250.907 217.329 1.00 76.14 871 LYS Z C 1
ATOM 5152 O O . LYS D 1 159 ? 271.475 250.765 217.562 1.00 83.08 871 LYS Z O 1
ATOM 5158 N N . ASP D 1 160 ? 269.382 249.916 217.414 1.00 76.98 872 ASP Z N 1
ATOM 5159 C CA . ASP D 1 160 ? 269.752 248.513 217.752 1.00 80.79 872 ASP Z CA 1
ATOM 5160 C C . ASP D 1 160 ? 268.950 247.510 216.916 1.00 78.41 872 ASP Z C 1
ATOM 5161 O O . ASP D 1 160 ? 269.301 246.309 216.971 1.00 75.67 872 ASP Z O 1
ATOM 5166 N N . GLY D 1 161 ? 267.909 247.968 216.203 1.00 68.72 873 GLY Z N 1
ATOM 5167 C CA . GLY D 1 161 ? 266.990 247.116 215.428 1.00 62.03 873 GLY Z CA 1
ATOM 5168 C C . GLY D 1 161 ? 265.889 246.560 216.307 1.00 61.67 873 GLY Z C 1
ATOM 5169 O O . GLY D 1 161 ? 265.759 245.324 216.355 1.00 71.52 873 GLY Z O 1
ATOM 5170 N N . LYS D 1 162 ? 265.103 247.427 216.954 1.00 51.21 874 LYS Z N 1
ATOM 5171 C CA . LYS D 1 162 ? 264.141 246.972 217.978 1.00 45.71 874 LYS Z CA 1
ATOM 5172 C C . LYS D 1 162 ? 262.681 247.168 217.564 1.00 43.04 874 LYS Z C 1
ATOM 5173 O O . LYS D 1 162 ? 261.864 246.351 218.021 1.00 62.11 874 LYS Z O 1
ATOM 5179 N N . HIS D 1 163 ? 262.325 248.160 216.762 1.00 27.82 875 HIS Z N 1
ATOM 5180 C CA . HIS D 1 163 ? 260.986 248.204 216.118 1.00 22.20 875 HIS Z CA 1
ATOM 5181 C C . HIS D 1 163 ? 259.891 248.278 217.175 1.00 17.93 875 HIS Z C 1
ATOM 5182 O O . HIS D 1 163 ? 259.177 247.328 217.383 1.00 27.59 875 HIS Z O 1
ATOM 5189 N N . TYR D 1 164 ? 259.705 249.405 217.798 1.00 11.55 876 TYR Z N 1
ATOM 5190 C CA . TYR D 1 164 ? 258.626 249.624 218.782 1.00 8.43 876 TYR Z CA 1
ATOM 5191 C C . TYR D 1 164 ? 257.516 250.453 218.110 1.00 7.45 876 TYR Z C 1
ATOM 5192 O O . TYR D 1 164 ? 257.672 250.964 217.004 1.00 7.45 876 TYR Z O 1
ATOM 5201 N N . VAL D 1 165 ? 256.414 250.648 218.810 1.00 6.07 877 VAL Z N 1
ATOM 5202 C CA . VAL D 1 165 ? 255.261 251.473 218.414 1.00 5.47 877 VAL Z CA 1
ATOM 5203 C C . VAL D 1 165 ? 255.562 252.867 218.922 1.00 6.24 877 VAL Z C 1
ATOM 5204 O O . VAL D 1 165 ? 255.681 253.064 220.166 1.00 6.73 877 VAL Z O 1
ATOM 5208 N N . ALA D 1 166 ? 255.607 253.850 218.031 1.00 6.42 878 ALA Z N 1
ATOM 5209 C CA . ALA D 1 166 ? 255.993 255.226 218.344 1.00 5.75 878 ALA Z CA 1
ATOM 5210 C C . ALA D 1 166 ? 254.766 256.122 218.264 1.00 6.04 878 ALA Z C 1
ATOM 5211 O O . ALA D 1 166 ? 254.798 257.223 218.766 1.00 7.81 878 ALA Z O 1
ATOM 5213 N N . GLY D 1 167 ? 253.653 255.711 217.705 1.00 5.62 879 GLY Z N 1
ATOM 5214 C CA . GLY D 1 167 ? 252.480 256.591 217.754 1.00 5.43 879 GLY Z CA 1
ATOM 5215 C C . GLY D 1 167 ? 251.540 256.258 216.639 1.00 5.41 879 GLY Z C 1
ATOM 5216 O O . GLY D 1 167 ? 251.638 255.100 216.122 1.00 5.45 879 GLY Z O 1
ATOM 5217 N N . ILE D 1 168 ? 250.695 257.206 216.286 1.00 5.36 880 ILE Z N 1
ATOM 5218 C CA . ILE D 1 168 ? 249.663 256.967 215.255 1.00 6.31 880 ILE Z CA 1
ATOM 5219 C C . ILE D 1 168 ? 249.934 257.967 214.150 1.00 8.09 880 ILE Z C 1
ATOM 5220 O O . ILE D 1 168 ? 250.099 259.144 214.448 1.00 9.99 880 ILE Z O 1
ATOM 5225 N N . GLY D 1 169 ? 249.952 257.548 212.903 1.00 9.49 881 GLY Z N 1
ATOM 5226 C CA . GLY D 1 169 ? 250.158 258.511 211.812 1.00 11.03 881 GLY Z CA 1
ATOM 5227 C C . GLY D 1 169 ? 249.637 257.993 210.499 1.00 12.93 881 GLY Z C 1
ATOM 5228 O O . GLY D 1 169 ? 249.369 256.810 210.397 1.00 13.19 881 GLY Z O 1
ATOM 5229 N N . LEU D 1 170 ? 249.552 258.850 209.497 1.00 16.78 882 LEU Z N 1
ATOM 5230 C CA . LEU D 1 170 ? 249.110 258.460 208.135 1.00 19.87 882 LEU Z CA 1
ATOM 5231 C C . LEU D 1 170 ? 250.034 257.383 207.605 1.00 21.08 882 LEU Z C 1
ATOM 5232 O O . LEU D 1 170 ? 251.284 257.558 207.721 1.00 25.67 882 LEU Z O 1
ATOM 5237 N N . SER D 1 171 ? 249.442 256.332 207.043 1.00 21.94 883 SER Z N 1
ATOM 5238 C CA . SER D 1 171 ? 250.166 255.104 206.633 1.00 23.82 883 SER Z CA 1
ATOM 5239 C C . SER D 1 171 ? 251.184 255.428 205.538 1.00 29.43 883 SER Z C 1
ATOM 5240 O O . SER D 1 171 ? 252.319 254.989 205.643 1.00 34.38 883 SER Z O 1
ATOM 5243 N N . MET D 1 172 ? 250.816 256.224 204.544 1.00 36.73 884 MET Z N 1
ATOM 5244 C CA . MET D 1 172 ? 251.699 256.527 203.394 1.00 43.48 884 MET Z CA 1
ATOM 5245 C C . MET D 1 172 ? 252.347 257.887 203.643 1.00 54.41 884 MET Z C 1
ATOM 5246 O O . MET D 1 172 ? 252.131 258.823 202.844 1.00 65.70 884 MET Z O 1
ATOM 5251 N N . GLU D 1 173 ? 253.095 258.004 204.736 1.00 66.09 885 GLU Z N 1
ATOM 5252 C CA . GLU D 1 173 ? 253.869 259.231 205.056 1.00 76.78 885 GLU Z CA 1
ATOM 5253 C C . GLU D 1 173 ? 255.171 258.812 205.730 1.00 83.18 885 GLU Z C 1
ATOM 5254 O O . GLU D 1 173 ? 255.424 257.601 205.794 1.00 85.75 885 GLU Z O 1
ATOM 5260 N N . ASP D 1 174 ? 255.956 259.764 206.226 1.00 98.57 886 ASP Z N 1
ATOM 5261 C CA . ASP D 1 174 ? 257.224 259.445 206.927 1.00 114.75 886 ASP Z CA 1
ATOM 5262 C C . ASP D 1 174 ? 257.287 260.107 208.305 1.00 121.29 886 ASP Z C 1
ATOM 5263 O O . ASP D 1 174 ? 257.809 259.448 209.226 1.00 113.89 886 ASP Z O 1
ATOM 5268 N N . THR D 1 175 ? 256.855 261.367 208.440 1.00 131.20 887 THR Z N 1
ATOM 5269 C CA . THR D 1 175 ? 257.042 262.180 209.679 1.00 143.82 887 THR Z CA 1
ATOM 5270 C C . THR D 1 175 ? 258.542 262.257 210.016 1.00 156.79 887 THR Z C 1
ATOM 5271 O O . THR D 1 175 ? 259.356 262.064 209.104 1.00 162.69 887 THR Z O 1
ATOM 5275 N N . GLU D 1 176 ? 258.910 262.527 211.272 1.00 170.39 888 GLU Z N 1
ATOM 5276 C CA . GLU D 1 176 ? 260.329 262.562 211.722 1.00 178.43 888 GLU Z CA 1
ATOM 5277 C C . GLU D 1 176 ? 260.456 261.904 213.102 1.00 180.04 888 GLU Z C 1
ATOM 5278 O O . GLU D 1 176 ? 261.380 262.289 213.853 1.00 181.97 888 GLU Z O 1
ATOM 5284 N N . GLU D 1 177 ? 259.557 260.966 213.433 1.00 174.49 889 GLU Z N 1
ATOM 5285 C CA . GLU D 1 177 ? 259.350 260.411 214.801 1.00 169.05 889 GLU Z CA 1
ATOM 5286 C C . GLU D 1 177 ? 258.743 261.506 215.695 1.00 159.77 889 GLU Z C 1
ATOM 5287 O O . GLU D 1 177 ? 258.290 261.172 216.807 1.00 161.25 889 GLU Z O 1
ATOM 5293 N N . GLY D 1 178 ? 258.704 262.753 215.202 1.00 143.90 890 GLY Z N 1
ATOM 5294 C CA . GLY D 1 178 ? 258.013 263.905 215.813 1.00 122.27 890 GLY Z CA 1
ATOM 5295 C C . GLY D 1 178 ? 256.721 264.223 215.077 1.00 117.16 890 GLY Z C 1
ATOM 5296 O O . GLY D 1 178 ? 256.509 263.688 213.959 1.00 114.97 890 GLY Z O 1
ATOM 5297 N N . LYS D 1 179 ? 255.852 265.026 215.692 1.00 105.27 891 LYS Z N 1
ATOM 5298 C CA . LYS D 1 179 ? 254.523 265.403 215.138 1.00 99.78 891 LYS Z CA 1
ATOM 5299 C C . LYS D 1 179 ? 253.649 264.157 214.924 1.00 83.59 891 LYS Z C 1
ATOM 5300 O O . LYS D 1 179 ? 252.523 264.326 214.414 1.00 86.54 891 LYS Z O 1
ATOM 5306 N N . LEU D 1 180 ? 254.143 262.958 215.264 1.00 61.54 892 LEU Z N 1
ATOM 5307 C CA . LEU D 1 180 ? 253.320 261.734 215.376 1.00 46.74 892 LEU Z CA 1
ATOM 5308 C C . LEU D 1 180 ? 252.260 261.979 216.446 1.00 44.45 892 LEU Z C 1
ATOM 5309 O O . LEU D 1 180 ? 252.617 262.430 217.549 1.00 50.57 892 LEU Z O 1
ATOM 5314 N N . SER D 1 181 ? 251.015 261.647 216.155 1.00 38.05 893 SER Z N 1
ATOM 5315 C CA . SER D 1 181 ? 249.894 262.109 216.982 1.00 37.97 893 SER Z CA 1
ATOM 5316 C C . SER D 1 181 ? 249.647 261.101 218.093 1.00 35.60 893 SER Z C 1
ATOM 5317 O O . SER D 1 181 ? 248.458 260.924 218.430 1.00 54.81 893 SER Z O 1
ATOM 5320 N N . GLN D 1 182 ? 250.699 260.540 218.711 1.00 26.06 894 GLN Z N 1
ATOM 5321 C CA . GLN D 1 182 ? 250.589 259.875 220.055 1.00 20.67 894 GLN Z CA 1
ATOM 5322 C C . GLN D 1 182 ? 249.824 258.563 219.907 1.00 14.60 894 GLN Z C 1
ATOM 5323 O O . GLN D 1 182 ? 249.006 258.422 218.958 1.00 17.17 894 GLN Z O 1
ATOM 5329 N N . PHE D 1 183 ? 250.107 257.580 220.742 1.00 9.43 895 PHE Z N 1
ATOM 5330 C CA . PHE D 1 183 ? 249.444 256.262 220.611 1.00 6.91 895 PHE Z CA 1
ATOM 5331 C C . PHE D 1 183 ? 248.286 256.236 221.603 1.00 6.17 895 PHE Z C 1
ATOM 5332 O O . PHE D 1 183 ? 248.455 255.815 222.690 1.00 5.84 895 PHE Z O 1
ATOM 5340 N N . LEU D 1 184 ? 247.121 256.733 221.212 1.00 5.63 896 LEU Z N 1
ATOM 5341 C CA . LEU D 1 184 ? 245.924 256.749 222.069 1.00 5.47 896 LEU Z CA 1
ATOM 5342 C C . LEU D 1 184 ? 245.115 255.499 221.792 1.00 5.58 896 LEU Z C 1
ATOM 5343 O O . LEU D 1 184 ? 244.864 255.237 220.658 1.00 5.32 896 LEU Z O 1
ATOM 5348 N N . VAL D 1 185 ? 244.637 254.857 222.840 1.00 6.14 897 VAL Z N 1
ATOM 5349 C CA . VAL D 1 185 ? 243.807 253.636 222.809 1.00 7.04 897 VAL Z CA 1
ATOM 5350 C C . VAL D 1 185 ? 242.561 254.042 223.545 1.00 8.89 897 VAL Z C 1
ATOM 5351 O O . VAL D 1 185 ? 242.675 254.785 224.476 1.00 10.54 897 VAL Z O 1
ATOM 5355 N N . ALA D 1 186 ? 241.426 253.497 223.197 1.00 11.80 898 ALA Z N 1
ATOM 5356 C CA . ALA D 1 186 ? 240.125 253.926 223.739 1.00 14.26 898 ALA Z CA 1
ATOM 5357 C C . ALA D 1 186 ? 239.768 253.201 225.043 1.00 17.44 898 ALA Z C 1
ATOM 5358 O O . ALA D 1 186 ? 238.547 253.181 225.341 1.00 33.56 898 ALA Z O 1
ATOM 5360 N N . ALA D 1 187 ? 240.679 252.676 225.841 1.00 15.85 899 ALA Z N 1
ATOM 5361 C CA . ALA D 1 187 ? 240.382 252.384 227.286 1.00 16.64 899 ALA Z CA 1
ATOM 5362 C C . ALA D 1 187 ? 239.346 251.272 227.477 1.00 15.90 899 ALA Z C 1
ATOM 5363 O O . ALA D 1 187 ? 239.684 250.196 227.996 1.00 20.05 899 ALA Z O 1
ATOM 5365 N N . ASN D 1 188 ? 238.103 251.505 227.116 1.00 14.91 900 ASN Z N 1
ATOM 5366 C CA . ASN D 1 188 ? 237.072 250.441 227.127 1.00 15.44 900 ASN Z CA 1
ATOM 5367 C C . ASN D 1 188 ? 237.272 249.416 226.000 1.00 14.10 900 ASN Z C 1
ATOM 5368 O O . ASN D 1 188 ? 236.558 248.440 226.016 1.00 15.53 900 ASN Z O 1
ATOM 5373 N N . ARG D 1 189 ? 238.212 249.587 225.080 1.00 12.63 901 ARG Z N 1
ATOM 5374 C CA . ARG D 1 189 ? 238.344 248.690 223.917 1.00 12.36 901 ARG Z CA 1
ATOM 5375 C C . ARG D 1 189 ? 239.543 247.769 224.097 1.00 9.65 901 ARG Z C 1
ATOM 5376 O O . ARG D 1 189 ? 239.621 246.776 223.384 1.00 10.32 901 ARG Z O 1
ATOM 5384 N N . ILE D 1 190 ? 240.475 248.083 224.971 1.00 7.35 902 ILE Z N 1
ATOM 5385 C CA . ILE D 1 190 ? 241.691 247.264 225.148 1.00 6.18 902 ILE Z CA 1
ATOM 5386 C C . ILE D 1 190 ? 241.374 246.120 226.116 1.00 6.23 902 ILE Z C 1
ATOM 5387 O O . ILE D 1 190 ? 240.834 246.370 227.192 1.00 7.39 902 ILE Z O 1
ATOM 5392 N N . ALA D 1 191 ? 241.721 244.893 225.775 1.00 5.61 903 ALA Z N 1
ATOM 5393 C CA . ALA D 1 191 ? 241.675 243.725 226.657 1.00 5.18 903 ALA Z CA 1
ATOM 5394 C C . ALA D 1 191 ? 242.854 242.807 226.370 1.00 5.31 903 ALA Z C 1
ATOM 5395 O O . ALA D 1 191 ? 243.463 242.899 225.342 1.00 5.13 903 ALA Z O 1
ATOM 5397 N N . PHE D 1 192 ? 243.170 241.906 227.287 1.00 5.81 904 PHE Z N 1
ATOM 5398 C CA . PHE D 1 192 ? 244.328 240.996 227.160 1.00 6.36 904 PHE Z CA 1
ATOM 5399 C C . PHE D 1 192 ? 243.795 239.592 227.043 1.00 8.28 904 PHE Z C 1
ATOM 5400 O O . PHE D 1 192 ? 242.893 239.268 227.785 1.00 9.36 904 PHE Z O 1
ATOM 5408 N N . ILE D 1 193 ? 244.381 238.815 226.155 1.00 10.82 905 ILE Z N 1
ATOM 5409 C CA . ILE D 1 193 ? 243.958 237.436 225.877 1.00 14.64 905 ILE Z CA 1
ATOM 5410 C C . ILE D 1 193 ? 245.102 236.484 226.206 1.00 21.58 905 ILE Z C 1
ATOM 5411 O O . ILE D 1 193 ? 246.280 236.886 226.184 1.00 23.33 905 ILE Z O 1
ATOM 5416 N N . ASP D 1 194 ? 244.744 235.236 226.467 1.00 32.78 906 ASP Z N 1
ATOM 5417 C CA . ASP D 1 194 ? 245.683 234.095 226.419 1.00 44.07 906 ASP Z CA 1
ATOM 5418 C C . ASP D 1 194 ? 245.424 233.353 225.111 1.00 49.20 906 ASP Z C 1
ATOM 5419 O O . ASP D 1 194 ? 244.386 232.712 224.962 1.00 50.71 906 ASP Z O 1
ATOM 5424 N N . PRO D 1 195 ? 246.342 233.406 224.117 1.00 54.86 907 PRO Z N 1
ATOM 5425 C CA . PRO D 1 195 ? 246.073 232.780 222.822 1.00 58.60 907 PRO Z CA 1
ATOM 5426 C C . PRO D 1 195 ? 246.198 231.246 222.854 1.00 70.51 907 PRO Z C 1
ATOM 5427 O O . PRO D 1 195 ? 246.664 230.687 221.883 1.00 76.47 907 PRO Z O 1
ATOM 5431 N N . ALA D 1 196 ? 245.800 230.612 223.961 1.00 77.56 908 ALA Z N 1
ATOM 5432 C CA . ALA D 1 196 ? 245.784 229.145 224.145 1.00 82.51 908 ALA Z CA 1
ATOM 5433 C C . ALA D 1 196 ? 244.358 228.685 224.470 1.00 90.52 908 ALA Z C 1
ATOM 5434 O O . ALA D 1 196 ? 243.891 227.728 223.824 1.00 98.26 908 ALA Z O 1
ATOM 5436 N N . ASN D 1 197 ? 243.684 229.337 225.419 1.00 90.01 909 ASN Z N 1
ATOM 5437 C CA . ASN D 1 197 ? 242.280 229.003 225.792 1.00 85.18 909 ASN Z CA 1
ATOM 5438 C C . ASN D 1 197 ? 241.300 230.032 225.218 1.00 78.67 909 ASN Z C 1
ATOM 5439 O O . ASN D 1 197 ? 240.121 229.674 225.047 1.00 80.07 909 ASN Z O 1
ATOM 5444 N N . GLY D 1 198 ? 241.753 231.264 224.971 1.00 72.13 910 GLY Z N 1
ATOM 5445 C CA . GLY D 1 198 ? 240.928 232.350 224.406 1.00 67.37 910 GLY Z CA 1
ATOM 5446 C C . GLY D 1 198 ? 240.267 233.205 225.478 1.00 65.21 910 GLY Z C 1
ATOM 5447 O O . GLY D 1 198 ? 239.401 234.019 225.116 1.00 68.08 910 GLY Z O 1
ATOM 5448 N N . ASN D 1 199 ? 240.674 233.086 226.742 1.00 60.42 911 ASN Z N 1
ATOM 5449 C CA . ASN D 1 199 ? 240.107 233.908 227.842 1.00 59.88 911 ASN Z CA 1
ATOM 5450 C C . ASN D 1 199 ? 240.468 235.379 227.616 1.00 52.96 911 ASN Z C 1
ATOM 5451 O O . ASN D 1 199 ? 241.635 235.702 227.429 1.00 45.93 911 ASN Z O 1
ATOM 5456 N N . GLU D 1 200 ? 239.465 236.237 227.644 1.00 46.76 912 GLU Z N 1
ATOM 5457 C CA . GLU D 1 200 ? 239.586 237.686 227.398 1.00 39.14 912 GLU Z CA 1
ATOM 5458 C C . GLU D 1 200 ? 239.514 238.378 228.749 1.00 33.95 912 GLU Z C 1
ATOM 5459 O O . GLU D 1 200 ? 238.555 238.137 229.503 1.00 49.87 912 GLU Z O 1
ATOM 5465 N N . THR D 1 201 ? 240.436 239.261 229.049 1.00 23.45 913 THR Z N 1
ATOM 5466 C CA . THR D 1 201 ? 240.444 240.008 230.322 1.00 18.21 913 THR Z CA 1
ATOM 5467 C C . THR D 1 201 ? 240.562 241.490 230.043 1.00 13.31 913 THR Z C 1
ATOM 5468 O O . THR D 1 201 ? 241.596 241.931 229.573 1.00 14.37 913 THR Z O 1
ATOM 5472 N N . PRO D 1 202 ? 239.531 242.314 230.273 1.00 9.86 914 PRO Z N 1
ATOM 5473 C CA . PRO D 1 202 ? 239.638 243.750 230.014 1.00 8.47 914 PRO Z CA 1
ATOM 5474 C C . PRO D 1 202 ? 240.710 244.433 230.871 1.00 7.73 914 PRO Z C 1
ATOM 5475 O O . PRO D 1 202 ? 240.967 244.043 231.985 1.00 7.50 914 PRO Z O 1
ATOM 5479 N N . MET D 1 203 ? 241.348 245.445 230.323 1.00 7.07 915 MET Z N 1
ATOM 5480 C CA . MET D 1 203 ? 242.338 246.234 231.084 1.00 7.00 915 MET Z CA 1
ATOM 5481 C C . MET D 1 203 ? 241.683 247.109 232.165 1.00 6.56 915 MET Z C 1
ATOM 5482 O O . MET D 1 203 ? 242.228 247.224 233.227 1.00 6.37 915 MET Z O 1
ATOM 5487 N N . PHE D 1 204 ? 240.564 247.741 231.888 1.00 6.67 916 PHE Z N 1
ATOM 5488 C CA . PHE D 1 204 ? 239.952 248.751 232.756 1.00 7.20 916 PHE Z CA 1
ATOM 5489 C C . PHE D 1 204 ? 238.555 248.294 233.091 1.00 9.98 916 PHE Z C 1
ATOM 5490 O O . PHE D 1 204 ? 237.899 247.632 232.296 1.00 11.96 916 PHE Z O 1
ATOM 5498 N N . VAL D 1 205 ? 238.095 248.676 234.270 1.00 14.05 917 VAL Z N 1
ATOM 5499 C CA . VAL D 1 205 ? 236.690 248.479 234.699 1.00 16.88 917 VAL Z CA 1
ATOM 5500 C C . VAL D 1 205 ? 236.105 249.849 234.982 1.00 21.63 917 VAL Z C 1
ATOM 5501 O O . VAL D 1 205 ? 236.740 250.611 235.708 1.00 23.37 917 VAL Z O 1
ATOM 5505 N N . ALA D 1 206 ? 234.945 250.150 234.411 1.00 30.35 918 ALA Z N 1
ATOM 5506 C CA . ALA D 1 206 ? 234.238 251.421 234.659 1.00 38.41 918 ALA Z CA 1
ATOM 5507 C C . ALA D 1 206 ? 233.625 251.377 236.059 1.00 48.53 918 ALA Z C 1
ATOM 5508 O O . ALA D 1 206 ? 233.103 250.328 236.472 1.00 51.85 918 ALA Z O 1
ATOM 5510 N N . GLN D 1 207 ? 233.711 252.489 236.779 1.00 69.32 919 GLN Z N 1
ATOM 5511 C CA . GLN D 1 207 ? 233.026 252.671 238.085 1.00 78.73 919 GLN Z CA 1
ATOM 5512 C C . GLN D 1 207 ? 232.555 254.123 238.185 1.00 80.99 919 GLN Z C 1
ATOM 5513 O O . GLN D 1 207 ? 233.366 254.979 238.612 1.00 81.20 919 GLN Z O 1
ATOM 5519 N N . GLY D 1 208 ? 231.312 254.380 237.767 1.00 77.82 920 GLY Z N 1
ATOM 5520 C CA . GLY D 1 208 ? 230.669 255.708 237.842 1.00 84.46 920 GLY Z CA 1
ATOM 5521 C C . GLY D 1 208 ? 231.549 256.800 237.257 1.00 90.84 920 GLY Z C 1
ATOM 5522 O O . GLY D 1 208 ? 232.035 257.678 238.026 1.00 94.31 920 GLY Z O 1
ATOM 5523 N N . ASN D 1 209 ? 231.782 256.742 235.944 1.00 91.68 921 ASN Z N 1
ATOM 5524 C CA . ASN D 1 209 ? 232.577 257.754 235.197 1.00 97.75 921 ASN Z CA 1
ATOM 5525 C C . ASN D 1 209 ? 234.018 257.794 235.718 1.00 91.04 921 ASN Z C 1
ATOM 5526 O O . ASN D 1 209 ? 234.705 258.811 235.476 1.00 83.91 921 ASN Z O 1
ATOM 5531 N N . GLN D 1 210 ? 234.469 256.754 236.423 1.00 81.99 922 GLN Z N 1
ATOM 5532 C CA . GLN D 1 210 ? 235.915 256.609 236.743 1.00 69.95 922 GLN Z CA 1
ATOM 5533 C C . GLN D 1 210 ? 236.373 255.247 236.230 1.00 53.30 922 GLN Z C 1
ATOM 5534 O O . GLN D 1 210 ? 235.666 254.237 236.424 1.00 46.41 922 GLN Z O 1
ATOM 5540 N N . ILE D 1 211 ? 237.541 255.245 235.606 1.00 39.88 923 ILE Z N 1
ATOM 5541 C CA . ILE D 1 211 ? 238.154 254.048 234.982 1.00 31.41 923 ILE Z CA 1
ATOM 5542 C C . ILE D 1 211 ? 239.301 253.593 235.886 1.00 24.79 923 ILE Z C 1
ATOM 5543 O O . ILE D 1 211 ? 240.221 254.381 236.146 1.00 22.58 923 ILE Z O 1
ATOM 5548 N N . PHE D 1 212 ? 239.249 252.353 236.341 1.00 20.38 924 PHE Z N 1
ATOM 5549 C CA . PHE D 1 212 ? 240.320 251.711 237.145 1.00 17.74 924 PHE Z CA 1
ATOM 5550 C C . PHE D 1 212 ? 240.903 250.555 236.364 1.00 13.20 924 PHE Z C 1
ATOM 5551 O O . PHE D 1 212 ? 240.226 250.009 235.595 1.00 11.63 924 PHE Z O 1
ATOM 5559 N N . MET D 1 213 ? 242.121 250.169 236.643 1.00 13.02 925 MET Z N 1
ATOM 5560 C CA . MET D 1 213 ? 242.692 248.885 236.214 1.00 15.06 925 MET Z CA 1
ATOM 5561 C C . MET D 1 213 ? 241.910 247.680 236.743 1.00 16.39 925 MET Z C 1
ATOM 5562 O O . MET D 1 213 ? 241.303 247.753 237.804 1.00 21.90 925 MET Z O 1
ATOM 5567 N N . ASN D 1 214 ? 241.962 246.574 236.026 1.00 17.79 926 ASN Z N 1
ATOM 5568 C CA . ASN D 1 214 ? 241.072 245.415 236.202 1.00 19.52 926 ASN Z CA 1
ATOM 5569 C C . ASN D 1 214 ? 241.293 244.745 237.548 1.00 22.57 926 ASN Z C 1
ATOM 5570 O O . ASN D 1 214 ? 240.394 243.975 237.961 1.00 34.17 926 ASN Z O 1
ATOM 5575 N N . ASP D 1 215 ? 242.432 244.937 238.197 1.00 19.64 927 ASP Z N 1
ATOM 5576 C CA . ASP D 1 215 ? 242.661 244.420 239.574 1.00 20.64 927 ASP Z CA 1
ATOM 5577 C C . ASP D 1 215 ? 242.637 242.902 239.698 1.00 18.68 927 ASP Z C 1
ATOM 5578 O O . ASP D 1 215 ? 242.977 242.470 240.777 1.00 22.53 927 ASP Z O 1
ATOM 5583 N N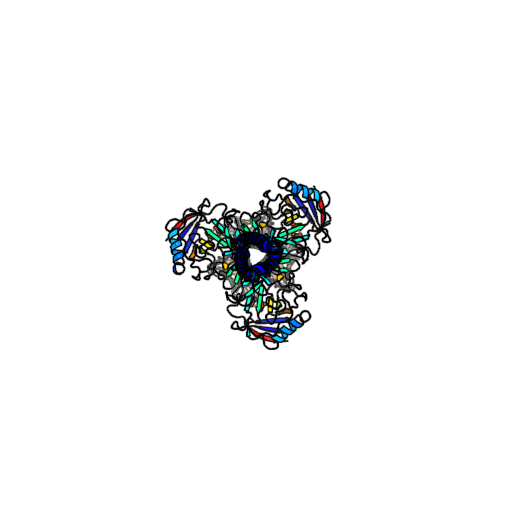 . VAL D 1 216 ? 242.356 242.141 238.660 1.00 15.71 928 VAL Z N 1
ATOM 5584 C CA . VAL D 1 216 ? 242.695 240.713 238.590 1.00 14.14 928 VAL Z CA 1
ATOM 5585 C C . VAL D 1 216 ? 244.185 240.609 238.331 1.00 14.62 928 VAL Z C 1
ATOM 5586 O O . VAL D 1 216 ? 244.742 239.581 238.731 1.00 20.69 928 VAL Z O 1
ATOM 5590 N N . PHE D 1 217 ? 244.819 241.596 237.691 1.00 13.35 929 PHE Z N 1
ATOM 5591 C CA . PHE D 1 217 ? 246.295 241.815 237.771 1.00 11.65 929 PHE Z CA 1
ATOM 5592 C C . PHE D 1 217 ? 246.513 242.571 239.067 1.00 11.08 929 PHE Z C 1
ATOM 5593 O O . PHE D 1 217 ? 245.609 242.667 239.894 1.00 14.87 929 PHE Z O 1
ATOM 5601 N N . LEU D 1 218 ? 247.605 243.228 239.293 1.00 9.38 930 LEU Z N 1
ATOM 5602 C CA . LEU D 1 218 ? 247.653 244.050 240.552 1.00 8.06 930 LEU Z CA 1
ATOM 5603 C C . LEU D 1 218 ? 247.628 243.144 241.772 1.00 7.53 930 LEU Z C 1
ATOM 5604 O O . LEU D 1 218 ? 247.165 243.537 242.755 1.00 7.75 930 LEU Z O 1
ATOM 5609 N N . LYS D 1 219 ? 248.286 242.011 241.700 1.00 8.27 931 LYS Z N 1
ATOM 5610 C CA . LYS D 1 219 ? 248.319 240.995 242.750 1.00 8.37 931 LYS Z CA 1
ATOM 5611 C C . LYS D 1 219 ? 249.635 241.061 243.508 1.00 8.03 931 LYS Z C 1
ATOM 5612 O O . LYS D 1 219 ? 249.710 240.310 244.463 1.00 8.58 931 LYS Z O 1
ATOM 5618 N N . ARG D 1 220 ? 250.568 241.942 243.182 1.00 7.87 932 ARG Z N 1
ATOM 5619 C CA . ARG D 1 220 ? 251.894 241.893 243.835 1.00 8.74 932 ARG Z CA 1
ATOM 5620 C C . ARG D 1 220 ? 252.559 243.280 243.837 1.00 6.59 932 ARG Z C 1
ATOM 5621 O O . ARG D 1 220 ? 252.927 243.732 242.828 1.00 7.15 932 ARG Z O 1
ATOM 5629 N N . LEU D 1 221 ? 252.751 243.915 244.976 1.00 4.65 933 LEU Z N 1
ATOM 5630 C CA . LEU D 1 221 ? 253.347 245.266 245.091 1.00 3.57 933 LEU Z CA 1
ATOM 5631 C C . LEU D 1 221 ? 254.647 245.161 245.875 1.00 2.54 933 LEU Z C 1
ATOM 5632 O O . LEU D 1 221 ? 254.611 244.649 246.934 1.00 2.60 933 LEU Z O 1
ATOM 5637 N N . THR D 1 222 ? 255.733 245.702 245.383 1.00 1.57 934 THR Z N 1
ATOM 5638 C CA . THR D 1 222 ? 257.053 245.600 246.039 1.00 0.91 934 THR Z CA 1
ATOM 5639 C C . THR D 1 222 ? 257.603 247.004 246.296 1.00 0.50 934 THR Z C 1
ATOM 5640 O O . THR D 1 222 ? 257.898 247.705 245.332 1.00 0.50 934 THR Z O 1
ATOM 5644 N N . ALA D 1 223 ? 257.674 247.384 247.555 1.00 0.50 935 ALA Z N 1
ATOM 5645 C CA . ALA D 1 223 ? 258.209 248.645 248.075 1.00 0.50 935 ALA Z CA 1
ATOM 5646 C C . ALA D 1 223 ? 257.488 249.798 247.419 1.00 0.50 935 ALA Z C 1
ATOM 5647 O O . ALA D 1 223 ? 258.156 250.702 246.934 1.00 0.50 935 ALA Z O 1
ATOM 5649 N N . PRO D 1 224 ? 256.138 249.827 247.378 1.00 0.50 936 PRO Z N 1
ATOM 5650 C CA . PRO D 1 224 ? 255.459 251.029 246.924 1.00 0.50 936 PRO Z CA 1
ATOM 5651 C C . PRO D 1 224 ? 255.364 252.123 247.994 1.00 0.50 936 PRO Z C 1
ATOM 5652 O O . PRO D 1 224 ? 255.427 251.898 249.171 1.00 0.50 936 PRO Z O 1
ATOM 5656 N N . THR D 1 225 ? 255.010 253.300 247.553 1.00 0.50 937 THR Z N 1
ATOM 5657 C CA . THR D 1 225 ? 254.479 254.410 248.372 1.00 0.50 937 THR Z CA 1
ATOM 5658 C C . THR D 1 225 ? 252.976 254.364 248.270 1.00 0.50 937 THR Z C 1
ATOM 5659 O O . THR D 1 225 ? 252.486 254.488 247.169 1.00 0.50 937 THR Z O 1
ATOM 5663 N N . ILE D 1 226 ? 252.281 254.195 249.387 1.00 0.50 938 ILE Z N 1
ATOM 5664 C CA . ILE D 1 226 ? 250.800 254.341 249.451 1.00 0.50 938 ILE Z CA 1
ATOM 5665 C C . ILE D 1 226 ? 250.468 255.479 250.394 1.00 0.50 938 ILE Z C 1
ATOM 5666 O O . ILE D 1 226 ? 250.961 255.478 251.508 1.00 0.50 938 ILE Z O 1
ATOM 5671 N N . THR D 1 227 ? 249.615 256.412 249.986 1.00 0.50 939 THR Z N 1
ATOM 5672 C CA . THR D 1 227 ? 248.978 257.395 250.919 1.00 0.78 939 THR Z CA 1
ATOM 5673 C C . THR D 1 227 ? 247.486 257.386 250.696 1.00 1.21 939 THR Z C 1
ATOM 5674 O O . THR D 1 227 ? 247.127 257.015 249.639 1.00 1.24 939 THR Z O 1
ATOM 5678 N N . SER D 1 228 ? 246.703 257.850 251.664 1.00 1.96 940 SER Z N 1
ATOM 5679 C CA . SER D 1 228 ? 245.237 257.826 251.660 1.00 2.71 940 SER Z CA 1
ATOM 5680 C C . SER D 1 228 ? 244.716 259.149 251.102 1.00 3.88 940 SER Z C 1
ATOM 5681 O O . SER D 1 228 ? 245.518 260.051 250.757 1.00 4.11 940 SER Z O 1
ATOM 5684 N N . GLY D 1 229 ? 243.411 259.335 251.142 1.00 5.68 941 GLY Z N 1
ATOM 5685 C CA . GLY D 1 229 ? 242.742 260.533 250.634 1.00 8.25 941 GLY Z CA 1
ATOM 5686 C C . GLY D 1 229 ? 243.171 261.843 251.270 1.00 11.57 941 GLY Z C 1
ATOM 5687 O O . GLY D 1 229 ? 243.689 262.695 250.532 1.00 16.53 941 GLY Z O 1
ATOM 5688 N N . GLY D 1 230 ? 242.805 262.121 252.523 1.00 15.83 942 GLY Z N 1
ATOM 5689 C CA . GLY D 1 230 ? 242.681 263.529 252.985 1.00 17.96 942 GLY Z CA 1
ATOM 5690 C C . GLY D 1 230 ? 243.992 264.262 252.813 1.00 18.12 942 GLY Z C 1
ATOM 5691 O O . GLY D 1 230 ? 244.988 263.607 252.545 1.00 19.43 942 GLY Z O 1
ATOM 5692 N N . ASN D 1 231 ? 244.078 265.554 253.025 1.00 19.64 943 ASN Z N 1
ATOM 5693 C CA . ASN D 1 231 ? 245.372 266.157 252.637 1.00 19.85 943 ASN Z CA 1
ATOM 5694 C C . ASN D 1 231 ? 246.065 266.876 253.774 1.00 17.65 943 ASN Z C 1
ATOM 5695 O O . ASN D 1 231 ? 246.498 268.005 253.551 1.00 23.16 943 ASN Z O 1
ATOM 5700 N N . PRO D 1 232 ? 245.979 266.480 255.046 1.00 12.11 944 PRO Z N 1
ATOM 5701 C CA . PRO D 1 232 ? 247.039 265.689 255.709 1.00 8.80 944 PRO Z CA 1
ATOM 5702 C C . PRO D 1 232 ? 246.525 264.238 255.685 1.00 6.82 944 PRO Z C 1
ATOM 5703 O O . PRO D 1 232 ? 245.420 263.933 256.172 1.00 7.18 944 PRO Z O 1
ATOM 5707 N N . PRO D 1 233 ? 247.237 263.284 255.057 1.00 4.54 945 PRO Z N 1
ATOM 5708 C CA . PRO D 1 233 ? 246.730 261.909 254.956 1.00 3.55 945 PRO Z CA 1
ATOM 5709 C C . PRO D 1 233 ? 246.650 261.203 256.334 1.00 2.67 945 PRO Z C 1
ATOM 5710 O O . PRO D 1 233 ? 247.546 261.277 257.135 1.00 2.95 945 PRO Z O 1
ATOM 5714 N N . ALA D 1 234 ? 245.620 260.435 256.593 1.00 1.68 946 ALA Z N 1
ATOM 5715 C CA . ALA D 1 234 ? 245.577 259.487 257.732 1.00 0.95 946 ALA Z CA 1
ATOM 5716 C C . ALA D 1 234 ? 246.471 258.268 257.502 1.00 0.50 946 ALA Z C 1
ATOM 5717 O O . ALA D 1 234 ? 247.139 257.844 258.418 1.00 0.52 946 ALA Z O 1
ATOM 5719 N N . PHE D 1 235 ? 246.551 257.683 256.321 1.00 0.50 947 PHE Z N 1
ATOM 5720 C CA . PHE D 1 235 ? 247.344 256.441 256.119 1.00 0.50 947 PHE Z CA 1
ATOM 5721 C C . PHE D 1 235 ? 248.536 256.794 255.272 1.00 0.50 947 PHE Z C 1
ATOM 5722 O O . PHE D 1 235 ? 248.413 257.703 254.440 1.00 0.50 947 PHE Z O 1
ATOM 5730 N N . SER D 1 236 ? 249.670 256.171 255.508 1.00 0.50 948 SER Z N 1
ATOM 5731 C CA . SER D 1 236 ? 250.880 256.354 254.690 1.00 0.50 948 SER Z CA 1
ATOM 5732 C C . SER D 1 236 ? 251.787 255.126 254.815 1.00 0.50 948 SER Z C 1
ATOM 5733 O O . SER D 1 236 ? 251.953 254.572 255.914 1.00 0.50 948 SER Z O 1
ATOM 5736 N N . LEU D 1 237 ? 252.302 254.638 253.713 1.00 0.50 949 LEU Z N 1
ATOM 5737 C CA . LEU D 1 237 ? 253.237 253.488 253.669 1.00 0.50 949 LEU Z CA 1
ATOM 5738 C C . LEU D 1 237 ? 254.427 253.944 252.864 1.00 0.55 949 LEU Z C 1
ATOM 5739 O O . LEU D 1 237 ? 254.362 254.136 251.720 1.00 0.50 949 LEU Z O 1
ATOM 5744 N N . THR D 1 238 ? 255.517 254.183 253.516 1.00 1.76 950 THR Z N 1
ATOM 5745 C CA . THR D 1 238 ? 256.778 254.651 252.894 1.00 2.61 950 THR Z CA 1
ATOM 5746 C C . THR D 1 238 ? 257.420 253.477 252.207 1.00 3.66 950 THR Z C 1
ATOM 5747 O O . THR D 1 238 ? 257.315 252.370 252.684 1.00 3.98 950 THR Z O 1
ATOM 5751 N N . PRO D 1 239 ? 258.089 253.641 251.068 1.00 5.50 951 PRO Z N 1
ATOM 5752 C CA . PRO D 1 239 ? 258.711 252.522 250.350 1.00 6.90 951 PRO Z CA 1
ATOM 5753 C C . PRO D 1 239 ? 259.785 251.721 251.078 1.00 9.19 951 PRO Z C 1
ATOM 5754 O O . PRO D 1 239 ? 259.993 250.589 250.796 1.00 8.76 951 PRO Z O 1
ATOM 5758 N N . ASP D 1 240 ? 260.349 252.300 252.119 1.00 14.44 952 ASP Z N 1
ATOM 5759 C CA . ASP D 1 240 ? 261.340 251.618 252.990 1.00 17.80 952 ASP Z CA 1
ATOM 5760 C C . ASP D 1 240 ? 260.686 250.907 254.160 1.00 16.86 952 ASP Z C 1
ATOM 5761 O O . ASP D 1 240 ? 261.455 250.200 254.856 1.00 23.80 952 ASP Z O 1
ATOM 5766 N N . GLY D 1 241 ? 259.368 251.029 254.351 1.00 13.46 953 GLY Z N 1
ATOM 5767 C CA . GLY D 1 241 ? 258.561 250.097 255.162 1.00 12.93 953 GLY Z CA 1
ATOM 5768 C C . GLY D 1 241 ? 257.997 250.753 256.403 1.00 12.51 953 GLY Z C 1
ATOM 5769 O O . GLY D 1 241 ? 257.310 250.052 257.170 1.00 12.53 953 GLY Z O 1
ATOM 5770 N N . LYS D 1 242 ? 258.296 252.039 256.624 1.00 12.33 954 LYS Z N 1
ATOM 5771 C CA . LYS D 1 242 ? 257.645 252.845 257.685 1.00 11.54 954 LYS Z CA 1
ATOM 5772 C C . LYS D 1 242 ? 256.139 252.919 257.376 1.00 8.53 954 LYS Z C 1
ATOM 5773 O O . LYS D 1 242 ? 255.760 253.236 256.268 1.00 8.10 954 LYS Z O 1
ATOM 5779 N N . LEU D 1 243 ? 255.307 252.556 258.326 1.00 6.02 955 LEU Z N 1
ATOM 5780 C CA . LEU D 1 243 ? 253.843 252.546 258.180 1.00 4.59 955 LEU Z CA 1
ATOM 5781 C C . LEU D 1 243 ? 253.247 253.542 259.162 1.00 3.93 955 LEU Z C 1
ATOM 5782 O O . LEU D 1 243 ? 253.635 253.544 260.325 1.00 4.08 955 LEU Z O 1
ATOM 5787 N N . THR D 1 244 ? 252.341 254.391 258.692 1.00 3.07 956 THR Z N 1
ATOM 5788 C CA . THR D 1 244 ? 251.574 255.303 259.545 1.00 2.56 956 THR Z CA 1
ATOM 5789 C C . THR D 1 244 ? 250.114 255.060 259.268 1.00 2.38 956 THR Z C 1
ATOM 5790 O O . THR D 1 244 ? 249.735 255.058 258.031 1.00 2.67 956 THR Z O 1
ATOM 5794 N N . ALA D 1 245 ? 249.342 254.805 260.327 1.00 1.96 957 ALA Z N 1
ATOM 5795 C CA . ALA D 1 245 ? 247.938 254.470 260.147 1.00 1.78 957 ALA Z CA 1
ATOM 5796 C C . ALA D 1 245 ? 247.090 255.592 260.722 1.00 1.69 957 ALA Z C 1
ATOM 5797 O O . ALA D 1 245 ? 246.154 256.120 259.914 1.00 2.16 957 ALA Z O 1
ATOM 5799 N N . LYS D 1 246 ? 247.208 255.885 261.994 1.00 1.19 958 LYS Z N 1
ATOM 5800 C CA . LYS D 1 246 ? 246.617 257.162 262.501 1.00 1.09 958 LYS Z CA 1
ATOM 5801 C C . LYS D 1 246 ? 245.105 257.221 262.431 1.00 0.65 958 LYS Z C 1
ATOM 5802 O O . LYS D 1 246 ? 244.621 258.201 262.954 1.00 0.98 958 LYS Z O 1
ATOM 5808 N N . ASN D 1 247 ? 244.412 256.222 261.983 1.00 0.50 959 ASN Z N 1
ATOM 5809 C CA . ASN D 1 247 ? 242.935 256.154 262.018 1.00 0.50 959 ASN Z CA 1
ATOM 5810 C C . ASN D 1 247 ? 242.558 254.660 261.956 1.00 0.50 959 ASN Z C 1
ATOM 5811 O O . ASN D 1 247 ? 241.640 254.237 261.252 1.00 0.50 959 ASN Z O 1
ATOM 5816 N N . ALA D 1 248 ? 243.321 253.839 262.647 1.00 0.50 960 ALA Z N 1
ATOM 5817 C CA . ALA D 1 248 ? 243.356 252.388 262.478 1.00 0.50 960 ALA Z CA 1
ATOM 5818 C C . ALA D 1 248 ? 242.396 251.731 263.461 1.00 0.50 960 ALA Z C 1
ATOM 5819 O O . ALA D 1 248 ? 241.646 252.409 264.199 1.00 0.50 960 ALA Z O 1
ATOM 5821 N N . ASP D 1 249 ? 242.407 250.404 263.447 1.00 0.50 961 ASP Z N 1
ATOM 5822 C CA . ASP D 1 249 ? 241.499 249.431 264.126 1.00 0.50 961 ASP Z CA 1
ATOM 5823 C C . ASP D 1 249 ? 242.231 248.101 264.020 1.00 0.50 961 ASP Z C 1
ATOM 5824 O O . ASP D 1 249 ? 242.024 247.442 263.024 1.00 0.50 961 ASP Z O 1
ATOM 5829 N N . ILE D 1 250 ? 243.138 247.785 264.940 1.00 0.50 962 ILE Z N 1
ATOM 5830 C CA . ILE D 1 250 ? 244.082 246.638 264.862 1.00 0.50 962 ILE Z CA 1
ATOM 5831 C C . ILE D 1 250 ? 243.615 245.549 265.839 1.00 0.50 962 ILE Z C 1
ATOM 5832 O O . ILE D 1 250 ? 243.086 245.935 266.898 1.00 0.50 962 ILE Z O 1
ATOM 5837 N N . SER D 1 251 ? 243.870 244.265 265.539 1.00 0.50 963 SER Z N 1
ATOM 5838 C CA . SER D 1 251 ? 243.851 243.102 266.456 1.00 0.50 963 SER Z CA 1
ATOM 5839 C C . SER D 1 251 ? 245.100 242.212 266.261 1.00 0.50 963 SER Z C 1
ATOM 5840 O O . SER D 1 251 ? 245.462 241.952 265.131 1.00 0.50 963 SER Z O 1
ATOM 5843 N N . GLY D 1 252 ? 245.723 241.742 267.358 1.00 0.50 964 GLY Z N 1
ATOM 5844 C CA . GLY D 1 252 ? 246.715 240.656 267.443 1.00 0.50 964 GLY Z CA 1
ATOM 5845 C C . GLY D 1 252 ? 248.106 241.190 267.708 1.00 0.50 964 GLY Z C 1
ATOM 5846 O O . GLY D 1 252 ? 248.537 242.032 266.944 1.00 0.50 964 GLY Z O 1
ATOM 5847 N N . SER D 1 253 ? 248.872 240.707 268.675 1.00 0.50 965 SER Z N 1
ATOM 5848 C CA . SER D 1 253 ? 250.368 240.809 268.698 1.00 0.50 965 SER Z CA 1
ATOM 5849 C C . SER D 1 253 ? 250.820 242.249 268.472 1.00 0.50 965 SER Z C 1
ATOM 5850 O O . SER D 1 253 ? 251.342 242.577 267.379 1.00 0.50 965 SER Z O 1
ATOM 5853 N N . VAL D 1 254 ? 250.618 243.125 269.430 1.00 0.50 966 VAL Z N 1
ATOM 5854 C CA . VAL D 1 254 ? 251.176 244.515 269.404 1.00 0.50 966 VAL Z CA 1
ATOM 5855 C C . VAL D 1 254 ? 252.461 244.571 270.224 1.00 0.50 966 VAL Z C 1
ATOM 5856 O O . VAL D 1 254 ? 252.394 244.183 271.350 1.00 0.50 966 VAL Z O 1
ATOM 5860 N N . ASN D 1 255 ? 253.576 245.060 269.727 1.00 0.50 967 ASN Z N 1
ATOM 5861 C CA . ASN D 1 255 ? 254.811 245.267 270.544 1.00 0.50 967 ASN Z CA 1
ATOM 5862 C C . ASN D 1 255 ? 255.180 246.754 270.543 1.00 2.99 967 ASN Z C 1
ATOM 5863 O O . ASN D 1 255 ? 256.124 247.120 269.815 1.00 2.72 967 ASN Z O 1
ATOM 5868 N N . ALA D 1 256 ? 254.507 247.577 271.352 1.00 4.87 968 ALA Z N 1
ATOM 5869 C CA . ALA D 1 256 ? 254.753 249.048 271.450 1.00 6.70 968 ALA Z CA 1
ATOM 5870 C C . ALA D 1 256 ? 256.133 249.374 272.056 1.00 8.88 968 ALA Z C 1
ATOM 5871 O O . ALA D 1 256 ? 256.608 248.639 272.935 1.00 9.67 968 ALA Z O 1
ATOM 5873 N N . ASN D 1 257 ? 256.786 250.403 271.543 1.00 11.85 969 ASN Z N 1
ATOM 5874 C CA . ASN D 1 257 ? 258.049 250.928 272.083 1.00 15.32 969 ASN Z CA 1
ATOM 5875 C C . ASN D 1 257 ? 257.810 252.316 272.661 1.00 17.23 969 ASN Z C 1
ATOM 5876 O O . ASN D 1 257 ? 258.810 252.901 273.168 1.00 19.88 969 ASN Z O 1
ATOM 5881 N N . SER D 1 258 ? 256.638 252.909 272.413 1.00 16.88 970 SER Z N 1
ATOM 5882 C CA . SER D 1 258 ? 256.252 254.255 272.890 1.00 17.12 970 SER Z CA 1
ATOM 5883 C C . SER D 1 258 ? 254.776 254.474 272.596 1.00 16.90 970 SER Z C 1
ATOM 5884 O O . SER D 1 258 ? 254.135 253.552 272.046 1.00 16.68 970 SER Z O 1
ATOM 5887 N N . GLY D 1 259 ? 254.234 255.631 272.977 1.00 16.69 971 GLY Z N 1
ATOM 5888 C CA . GLY D 1 259 ? 252.791 255.895 272.825 1.00 17.53 971 GLY Z CA 1
ATOM 5889 C C . GLY D 1 259 ? 252.065 255.970 274.151 1.00 18.84 971 GLY Z C 1
ATOM 5890 O O . GLY D 1 259 ? 252.693 256.311 275.158 1.00 22.02 971 GLY Z O 1
ATOM 5891 N N . THR D 1 260 ? 250.773 255.688 274.139 1.00 20.17 972 THR Z N 1
ATOM 5892 C CA . THR D 1 260 ? 249.822 256.019 275.213 1.00 21.46 972 THR Z CA 1
ATOM 5893 C C . THR D 1 260 ? 248.537 255.245 274.973 1.00 22.17 972 THR Z C 1
ATOM 5894 O O . THR D 1 260 ? 248.024 255.312 273.870 1.00 26.16 972 THR Z O 1
ATOM 5898 N N . LEU D 1 261 ? 248.002 254.579 275.994 1.00 21.88 973 LEU Z N 1
ATOM 5899 C CA . LEU D 1 261 ? 246.627 254.021 275.967 1.00 20.86 973 LEU Z CA 1
ATOM 5900 C C . LEU D 1 261 ? 245.684 255.046 276.581 1.00 21.44 973 LEU Z C 1
ATOM 5901 O O . LEU D 1 261 ? 246.147 255.776 277.456 1.00 24.29 973 LEU Z O 1
ATOM 5906 N N . SER D 1 262 ? 244.423 255.106 276.160 1.00 21.82 974 SER Z N 1
ATOM 5907 C CA . SER D 1 262 ? 243.464 256.140 276.619 1.00 23.18 974 SER Z CA 1
ATOM 5908 C C . SER D 1 262 ? 242.233 255.487 277.231 1.00 24.82 974 SER Z C 1
ATOM 5909 O O . SER D 1 262 ? 241.818 255.920 278.309 1.00 37.50 974 SER Z O 1
ATOM 5912 N N . ASN D 1 263 ? 241.585 254.529 276.606 1.00 23.13 975 ASN Z N 1
ATOM 5913 C CA . ASN D 1 263 ? 240.381 253.921 277.249 1.00 22.01 975 ASN Z CA 1
ATOM 5914 C C . ASN D 1 263 ? 240.445 252.407 277.131 1.00 20.90 975 ASN Z C 1
ATOM 5915 O O . ASN D 1 263 ? 239.435 251.793 276.763 1.00 21.03 975 ASN Z O 1
ATOM 5920 N N . VAL D 1 264 ? 241.609 251.846 277.391 1.00 19.85 976 VAL Z N 1
ATOM 5921 C CA . VAL D 1 264 ? 241.893 250.420 277.106 1.00 20.83 976 VAL Z CA 1
ATOM 5922 C C . VAL D 1 264 ? 241.549 249.634 278.366 1.00 21.62 976 VAL Z C 1
ATOM 5923 O O . VAL D 1 264 ? 241.935 250.074 279.476 1.00 24.44 976 VAL Z O 1
ATOM 5927 N N . THR D 1 265 ? 240.924 248.484 278.196 1.00 20.58 977 THR Z N 1
ATOM 5928 C CA . THR D 1 265 ? 240.689 247.533 279.293 1.00 21.52 977 THR Z CA 1
ATOM 5929 C C . THR D 1 265 ? 241.854 246.560 279.335 1.00 23.25 977 THR Z C 1
ATOM 5930 O O . THR D 1 265 ? 241.834 245.620 278.526 1.00 27.41 977 THR Z O 1
ATOM 5934 N N . ILE D 1 266 ? 242.800 246.742 280.255 1.00 23.55 978 ILE Z N 1
ATOM 5935 C CA . ILE D 1 266 ? 243.903 245.763 280.470 1.00 23.45 978 ILE Z CA 1
ATOM 5936 C C . ILE D 1 266 ? 243.307 244.538 281.158 1.00 24.91 978 ILE Z C 1
ATOM 5937 O O . ILE D 1 266 ? 242.697 244.705 282.208 1.00 27.69 978 ILE Z O 1
ATOM 5942 N N . ALA D 1 267 ? 243.490 243.350 280.600 1.00 27.26 979 ALA Z N 1
ATOM 5943 C CA . ALA D 1 267 ? 242.881 242.102 281.113 1.00 29.32 979 ALA Z CA 1
ATOM 5944 C C . ALA D 1 267 ? 243.651 241.578 282.333 1.00 35.24 979 ALA Z C 1
ATOM 5945 O O . ALA D 1 267 ? 244.718 242.119 282.674 1.00 37.26 979 ALA Z O 1
ATOM 5947 N N . GLU D 1 268 ? 243.116 240.528 282.959 1.00 43.40 980 GLU Z N 1
ATOM 5948 C CA . GLU D 1 268 ? 243.647 239.911 284.203 1.00 48.73 980 GLU Z CA 1
ATOM 5949 C C . GLU D 1 268 ? 244.970 239.232 283.874 1.00 47.97 980 GLU Z C 1
ATOM 5950 O O . GLU D 1 268 ? 245.896 239.349 284.680 1.00 55.27 980 GLU Z O 1
ATOM 5956 N N . ASN D 1 269 ? 245.052 238.570 282.724 1.00 47.19 981 ASN Z N 1
ATOM 5957 C CA . ASN D 1 269 ? 246.239 237.771 282.325 1.00 47.79 981 ASN Z CA 1
ATOM 5958 C C . ASN D 1 269 ? 247.333 238.667 281.727 1.00 44.56 981 ASN Z C 1
ATOM 5959 O O . ASN D 1 269 ? 248.312 238.101 281.232 1.00 47.27 981 ASN Z O 1
ATOM 5964 N N . CYS D 1 270 ? 247.205 239.992 281.779 1.00 40.13 982 CYS Z N 1
ATOM 5965 C CA . CYS D 1 270 ? 248.289 240.921 281.376 1.00 43.49 982 CYS Z CA 1
ATOM 5966 C C . CYS D 1 270 ? 249.244 241.120 282.560 1.00 46.78 982 CYS Z C 1
ATOM 5967 O O . CYS D 1 270 ? 248.778 241.599 283.609 1.00 53.46 982 CYS Z O 1
ATOM 5970 N N . THR D 1 271 ? 250.526 240.795 282.392 1.00 45.18 983 THR Z N 1
ATOM 5971 C CA . THR D 1 271 ? 251.591 241.037 283.393 1.00 45.10 983 THR Z CA 1
ATOM 5972 C C . THR D 1 271 ? 251.822 242.541 283.536 1.00 45.93 983 THR Z C 1
ATOM 5973 O O . THR D 1 271 ? 252.076 243.204 282.507 1.00 55.97 983 THR Z O 1
ATOM 5977 N N . ILE D 1 272 ? 251.769 243.057 284.760 1.00 42.52 984 ILE Z N 1
ATOM 5978 C CA . ILE D 1 272 ? 251.833 244.522 284.986 1.00 40.34 984 ILE Z CA 1
ATOM 5979 C C . ILE D 1 272 ? 253.094 244.858 285.770 1.00 41.75 984 ILE Z C 1
ATOM 5980 O O . ILE D 1 272 ? 253.012 245.810 286.551 1.00 49.44 984 ILE Z O 1
ATOM 5985 N N . ASN D 1 273 ? 254.207 244.159 285.513 1.00 40.54 985 ASN Z N 1
ATOM 5986 C CA . ASN D 1 273 ? 255.578 244.562 285.949 1.00 45.44 985 ASN Z CA 1
ATOM 5987 C C . ASN D 1 273 ? 255.709 246.086 285.959 1.00 48.62 985 ASN Z C 1
ATOM 5988 O O . ASN D 1 273 ? 255.319 246.738 284.972 1.00 60.07 985 ASN Z O 1
ATOM 5993 N N . GLY D 1 274 ? 256.250 246.637 287.038 1.00 52.41 986 GLY Z N 1
ATOM 5994 C CA . GLY D 1 274 ? 256.258 248.089 287.291 1.00 55.90 986 GLY Z CA 1
ATOM 5995 C C . GLY D 1 274 ? 255.627 248.420 288.632 1.00 59.06 986 GLY Z C 1
ATOM 5996 O O . GLY D 1 274 ? 254.923 247.561 289.212 1.00 55.03 986 GLY Z O 1
ATOM 5997 N N . THR D 1 275 ? 255.856 249.633 289.119 1.00 61.02 987 THR Z N 1
ATOM 5998 C CA . THR D 1 275 ? 255.403 250.066 290.463 1.00 61.21 987 THR Z CA 1
ATOM 5999 C C . THR D 1 275 ? 254.159 250.948 290.349 1.00 59.11 987 THR Z C 1
ATOM 6000 O O . THR D 1 275 ? 253.884 251.487 289.273 1.00 61.53 987 THR Z O 1
ATOM 6004 N N . LEU D 1 276 ? 253.441 251.085 291.458 1.00 61.83 988 LEU Z N 1
ATOM 6005 C CA . LEU D 1 276 ? 252.337 252.054 291.637 1.00 58.65 988 LEU Z CA 1
ATOM 6006 C C . LEU D 1 276 ? 252.574 252.855 292.916 1.00 57.46 988 LEU Z C 1
ATOM 6007 O O . LEU D 1 276 ? 253.299 252.370 293.803 1.00 58.10 988 LEU Z O 1
ATOM 6012 N N . ARG D 1 277 ? 251.939 254.012 293.049 1.00 61.85 989 ARG Z N 1
ATOM 6013 C CA . ARG D 1 277 ? 252.046 254.824 294.291 1.00 65.72 989 ARG Z CA 1
ATOM 6014 C C . ARG D 1 277 ? 251.205 254.200 295.405 1.00 66.28 989 ARG Z C 1
ATOM 6015 O O . ARG D 1 277 ? 250.284 253.414 295.092 1.00 71.46 989 ARG Z O 1
ATOM 6023 N N . ALA D 1 278 ? 251.522 254.527 296.660 1.00 63.48 990 ALA Z N 1
ATOM 6024 C CA . ALA D 1 278 ? 250.697 254.153 297.829 1.00 57.17 990 ALA Z CA 1
ATOM 6025 C C . ALA D 1 278 ? 249.307 254.781 297.674 1.00 56.20 990 ALA Z C 1
ATOM 6026 O O . ALA D 1 278 ? 248.314 254.084 297.949 1.00 67.83 990 ALA Z O 1
ATOM 6028 N N . GLU D 1 279 ? 249.236 256.046 297.264 1.00 52.55 991 GLU Z N 1
ATOM 6029 C CA . GLU D 1 279 ? 247.963 256.692 296.852 1.00 53.87 991 GLU Z CA 1
ATOM 6030 C C . GLU D 1 279 ? 247.568 256.038 295.534 1.00 53.53 991 GLU Z C 1
ATOM 6031 O O . GLU D 1 279 ? 248.288 255.126 295.098 1.00 59.16 991 GLU Z O 1
ATOM 6037 N N . LYS D 1 280 ? 246.492 256.461 294.889 1.00 52.98 992 LYS Z N 1
ATOM 6038 C CA . LYS D 1 280 ? 246.041 255.728 293.678 1.00 57.01 992 LYS Z CA 1
ATOM 6039 C C . LYS D 1 280 ? 245.678 254.288 294.078 1.00 53.13 992 LYS Z C 1
ATOM 6040 O O . LYS D 1 280 ? 245.735 253.410 293.213 1.00 54.45 992 LYS Z O 1
ATOM 6046 N N . ILE D 1 281 ? 245.329 254.049 295.344 1.00 49.16 993 ILE Z N 1
ATOM 6047 C CA . ILE D 1 281 ? 244.709 252.778 295.803 1.00 45.16 993 ILE Z CA 1
ATOM 6048 C C . ILE D 1 281 ? 243.366 253.150 296.405 1.00 48.40 993 ILE Z C 1
ATOM 6049 O O . ILE D 1 281 ? 243.353 254.001 297.313 1.00 53.09 993 ILE Z O 1
ATOM 6054 N N . VAL D 1 282 ? 242.282 252.569 295.908 1.00 52.40 994 VAL Z N 1
ATOM 6055 C CA . VAL D 1 282 ? 240.919 253.058 296.255 1.00 59.16 994 VAL Z CA 1
ATOM 6056 C C . VAL D 1 282 ? 240.642 252.727 297.723 1.00 63.13 994 VAL Z C 1
ATOM 6057 O O . VAL D 1 282 ? 240.163 253.623 298.463 1.00 69.61 994 VAL Z O 1
ATOM 6061 N N . GLY D 1 283 ? 240.964 251.505 298.148 1.00 60.04 995 GLY Z N 1
ATOM 6062 C CA . GLY D 1 283 ? 240.703 251.071 299.537 1.00 57.92 995 GLY Z CA 1
ATOM 6063 C C . GLY D 1 283 ? 241.686 251.669 300.537 1.00 56.48 995 GLY Z C 1
ATOM 6064 O O . GLY D 1 283 ? 242.692 252.289 300.109 1.00 54.65 995 GLY Z O 1
ATOM 6065 N N . ASP D 1 284 ? 241.435 251.461 301.833 1.00 52.12 996 ASP Z N 1
ATOM 6066 C CA . ASP D 1 284 ? 242.219 252.087 302.928 1.00 44.11 996 ASP Z CA 1
ATOM 6067 C C . ASP D 1 284 ? 243.279 251.128 303.466 1.00 40.76 996 ASP Z C 1
ATOM 6068 O O . ASP D 1 284 ? 244.354 251.620 303.866 1.00 51.73 996 ASP Z O 1
ATOM 6073 N N . ILE D 1 285 ? 243.026 249.826 303.500 1.00 28.69 997 ILE Z N 1
ATOM 6074 C CA . ILE D 1 285 ? 244.048 248.854 303.983 1.00 23.30 997 ILE Z CA 1
ATOM 6075 C C . ILE D 1 285 ? 244.294 249.022 305.485 1.00 19.28 997 ILE Z C 1
ATOM 6076 O O . ILE D 1 285 ? 244.284 248.010 306.185 1.00 18.69 997 ILE Z O 1
ATOM 6081 N N . VAL D 1 286 ? 244.466 250.235 305.972 1.00 15.49 998 VAL Z N 1
ATOM 6082 C CA . VAL D 1 286 ? 244.640 250.511 307.414 1.00 14.63 998 VAL Z CA 1
ATOM 6083 C C . VAL D 1 286 ? 244.165 251.930 307.674 1.00 14.13 998 VAL Z C 1
ATOM 6084 O O . VAL D 1 286 ? 244.480 252.813 306.894 1.00 16.08 998 VAL Z O 1
ATOM 6088 N N . LYS D 1 287 ? 243.463 252.152 308.771 1.00 13.65 999 LYS Z N 1
ATOM 6089 C CA . LYS D 1 287 ? 243.085 253.505 309.242 1.00 13.35 999 LYS Z CA 1
ATOM 6090 C C . LYS D 1 287 ? 243.227 253.520 310.741 1.00 11.99 999 LYS Z C 1
ATOM 6091 O O . LYS D 1 287 ? 243.369 252.462 311.336 1.00 14.89 999 LYS Z O 1
ATOM 6097 N N . ALA D 1 288 ? 243.204 254.680 311.349 1.00 9.10 1000 ALA Z N 1
ATOM 6098 C CA . ALA D 1 288 ? 243.413 254.817 312.788 1.00 0.50 1000 ALA Z CA 1
ATOM 6099 C C . ALA D 1 288 ? 242.643 256.028 313.264 1.00 8.01 1000 ALA Z C 1
ATOM 6100 O O . ALA D 1 288 ? 242.413 256.933 312.457 1.00 10.29 1000 ALA Z O 1
ATOM 6102 N N . ALA D 1 289 ? 242.233 256.040 314.522 1.00 8.69 1001 ALA Z N 1
ATOM 6103 C CA . ALA D 1 289 ? 241.529 257.173 315.123 1.00 9.58 1001 ALA Z CA 1
ATOM 6104 C C . ALA D 1 289 ? 241.619 257.039 316.618 1.00 11.42 1001 ALA Z C 1
ATOM 6105 O O . ALA D 1 289 ? 241.803 255.944 317.095 1.00 12.55 1001 ALA Z O 1
ATOM 6107 N N . SER D 1 290 ? 241.478 258.124 317.342 1.00 14.31 1002 SER Z N 1
ATOM 6108 C CA . SER D 1 290 ? 241.766 258.145 318.784 1.00 17.39 1002 SER Z CA 1
ATOM 6109 C C . SER D 1 290 ? 241.097 259.363 319.392 1.00 21.36 1002 SER Z C 1
ATOM 6110 O O . SER D 1 290 ? 241.049 260.465 318.738 1.00 29.31 1002 SER Z O 1
ATOM 6113 N N . ALA D 1 291 ? 240.717 259.227 320.649 1.00 20.49 1003 ALA Z N 1
ATOM 6114 C CA . ALA D 1 291 ? 240.244 260.352 321.447 1.00 20.44 1003 ALA Z CA 1
ATOM 6115 C C . ALA D 1 291 ? 240.370 260.025 322.912 1.00 21.00 1003 ALA Z C 1
ATOM 6116 O O . ALA D 1 291 ? 240.269 258.877 323.230 1.00 25.36 1003 ALA Z O 1
ATOM 6118 N N . ALA D 1 292 ? 240.571 261.004 323.772 1.00 23.10 1004 ALA Z N 1
ATOM 6119 C CA . ALA D 1 292 ? 240.582 260.804 325.238 1.00 24.99 1004 ALA Z CA 1
ATOM 6120 C C . ALA D 1 292 ? 239.168 260.926 325.809 1.00 28.99 1004 ALA Z C 1
ATOM 6121 O O . ALA D 1 292 ? 238.332 261.638 325.246 1.00 37.78 1004 ALA Z O 1
ATOM 6123 N N . PHE D 1 293 ? 238.900 260.272 326.924 1.00 31.52 1005 PHE Z N 1
ATOM 6124 C CA . PHE D 1 293 ? 237.597 260.389 327.624 1.00 32.48 1005 PHE Z CA 1
ATOM 6125 C C . PHE D 1 293 ? 237.451 261.822 328.127 1.00 39.74 1005 PHE Z C 1
ATOM 6126 O O . PHE D 1 293 ? 238.427 262.426 328.563 1.00 45.22 1005 PHE Z O 1
ATOM 6134 N N . PRO D 1 294 ?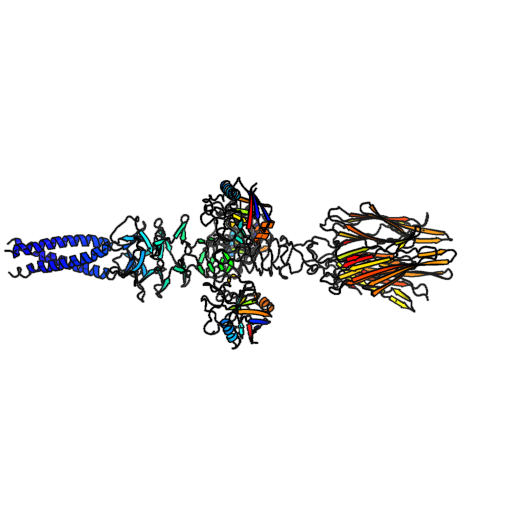 236.257 262.443 327.997 1.00 44.29 1006 PRO Z N 1
ATOM 6135 C CA . PRO D 1 294 ? 235.916 263.649 328.747 1.00 44.26 1006 PRO Z CA 1
ATOM 6136 C C . PRO D 1 294 ? 236.321 263.590 330.219 1.00 47.47 1006 PRO Z C 1
ATOM 6137 O O . PRO D 1 294 ? 236.150 262.568 330.872 1.00 51.28 1006 PRO Z O 1
ATOM 6141 N N . ARG D 1 295 ? 236.876 264.694 330.702 1.00 53.94 1007 ARG Z N 1
ATOM 6142 C CA . ARG D 1 295 ? 237.320 264.821 332.110 1.00 60.66 1007 ARG Z CA 1
ATOM 6143 C C . ARG D 1 295 ? 236.389 265.785 332.847 1.00 68.06 1007 ARG Z C 1
ATOM 6144 O O . ARG D 1 295 ? 236.288 266.947 332.423 1.00 81.20 1007 ARG Z O 1
ATOM 6152 N N . GLN D 1 296 ? 235.747 265.320 333.916 1.00 73.00 1008 GLN Z N 1
ATOM 6153 C CA . GLN D 1 296 ? 234.977 266.186 334.846 1.00 78.86 1008 GLN Z CA 1
ATOM 6154 C C . GLN D 1 296 ? 235.872 266.518 336.035 1.00 81.44 1008 GLN Z C 1
ATOM 6155 O O . GLN D 1 296 ? 236.456 265.593 336.633 1.00 73.42 1008 GLN Z O 1
ATOM 6161 N N . ARG D 1 297 ? 235.981 267.802 336.358 1.00 94.11 1009 ARG Z N 1
ATOM 6162 C CA . ARG D 1 297 ? 236.901 268.274 337.418 1.00 106.63 1009 ARG Z CA 1
ATOM 6163 C C . ARG D 1 297 ? 236.123 269.052 338.473 1.00 109.26 1009 ARG Z C 1
ATOM 6164 O O . ARG D 1 297 ? 235.114 269.690 338.135 1.00 109.29 1009 ARG Z O 1
ATOM 6172 N N . GLU D 1 298 ? 236.604 268.986 339.710 1.00 119.19 1010 GLU Z N 1
ATOM 6173 C CA . GLU D 1 298 ? 236.133 269.836 340.828 1.00 124.63 1010 GLU Z CA 1
ATOM 6174 C C . GLU D 1 298 ? 237.345 270.229 341.673 1.00 132.79 1010 GLU Z C 1
ATOM 6175 O O . GLU D 1 298 ? 238.325 269.449 341.743 1.00 133.71 1010 GLU Z O 1
ATOM 6181 N N . SER D 1 299 ? 237.278 271.398 342.305 1.00 142.68 1011 SER Z N 1
ATOM 6182 C CA . SER D 1 299 ? 238.408 271.987 343.067 1.00 149.22 1011 SER Z CA 1
ATOM 6183 C C . SER D 1 299 ? 239.634 272.088 342.152 1.00 150.66 1011 SER Z C 1
ATOM 6184 O O . SER D 1 299 ? 239.673 272.993 341.294 1.00 150.04 1011 SER Z O 1
ATOM 6187 N N . SER D 1 300 ? 240.589 271.171 342.305 1.00 148.29 1012 SER Z N 1
ATOM 6188 C CA . SER D 1 300 ? 241.869 271.193 341.555 1.00 144.98 1012 SER Z CA 1
ATOM 6189 C C . SER D 1 300 ? 242.230 269.791 341.052 1.00 140.62 1012 SER Z C 1
ATOM 6190 O O . SER D 1 300 ? 243.402 269.583 340.696 1.00 144.03 1012 SER Z O 1
ATOM 6193 N N . VAL D 1 301 ? 241.274 268.866 341.010 1.00 129.59 1013 VAL Z N 1
ATOM 6194 C CA . VAL D 1 301 ? 241.534 267.463 340.583 1.00 116.27 1013 VAL Z CA 1
ATOM 6195 C C . VAL D 1 301 ? 240.506 267.088 339.522 1.00 110.64 1013 VAL Z C 1
ATOM 6196 O O . VAL D 1 301 ? 239.320 267.457 339.661 1.00 117.11 1013 VAL Z O 1
ATOM 6200 N N . ASP D 1 302 ? 240.954 266.368 338.500 1.00 101.14 1014 ASP Z N 1
ATOM 6201 C CA . ASP D 1 302 ? 240.080 265.901 337.397 1.00 93.02 1014 ASP Z CA 1
ATOM 6202 C C . ASP D 1 302 ? 240.172 264.382 337.307 1.00 81.46 1014 ASP Z C 1
ATOM 6203 O O . ASP D 1 302 ? 241.226 263.805 337.625 1.00 89.18 1014 ASP Z O 1
ATOM 6208 N N . TRP D 1 303 ? 239.081 263.770 336.879 1.00 63.18 1015 TRP Z N 1
ATOM 6209 C CA . TRP D 1 303 ? 238.997 262.318 336.640 1.00 58.53 1015 TRP Z CA 1
ATOM 6210 C C . TRP D 1 303 ? 238.261 262.110 335.329 1.00 54.62 1015 TRP Z C 1
ATOM 6211 O O . TRP D 1 303 ? 237.483 262.964 334.918 1.00 63.30 1015 TRP Z O 1
ATOM 6222 N N . PRO D 1 304 ? 238.487 260.978 334.632 1.00 46.37 1016 PRO Z N 1
ATOM 6223 C CA . PRO D 1 304 ? 237.841 260.741 333.353 1.00 43.28 1016 PRO Z CA 1
ATOM 6224 C C . PRO D 1 304 ? 236.459 260.140 333.572 1.00 42.15 1016 PRO Z C 1
ATOM 6225 O O . PRO D 1 304 ? 236.323 259.243 334.388 1.00 49.66 1016 PRO Z O 1
ATOM 6229 N N . SER D 1 305 ? 235.470 260.662 332.856 1.00 39.18 1017 SER Z N 1
ATOM 6230 C CA . SER D 1 305 ? 234.100 260.102 332.862 1.00 41.33 1017 SER Z CA 1
ATOM 6231 C C . SER D 1 305 ? 233.309 260.702 331.713 1.00 36.80 1017 SER Z C 1
ATOM 6232 O O . SER D 1 305 ? 233.279 261.928 331.601 1.00 44.95 1017 SER Z O 1
ATOM 6235 N N . GLY D 1 306 ? 232.662 259.862 330.923 1.00 32.30 1018 GLY Z N 1
ATOM 6236 C CA . GLY D 1 306 ? 231.956 260.321 329.725 1.00 32.83 1018 GLY Z CA 1
ATOM 6237 C C . GLY D 1 306 ? 231.835 259.218 328.710 1.00 32.71 1018 GLY Z C 1
ATOM 6238 O O . GLY D 1 306 ? 232.046 258.039 329.043 1.00 39.58 1018 GLY Z O 1
ATOM 6239 N N . THR D 1 307 ? 231.511 259.591 327.490 1.00 31.15 1019 THR Z N 1
ATOM 6240 C CA . THR D 1 307 ? 231.272 258.642 326.393 1.00 33.39 1019 THR Z CA 1
ATOM 6241 C C . THR D 1 307 ? 232.120 259.049 325.196 1.00 33.66 1019 THR Z C 1
ATOM 6242 O O . THR D 1 307 ? 232.124 260.234 324.859 1.00 45.65 1019 THR Z O 1
ATOM 6246 N N . ARG D 1 308 ? 232.798 258.094 324.584 1.00 29.26 1020 ARG Z N 1
ATOM 6247 C CA . ARG D 1 308 ? 233.474 258.281 323.294 1.00 26.68 1020 ARG Z CA 1
ATOM 6248 C C . ARG D 1 308 ? 232.844 257.298 322.322 1.00 26.41 1020 ARG Z C 1
ATOM 6249 O O . ARG D 1 308 ? 232.763 256.087 322.599 1.00 25.12 1020 ARG Z O 1
ATOM 6257 N N . THR D 1 309 ? 232.371 257.802 321.201 1.00 27.24 1021 THR Z N 1
ATOM 6258 C CA . THR D 1 309 ? 231.624 256.990 320.227 1.00 27.02 1021 THR Z CA 1
ATOM 6259 C C . THR D 1 309 ? 232.493 256.862 318.995 1.00 26.86 1021 THR Z C 1
ATOM 6260 O O . THR D 1 309 ? 232.896 257.885 318.464 1.00 33.89 1021 THR Z O 1
ATOM 6264 N N . VAL D 1 310 ? 232.753 255.648 318.547 1.00 25.01 1022 VAL Z N 1
ATOM 6265 C CA . VAL D 1 310 ? 233.622 255.414 317.369 1.00 24.63 1022 VAL Z CA 1
ATOM 6266 C C . VAL D 1 310 ? 232.730 254.801 316.303 1.00 25.94 1022 VAL Z C 1
ATOM 6267 O O . VAL D 1 310 ? 232.149 253.751 316.547 1.00 32.74 1022 VAL Z O 1
ATOM 6271 N N . THR D 1 311 ? 232.624 255.442 315.157 1.00 25.21 1023 THR Z N 1
ATOM 6272 C CA . THR D 1 311 ? 231.703 255.000 314.100 1.00 27.10 1023 THR Z CA 1
ATOM 6273 C C . THR D 1 311 ? 232.524 254.735 312.857 1.00 24.75 1023 THR Z C 1
ATOM 6274 O O . THR D 1 311 ? 233.233 255.662 312.408 1.00 27.48 1023 THR Z O 1
ATOM 6278 N N . VAL D 1 312 ? 232.400 253.547 312.299 1.00 21.09 1024 VAL Z N 1
ATOM 6279 C CA . VAL D 1 312 ? 233.109 253.195 311.051 1.00 21.83 1024 VAL Z CA 1
ATOM 6280 C C . VAL D 1 312 ? 232.050 253.073 309.963 1.00 28.89 1024 VAL Z C 1
ATOM 6281 O O . VAL D 1 312 ? 231.221 252.162 310.006 1.00 36.00 1024 VAL Z O 1
ATOM 6285 N N . THR D 1 313 ? 232.083 253.974 309.002 1.00 34.13 1025 THR Z N 1
ATOM 6286 C CA . THR D 1 313 ? 231.167 253.957 307.852 1.00 34.73 1025 THR Z CA 1
ATOM 6287 C C . THR D 1 313 ? 231.421 252.706 307.021 1.00 37.37 1025 THR Z C 1
ATOM 6288 O O . THR D 1 313 ? 232.579 252.425 306.690 1.00 41.31 1025 THR Z O 1
ATOM 6292 N N . ASP D 1 314 ? 230.347 252.036 306.624 1.00 46.18 1026 ASP Z N 1
ATOM 6293 C CA . ASP D 1 314 ? 230.433 250.805 305.801 1.00 52.37 1026 ASP Z CA 1
ATOM 6294 C C . ASP D 1 314 ? 230.542 251.228 304.342 1.00 51.86 1026 ASP Z C 1
ATOM 6295 O O . ASP D 1 314 ? 229.535 251.173 303.640 1.00 61.05 1026 ASP Z O 1
ATOM 6300 N N . ASP D 1 315 ? 231.731 251.638 303.914 1.00 56.97 1027 ASP Z N 1
ATOM 6301 C CA . ASP D 1 315 ? 231.948 252.204 302.556 1.00 62.44 1027 ASP Z CA 1
ATOM 6302 C C . ASP D 1 315 ? 233.092 251.468 301.851 1.00 58.85 1027 ASP Z C 1
ATOM 6303 O O . ASP D 1 315 ? 233.831 252.106 301.079 1.00 63.34 1027 ASP Z O 1
ATOM 6308 N N . HIS D 1 316 ? 233.255 250.179 302.111 1.00 52.62 1028 HIS Z N 1
ATOM 6309 C CA . HIS D 1 316 ? 234.353 249.380 301.517 1.00 52.08 1028 HIS Z CA 1
ATOM 6310 C C . HIS D 1 316 ? 233.777 248.090 300.965 1.00 51.45 1028 HIS Z C 1
ATOM 6311 O O . HIS D 1 316 ? 232.869 247.510 301.557 1.00 57.53 1028 HIS Z O 1
ATOM 6318 N N . PRO D 1 317 ? 234.328 247.580 299.850 1.00 48.86 1029 PRO Z N 1
ATOM 6319 C CA . PRO D 1 317 ? 233.877 246.303 299.305 1.00 48.14 1029 PRO Z CA 1
ATOM 6320 C C . PRO D 1 317 ? 234.338 245.058 300.084 1.00 48.02 1029 PRO Z C 1
ATOM 6321 O O . PRO D 1 317 ? 233.727 244.017 299.863 1.00 51.37 1029 PRO Z O 1
ATOM 6325 N N . PHE D 1 318 ? 235.374 245.148 300.934 1.00 42.40 1030 PHE Z N 1
ATOM 6326 C CA . PHE D 1 318 ? 235.962 243.945 301.581 1.00 37.50 1030 PHE Z CA 1
ATOM 6327 C C . PHE D 1 318 ? 235.692 243.966 303.083 1.00 32.80 1030 PHE Z C 1
ATOM 6328 O O . PHE D 1 318 ? 235.401 245.049 303.658 1.00 27.64 1030 PHE Z O 1
ATOM 6336 N N . ASP D 1 319 ? 235.807 242.786 303.694 1.00 31.34 1031 ASP Z N 1
ATOM 6337 C CA . ASP D 1 319 ? 235.726 242.610 305.166 1.00 32.52 1031 ASP Z CA 1
ATOM 6338 C C . ASP D 1 319 ? 236.872 243.372 305.832 1.00 26.24 1031 ASP Z C 1
ATOM 6339 O O . ASP D 1 319 ? 237.950 243.496 305.251 1.00 23.50 1031 ASP Z O 1
ATOM 6344 N N . ARG D 1 320 ? 236.606 243.891 307.020 1.00 21.23 1032 ARG Z N 1
ATOM 6345 C CA . ARG D 1 320 ? 237.558 244.690 307.795 1.00 15.88 1032 ARG Z CA 1
ATOM 6346 C C . ARG D 1 320 ? 237.493 244.266 309.244 1.00 13.50 1032 ARG Z C 1
ATOM 6347 O O . ARG D 1 320 ? 236.507 243.613 309.678 1.00 14.71 1032 ARG Z O 1
ATOM 6355 N N . GLN D 1 321 ? 238.544 244.614 309.974 1.00 10.64 1033 GLN Z N 1
ATOM 6356 C CA . GLN D 1 321 ? 238.669 244.323 311.416 1.00 8.10 1033 GLN Z CA 1
ATOM 6357 C C . GLN D 1 321 ? 238.866 245.656 312.116 1.00 5.61 1033 GLN Z C 1
ATOM 6358 O O . GLN D 1 321 ? 239.769 246.416 311.698 1.00 5.48 1033 GLN Z O 1
ATOM 6364 N N . ILE D 1 322 ? 238.135 245.890 313.183 1.00 3.34 1034 ILE Z N 1
ATOM 6365 C CA . ILE D 1 322 ? 238.335 247.085 314.042 1.00 1.91 1034 ILE Z CA 1
ATOM 6366 C C . ILE D 1 322 ? 239.155 246.646 315.244 1.00 0.50 1034 ILE Z C 1
ATOM 6367 O O . ILE D 1 322 ? 238.567 246.095 316.213 1.00 0.50 1034 ILE Z O 1
ATOM 6372 N N . VAL D 1 323 ? 240.443 246.923 315.230 1.00 0.50 1035 VAL Z N 1
ATOM 6373 C CA . VAL D 1 323 ? 241.386 246.525 316.311 1.00 0.50 1035 VAL Z CA 1
ATOM 6374 C C . VAL D 1 323 ? 241.376 247.618 317.365 1.00 0.50 1035 VAL Z C 1
ATOM 6375 O O . VAL D 1 323 ? 241.762 248.727 317.096 1.00 0.50 1035 VAL Z O 1
ATOM 6379 N N . VAL D 1 324 ? 240.907 247.338 318.529 1.00 0.50 1036 VAL Z N 1
ATOM 6380 C CA . VAL D 1 324 ? 240.862 248.325 319.621 1.00 0.50 1036 VAL Z CA 1
ATOM 6381 C C . VAL D 1 324 ? 242.124 248.087 320.418 1.00 0.50 1036 VAL Z C 1
ATOM 6382 O O . VAL D 1 324 ? 242.235 247.096 321.102 1.00 0.50 1036 VAL Z O 1
ATOM 6386 N N . LEU D 1 325 ? 243.079 248.985 320.331 1.00 0.50 1037 LEU Z N 1
ATOM 6387 C CA . LEU D 1 325 ? 244.391 248.778 320.961 1.00 0.50 1037 LEU Z CA 1
ATOM 6388 C C . LEU D 1 325 ? 244.191 248.836 322.454 1.00 0.50 1037 LEU Z C 1
ATOM 6389 O O . LEU D 1 325 ? 243.218 249.402 322.917 1.00 0.50 1037 LEU Z O 1
ATOM 6394 N N . PRO D 1 326 ? 245.052 248.224 323.279 1.00 0.50 1038 PRO Z N 1
ATOM 6395 C CA . PRO D 1 326 ? 244.698 248.006 324.673 1.00 0.50 1038 PRO Z CA 1
ATOM 6396 C C . PRO D 1 326 ? 244.271 249.289 325.378 1.00 0.50 1038 PRO Z C 1
ATOM 6397 O O . PRO D 1 326 ? 244.938 250.273 325.243 1.00 0.50 1038 PRO Z O 1
ATOM 6401 N N . LEU D 1 327 ? 243.181 249.254 326.144 1.00 0.50 1039 LEU Z N 1
ATOM 6402 C CA . LEU D 1 327 ? 242.659 250.440 326.864 1.00 0.50 1039 LEU Z CA 1
ATOM 6403 C C . LEU D 1 327 ? 242.704 250.139 328.333 1.00 0.50 1039 LEU Z C 1
ATOM 6404 O O . LEU D 1 327 ? 241.991 249.302 328.776 1.00 0.50 1039 LEU Z O 1
ATOM 6409 N N . THR D 1 328 ? 243.546 250.817 329.074 1.00 0.52 1040 THR Z N 1
ATOM 6410 C CA . THR D 1 328 ? 243.806 250.507 330.508 1.00 2.08 1040 THR Z CA 1
ATOM 6411 C C . THR D 1 328 ? 243.015 251.477 331.371 1.00 3.51 1040 THR Z C 1
ATOM 6412 O O . THR D 1 328 ? 243.128 252.691 331.161 1.00 4.43 1040 THR Z O 1
ATOM 6416 N N . PHE D 1 329 ? 242.251 250.984 332.320 1.00 5.14 1041 PHE Z N 1
ATOM 6417 C CA . PHE D 1 329 ? 241.543 251.859 333.276 1.00 6.95 1041 PHE Z CA 1
ATOM 6418 C C . PHE D 1 329 ? 241.693 251.278 334.659 1.00 9.71 1041 PHE Z C 1
ATOM 6419 O O . PHE D 1 329 ? 241.802 250.064 334.804 1.00 11.01 1041 PHE Z O 1
ATOM 6427 N N . ARG D 1 330 ? 241.750 252.143 335.653 1.00 13.80 1042 ARG Z N 1
ATOM 6428 C CA . ARG D 1 330 ? 241.864 251.704 337.059 1.00 18.35 1042 ARG Z CA 1
ATOM 6429 C C . ARG D 1 330 ? 241.215 252.752 337.953 1.00 22.65 1042 ARG Z C 1
ATOM 6430 O O . ARG D 1 330 ? 240.959 253.884 337.495 1.00 25.40 1042 ARG Z O 1
ATOM 6438 N N . GLY D 1 331 ? 240.942 252.374 339.189 1.00 28.11 1043 GLY Z N 1
ATOM 6439 C CA . GLY D 1 331 ? 240.442 253.286 340.225 1.00 33.56 1043 GLY Z CA 1
ATOM 6440 C C . GLY D 1 331 ? 241.551 253.643 341.187 1.00 42.81 1043 GLY Z C 1
ATOM 6441 O O . GLY D 1 331 ? 242.711 253.788 340.759 1.00 53.06 1043 GLY Z O 1
ATOM 6442 N N . SER D 1 332 ? 241.228 253.759 342.467 1.00 52.49 1044 SER Z N 1
ATOM 6443 C CA . SER D 1 332 ? 242.234 254.039 343.519 1.00 59.34 1044 SER Z CA 1
ATOM 6444 C C . SER D 1 332 ? 241.700 253.567 344.866 1.00 68.57 1044 SER Z C 1
ATOM 6445 O O . SER D 1 332 ? 240.487 253.265 344.982 1.00 72.54 1044 SER Z O 1
ATOM 6448 N N . LYS D 1 333 ? 242.599 253.501 345.838 1.00 78.11 1045 LYS Z N 1
ATOM 6449 C CA . LYS D 1 333 ? 242.258 253.130 347.226 1.00 85.96 1045 LYS Z CA 1
ATOM 6450 C C . LYS D 1 333 ? 242.965 254.094 348.173 1.00 97.95 1045 LYS Z C 1
ATOM 6451 O O . LYS D 1 333 ? 244.181 254.330 348.013 1.00 101.18 1045 LYS Z O 1
ATOM 6457 N N . ARG D 1 334 ? 242.212 254.623 349.131 1.00 109.75 1046 ARG Z N 1
ATOM 6458 C CA . ARG D 1 334 ? 242.760 255.473 350.211 1.00 117.23 1046 ARG Z CA 1
ATOM 6459 C C . ARG D 1 334 ? 242.307 254.908 351.553 1.00 129.68 1046 ARG Z C 1
ATOM 6460 O O . ARG D 1 334 ? 241.125 254.525 351.687 1.00 129.97 1046 ARG Z O 1
ATOM 6468 N N . THR D 1 335 ? 243.235 254.837 352.502 1.00 145.31 1047 THR Z N 1
ATOM 6469 C CA . THR D 1 335 ? 242.966 254.348 353.874 1.00 156.86 1047 THR Z CA 1
ATOM 6470 C C . THR D 1 335 ? 243.238 255.484 354.857 1.00 168.21 1047 THR Z C 1
ATOM 6471 O O . THR D 1 335 ? 244.401 255.911 354.971 1.00 157.30 1047 THR Z O 1
ATOM 6475 N N . VAL D 1 336 ? 242.196 255.937 355.550 1.00 185.31 1048 VAL Z N 1
ATOM 6476 C CA . VAL D 1 336 ? 242.296 257.021 356.567 1.00 192.20 1048 VAL Z CA 1
ATOM 6477 C C . VAL D 1 336 ? 241.659 256.517 357.860 1.00 211.37 1048 VAL Z C 1
ATOM 6478 O O . VAL D 1 336 ? 240.485 256.094 357.826 1.00 227.40 1048 VAL Z O 1
ATOM 6482 N N . SER D 1 337 ? 242.405 256.571 358.963 1.00 218.89 1049 SER Z N 1
ATOM 6483 C CA . SER D 1 337 ? 241.927 256.176 360.312 1.00 220.78 1049 SER Z CA 1
ATOM 6484 C C . SER D 1 337 ? 241.408 254.731 360.280 1.00 221.72 1049 SER Z C 1
ATOM 6485 O O . SER D 1 337 ? 240.404 254.442 360.961 1.00 233.33 1049 SER Z O 1
ATOM 6488 N N . GLY D 1 338 ? 242.054 253.866 359.491 1.00 209.51 1050 GLY Z N 1
ATOM 6489 C CA . GLY D 1 338 ? 241.689 252.445 359.340 1.00 198.27 1050 GLY Z CA 1
ATOM 6490 C C . GLY D 1 338 ? 240.472 252.230 358.453 1.00 194.55 1050 GLY Z C 1
ATOM 6491 O O . GLY D 1 338 ? 240.056 251.065 358.315 1.00 182.60 1050 GLY Z O 1
ATOM 6492 N N . ARG D 1 339 ? 239.915 253.290 357.858 1.00 196.95 1051 ARG Z N 1
ATOM 6493 C CA . ARG D 1 339 ? 238.771 253.179 356.916 1.00 192.56 1051 ARG Z CA 1
ATOM 6494 C C . ARG D 1 339 ? 239.312 253.233 355.486 1.00 184.10 1051 ARG Z C 1
ATOM 6495 O O . ARG D 1 339 ? 239.959 254.236 355.119 1.00 186.47 1051 ARG Z O 1
ATOM 6503 N N . THR D 1 340 ? 239.040 252.194 354.704 1.00 166.03 1052 THR Z N 1
ATOM 6504 C CA . THR D 1 340 ? 239.475 252.104 353.291 1.00 150.30 1052 THR Z CA 1
ATOM 6505 C C . THR D 1 340 ? 238.325 252.547 352.388 1.00 141.97 1052 THR Z C 1
ATOM 6506 O O . THR D 1 340 ? 237.244 251.938 352.457 1.00 140.84 1052 THR Z O 1
ATOM 6510 N N . THR D 1 341 ? 238.569 253.553 351.556 1.00 132.36 1053 THR Z N 1
ATOM 6511 C CA . THR D 1 341 ? 237.585 254.058 350.567 1.00 124.21 1053 THR Z CA 1
ATOM 6512 C C . THR D 1 341 ? 238.026 253.634 349.169 1.00 110.79 1053 THR Z C 1
ATOM 6513 O O . THR D 1 341 ? 239.159 253.943 348.776 1.00 107.86 1053 THR Z O 1
ATOM 6517 N N . TYR D 1 342 ? 237.148 252.947 348.449 1.00 100.25 1054 TYR Z N 1
ATOM 6518 C CA . TYR D 1 342 ? 237.408 252.474 347.070 1.00 89.69 1054 TYR Z CA 1
ATOM 6519 C C . TYR D 1 342 ? 236.822 253.476 346.079 1.00 83.16 1054 TYR Z C 1
ATOM 6520 O O . TYR D 1 342 ? 235.604 253.711 346.076 1.00 88.38 1054 TYR Z O 1
ATOM 6529 N N . SER D 1 343 ? 237.687 254.061 345.257 1.00 75.23 1055 SER Z N 1
ATOM 6530 C CA . SER D 1 343 ? 237.288 254.874 344.085 1.00 63.65 1055 SER Z CA 1
ATOM 6531 C C . SER D 1 343 ? 237.167 253.932 342.894 1.00 57.54 1055 SER Z C 1
ATOM 6532 O O . SER D 1 343 ? 238.187 253.378 342.458 1.00 66.84 1055 SER Z O 1
ATOM 6535 N N . MET D 1 344 ? 235.953 253.717 342.410 1.00 51.68 1056 MET Z N 1
ATOM 6536 C CA . MET D 1 344 ? 235.686 252.684 341.383 1.00 48.48 1056 MET Z CA 1
ATOM 6537 C C . MET D 1 344 ? 235.779 253.307 339.985 1.00 46.48 1056 MET Z C 1
ATOM 6538 O O . MET D 1 344 ? 235.499 254.514 339.814 1.00 51.12 1056 MET Z O 1
ATOM 6543 N N . CYS D 1 345 ? 236.170 252.503 339.001 1.00 42.49 1057 CYS Z N 1
ATOM 6544 C CA . CYS D 1 345 ? 236.181 252.877 337.566 1.00 35.08 1057 CYS Z CA 1
ATOM 6545 C C . CYS D 1 345 ? 235.414 251.815 336.789 1.00 31.17 1057 CYS Z C 1
ATOM 6546 O O . CYS D 1 345 ? 235.676 250.627 337.014 1.00 32.61 1057 CYS Z O 1
ATOM 6549 N N . TYR D 1 346 ? 234.489 252.220 335.933 1.00 29.12 1058 TYR Z N 1
ATOM 6550 C CA . TYR D 1 346 ? 233.657 251.290 335.130 1.00 28.82 1058 TYR Z CA 1
ATOM 6551 C C . TYR D 1 346 ? 233.781 251.681 333.670 1.00 24.51 1058 TYR Z C 1
ATOM 6552 O O . TYR D 1 346 ? 233.636 252.850 333.325 1.00 28.01 1058 TYR Z O 1
ATOM 6561 N N . LEU D 1 347 ? 234.057 250.709 332.825 1.00 21.02 1059 LEU Z N 1
ATOM 6562 C CA . LEU D 1 347 ? 234.107 250.898 331.363 1.00 19.94 1059 LEU Z CA 1
ATOM 6563 C C . LEU D 1 347 ? 233.079 249.950 330.810 1.00 20.19 1059 LEU Z C 1
ATOM 6564 O O . LEU D 1 347 ? 233.125 248.758 331.162 1.00 21.94 1059 LEU Z O 1
ATOM 6569 N N . LYS D 1 348 ? 232.212 250.473 329.967 1.00 20.06 1060 LYS Z N 1
ATOM 6570 C CA . LYS D 1 348 ? 231.135 249.687 329.365 1.00 22.57 1060 LYS Z CA 1
ATOM 6571 C C . LYS D 1 348 ? 231.227 249.949 327.876 1.00 20.24 1060 LYS Z C 1
ATOM 6572 O O . LYS D 1 348 ? 231.024 251.093 327.463 1.00 24.01 1060 LYS Z O 1
ATOM 6578 N N . VAL D 1 349 ? 231.505 248.938 327.091 1.00 17.30 1061 VAL Z N 1
ATOM 6579 C CA . VAL D 1 349 ? 231.676 249.123 325.630 1.00 17.18 1061 VAL Z CA 1
ATOM 6580 C C . VAL D 1 349 ? 230.460 248.506 324.960 1.00 18.13 1061 VAL Z C 1
ATOM 6581 O O . VAL D 1 349 ? 230.169 247.374 325.218 1.00 19.59 1061 VAL Z O 1
ATOM 6585 N N . LEU D 1 350 ? 229.816 249.248 324.080 1.00 22.43 1062 LEU Z N 1
ATOM 6586 C CA . LEU D 1 350 ? 228.634 248.790 323.319 1.00 28.76 1062 LEU Z CA 1
ATOM 6587 C C . LEU D 1 350 ? 228.998 248.689 321.844 1.00 31.73 1062 LEU Z C 1
ATOM 6588 O O . LEU D 1 350 ? 229.539 249.643 321.312 1.00 41.11 1062 LEU Z O 1
ATOM 6593 N N . MET D 1 351 ? 228.684 247.579 321.208 1.00 34.41 1063 MET Z N 1
ATOM 6594 C CA . MET D 1 351 ? 228.844 247.404 319.752 1.00 41.15 1063 MET Z CA 1
ATOM 6595 C C . MET D 1 351 ? 227.441 247.418 319.156 1.00 52.78 1063 MET Z C 1
ATOM 6596 O O . MET D 1 351 ? 226.663 246.457 319.398 1.00 66.26 1063 MET Z O 1
ATOM 6601 N N . ASN D 1 352 ? 227.105 248.485 318.424 1.00 60.91 1064 ASN Z N 1
ATOM 6602 C CA . ASN D 1 352 ? 225.766 248.663 317.792 1.00 55.45 1064 ASN Z CA 1
ATOM 6603 C C . ASN D 1 352 ? 224.690 248.485 318.864 1.00 57.26 1064 ASN Z C 1
ATOM 6604 O O . ASN D 1 352 ? 223.688 247.786 318.596 1.00 65.91 1064 ASN Z O 1
ATOM 6609 N N . GLY D 1 353 ? 224.925 249.063 320.046 1.00 54.36 1065 GLY Z N 1
ATOM 6610 C CA . GLY D 1 353 ? 224.019 248.996 321.206 1.00 50.89 1065 GLY Z CA 1
ATOM 6611 C C . GLY D 1 353 ? 224.156 247.716 322.024 1.00 49.39 1065 GLY Z C 1
ATOM 6612 O O . GLY D 1 353 ? 223.609 247.693 323.133 1.00 54.75 1065 GLY Z O 1
ATOM 6613 N N . ALA D 1 354 ? 224.822 246.670 321.532 1.00 47.30 1066 ALA Z N 1
ATOM 6614 C CA . ALA D 1 354 ? 224.998 245.393 322.267 1.00 49.59 1066 ALA Z CA 1
ATOM 6615 C C . ALA D 1 354 ? 226.269 245.454 323.124 1.00 52.09 1066 ALA Z C 1
ATOM 6616 O O . ALA D 1 354 ? 227.338 245.829 322.594 1.00 73.80 1066 ALA Z O 1
ATOM 6618 N N . VAL D 1 355 ? 226.170 245.111 324.404 1.00 46.14 1067 VAL Z N 1
ATOM 6619 C CA . VAL D 1 355 ? 227.318 245.212 325.342 1.00 40.65 1067 VAL Z CA 1
ATOM 6620 C C . VAL D 1 355 ? 228.291 244.065 325.057 1.00 39.48 1067 VAL Z C 1
ATOM 6621 O O . VAL D 1 355 ? 227.889 242.898 325.145 1.00 42.74 1067 VAL Z O 1
ATOM 6625 N N . ILE D 1 356 ? 229.535 244.401 324.734 1.00 34.12 1068 ILE Z N 1
ATOM 6626 C CA . ILE D 1 356 ? 230.598 243.409 324.456 1.00 31.42 1068 ILE Z CA 1
ATOM 6627 C C . ILE D 1 356 ? 231.621 243.470 325.574 1.00 32.01 1068 ILE Z C 1
ATOM 6628 O O . ILE D 1 356 ? 232.431 242.552 325.647 1.00 40.30 1068 ILE Z O 1
ATOM 6633 N N . TYR D 1 357 ? 231.593 244.471 326.440 1.00 28.40 1069 TYR Z N 1
ATOM 6634 C CA . TYR D 1 357 ? 232.539 244.521 327.574 1.00 28.16 1069 TYR Z CA 1
ATOM 6635 C C . TYR D 1 357 ? 231.886 245.229 328.758 1.00 32.67 1069 TYR Z C 1
ATOM 6636 O O . TYR D 1 357 ? 231.044 246.102 328.577 1.00 33.84 1069 TYR Z O 1
ATOM 6645 N N . ASP D 1 358 ? 232.278 244.847 329.960 1.00 36.83 1070 ASP Z N 1
ATOM 6646 C CA . ASP D 1 358 ? 231.827 245.516 331.196 1.00 42.86 1070 ASP Z CA 1
ATOM 6647 C C . ASP D 1 358 ? 232.867 245.226 332.273 1.00 43.07 1070 ASP Z C 1
ATOM 6648 O O . ASP D 1 358 ? 233.054 244.031 332.610 1.00 48.44 1070 ASP Z O 1
ATOM 6653 N N . GLY D 1 359 ? 233.533 246.265 332.768 1.00 34.55 1071 GLY Z N 1
ATOM 6654 C CA . GLY D 1 359 ? 234.651 246.080 333.698 1.00 35.00 1071 GLY Z CA 1
ATOM 6655 C C . GLY D 1 359 ? 234.574 247.007 334.878 1.00 34.63 1071 GLY Z C 1
ATOM 6656 O O . GLY D 1 359 ? 234.156 248.125 334.718 1.00 34.99 1071 GLY Z O 1
ATOM 6657 N N . ALA D 1 360 ? 235.022 246.536 336.029 1.00 36.84 1072 ALA Z N 1
ATOM 6658 C CA . ALA D 1 360 ? 235.087 247.320 337.268 1.00 40.26 1072 ALA Z CA 1
ATOM 6659 C C . ALA D 1 360 ? 236.509 247.236 337.798 1.00 43.25 1072 ALA Z C 1
ATOM 6660 O O . ALA D 1 360 ? 237.006 246.103 337.941 1.00 48.02 1072 ALA Z O 1
ATOM 6662 N N . ALA D 1 361 ? 237.140 248.385 338.036 1.00 42.43 1073 ALA Z N 1
ATOM 6663 C CA . ALA D 1 361 ? 238.537 248.452 338.510 1.00 44.21 1073 ALA Z CA 1
ATOM 6664 C C . ALA D 1 361 ? 238.579 249.249 339.812 1.00 48.71 1073 ALA Z C 1
ATOM 6665 O O . ALA D 1 361 ? 237.999 250.354 339.862 1.00 48.74 1073 ALA Z O 1
ATOM 6667 N N . ASN D 1 362 ? 239.284 248.729 340.810 1.00 55.21 1074 ASN Z N 1
ATOM 6668 C CA . ASN D 1 362 ? 239.271 249.288 342.183 1.00 63.88 1074 ASN Z CA 1
ATOM 6669 C C . ASN D 1 362 ? 240.605 249.974 342.462 1.00 69.50 1074 ASN Z C 1
ATOM 6670 O O . ASN D 1 362 ? 240.597 251.194 342.714 1.00 89.29 1074 ASN Z O 1
ATOM 6675 N N . GLU D 1 363 ? 241.711 249.237 342.458 1.00 65.37 1075 GLU Z N 1
ATOM 6676 C CA . GLU D 1 363 ? 243.061 249.867 342.489 1.00 66.13 1075 GLU Z CA 1
ATOM 6677 C C . GLU D 1 363 ? 243.993 249.131 341.524 1.00 62.08 1075 GLU Z C 1
ATOM 6678 O O . GLU D 1 363 ? 245.052 249.688 341.195 1.00 66.78 1075 GLU Z O 1
ATOM 6684 N N . ALA D 1 364 ? 243.638 247.915 341.116 1.00 52.02 1076 ALA Z N 1
ATOM 6685 C CA . ALA D 1 364 ? 244.415 247.093 340.174 1.00 47.46 1076 ALA Z CA 1
ATOM 6686 C C . ALA D 1 364 ? 243.809 247.281 338.786 1.00 40.66 1076 ALA Z C 1
ATOM 6687 O O . ALA D 1 364 ? 242.579 247.312 338.644 1.00 40.61 1076 ALA Z O 1
ATOM 6689 N N . VAL D 1 365 ? 244.654 247.396 337.775 1.00 32.88 1077 VAL Z N 1
ATOM 6690 C CA . VAL D 1 365 ? 244.186 247.939 336.476 1.00 26.13 1077 VAL Z CA 1
ATOM 6691 C C . VAL D 1 365 ? 243.440 246.827 335.755 1.00 21.85 1077 VAL Z C 1
ATOM 6692 O O . VAL D 1 365 ? 243.794 245.652 335.954 1.00 24.69 1077 VAL Z O 1
ATOM 6696 N N . GLN D 1 366 ? 242.491 247.206 334.900 1.00 15.71 1078 GLN Z N 1
ATOM 6697 C CA . GLN D 1 366 ? 241.893 246.291 333.908 1.00 12.60 1078 GLN Z CA 1
ATOM 6698 C C . GLN D 1 366 ? 242.257 246.807 332.535 1.00 9.56 1078 GLN Z C 1
ATOM 6699 O O . GLN D 1 366 ? 242.418 248.037 332.417 1.00 12.48 1078 GLN Z O 1
ATOM 6705 N N . VAL D 1 367 ? 242.332 245.947 331.536 1.00 5.94 1079 VAL Z N 1
ATOM 6706 C CA . VAL D 1 367 ? 242.696 246.361 330.161 1.00 4.10 1079 VAL Z CA 1
ATOM 6707 C C . VAL D 1 367 ? 241.638 245.820 329.231 1.00 2.84 1079 VAL Z C 1
ATOM 6708 O O . VAL D 1 367 ? 241.483 244.673 329.207 1.00 3.34 1079 VAL Z O 1
ATOM 6712 N N . PHE D 1 368 ? 240.980 246.641 328.440 1.00 0.92 1080 PHE Z N 1
ATOM 6713 C CA . PHE D 1 368 ? 240.045 246.222 327.386 1.00 0.50 1080 PHE Z CA 1
ATOM 6714 C C . PHE D 1 368 ? 240.791 246.252 326.048 1.00 0.50 1080 PHE Z C 1
ATOM 6715 O O . PHE D 1 368 ? 241.401 247.245 325.694 1.00 0.50 1080 PHE Z O 1
ATOM 6723 N N . SER D 1 369 ? 240.727 245.209 325.256 1.00 0.50 1081 SER Z N 1
ATOM 6724 C CA . SER D 1 369 ? 241.248 245.208 323.882 1.00 0.50 1081 SER Z CA 1
ATOM 6725 C C . SER D 1 369 ? 240.375 244.239 323.126 1.00 2.68 1081 SER Z C 1
ATOM 6726 O O . SER D 1 369 ? 239.931 243.300 323.734 1.00 3.43 1081 SER Z O 1
ATOM 6729 N N . ARG D 1 370 ? 240.157 244.437 321.839 1.00 4.57 1082 ARG Z N 1
ATOM 6730 C CA . ARG D 1 370 ? 239.250 243.552 321.118 1.00 6.30 1082 ARG Z CA 1
ATOM 6731 C C . ARG D 1 370 ? 239.542 243.750 319.656 1.00 6.67 1082 ARG Z C 1
ATOM 6732 O O . ARG D 1 370 ? 240.059 244.771 319.314 1.00 7.02 1082 ARG Z O 1
ATOM 6740 N N . ILE D 1 371 ? 239.205 242.773 318.855 1.00 7.52 1083 ILE Z N 1
ATOM 6741 C CA . ILE D 1 371 ? 239.234 242.892 317.390 1.00 8.75 1083 ILE Z CA 1
ATOM 6742 C C . ILE D 1 371 ? 237.803 242.645 316.987 1.00 12.86 1083 ILE Z C 1
ATOM 6743 O O . ILE D 1 371 ? 237.385 241.473 317.006 1.00 18.10 1083 ILE Z O 1
ATOM 6748 N N . VAL D 1 372 ? 237.062 243.701 316.680 1.00 16.28 1084 VAL Z N 1
ATOM 6749 C CA . VAL D 1 372 ? 235.655 243.606 316.232 1.00 17.17 1084 VAL Z CA 1
ATOM 6750 C C . VAL D 1 372 ? 235.642 243.466 314.717 1.00 21.04 1084 VAL Z C 1
ATOM 6751 O O . VAL D 1 372 ? 236.188 244.344 314.033 1.00 23.21 1084 VAL Z O 1
ATOM 6755 N N . ASP D 1 373 ? 235.028 242.398 314.223 1.00 29.16 1085 ASP Z N 1
ATOM 6756 C CA . ASP D 1 373 ? 234.917 242.099 312.769 1.00 37.27 1085 ASP Z CA 1
ATOM 6757 C C . ASP D 1 373 ? 233.914 243.059 312.135 1.00 35.97 1085 ASP Z C 1
ATOM 6758 O O . ASP D 1 373 ? 232.840 243.275 312.703 1.00 42.14 1085 ASP Z O 1
ATOM 6763 N N . MET D 1 374 ? 234.265 243.622 310.993 1.00 35.34 1086 MET Z N 1
ATOM 6764 C CA . MET D 1 374 ? 233.377 244.541 310.244 1.00 37.55 1086 MET Z CA 1
ATOM 6765 C C . MET D 1 374 ? 233.157 243.977 308.842 1.00 38.29 1086 MET Z C 1
ATOM 6766 O O . MET D 1 374 ? 233.952 244.208 307.918 1.00 33.04 1086 MET Z O 1
ATOM 6771 N N . PRO D 1 375 ? 232.054 243.214 308.633 1.00 42.42 1087 PRO Z N 1
ATOM 6772 C CA . PRO D 1 375 ? 231.771 242.665 307.307 1.00 43.63 1087 PRO Z CA 1
ATOM 6773 C C . PRO D 1 375 ? 231.265 243.757 306.353 1.00 44.86 1087 PRO Z C 1
ATOM 6774 O O . PRO D 1 375 ? 230.703 244.780 306.809 1.00 40.53 1087 PRO Z O 1
ATOM 6778 N N . ALA D 1 376 ? 231.471 243.530 305.055 1.00 48.38 1088 ALA Z N 1
ATOM 6779 C CA . ALA D 1 376 ? 231.067 244.467 303.981 1.00 55.19 1088 ALA Z CA 1
ATOM 6780 C C . ALA D 1 376 ? 229.557 244.309 303.708 1.00 61.81 1088 ALA Z C 1
ATOM 6781 O O . ALA D 1 376 ? 229.078 243.169 303.543 1.00 58.86 1088 ALA Z O 1
ATOM 6783 N N . GLY D 1 377 ? 228.824 245.423 303.698 1.00 68.20 1089 GLY Z N 1
ATOM 6784 C CA . GLY D 1 377 ? 227.386 245.459 303.373 1.00 72.19 1089 GLY Z CA 1
ATOM 6785 C C . GLY D 1 377 ? 226.484 245.304 304.589 1.00 73.22 1089 GLY Z C 1
ATOM 6786 O O . GLY D 1 377 ? 225.258 245.472 304.421 1.00 85.69 1089 GLY Z O 1
ATOM 6787 N N . ARG D 1 378 ? 227.025 245.019 305.773 1.00 66.82 1090 ARG Z N 1
ATOM 6788 C CA . ARG D 1 378 ? 226.199 244.796 306.990 1.00 67.24 1090 ARG Z CA 1
ATOM 6789 C C . ARG D 1 378 ? 225.759 246.129 307.616 1.00 63.30 1090 ARG Z C 1
ATOM 6790 O O . ARG D 1 378 ? 224.871 246.088 308.489 1.00 70.76 1090 ARG Z O 1
ATOM 6798 N N . GLY D 1 379 ? 226.358 247.260 307.227 1.00 56.17 1091 GLY Z N 1
ATOM 6799 C CA . GLY D 1 379 ? 226.028 248.590 307.778 1.00 53.83 1091 GLY Z CA 1
ATOM 6800 C C . GLY D 1 379 ? 227.117 249.147 308.688 1.00 52.57 1091 GLY Z C 1
ATOM 6801 O O . GLY D 1 379 ? 228.095 248.444 308.988 1.00 54.98 1091 GLY Z O 1
ATOM 6802 N N . ASN D 1 380 ? 226.944 250.393 309.120 1.00 48.35 1092 ASN Z N 1
ATOM 6803 C CA . ASN D 1 380 ? 227.911 251.127 309.970 1.00 43.77 1092 ASN Z CA 1
ATOM 6804 C C . ASN D 1 380 ? 228.073 250.426 311.323 1.00 44.31 1092 ASN Z C 1
ATOM 6805 O O . ASN D 1 380 ? 227.074 249.949 311.899 1.00 52.86 1092 ASN Z O 1
ATOM 6810 N N . VAL D 1 381 ? 229.306 250.377 311.818 1.00 35.99 1093 VAL Z N 1
ATOM 6811 C CA . VAL D 1 381 ? 229.619 249.804 313.150 1.00 30.65 1093 VAL Z CA 1
ATOM 6812 C C . VAL D 1 381 ? 229.856 250.963 314.097 1.00 29.00 1093 VAL Z C 1
ATOM 6813 O O . VAL D 1 381 ? 230.646 251.834 313.773 1.00 35.07 1093 VAL Z O 1
ATOM 6817 N N . ILE D 1 382 ? 229.167 250.972 315.219 1.00 29.54 1094 ILE Z N 1
ATOM 6818 C CA . ILE D 1 382 ? 229.242 252.083 316.200 1.00 30.77 1094 ILE Z CA 1
ATOM 6819 C C . ILE D 1 382 ? 229.699 251.474 317.508 1.00 31.69 1094 ILE Z C 1
ATOM 6820 O O . ILE D 1 382 ? 228.986 250.617 318.043 1.00 44.94 1094 ILE Z O 1
ATOM 6825 N N . LEU D 1 383 ? 230.837 251.922 318.014 1.00 27.93 1095 LEU Z N 1
ATOM 6826 C CA . LEU D 1 383 ? 231.428 251.426 319.273 1.00 22.84 1095 LEU Z CA 1
ATOM 6827 C C . LEU D 1 383 ? 231.329 252.538 320.286 1.00 19.54 1095 LEU Z C 1
ATOM 6828 O O . LEU D 1 383 ? 231.787 253.627 319.975 1.00 21.67 1095 LEU Z O 1
ATOM 6833 N N . THR D 1 384 ? 230.741 252.260 321.434 1.00 17.52 1096 THR Z N 1
ATOM 6834 C CA . THR D 1 384 ? 230.466 253.274 322.464 1.00 18.58 1096 THR Z CA 1
ATOM 6835 C C . THR D 1 384 ? 231.284 252.924 323.697 1.00 17.21 1096 THR Z C 1
ATOM 6836 O O . THR D 1 384 ? 231.043 251.898 324.287 1.00 21.48 1096 THR Z O 1
ATOM 6840 N N . PHE D 1 385 ? 232.166 253.807 324.102 1.00 14.66 1097 PHE Z N 1
ATOM 6841 C CA . PHE D 1 385 ? 233.047 253.615 325.267 1.00 14.20 1097 PHE Z CA 1
ATOM 6842 C C . PHE D 1 385 ? 232.525 254.521 326.369 1.00 16.51 1097 PHE Z C 1
ATOM 6843 O O . PHE D 1 385 ? 232.653 255.743 326.257 1.00 19.39 1097 PHE Z O 1
ATOM 6851 N N . THR D 1 386 ? 231.953 253.947 327.412 1.00 18.99 1098 THR Z N 1
ATOM 6852 C CA . THR D 1 386 ? 231.313 254.741 328.479 1.00 21.81 1098 THR Z CA 1
ATOM 6853 C C . THR D 1 386 ? 232.095 254.564 329.759 1.00 23.22 1098 THR Z C 1
ATOM 6854 O O . THR D 1 386 ? 232.135 253.437 330.258 1.00 28.20 1098 THR Z O 1
ATOM 6858 N N . LEU D 1 387 ? 232.662 255.636 330.285 1.00 25.63 1099 LEU Z N 1
ATOM 6859 C CA . LEU D 1 387 ? 233.412 255.564 331.555 1.00 30.44 1099 LEU Z CA 1
ATOM 6860 C C . LEU D 1 387 ? 232.661 256.277 332.669 1.00 38.99 1099 LEU Z C 1
ATOM 6861 O O . LEU D 1 387 ? 232.255 257.426 332.470 1.00 55.49 1099 LEU Z O 1
ATOM 6866 N N . THR D 1 388 ? 232.501 255.615 333.805 1.00 42.26 1100 THR Z N 1
ATOM 6867 C CA . THR D 1 388 ? 231.837 256.186 334.995 1.00 46.16 1100 THR Z CA 1
ATOM 6868 C C . THR D 1 388 ? 232.800 256.021 336.157 1.00 46.46 1100 THR Z C 1
ATOM 6869 O O . THR D 1 388 ? 233.295 254.903 336.378 1.00 47.53 1100 THR Z O 1
ATOM 6873 N N . SER D 1 389 ? 233.053 257.102 336.875 1.00 51.84 1101 SER Z N 1
ATOM 6874 C CA . SER D 1 389 ? 233.965 257.108 338.044 1.00 59.49 1101 SER Z CA 1
ATOM 6875 C C . SER D 1 389 ? 233.148 257.398 339.299 1.00 64.23 1101 SER Z C 1
ATOM 6876 O O . SER D 1 389 ? 232.301 258.306 339.269 1.00 80.70 1101 SER Z O 1
ATOM 6879 N N . THR D 1 390 ? 233.390 256.648 340.364 1.00 64.86 1102 THR Z N 1
ATOM 6880 C CA . THR D 1 390 ? 232.649 256.794 341.636 1.00 69.31 1102 THR Z CA 1
ATOM 6881 C C . THR D 1 390 ? 233.589 257.413 342.659 1.00 74.07 1102 THR Z C 1
ATOM 6882 O O . THR D 1 390 ? 234.752 256.986 342.738 1.00 77.83 1102 THR Z O 1
ATOM 6886 N N . ARG D 1 391 ? 233.075 258.346 343.446 1.00 83.14 1103 ARG Z N 1
ATOM 6887 C CA . ARG D 1 391 ? 233.891 259.111 344.419 1.00 87.41 1103 ARG Z CA 1
ATOM 6888 C C . ARG D 1 391 ? 234.319 258.186 345.564 1.00 90.84 1103 ARG Z C 1
ATOM 6889 O O . ARG D 1 391 ? 233.643 257.154 345.811 1.00 86.79 1103 ARG Z O 1
ATOM 6897 N N . HIS D 1 392 ? 235.417 258.542 346.230 1.00 94.41 1104 HIS Z N 1
ATOM 6898 C CA . HIS D 1 392 ? 235.908 257.846 347.447 1.00 101.31 1104 HIS Z CA 1
ATOM 6899 C C . HIS D 1 392 ? 234.818 257.891 348.519 1.00 115.55 1104 HIS Z C 1
ATOM 6900 O O . HIS D 1 392 ? 234.559 256.849 349.143 1.00 117.02 1104 HIS Z O 1
ATOM 6907 N N . SER D 1 393 ? 234.204 259.057 348.717 1.00 132.17 1105 SER Z N 1
ATOM 6908 C CA . SER D 1 393 ? 233.151 259.275 349.740 1.00 135.54 1105 SER Z CA 1
ATOM 6909 C C . SER D 1 393 ? 232.165 260.330 349.232 1.00 145.42 1105 SER Z C 1
ATOM 6910 O O . SER D 1 393 ? 232.170 260.619 348.016 1.00 154.42 1105 SER Z O 1
ATOM 6913 N N . ALA D 1 394 ? 231.342 260.881 350.124 1.00 147.06 1106 ALA Z N 1
ATOM 6914 C CA . ALA D 1 394 ? 230.381 261.958 349.801 1.00 145.33 1106 ALA Z CA 1
ATOM 6915 C C . ALA D 1 394 ? 231.135 263.268 349.539 1.00 144.61 1106 ALA Z C 1
ATOM 6916 O O . ALA D 1 394 ? 230.526 264.183 348.958 1.00 145.84 1106 ALA Z O 1
ATOM 6918 N N . ASP D 1 395 ? 232.403 263.361 349.947 1.00 140.60 1107 ASP Z N 1
ATOM 6919 C CA . ASP D 1 395 ? 233.185 264.623 349.873 1.00 143.13 1107 ASP Z CA 1
ATOM 6920 C C . ASP D 1 395 ? 234.379 264.470 348.925 1.00 142.10 1107 ASP Z C 1
ATOM 6921 O O . ASP D 1 395 ? 234.620 265.401 348.125 1.00 138.28 1107 ASP Z O 1
ATOM 6926 N N . ILE D 1 396 ? 235.126 263.372 349.028 1.00 135.91 1108 ILE Z N 1
ATOM 6927 C CA . ILE D 1 396 ? 236.388 263.196 348.254 1.00 122.48 1108 ILE Z CA 1
ATOM 6928 C C . ILE D 1 396 ? 236.024 262.929 346.799 1.00 113.25 1108 ILE Z C 1
ATOM 6929 O O . ILE D 1 396 ? 235.214 262.050 346.512 1.00 109.97 1108 ILE Z O 1
ATOM 6934 N N . PRO D 1 397 ? 236.605 263.681 345.839 1.00 99.96 1109 PRO Z N 1
ATOM 6935 C CA . PRO D 1 397 ? 236.395 263.391 344.422 1.00 94.92 1109 PRO Z CA 1
ATOM 6936 C C . PRO D 1 397 ? 237.050 262.062 344.055 1.00 93.09 1109 PRO Z C 1
ATOM 6937 O O . PRO D 1 397 ? 238.010 261.642 344.700 1.00 110.24 1109 PRO Z O 1
ATOM 6941 N N . PRO D 1 398 ? 236.567 261.355 343.012 1.00 84.13 1110 PRO Z N 1
ATOM 6942 C CA . PRO D 1 398 ? 237.188 260.094 342.608 1.00 79.37 1110 PRO Z CA 1
ATOM 6943 C C . PRO D 1 398 ? 238.593 260.296 342.022 1.00 78.11 1110 PRO Z C 1
ATOM 6944 O O . PRO D 1 398 ? 238.868 261.335 341.450 1.00 82.98 1110 PRO Z O 1
ATOM 6948 N N . TYR D 1 399 ? 239.464 259.311 342.217 1.00 72.96 1111 TYR Z N 1
ATOM 6949 C CA . TYR D 1 399 ? 240.833 259.277 341.636 1.00 70.20 1111 TYR Z CA 1
ATOM 6950 C C . TYR D 1 399 ? 240.911 258.067 340.714 1.00 64.07 1111 TYR Z C 1
ATOM 6951 O O . TYR D 1 399 ? 241.337 256.987 341.145 1.00 72.03 1111 TYR Z O 1
ATOM 6960 N N . THR D 1 400 ? 240.466 258.229 339.477 1.00 48.31 1112 THR Z N 1
ATOM 6961 C CA . THR D 1 400 ? 240.436 257.127 338.491 1.00 38.55 1112 THR Z CA 1
ATOM 6962 C C . THR D 1 400 ? 241.273 257.523 337.283 1.00 33.52 1112 THR Z C 1
ATOM 6963 O O . THR D 1 400 ? 241.500 258.724 337.056 1.00 41.30 1112 THR Z O 1
ATOM 6967 N N . PHE D 1 401 ? 241.721 256.532 336.529 1.00 25.26 1113 PHE Z N 1
ATOM 6968 C CA . PHE D 1 401 ? 242.544 256.741 335.320 1.00 18.40 1113 PHE Z CA 1
ATOM 6969 C C . PHE D 1 401 ? 241.962 255.889 334.203 1.00 15.83 1113 PHE Z C 1
ATOM 6970 O O . PHE D 1 401 ? 241.521 254.770 334.463 1.00 14.62 1113 PHE Z O 1
ATOM 6978 N N . ALA D 1 402 ? 241.971 256.403 332.980 1.00 13.72 1114 ALA Z N 1
ATOM 6979 C CA . ALA D 1 402 ? 241.586 255.617 331.794 1.00 12.31 1114 ALA Z CA 1
ATOM 6980 C C . ALA D 1 402 ? 242.307 256.154 330.585 1.00 12.36 1114 ALA Z C 1
ATOM 6981 O O . ALA D 1 402 ? 242.187 257.381 330.379 1.00 14.23 1114 ALA Z O 1
ATOM 6983 N N . SER D 1 403 ? 242.992 255.282 329.825 1.00 11.26 1115 SER Z N 1
ATOM 6984 C CA . SER D 1 403 ? 243.886 255.674 328.710 1.00 10.38 1115 SER Z CA 1
ATOM 6985 C C . SER D 1 403 ? 243.023 256.049 327.507 1.00 10.39 1115 SER Z C 1
ATOM 6986 O O . SER D 1 403 ? 241.833 255.764 327.541 1.00 11.12 1115 SER Z O 1
ATOM 6989 N N . ASP D 1 404 ? 243.562 256.684 326.487 1.00 10.66 1116 ASP Z N 1
ATOM 6990 C CA . ASP D 1 404 ? 242.716 257.166 325.365 1.00 11.30 1116 ASP Z CA 1
ATOM 6991 C C . ASP D 1 404 ? 242.115 255.973 324.656 1.00 8.42 1116 ASP Z C 1
ATOM 6992 O O . ASP D 1 404 ? 242.647 254.912 324.809 1.00 10.35 1116 ASP Z O 1
ATOM 6997 N N . VAL D 1 405 ? 241.175 256.195 323.764 1.00 5.64 1117 VAL Z N 1
ATOM 6998 C CA . VAL D 1 405 ? 240.574 255.135 322.922 1.00 3.51 1117 VAL Z CA 1
ATOM 6999 C C . VAL D 1 405 ? 241.319 255.168 321.621 1.00 3.01 1117 VAL Z C 1
ATOM 7000 O O . VAL D 1 405 ? 241.016 256.002 320.849 1.00 3.86 1117 VAL Z O 1
ATOM 7004 N N . GLN D 1 406 ? 242.227 254.265 321.328 1.00 1.83 1118 GLN Z N 1
ATOM 7005 C CA . GLN D 1 406 ? 242.826 254.185 319.984 1.00 0.50 1118 GLN Z CA 1
ATOM 7006 C C . GLN D 1 406 ? 242.237 252.991 319.279 1.00 0.50 1118 GLN Z C 1
ATOM 7007 O O . GLN D 1 406 ? 242.185 251.903 319.842 1.00 0.50 1118 GLN Z O 1
ATOM 7013 N N . VAL D 1 407 ? 241.908 253.154 318.030 1.00 0.50 1119 VAL Z N 1
ATOM 7014 C CA . VAL D 1 407 ? 241.233 252.124 317.192 1.00 0.50 1119 VAL Z CA 1
ATOM 7015 C C . VAL D 1 407 ? 241.924 252.101 315.847 1.00 0.50 1119 VAL Z C 1
ATOM 7016 O O . VAL D 1 407 ? 242.296 253.135 315.388 1.00 0.50 1119 VAL Z O 1
ATOM 7020 N N . MET D 1 408 ? 242.103 250.941 315.254 1.00 2.07 1120 MET Z N 1
ATOM 7021 C CA . MET D 1 408 ? 242.657 250.815 313.880 1.00 0.50 1120 MET Z CA 1
ATOM 7022 C C . MET D 1 408 ? 241.795 249.845 313.093 1.00 5.54 1120 MET Z C 1
ATOM 7023 O O . MET D 1 408 ? 241.558 248.750 313.607 1.00 7.03 1120 MET Z O 1
ATOM 7028 N N . VAL D 1 409 ? 241.382 250.220 311.894 1.00 5.89 1121 VAL Z N 1
ATOM 7029 C CA . VAL D 1 409 ? 240.553 249.377 311.012 1.00 6.44 1121 VAL Z CA 1
ATOM 7030 C C . VAL D 1 409 ? 241.446 248.833 309.914 1.00 7.35 1121 VAL Z C 1
ATOM 7031 O O . VAL D 1 409 ? 241.993 249.592 309.166 1.00 7.62 1121 VAL Z O 1
ATOM 7035 N N . ILE D 1 410 ? 241.500 247.531 309.787 1.00 9.57 1122 ILE Z N 1
ATOM 7036 C CA . ILE D 1 410 ? 242.451 246.827 308.878 1.00 11.79 1122 ILE Z CA 1
ATOM 7037 C C . ILE D 1 410 ? 241.613 246.139 307.801 1.00 13.91 1122 ILE Z C 1
ATOM 7038 O O . ILE D 1 410 ? 240.455 245.989 307.979 1.00 15.25 1122 ILE Z O 1
ATOM 7043 N N . LYS D 1 411 ? 242.250 245.670 306.757 1.00 17.16 1123 LYS Z N 1
ATOM 7044 C CA . LYS D 1 411 ? 241.667 244.966 305.613 1.00 19.15 1123 LYS Z CA 1
ATOM 7045 C C . LYS D 1 411 ? 241.268 243.538 305.963 1.00 22.58 1123 LYS Z C 1
ATOM 7046 O O . LYS D 1 411 ? 240.595 242.956 305.116 1.00 44.30 1123 LYS Z O 1
ATOM 7052 N N . LYS D 1 412 ? 241.547 242.977 307.120 1.00 21.62 1124 LYS Z N 1
ATOM 7053 C CA . LYS D 1 412 ? 240.914 241.675 307.521 1.00 23.76 1124 LYS Z CA 1
ATOM 7054 C C . LYS D 1 412 ? 241.293 240.575 306.526 1.00 23.35 1124 LYS Z C 1
ATOM 7055 O O . LYS D 1 412 ? 240.489 240.122 305.764 1.00 23.87 1124 LYS Z O 1
ATOM 7061 N N . GLN D 1 413 ? 242.531 240.147 306.592 1.00 28.35 1125 GLN Z N 1
ATOM 7062 C CA . GLN D 1 413 ? 242.981 238.889 305.988 1.00 30.66 1125 GLN Z CA 1
ATOM 7063 C C . GLN D 1 413 ? 242.941 237.811 307.065 1.00 33.62 1125 GLN Z C 1
ATOM 7064 O O . GLN D 1 413 ? 243.562 237.990 308.082 1.00 39.05 1125 GLN Z O 1
ATOM 7070 N N . ALA D 1 414 ? 242.291 236.689 306.808 1.00 43.08 1126 ALA Z N 1
ATOM 7071 C CA . ALA D 1 414 ? 242.215 235.551 307.758 1.00 46.11 1126 ALA Z CA 1
ATOM 7072 C C . ALA D 1 414 ? 243.166 234.411 307.362 1.00 47.88 1126 ALA Z C 1
ATOM 7073 O O . ALA D 1 414 ? 243.106 233.389 308.055 1.00 47.77 1126 ALA Z O 1
ATOM 7075 N N . LEU D 1 415 ? 244.038 234.605 306.364 1.00 52.36 1127 LEU Z N 1
ATOM 7076 C CA . LEU D 1 415 ? 244.914 233.544 305.799 1.00 58.84 1127 LEU Z CA 1
ATOM 7077 C C . LEU D 1 415 ? 246.046 233.252 306.778 1.00 57.32 1127 LEU Z C 1
ATOM 7078 O O . LEU D 1 415 ? 245.764 233.326 307.966 1.00 68.24 1127 LEU Z O 1
ATOM 7083 N N . GLY D 1 416 ? 247.253 232.949 306.295 1.00 49.43 1128 GLY Z N 1
ATOM 7084 C CA . GLY D 1 416 ? 248.302 232.278 307.083 1.00 46.82 1128 GLY Z CA 1
ATOM 7085 C C . GLY D 1 416 ? 248.699 233.019 308.345 1.00 43.10 1128 GLY Z C 1
ATOM 7086 O O . GLY D 1 416 ? 249.864 233.415 308.422 1.00 42.52 1128 GLY Z O 1
ATOM 7087 N N . ILE D 1 417 ? 247.775 233.192 309.290 1.00 38.64 1129 ILE Z N 1
ATOM 7088 C CA . ILE D 1 417 ? 248.054 233.625 310.686 1.00 39.85 1129 ILE Z CA 1
ATOM 7089 C C . ILE D 1 417 ? 246.987 232.964 311.538 1.00 42.32 1129 ILE Z C 1
ATOM 7090 O O . ILE D 1 417 ? 245.836 233.343 311.399 1.00 46.44 1129 ILE Z O 1
ATOM 7095 N N . SER D 1 418 ? 247.347 232.032 312.407 1.00 43.77 1130 SER Z N 1
ATOM 7096 C CA . SER D 1 418 ? 246.371 231.288 313.234 1.00 48.56 1130 SER Z CA 1
ATOM 7097 C C . SER D 1 418 ? 246.625 231.558 314.712 1.00 52.84 1130 SER Z C 1
ATOM 7098 O O . SER D 1 418 ? 247.789 231.744 315.101 1.00 65.86 1130 SER Z O 1
ATOM 7101 N N . VAL D 1 419 ? 245.572 231.551 315.517 1.00 58.39 1131 VAL Z N 1
ATOM 7102 C CA . VAL D 1 419 ? 245.700 231.556 317.000 1.00 62.48 1131 VAL Z CA 1
ATOM 7103 C C . VAL D 1 419 ? 244.975 230.326 317.549 1.00 77.21 1131 VAL Z C 1
ATOM 7104 O O . VAL D 1 419 ? 244.123 229.767 316.831 1.00 87.94 1131 VAL Z O 1
ATOM 7108 N N . VAL D 1 420 ? 245.341 229.900 318.760 1.00 95.32 1132 VAL Z N 1
ATOM 7109 C CA . VAL D 1 420 ? 244.727 228.749 319.487 1.00 106.28 1132 VAL Z CA 1
ATOM 7110 C C . VAL D 1 420 ? 245.040 227.454 318.724 1.00 104.01 1132 VAL Z C 1
ATOM 7111 O O . VAL D 1 420 ? 246.038 227.349 318.015 1.00 98.34 1132 VAL Z O 1
ATOM 7115 N N . HIS E 2 30 ? 214.190 231.517 269.285 1.00 62.36 30 HIS f N 1
ATOM 7116 C CA . HIS E 2 30 ? 215.514 231.330 269.950 1.00 60.70 30 HIS f CA 1
ATOM 7117 C C . HIS E 2 30 ? 216.184 230.075 269.413 1.00 52.95 30 HIS f C 1
ATOM 7118 O O . HIS E 2 30 ? 215.493 229.059 269.192 1.00 57.50 30 HIS f O 1
ATOM 7125 N N . VAL E 2 31 ? 217.495 230.149 269.243 1.00 44.16 31 VAL f N 1
ATOM 7126 C CA . VAL E 2 31 ? 218.275 229.006 268.712 1.00 42.05 31 VAL f CA 1
ATOM 7127 C C . VAL E 2 31 ? 219.438 228.788 269.662 1.00 44.34 31 VAL f C 1
ATOM 7128 O O . VAL E 2 31 ? 220.039 229.779 270.130 1.00 45.39 31 VAL f O 1
ATOM 7132 N N . LEU E 2 32 ? 219.724 227.522 269.943 1.00 44.69 32 LEU f N 1
ATOM 7133 C CA . LEU E 2 32 ? 220.890 227.098 270.741 1.00 40.44 32 LEU f CA 1
ATOM 7134 C C . LEU E 2 32 ? 221.822 226.293 269.842 1.00 39.88 32 LEU f C 1
ATOM 7135 O O . LEU E 2 32 ? 221.378 225.300 269.214 1.00 36.21 32 LEU f O 1
ATOM 7140 N N . LEU E 2 33 ? 223.077 226.724 269.750 1.00 40.31 33 LEU f N 1
ATOM 7141 C CA . LEU E 2 33 ? 224.149 225.907 269.131 1.00 41.03 33 LEU f CA 1
ATOM 7142 C C . LEU E 2 33 ? 224.853 225.177 270.290 1.00 40.93 33 LEU f C 1
ATOM 7143 O O . LEU E 2 33 ? 225.601 225.810 271.047 1.00 46.18 33 LEU f O 1
ATOM 7148 N N . THR E 2 34 ? 224.601 223.882 270.439 1.00 41.62 34 THR f N 1
ATOM 7149 C CA . THR E 2 34 ? 225.247 223.018 271.457 1.00 44.59 34 THR f CA 1
ATOM 7150 C C . THR E 2 34 ? 226.605 222.566 270.909 1.00 42.93 34 THR f C 1
ATOM 7151 O O . THR E 2 34 ? 226.648 221.621 270.108 1.00 48.55 34 THR f O 1
ATOM 7155 N N . THR E 2 35 ? 227.685 223.222 271.304 1.00 46.03 35 THR f N 1
ATOM 7156 C CA . THR E 2 35 ? 229.058 222.915 270.806 1.00 51.47 35 THR f CA 1
ATOM 7157 C C . THR E 2 35 ? 229.836 222.105 271.855 1.00 57.79 35 THR f C 1
ATOM 7158 O O . THR E 2 35 ? 229.368 222.000 273.004 1.00 66.74 35 THR f O 1
ATOM 7162 N N . SER E 2 36 ? 231.012 221.590 271.487 1.00 60.61 36 SER f N 1
ATOM 7163 C CA . SER E 2 36 ? 231.958 220.911 272.408 1.00 62.11 36 SER f CA 1
ATOM 7164 C C . SER E 2 36 ? 232.463 221.905 273.458 1.00 64.08 36 SER f C 1
ATOM 7165 O O . SER E 2 36 ? 232.911 221.460 274.514 1.00 73.31 36 SER f O 1
ATOM 7168 N N . ALA E 2 37 ? 232.408 223.206 273.188 1.00 62.96 37 ALA f N 1
ATOM 7169 C CA . ALA E 2 37 ? 232.901 224.244 274.117 1.00 62.00 37 ALA f CA 1
ATOM 7170 C C . ALA E 2 37 ? 231.812 224.623 275.130 1.00 61.80 37 ALA f C 1
ATOM 7171 O O . ALA E 2 37 ? 232.192 225.136 276.198 1.00 64.42 37 ALA f O 1
ATOM 7173 N N . GLY E 2 38 ? 230.528 224.423 274.804 1.00 58.67 38 GLY f N 1
ATOM 7174 C CA . GLY E 2 38 ? 229.399 224.857 275.651 1.00 60.44 38 GLY f CA 1
ATOM 7175 C C . GLY E 2 38 ? 228.153 225.160 274.835 1.00 62.64 38 GLY f C 1
ATOM 7176 O O . GLY E 2 38 ? 227.985 224.572 273.754 1.00 67.25 38 GLY f O 1
ATOM 7177 N N . ASN E 2 39 ? 227.303 226.059 275.329 1.00 59.41 39 ASN f N 1
ATOM 7178 C CA . ASN E 2 39 ? 225.986 226.367 274.722 1.00 59.99 39 ASN f CA 1
ATOM 7179 C C . ASN E 2 39 ? 225.935 227.854 274.381 1.00 61.95 39 ASN f C 1
ATOM 7180 O O . ASN E 2 39 ? 226.345 228.671 275.221 1.00 72.07 39 ASN f O 1
ATOM 7185 N N . ILE E 2 40 ? 225.430 228.190 273.192 1.00 53.92 40 ILE f N 1
ATOM 7186 C CA . ILE E 2 40 ? 225.317 229.597 272.722 1.00 44.93 40 ILE f CA 1
ATOM 7187 C C . ILE E 2 40 ? 223.856 229.888 272.409 1.00 41.90 40 ILE f C 1
ATOM 7188 O O . ILE E 2 40 ? 223.356 229.412 271.398 1.00 43.71 40 ILE f O 1
ATOM 7193 N N . GLU E 2 41 ? 223.193 230.632 273.281 1.00 46.99 41 GLU f N 1
ATOM 7194 C CA . GLU E 2 41 ? 221.807 231.113 273.053 1.00 49.29 41 GLU f CA 1
ATOM 7195 C C . GLU E 2 41 ? 221.890 232.325 272.126 1.00 42.91 41 GLU f C 1
ATOM 7196 O O . GLU E 2 41 ? 222.670 233.240 272.408 1.00 37.27 41 GLU f O 1
ATOM 7202 N N . LEU E 2 42 ? 221.111 232.310 271.047 1.00 41.93 42 LEU f N 1
ATOM 7203 C CA . LEU E 2 42 ? 221.122 233.391 270.028 1.00 41.53 42 LEU f CA 1
ATOM 7204 C C . LEU E 2 42 ? 219.701 233.895 269.826 1.00 38.99 42 LEU f C 1
ATOM 7205 O O . LEU E 2 42 ? 218.808 233.078 269.567 1.00 43.89 42 LEU f O 1
ATOM 7210 N N . GLU E 2 43 ? 219.514 235.191 269.961 1.00 38.05 43 GLU f N 1
ATOM 7211 C CA . GLU E 2 43 ? 218.214 235.825 269.689 1.00 47.92 43 GLU f CA 1
ATOM 7212 C C . GLU E 2 43 ? 218.235 236.325 268.254 1.00 48.11 43 GLU f C 1
ATOM 7213 O O . GLU E 2 43 ? 219.089 237.165 267.931 1.00 52.26 43 GLU f O 1
ATOM 7219 N N . LEU E 2 44 ? 217.280 235.880 267.456 1.00 44.94 44 LEU f N 1
ATOM 7220 C CA . LEU E 2 44 ? 217.200 236.217 266.018 1.00 44.12 44 LEU f CA 1
ATOM 7221 C C . LEU E 2 44 ? 216.491 237.550 265.828 1.00 42.78 44 LEU f C 1
ATOM 7222 O O . LEU E 2 44 ? 215.357 237.636 266.268 1.00 56.75 44 LEU f O 1
ATOM 7227 N N . ASP E 2 45 ? 217.106 238.510 265.147 1.00 37.35 45 ASP f N 1
ATOM 7228 C CA . ASP E 2 45 ? 216.491 239.815 264.822 1.00 36.06 45 ASP f CA 1
ATOM 7229 C C . ASP E 2 45 ? 215.520 239.601 263.651 1.00 41.38 45 ASP f C 1
ATOM 7230 O O . ASP E 2 45 ? 215.838 240.006 262.532 1.00 45.77 45 ASP f O 1
ATOM 7235 N N . LYS E 2 46 ? 214.370 238.958 263.888 1.00 49.94 46 LYS f N 1
ATOM 7236 C CA . LYS E 2 46 ? 213.472 238.465 262.800 1.00 55.30 46 LYS f CA 1
ATOM 7237 C C . LYS E 2 46 ? 212.766 239.607 262.069 1.00 61.59 46 LYS f C 1
ATOM 7238 O O . LYS E 2 46 ? 212.246 239.337 260.996 1.00 57.66 46 LYS f O 1
ATOM 7244 N N . GLN E 2 47 ? 212.736 240.817 262.629 1.00 77.58 47 GLN f N 1
ATOM 7245 C CA . GLN E 2 47 ? 211.933 241.950 262.090 1.00 81.56 47 GLN f CA 1
ATOM 7246 C C . GLN E 2 47 ? 212.747 242.773 261.087 1.00 76.07 47 GLN f C 1
ATOM 7247 O O . GLN E 2 47 ? 212.131 243.405 260.216 1.00 71.24 47 GLN f O 1
ATOM 7253 N N . LYS E 2 48 ? 214.071 242.768 261.205 1.00 70.23 48 LYS f N 1
ATOM 7254 C CA . LYS E 2 48 ? 214.958 243.614 260.376 1.00 62.87 48 LYS f CA 1
ATOM 7255 C C . LYS E 2 48 ? 215.523 242.790 259.220 1.00 59.67 48 LYS f C 1
ATOM 7256 O O . LYS E 2 48 ? 215.811 243.393 258.182 1.00 65.26 48 LYS f O 1
ATOM 7262 N N . ALA E 2 49 ? 215.724 241.483 259.398 1.00 56.15 49 ALA f N 1
ATOM 7263 C CA . ALA E 2 49 ? 216.253 240.585 258.347 1.00 54.51 49 ALA f CA 1
ATOM 7264 C C . ALA E 2 49 ? 215.352 239.370 258.225 1.00 50.87 49 ALA f C 1
ATOM 7265 O O . ALA E 2 49 ? 215.695 238.301 258.715 1.00 60.36 49 ALA f O 1
ATOM 7267 N N . PRO E 2 50 ? 214.169 239.497 257.593 1.00 52.56 50 PRO f N 1
ATOM 7268 C CA . PRO E 2 50 ? 213.198 238.401 257.577 1.00 51.88 50 PRO f CA 1
ATOM 7269 C C . PRO E 2 50 ? 213.664 237.222 256.708 1.00 54.43 50 PRO f C 1
ATOM 7270 O O . PRO E 2 50 ? 213.541 236.100 257.143 1.00 65.58 50 PRO f O 1
ATOM 7274 N N . VAL E 2 51 ? 214.220 237.487 255.529 1.00 48.62 51 VAL f N 1
ATOM 7275 C CA . VAL E 2 51 ? 214.644 236.401 254.609 1.00 48.02 51 VAL f CA 1
ATOM 7276 C C . VAL E 2 51 ? 215.905 235.718 255.176 1.00 40.97 51 VAL f C 1
ATOM 7277 O O . VAL E 2 51 ? 215.956 234.493 255.135 1.00 39.85 51 VAL f O 1
ATOM 7281 N N . SER E 2 52 ? 216.883 236.460 255.690 1.00 31.55 52 SER f N 1
ATOM 7282 C CA . SER E 2 52 ? 218.111 235.879 256.269 1.00 28.53 52 SER f CA 1
ATOM 7283 C C . SER E 2 52 ? 217.697 234.999 257.433 1.00 28.84 52 SER f C 1
ATOM 7284 O O . SER E 2 52 ? 218.236 233.904 257.552 1.00 30.50 52 SER f O 1
ATOM 7287 N N . VAL E 2 53 ? 216.823 235.478 258.299 1.00 28.65 53 VAL f N 1
ATOM 7288 C CA . VAL E 2 53 ? 216.477 234.717 259.513 1.00 29.58 53 VAL f CA 1
ATOM 7289 C C . VAL E 2 53 ? 215.614 233.534 259.096 1.00 33.78 53 VAL f C 1
ATOM 7290 O O . VAL E 2 53 ? 215.735 232.469 259.744 1.00 59.04 53 VAL f O 1
ATOM 7294 N N . GLN E 2 54 ? 214.803 233.656 258.057 1.00 32.92 54 GLN f N 1
ATOM 7295 C CA . GLN E 2 54 ? 214.035 232.487 257.551 1.00 37.37 54 GLN f CA 1
ATOM 7296 C C . GLN E 2 54 ? 215.024 231.407 257.076 1.00 37.90 54 GLN f C 1
ATOM 7297 O O . GLN E 2 54 ? 214.842 230.220 257.411 1.00 40.48 54 GLN f O 1
ATOM 7303 N N . ASN E 2 55 ? 216.028 231.794 256.293 1.00 34.65 55 ASN f N 1
ATOM 7304 C CA . ASN E 2 55 ? 217.055 230.885 255.725 1.00 27.97 55 ASN f CA 1
ATOM 7305 C C . ASN E 2 55 ? 217.810 230.233 256.877 1.00 26.57 55 ASN f C 1
ATOM 7306 O O . ASN E 2 55 ? 218.005 229.034 256.835 1.00 36.31 55 ASN f O 1
ATOM 7311 N N . PHE E 2 56 ? 218.238 230.996 257.874 1.00 24.73 56 PHE f N 1
ATOM 7312 C CA . PHE E 2 56 ? 219.027 230.506 259.029 1.00 19.50 56 PHE f CA 1
ATOM 7313 C C . PHE E 2 56 ? 218.160 229.535 259.801 1.00 21.92 56 PHE f C 1
ATOM 7314 O O . PHE E 2 56 ? 218.652 228.461 260.117 1.00 28.61 56 PHE f O 1
ATOM 7322 N N . VAL E 2 57 ? 216.911 229.869 260.074 1.00 23.94 57 VAL f N 1
ATOM 7323 C CA . VAL E 2 57 ? 216.032 228.964 260.852 1.00 28.09 57 VAL f CA 1
ATOM 7324 C C . VAL E 2 57 ? 215.738 227.717 260.020 1.00 33.22 57 VAL f C 1
ATOM 7325 O O . VAL E 2 57 ? 215.634 226.652 260.607 1.00 43.14 57 VAL f O 1
ATOM 7329 N N . ASP E 2 58 ? 215.604 227.805 258.705 1.00 41.34 58 ASP f N 1
ATOM 7330 C CA . ASP E 2 58 ? 215.404 226.582 257.857 1.00 45.65 58 ASP f CA 1
ATOM 7331 C C . ASP E 2 58 ? 216.631 225.657 257.920 1.00 38.17 58 ASP f C 1
ATOM 7332 O O . ASP E 2 58 ? 216.474 224.444 258.031 1.00 35.93 58 ASP f O 1
ATOM 7337 N N . TYR E 2 59 ? 217.833 226.206 257.892 1.00 32.53 59 TYR f N 1
ATOM 7338 C CA . TYR E 2 59 ? 219.059 225.399 258.052 1.00 26.81 59 TYR f CA 1
ATOM 7339 C C . TYR E 2 59 ? 219.061 224.766 259.444 1.00 29.28 59 TYR f C 1
ATOM 7340 O O . TYR E 2 59 ? 219.306 223.578 259.520 1.00 39.38 59 TYR f O 1
ATOM 7349 N N . VAL E 2 60 ? 218.817 225.520 260.515 1.00 29.66 60 VAL f N 1
ATOM 7350 C CA . VAL E 2 60 ? 218.977 225.007 261.898 1.00 27.43 60 VAL f CA 1
ATOM 7351 C C . VAL E 2 60 ? 217.851 224.010 262.175 1.00 33.98 60 VAL f C 1
ATOM 7352 O O . VAL E 2 60 ? 218.154 223.007 262.888 1.00 42.97 60 VAL f O 1
ATOM 7356 N N . ASN E 2 61 ? 216.646 224.225 261.628 1.00 37.38 61 ASN f N 1
ATOM 7357 C CA . ASN E 2 61 ? 215.494 223.289 261.787 1.00 44.06 61 ASN f CA 1
ATOM 7358 C C . ASN E 2 61 ? 215.809 221.928 261.154 1.00 49.31 61 ASN f C 1
ATOM 7359 O O . ASN E 2 61 ? 215.640 220.917 261.838 1.00 59.90 61 ASN f O 1
ATOM 7364 N N . SER E 2 62 ? 216.280 221.888 259.908 1.00 52.22 62 SER f N 1
ATOM 7365 C CA . SER E 2 62 ? 216.576 220.625 259.176 1.00 55.07 62 SER f CA 1
ATOM 7366 C C . SER E 2 62 ? 218.033 220.191 259.420 1.00 53.61 62 SER f C 1
ATOM 7367 O O . SER E 2 62 ? 218.757 219.921 258.441 1.00 55.19 62 SER f O 1
ATOM 7370 N N . GLY E 2 63 ? 218.466 220.168 260.680 1.00 47.68 63 GLY f N 1
ATOM 7371 C CA . GLY E 2 63 ? 219.762 219.616 261.119 1.00 48.11 63 GLY f CA 1
ATOM 7372 C C . GLY E 2 63 ? 220.929 219.834 260.161 1.00 45.03 63 GLY f C 1
ATOM 7373 O O . GLY E 2 63 ? 221.765 218.924 260.011 1.00 58.20 63 GLY f O 1
ATOM 7374 N N . PHE E 2 64 ? 221.069 220.998 259.556 1.00 36.88 64 PHE f N 1
ATOM 7375 C CA . PHE E 2 64 ? 222.193 221.244 258.620 1.00 32.87 64 PHE f CA 1
ATOM 7376 C C . PHE E 2 64 ? 223.465 221.503 259.413 1.00 30.51 64 PHE f C 1
ATOM 7377 O O . PHE E 2 64 ? 224.521 221.074 258.989 1.00 35.38 64 PHE f O 1
ATOM 7385 N N . TYR E 2 65 ? 223.379 222.211 260.526 1.00 28.44 65 TYR f N 1
ATOM 7386 C CA . TYR E 2 65 ? 224.591 222.675 261.238 1.00 28.56 65 TYR f CA 1
ATOM 7387 C C . TYR E 2 65 ? 225.009 221.618 262.246 1.00 33.31 65 TYR f C 1
ATOM 7388 O O . TYR E 2 65 ? 225.972 221.891 262.965 1.00 40.67 65 TYR f O 1
ATOM 7397 N N . ASN E 2 66 ? 224.298 220.493 262.329 1.00 37.47 66 ASN f N 1
ATOM 7398 C CA . ASN E 2 66 ? 224.718 219.342 263.174 1.00 39.88 66 ASN f CA 1
ATOM 7399 C C . ASN E 2 66 ? 226.069 218.820 262.695 1.00 38.16 66 ASN f C 1
ATOM 7400 O O . ASN E 2 66 ? 226.234 218.539 261.511 1.00 37.16 66 ASN f O 1
ATOM 7405 N N . ASN E 2 67 ? 227.020 218.708 263.599 1.00 42.54 67 ASN f N 1
ATOM 7406 C CA . ASN E 2 67 ? 228.340 218.109 263.283 1.00 47.90 67 ASN f CA 1
ATOM 7407 C C . ASN E 2 67 ? 229.043 218.985 262.246 1.00 40.93 67 ASN f C 1
ATOM 7408 O O . ASN E 2 67 ? 229.528 218.439 261.238 1.00 42.74 67 ASN f O 1
ATOM 7413 N N . THR E 2 68 ? 229.088 220.296 262.484 1.00 30.95 68 THR f N 1
ATOM 7414 C CA . THR E 2 68 ? 229.767 221.255 261.593 1.00 26.18 68 THR f CA 1
ATOM 7415 C C . THR E 2 68 ? 230.686 222.094 262.454 1.00 25.68 68 THR f C 1
ATOM 7416 O O . THR E 2 68 ? 230.278 222.470 263.572 1.00 33.41 68 THR f O 1
ATOM 7420 N N . THR E 2 69 ? 231.833 222.464 261.915 1.00 22.92 69 THR f N 1
ATOM 7421 C CA . THR E 2 69 ? 232.907 223.089 262.716 1.00 24.80 69 THR f CA 1
ATOM 7422 C C . THR E 2 69 ? 232.916 224.587 262.478 1.00 23.27 69 THR f C 1
ATOM 7423 O O . THR E 2 69 ? 232.488 225.005 261.384 1.00 26.26 69 THR f O 1
ATOM 7427 N N . PHE E 2 70 ? 233.459 225.327 263.443 1.00 20.84 70 PHE f N 1
ATOM 7428 C CA . PHE E 2 70 ? 233.845 226.750 263.279 1.00 20.17 70 PHE f CA 1
ATOM 7429 C C . PHE E 2 70 ? 235.185 226.765 262.587 1.00 19.64 70 PHE f C 1
ATOM 7430 O O . PHE E 2 70 ? 236.171 226.756 263.290 1.00 25.88 70 PHE f O 1
ATOM 7438 N N . HIS E 2 71 ? 235.205 226.773 261.263 1.00 17.53 71 HIS f N 1
ATOM 7439 C CA . HIS E 2 71 ? 236.438 226.536 260.475 1.00 15.34 71 HIS f CA 1
ATOM 7440 C C . HIS E 2 71 ? 237.356 227.759 260.436 1.00 13.59 71 HIS f C 1
ATOM 7441 O O . HIS E 2 71 ? 238.441 227.628 259.916 1.00 16.32 71 HIS f O 1
ATOM 7448 N N . ARG E 2 72 ? 236.958 228.938 260.877 1.00 11.52 72 ARG f N 1
ATOM 7449 C CA . ARG E 2 72 ? 237.803 230.140 260.699 1.00 10.82 72 ARG f CA 1
ATOM 7450 C C . ARG E 2 72 ? 237.713 230.966 261.966 1.00 11.33 72 ARG f C 1
ATOM 7451 O O . ARG E 2 72 ? 236.712 231.631 262.155 1.00 15.20 72 ARG f O 1
ATOM 7459 N N . VAL E 2 73 ? 238.716 230.881 262.818 1.00 10.97 73 VAL f N 1
ATOM 7460 C CA . VAL E 2 73 ? 238.733 231.567 264.124 1.00 11.10 73 VAL f CA 1
ATOM 7461 C C . VAL E 2 73 ? 239.912 232.508 264.116 1.00 12.13 73 VAL f C 1
ATOM 7462 O O . VAL E 2 73 ? 241.055 232.037 264.065 1.00 14.89 73 VAL f O 1
ATOM 7466 N N . ILE E 2 74 ? 239.648 233.799 264.142 1.00 13.09 74 ILE f N 1
ATOM 7467 C CA . ILE E 2 74 ? 240.721 234.816 264.284 1.00 14.43 74 ILE f CA 1
ATOM 7468 C C . ILE E 2 74 ? 240.455 235.551 265.582 1.00 17.62 74 ILE f C 1
ATOM 7469 O O . ILE E 2 74 ? 239.419 236.162 265.720 1.00 19.34 74 ILE f O 1
ATOM 7474 N N . PRO E 2 75 ? 241.352 235.493 266.586 1.00 22.43 75 PRO f N 1
ATOM 7475 C CA . PRO E 2 75 ? 241.081 236.143 267.872 1.00 23.24 75 PRO f CA 1
ATOM 7476 C C . PRO E 2 75 ? 241.122 237.655 267.634 1.00 21.38 75 PRO f C 1
ATOM 7477 O O . PRO E 2 75 ? 242.068 238.160 267.035 1.00 24.96 75 PRO f O 1
ATOM 7481 N N . GLY E 2 76 ? 240.123 238.363 268.140 1.00 18.37 76 GLY f N 1
ATOM 7482 C CA . GLY E 2 76 ? 240.083 239.829 268.034 1.00 16.48 76 GLY f CA 1
ATOM 7483 C C . GLY E 2 76 ? 239.231 240.228 266.855 1.00 15.64 76 GLY f C 1
ATOM 7484 O O . GLY E 2 76 ? 238.892 241.427 266.739 1.00 20.76 76 GLY f O 1
ATOM 7485 N N . PHE E 2 77 ? 238.829 239.266 266.024 1.00 11.89 77 PHE f N 1
ATOM 7486 C CA . PHE E 2 77 ? 238.022 239.557 264.821 1.00 9.50 77 PHE f CA 1
ATOM 7487 C C . PHE E 2 77 ? 236.644 238.881 264.927 1.00 9.15 77 PHE f C 1
ATOM 7488 O O . PHE E 2 77 ? 235.644 239.589 265.021 1.00 9.18 77 PHE f O 1
ATOM 7496 N N . MET E 2 78 ? 236.575 237.566 264.824 1.00 8.23 78 MET f N 1
ATOM 7497 C CA . MET E 2 78 ? 235.301 236.856 264.617 1.00 8.91 78 MET f CA 1
ATOM 7498 C C . MET E 2 78 ? 235.581 235.366 264.539 1.00 8.90 78 MET f C 1
ATOM 7499 O O . MET E 2 78 ? 236.759 234.966 264.391 1.00 11.34 78 MET f O 1
ATOM 7504 N N . ILE E 2 79 ? 234.556 234.558 264.666 1.00 8.10 79 ILE f N 1
ATOM 7505 C CA . ILE E 2 79 ? 234.692 233.079 264.514 1.00 8.30 79 ILE f CA 1
ATOM 7506 C C . ILE E 2 79 ? 233.640 232.694 263.486 1.00 8.39 79 ILE f C 1
ATOM 7507 O O . ILE E 2 79 ? 232.462 233.113 263.629 1.00 8.34 79 ILE f O 1
ATOM 7512 N N . GLN E 2 80 ? 234.045 231.949 262.471 1.00 8.22 80 GLN f N 1
ATOM 7513 C CA . GLN E 2 80 ? 233.189 231.703 261.315 1.00 8.44 80 GLN f CA 1
ATOM 7514 C C . GLN E 2 80 ? 232.928 230.218 261.223 1.00 8.55 80 GLN f C 1
ATOM 7515 O O . GLN E 2 80 ? 233.878 229.466 261.212 1.00 10.12 80 GLN f O 1
ATOM 7521 N N . GLY E 2 81 ? 231.670 229.840 261.061 1.00 8.58 81 GLY f N 1
ATOM 7522 C CA . GLY E 2 81 ? 231.227 228.446 261.053 1.00 8.95 81 GLY f CA 1
ATOM 7523 C C . GLY E 2 81 ? 230.096 228.262 260.083 1.00 9.93 81 GLY f C 1
ATOM 7524 O O . GLY E 2 81 ? 229.750 229.183 259.473 1.00 8.16 81 GLY f O 1
ATOM 7525 N N . GLY E 2 82 ? 229.591 227.039 259.958 1.00 13.91 82 GLY f N 1
ATOM 7526 C CA . GLY E 2 82 ? 228.316 226.733 259.314 1.00 16.65 82 GLY f CA 1
ATOM 7527 C C . GLY E 2 82 ? 228.480 226.236 257.899 1.00 22.90 82 GLY f C 1
ATOM 7528 O O . GLY E 2 82 ? 227.452 226.015 257.299 1.00 27.92 82 GLY f O 1
ATOM 7529 N N . GLY E 2 83 ? 229.684 225.946 257.391 1.00 29.19 83 GLY f N 1
ATOM 7530 C CA . GLY E 2 83 ? 229.805 225.423 256.009 1.00 32.83 83 GLY f CA 1
ATOM 7531 C C . GLY E 2 83 ? 230.618 224.143 255.851 1.00 37.64 83 GLY f C 1
ATOM 7532 O O . GLY E 2 83 ? 230.521 223.527 254.787 1.00 39.89 83 GLY f O 1
ATOM 7533 N N . PHE E 2 84 ? 231.414 223.739 256.840 1.00 42.57 84 PHE f N 1
ATOM 7534 C CA . PHE E 2 84 ? 232.371 222.611 256.698 1.00 40.30 84 PHE f CA 1
ATOM 7535 C C . PHE E 2 84 ? 232.143 221.595 257.802 1.00 42.69 84 PHE f C 1
ATOM 7536 O O . PHE E 2 84 ? 232.006 222.012 258.957 1.00 50.42 84 PHE f O 1
ATOM 7544 N N . THR E 2 85 ? 232.172 220.310 257.456 1.00 46.87 85 THR f N 1
ATOM 7545 C CA . THR E 2 85 ? 231.998 219.190 258.413 1.00 51.58 85 THR f CA 1
ATOM 7546 C C . THR E 2 85 ? 233.296 219.001 259.198 1.00 56.68 85 THR f C 1
ATOM 7547 O O . THR E 2 85 ? 234.225 219.812 259.025 1.00 66.66 85 THR f O 1
ATOM 7551 N N . GLU E 2 86 ? 233.345 218.011 260.084 1.00 64.40 86 GLU f N 1
ATOM 7552 C CA . GLU E 2 86 ? 234.507 217.789 260.990 1.00 74.93 86 GLU f CA 1
ATOM 7553 C C . GLU E 2 86 ? 235.800 217.518 260.196 1.00 81.77 86 GLU f C 1
ATOM 7554 O O . GLU E 2 86 ? 236.865 217.881 260.704 1.00 85.07 86 GLU f O 1
ATOM 7560 N N . GLN E 2 87 ? 235.735 216.922 259.003 1.00 91.46 87 GLN f N 1
ATOM 7561 C CA . GLN E 2 87 ? 236.947 216.555 258.215 1.00 101.20 87 GLN f CA 1
ATOM 7562 C C . GLN E 2 87 ? 237.333 217.673 257.233 1.00 93.25 87 GLN f C 1
ATOM 7563 O O . GLN E 2 87 ? 238.000 217.367 256.222 1.00 90.49 87 GLN f O 1
ATOM 7569 N N . MET E 2 88 ? 236.939 218.920 257.496 1.00 83.65 88 MET f N 1
ATOM 7570 C CA . MET E 2 88 ? 237.170 220.064 256.570 1.00 78.58 88 MET f CA 1
ATOM 7571 C C . MET E 2 88 ? 236.611 219.752 255.171 1.00 78.75 88 MET f C 1
ATOM 7572 O O . MET E 2 88 ? 237.295 220.044 254.176 1.00 78.25 88 MET f O 1
ATOM 7577 N N . GLN E 2 89 ? 235.406 219.187 255.092 1.00 78.03 89 GLN f N 1
ATOM 7578 C CA . GLN E 2 89 ? 234.721 218.916 253.803 1.00 78.41 89 GLN f CA 1
ATOM 7579 C C . GLN E 2 89 ? 233.438 219.751 253.745 1.00 74.71 89 GLN f C 1
ATOM 7580 O O . GLN E 2 89 ? 232.700 219.777 254.742 1.00 86.89 89 GLN f O 1
ATOM 7586 N N . GLN E 2 90 ? 233.191 220.411 252.615 1.00 67.69 90 GLN f N 1
ATOM 7587 C CA . GLN E 2 90 ? 232.073 221.379 252.466 1.00 66.18 90 GLN f CA 1
ATOM 7588 C C . GLN E 2 90 ? 230.747 220.632 252.319 1.00 65.19 90 GLN f C 1
ATOM 7589 O O . GLN E 2 90 ? 230.728 219.531 251.743 1.00 74.70 90 GLN f O 1
ATOM 7595 N N . LYS E 2 91 ? 229.672 221.217 252.829 1.00 59.21 91 LYS f N 1
ATOM 7596 C CA . LYS E 2 91 ? 228.317 220.633 252.697 1.00 58.18 91 LYS f CA 1
ATOM 7597 C C . LYS E 2 91 ? 227.585 221.278 251.516 1.00 60.88 91 LYS f C 1
ATOM 7598 O O . LYS E 2 91 ? 228.053 222.306 250.989 1.00 60.59 91 LYS f O 1
ATOM 7604 N N . LYS E 2 92 ? 226.455 220.690 251.138 1.00 66.23 92 LYS f N 1
ATOM 7605 C CA . LYS E 2 92 ? 225.564 221.192 250.064 1.00 74.04 92 LYS f CA 1
ATOM 7606 C C . LYS E 2 92 ? 224.593 222.212 250.655 1.00 68.82 92 LYS f C 1
ATOM 7607 O O . LYS E 2 92 ? 223.761 221.876 251.500 1.00 66.15 92 LYS f O 1
ATOM 7613 N N . PRO E 2 93 ? 224.667 223.496 250.244 1.00 63.73 93 PRO f N 1
ATOM 7614 C CA . PRO E 2 93 ? 223.696 224.497 250.674 1.00 58.84 93 PRO f CA 1
ATOM 7615 C C . PRO E 2 93 ? 222.505 224.637 249.707 1.00 56.49 93 PRO f C 1
ATOM 7616 O O . PRO E 2 93 ? 222.540 224.156 248.604 1.00 61.19 93 PRO f O 1
ATOM 7620 N N . ASN E 2 94 ? 221.460 225.312 250.154 1.00 53.77 94 ASN f N 1
ATOM 7621 C CA . ASN E 2 94 ? 220.345 225.783 249.298 1.00 55.67 94 ASN f CA 1
ATOM 7622 C C . ASN E 2 94 ? 220.861 226.906 248.392 1.00 56.97 94 ASN f C 1
ATOM 7623 O O . ASN E 2 94 ? 221.940 227.470 248.615 1.00 57.16 94 ASN f O 1
ATOM 7628 N N . PRO E 2 95 ? 220.097 227.317 247.356 1.00 59.69 95 PRO f N 1
ATOM 7629 C CA . PRO E 2 95 ? 220.502 228.454 246.529 1.00 56.64 95 PRO f CA 1
ATOM 7630 C C . PRO E 2 95 ? 220.479 229.722 247.376 1.00 51.50 95 PRO f C 1
ATOM 7631 O O . PRO E 2 95 ? 219.635 229.857 248.264 1.00 48.83 95 PRO f O 1
ATOM 7635 N N . PRO E 2 96 ? 221.409 230.675 247.137 1.00 43.73 96 PRO f N 1
ATOM 7636 C CA . PRO E 2 96 ? 221.682 231.746 248.093 1.00 43.95 96 PRO f CA 1
ATOM 7637 C C . PRO E 2 96 ? 220.481 232.672 248.361 1.00 48.31 96 PRO f C 1
ATOM 7638 O O . PRO E 2 96 ? 219.425 232.464 247.799 1.00 54.26 96 PRO f O 1
ATOM 7642 N N . ILE E 2 97 ? 220.683 233.661 249.232 1.00 47.73 97 ILE f N 1
ATOM 7643 C CA . ILE E 2 97 ? 219.664 234.661 249.652 1.00 47.42 97 ILE f CA 1
ATOM 7644 C C . ILE E 2 97 ? 220.189 236.055 249.347 1.00 51.37 97 ILE f C 1
ATOM 7645 O O . ILE E 2 97 ? 221.410 236.241 249.282 1.00 56.34 97 ILE f O 1
ATOM 7650 N N . LYS E 2 98 ? 219.283 237.016 249.194 1.00 58.65 98 LYS f N 1
ATOM 7651 C CA . LYS E 2 98 ? 219.647 238.438 248.965 1.00 58.55 98 LYS f CA 1
ATOM 7652 C C . LYS E 2 98 ? 220.315 239.013 250.208 1.00 54.01 98 LYS f C 1
ATOM 7653 O O . LYS E 2 98 ? 219.989 238.598 251.322 1.00 67.93 98 LYS f O 1
ATOM 7659 N N . ASN E 2 99 ? 221.207 239.966 250.007 1.00 47.06 99 ASN f N 1
ATOM 7660 C CA . ASN E 2 99 ? 221.871 240.689 251.113 1.00 45.51 99 ASN f CA 1
ATOM 7661 C C . ASN E 2 99 ? 220.899 241.698 251.731 1.00 48.28 99 ASN f C 1
ATOM 7662 O O . ASN E 2 99 ? 220.410 242.578 251.006 1.00 54.28 99 ASN f O 1
ATOM 7667 N N . GLU E 2 100 ? 220.657 241.595 253.035 1.00 46.92 100 GLU f N 1
ATOM 7668 C CA . GLU E 2 100 ? 219.779 242.525 253.781 1.00 44.52 100 GLU f CA 1
ATOM 7669 C C . GLU E 2 100 ? 220.613 243.314 254.785 1.00 47.15 100 GLU f C 1
ATOM 7670 O O . GLU E 2 100 ? 220.146 243.489 255.928 1.00 59.80 100 GLU f O 1
ATOM 7676 N N . ALA E 2 101 ? 221.791 243.792 254.387 1.00 44.52 101 ALA f N 1
ATOM 7677 C CA . ALA E 2 101 ? 222.722 244.477 255.311 1.00 46.14 101 ALA f CA 1
ATOM 7678 C C . ALA E 2 101 ? 222.258 245.923 255.565 1.00 53.94 101 ALA f C 1
ATOM 7679 O O . ALA E 2 101 ? 222.767 246.543 256.516 1.00 60.35 101 ALA f O 1
ATOM 7681 N N . ASP E 2 102 ? 221.318 246.458 254.784 1.00 63.27 102 ASP f N 1
ATOM 7682 C CA . ASP E 2 102 ? 220.854 247.865 254.941 1.00 66.64 102 ASP f CA 1
ATOM 7683 C C . ASP E 2 102 ? 219.723 247.939 255.969 1.00 62.86 102 ASP f C 1
ATOM 7684 O O . ASP E 2 102 ? 219.011 248.936 255.956 1.00 74.59 102 ASP f O 1
ATOM 7689 N N . ASN E 2 103 ? 219.579 246.942 256.838 1.00 59.44 103 ASN f N 1
ATOM 7690 C CA . ASN E 2 103 ? 218.557 246.929 257.916 1.00 57.85 103 ASN f CA 1
ATOM 7691 C C . ASN E 2 103 ? 218.997 247.826 259.086 1.00 55.33 103 ASN f C 1
ATOM 7692 O O . ASN E 2 103 ? 218.198 247.968 260.051 1.00 57.33 103 ASN f O 1
ATOM 7697 N N . GLY E 2 104 ? 220.230 248.353 259.038 1.00 52.06 104 GLY f N 1
ATOM 7698 C CA . GLY E 2 104 ? 220.787 249.318 260.006 1.00 50.91 104 GLY f CA 1
ATOM 7699 C C . GLY E 2 104 ? 221.365 248.653 261.243 1.00 47.55 104 GLY f C 1
ATOM 7700 O O . GLY E 2 104 ? 221.805 249.388 262.150 1.00 54.22 104 GLY f O 1
ATOM 7701 N N . LEU E 2 105 ? 221.381 247.319 261.309 1.00 41.45 105 LEU f N 1
ATOM 7702 C CA . LEU E 2 105 ? 222.069 246.585 262.400 1.00 34.31 105 LEU f CA 1
ATOM 7703 C C . LEU E 2 105 ? 223.556 246.591 262.093 1.00 32.83 105 LEU f C 1
ATOM 7704 O O . LEU E 2 105 ? 223.930 246.382 260.923 1.00 37.05 105 LEU f O 1
ATOM 7709 N N . ARG E 2 106 ? 224.383 246.845 263.090 1.00 32.75 106 ARG f N 1
ATOM 7710 C CA . ARG E 2 106 ? 225.842 246.998 262.869 1.00 35.08 106 ARG f CA 1
ATOM 7711 C C . ARG E 2 106 ? 226.568 245.754 263.372 1.00 25.58 106 ARG f C 1
ATOM 7712 O O . ARG E 2 106 ? 226.033 245.038 264.174 1.00 21.44 106 ARG f O 1
ATOM 7720 N N . ASN E 2 107 ? 227.781 245.547 262.904 1.00 22.94 107 ASN f N 1
ATOM 7721 C CA . ASN E 2 107 ? 228.619 244.391 263.277 1.00 22.22 107 ASN f CA 1
ATOM 7722 C C . ASN E 2 107 ? 229.262 244.711 264.615 1.00 24.18 107 ASN f C 1
ATOM 7723 O O . ASN E 2 107 ? 230.494 244.919 264.682 1.00 21.76 107 ASN f O 1
ATOM 7728 N N . THR E 2 108 ? 228.444 244.710 265.663 1.00 27.62 108 THR f N 1
ATOM 7729 C CA . THR E 2 108 ? 228.936 244.912 267.049 1.00 26.97 108 THR f CA 1
ATOM 7730 C C . THR E 2 108 ? 229.301 243.557 267.644 1.00 26.62 108 THR f C 1
ATOM 7731 O O . THR E 2 108 ? 228.850 242.527 267.133 1.00 24.52 108 THR f O 1
ATOM 7735 N N . ARG E 2 109 ? 230.067 243.585 268.722 1.00 26.87 109 ARG f N 1
ATOM 7736 C CA . ARG E 2 109 ? 230.463 242.375 269.469 1.00 27.43 109 ARG f CA 1
ATOM 7737 C C . ARG E 2 109 ? 229.210 241.582 269.849 1.00 26.82 109 ARG f C 1
ATOM 7738 O O . ARG E 2 109 ? 228.266 242.172 270.433 1.00 29.58 109 ARG f O 1
ATOM 7746 N N . GLY E 2 110 ? 229.217 240.290 269.520 1.00 24.30 110 GLY f N 1
ATOM 7747 C CA . GLY E 2 110 ? 228.179 239.323 269.890 1.00 20.45 110 GLY f CA 1
ATOM 7748 C C . GLY E 2 110 ? 227.133 239.169 268.815 1.00 18.13 110 GLY f C 1
ATOM 7749 O O . GLY E 2 110 ? 226.300 238.249 268.954 1.00 19.37 110 GLY f O 1
ATOM 7750 N N . THR E 2 111 ? 227.168 239.965 267.757 1.00 15.85 111 THR f N 1
ATOM 7751 C CA . THR E 2 111 ? 226.175 239.831 266.658 1.00 14.28 111 THR f CA 1
ATOM 7752 C C . THR E 2 111 ? 226.662 238.782 265.675 1.00 12.21 111 THR f C 1
ATOM 7753 O O . THR E 2 111 ? 227.851 238.590 265.528 1.00 11.82 111 THR f O 1
ATOM 7757 N N . ILE E 2 112 ? 225.727 238.148 265.005 1.00 11.47 112 ILE f N 1
ATOM 7758 C CA . ILE E 2 112 ? 226.001 237.213 263.893 1.00 10.56 112 ILE f CA 1
ATOM 7759 C C . ILE E 2 112 ? 225.642 237.893 262.585 1.00 10.26 112 ILE f C 1
ATOM 7760 O O . ILE E 2 112 ? 224.491 238.343 262.441 1.00 10.85 112 ILE f O 1
ATOM 7765 N N . ALA E 2 113 ? 226.589 237.926 261.653 1.00 10.02 113 ALA f N 1
ATOM 7766 C CA . ALA E 2 113 ? 226.359 238.311 260.249 1.00 9.23 113 ALA f CA 1
ATOM 7767 C C . ALA E 2 113 ? 226.494 237.089 259.382 1.00 8.97 113 ALA f C 1
ATOM 7768 O O . ALA E 2 113 ? 227.155 236.187 259.773 1.00 8.55 113 ALA f O 1
ATOM 7770 N N . MET E 2 114 ? 225.824 237.077 258.248 1.00 10.68 114 MET f N 1
ATOM 7771 C CA . MET E 2 114 ? 225.974 236.016 257.208 1.00 11.68 114 MET f CA 1
ATOM 7772 C C . MET E 2 114 ? 227.316 236.209 256.523 1.00 11.51 114 MET f C 1
ATOM 7773 O O . MET E 2 114 ? 227.637 237.353 256.077 1.00 12.90 114 MET f O 1
ATOM 7778 N N . ALA E 2 115 ? 228.068 235.137 256.422 1.00 11.65 115 ALA f N 1
ATOM 7779 C CA . ALA E 2 115 ? 229.292 235.078 255.607 1.00 13.15 115 ALA f CA 1
ATOM 7780 C C . ALA E 2 115 ? 228.847 234.776 254.190 1.00 15.34 115 ALA f C 1
ATOM 7781 O O . ALA E 2 115 ? 227.855 234.017 253.986 1.00 19.23 115 ALA f O 1
ATOM 7783 N N . ARG E 2 116 ? 229.529 235.365 253.227 1.00 18.52 116 ARG f N 1
ATOM 7784 C CA . ARG E 2 116 ? 229.231 235.172 251.787 1.00 21.33 116 ARG f CA 1
ATOM 7785 C C . ARG E 2 116 ? 230.555 235.160 251.024 1.00 27.31 116 ARG f C 1
ATOM 7786 O O . ARG E 2 116 ? 231.607 235.438 251.637 1.00 30.74 116 ARG f O 1
ATOM 7794 N N . THR E 2 117 ? 230.512 234.902 249.719 1.00 34.84 117 THR f N 1
ATOM 7795 C CA . THR E 2 117 ? 231.682 234.998 248.793 1.00 34.82 117 THR f CA 1
ATOM 7796 C C . THR E 2 117 ? 231.725 236.412 248.195 1.00 32.39 117 THR f C 1
ATOM 7797 O O . THR E 2 117 ? 231.012 237.297 248.713 1.00 27.57 117 THR f O 1
ATOM 7801 N N . ALA E 2 118 ? 232.531 236.630 247.156 1.00 37.42 118 ALA f N 1
ATOM 7802 C CA . ALA E 2 118 ? 232.768 237.974 246.569 1.00 46.03 118 ALA f CA 1
ATOM 7803 C C . ALA E 2 118 ? 231.439 238.592 246.110 1.00 49.15 118 ALA f C 1
ATOM 7804 O O . ALA E 2 118 ? 231.293 239.825 246.211 1.00 46.08 118 ALA f O 1
ATOM 7806 N N . ASP E 2 119 ? 230.507 237.758 245.631 1.00 56.80 119 ASP f N 1
ATOM 7807 C CA . ASP E 2 119 ? 229.180 238.210 245.140 1.00 59.83 119 ASP f CA 1
ATOM 7808 C C . ASP E 2 119 ? 228.382 238.771 246.317 1.00 55.65 119 ASP f C 1
ATOM 7809 O O . ASP E 2 119 ? 228.418 238.199 247.417 1.00 65.20 119 ASP f O 1
ATOM 7814 N N . LYS E 2 120 ? 227.681 239.862 246.086 1.00 50.55 120 LYS f N 1
ATOM 7815 C CA . LYS E 2 120 ? 226.900 240.562 247.135 1.00 54.95 120 LYS f CA 1
ATOM 7816 C C . LYS E 2 120 ? 225.768 239.683 247.681 1.00 51.07 120 LYS f C 1
ATOM 7817 O O . LYS E 2 120 ? 225.581 239.644 248.909 1.00 48.48 120 LYS f O 1
ATOM 7823 N N . ASP E 2 121 ? 225.033 238.999 246.804 1.00 48.73 121 ASP f N 1
ATOM 7824 C CA . ASP E 2 121 ? 223.843 238.186 247.167 1.00 44.21 121 ASP f CA 1
ATOM 7825 C C . ASP E 2 121 ? 224.216 236.698 247.082 1.00 39.26 121 ASP f C 1
ATOM 7826 O O . ASP E 2 121 ? 223.341 235.869 246.727 1.00 43.38 121 ASP f O 1
ATOM 7831 N N . SER E 2 122 ? 225.441 236.350 247.470 1.00 30.70 122 SER f N 1
ATOM 7832 C CA . SER E 2 122 ? 225.948 234.954 247.461 1.00 29.10 122 SER f CA 1
ATOM 7833 C C . SER E 2 122 ? 225.851 234.257 248.827 1.00 29.03 122 SER f C 1
ATOM 7834 O O . SER E 2 122 ? 226.382 233.107 248.937 1.00 33.08 122 SER f O 1
ATOM 7837 N N . ALA E 2 123 ? 225.290 234.904 249.846 1.00 25.75 123 ALA f N 1
ATOM 7838 C CA . ALA E 2 123 ? 225.263 234.347 251.211 1.00 25.82 123 ALA f CA 1
ATOM 7839 C C . ALA E 2 123 ? 224.353 233.121 251.187 1.00 27.06 123 ALA f C 1
ATOM 7840 O O . ALA E 2 123 ? 223.193 233.271 250.794 1.00 28.54 123 ALA f O 1
ATOM 7842 N N . THR E 2 124 ? 224.832 231.954 251.614 1.00 27.49 124 THR f N 1
ATOM 7843 C CA . THR E 2 124 ? 223.984 230.737 251.655 1.00 28.36 124 THR f CA 1
ATOM 7844 C C . THR E 2 124 ? 223.856 230.270 253.101 1.00 24.25 124 THR f C 1
ATOM 7845 O O . THR E 2 124 ? 222.778 230.339 253.652 1.00 28.05 124 THR f O 1
ATOM 7849 N N . SER E 2 125 ? 224.909 229.735 253.683 1.00 21.52 125 SER f N 1
ATOM 7850 C CA . SER E 2 125 ? 224.811 228.988 254.958 1.00 18.97 125 SER f CA 1
ATOM 7851 C C . SER E 2 125 ? 225.835 229.453 255.987 1.00 15.12 125 SER f C 1
ATOM 7852 O O . SER E 2 125 ? 225.535 229.377 257.152 1.00 16.10 125 SER f O 1
ATOM 7855 N N . GLN E 2 126 ? 226.997 229.940 255.599 1.00 12.18 126 GLN f N 1
ATOM 7856 C CA . GLN E 2 126 ? 228.041 230.270 256.594 1.00 11.12 126 GLN f CA 1
ATOM 7857 C C . GLN E 2 126 ? 227.712 231.591 257.246 1.00 8.51 126 GLN f C 1
ATOM 7858 O O . GLN E 2 126 ? 227.304 232.479 256.574 1.00 9.91 126 GLN f O 1
ATOM 7864 N N . PHE E 2 127 ? 227.883 231.661 258.547 1.00 6.29 127 PHE f N 1
ATOM 7865 C CA . PHE E 2 127 ? 227.746 232.866 259.373 1.00 5.01 127 PHE f CA 1
ATOM 7866 C C . PHE E 2 127 ? 229.026 233.083 260.143 1.00 4.00 127 PHE f C 1
ATOM 7867 O O . PHE E 2 127 ? 229.959 232.328 260.044 1.00 3.91 127 PHE f O 1
ATOM 7875 N N . PHE E 2 128 ? 229.091 234.167 260.878 1.00 3.12 128 PHE f N 1
ATOM 7876 C CA . PHE E 2 128 ? 230.217 234.415 261.793 1.00 2.53 128 PHE f CA 1
ATOM 7877 C C . PHE E 2 128 ? 229.676 235.217 262.959 1.00 2.67 128 PHE f C 1
ATOM 7878 O O . PHE E 2 128 ? 228.763 236.020 262.783 1.00 2.83 128 PHE f O 1
ATOM 7886 N N . ILE E 2 129 ? 230.293 235.051 264.110 1.00 2.86 129 ILE f N 1
ATOM 7887 C CA . ILE E 2 129 ? 229.982 235.865 265.303 1.00 3.16 129 ILE f CA 1
ATOM 7888 C C . ILE E 2 129 ? 231.082 236.902 265.411 1.00 3.76 129 ILE f C 1
ATOM 7889 O O . ILE E 2 129 ? 232.224 236.566 265.420 1.00 4.01 129 ILE f O 1
ATOM 7894 N N . ASN E 2 130 ? 230.718 238.145 265.560 1.00 4.86 130 ASN f N 1
ATOM 7895 C CA . ASN E 2 130 ? 231.651 239.260 265.831 1.00 5.64 130 ASN f CA 1
ATOM 7896 C C . ASN E 2 130 ? 232.120 239.169 267.271 1.00 7.18 130 ASN f C 1
ATOM 7897 O O . ASN E 2 130 ? 231.279 239.333 268.184 1.00 9.00 130 ASN f O 1
ATOM 7902 N N . VAL E 2 131 ? 233.395 238.952 267.509 1.00 8.62 131 VAL f N 1
ATOM 7903 C CA . VAL E 2 131 ? 233.943 238.856 268.896 1.00 9.75 131 VAL f CA 1
ATOM 7904 C C . VAL E 2 131 ? 234.421 240.230 269.331 1.00 12.24 131 VAL f C 1
ATOM 7905 O O . VAL E 2 131 ? 234.915 240.298 270.446 1.00 14.42 131 VAL f O 1
ATOM 7909 N N . ALA E 2 132 ? 234.341 241.249 268.474 1.00 15.27 132 ALA f N 1
ATOM 7910 C CA . ALA E 2 132 ? 234.819 242.630 268.747 1.00 18.56 132 ALA f CA 1
ATOM 7911 C C . ALA E 2 132 ? 233.975 243.567 267.875 1.00 23.44 132 ALA f C 1
ATOM 7912 O O . ALA E 2 132 ? 233.002 243.084 267.236 1.00 24.49 132 ALA f O 1
ATOM 7914 N N . ASP E 2 133 ? 234.283 244.865 267.849 1.00 29.97 133 ASP f N 1
ATOM 7915 C CA . ASP E 2 133 ? 233.509 245.857 267.050 1.00 32.57 133 ASP f CA 1
ATOM 7916 C C . ASP E 2 133 ? 234.118 245.959 265.644 1.00 27.88 133 ASP f C 1
ATOM 7917 O O . ASP E 2 133 ? 235.224 246.502 265.481 1.00 29.13 133 ASP f O 1
ATOM 7922 N N . ASN E 2 134 ? 233.415 245.433 264.652 1.00 22.94 134 ASN f N 1
ATOM 7923 C CA . ASN E 2 134 ? 233.862 245.396 263.241 1.00 18.86 134 ASN f CA 1
ATOM 7924 C C . ASN E 2 134 ? 233.065 246.431 262.449 1.00 20.61 134 ASN f C 1
AT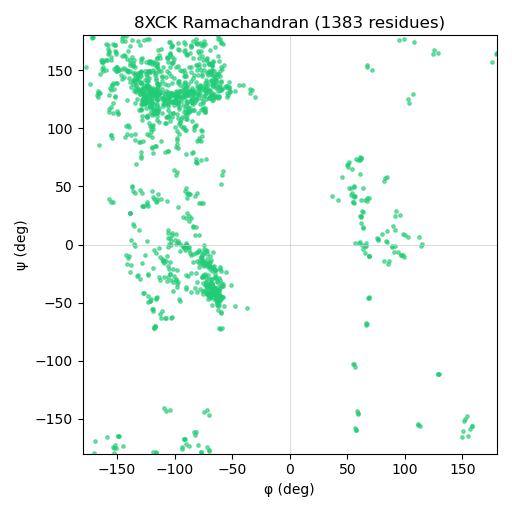OM 7925 O O . ASN E 2 134 ? 232.088 246.053 261.809 1.00 20.44 134 ASN f O 1
ATOM 7930 N N . ALA E 2 135 ? 233.445 247.710 262.521 1.00 23.74 135 ALA f N 1
ATOM 7931 C CA . ALA E 2 135 ? 232.738 248.821 261.832 1.00 24.05 135 ALA f CA 1
ATOM 7932 C C . ALA E 2 135 ? 232.903 248.691 260.302 1.00 24.48 135 ALA f C 1
ATOM 7933 O O . ALA E 2 135 ? 231.994 249.112 259.556 1.00 27.30 135 ALA f O 1
ATOM 7935 N N . PHE E 2 136 ? 234.033 248.176 259.827 1.00 21.78 136 PHE f N 1
ATOM 7936 C CA . PHE E 2 136 ? 234.324 248.070 258.377 1.00 19.15 136 PHE f CA 1
ATOM 7937 C C . PHE E 2 136 ? 233.472 246.994 257.703 1.00 19.92 136 PHE f C 1
ATOM 7938 O O . PHE E 2 136 ? 233.537 246.898 256.478 1.00 22.92 136 PHE f O 1
ATOM 7946 N N . LEU E 2 137 ? 232.726 246.181 258.447 1.00 20.16 137 LEU f N 1
ATOM 7947 C CA . LEU E 2 137 ? 231.829 245.149 257.861 1.00 18.17 137 LEU f CA 1
ATOM 7948 C C . LEU E 2 137 ? 230.417 245.695 257.797 1.00 20.44 137 LEU f C 1
ATOM 7949 O O . LEU E 2 137 ? 229.579 244.967 257.375 1.00 21.98 137 LEU f O 1
ATOM 7954 N N . ASP E 2 138 ? 230.176 246.939 258.212 1.00 27.52 138 ASP f N 1
ATOM 7955 C CA . ASP E 2 138 ? 228.823 247.562 258.230 1.00 32.32 138 ASP f CA 1
ATOM 7956 C C . ASP E 2 138 ? 228.664 248.344 256.942 1.00 41.08 138 ASP f C 1
ATOM 7957 O O . ASP E 2 138 ? 229.601 249.121 256.603 1.00 53.78 138 ASP f O 1
ATOM 7962 N N . HIS E 2 139 ? 227.536 248.154 256.262 1.00 51.84 139 HIS f N 1
ATOM 7963 C CA . HIS E 2 139 ? 226.970 249.168 255.333 1.00 60.92 139 HIS f CA 1
ATOM 7964 C C . HIS E 2 139 ? 225.738 248.606 254.640 1.00 67.53 139 HIS f C 1
ATOM 7965 O O . HIS E 2 139 ? 225.653 247.395 254.519 1.00 69.71 139 HIS f O 1
ATOM 7972 N N . GLY E 2 140 ? 224.856 249.473 254.151 1.00 81.11 140 GLY f N 1
ATOM 7973 C CA . GLY E 2 140 ? 223.940 249.148 253.043 1.00 85.74 140 GLY f CA 1
ATOM 7974 C C . GLY E 2 140 ? 224.137 250.090 251.872 1.00 106.21 140 GLY f C 1
ATOM 7975 O O . GLY E 2 140 ? 223.676 251.237 251.982 1.00 118.69 140 GLY f O 1
ATOM 7976 N N . GLN E 2 141 ? 224.835 249.653 250.817 1.00 124.27 141 GLN f N 1
ATOM 7977 C CA . GLN E 2 141 ? 225.072 250.457 249.584 1.00 133.38 141 GLN f CA 1
ATOM 7978 C C . GLN E 2 141 ? 225.671 249.538 248.515 1.00 140.71 141 GLN f C 1
ATOM 7979 O O . GLN E 2 141 ? 225.662 248.321 248.719 1.00 167.70 141 GLN f O 1
ATOM 7985 N N . ARG E 2 142 ? 226.157 250.103 247.410 1.00 134.34 142 ARG f N 1
ATOM 7986 C CA . ARG E 2 142 ? 226.854 249.329 246.350 1.00 128.37 142 ARG f CA 1
ATOM 7987 C C . ARG E 2 142 ? 228.031 248.555 246.966 1.00 121.79 142 ARG f C 1
ATOM 7988 O O . ARG E 2 142 ? 228.462 247.570 246.342 1.00 108.19 142 ARG f O 1
ATOM 7996 N N . ASP E 2 143 ? 228.565 248.993 248.114 1.00 113.94 143 ASP f N 1
ATOM 7997 C CA . ASP E 2 143 ? 229.451 248.157 248.969 1.00 88.65 143 ASP f CA 1
ATOM 7998 C C . ASP E 2 143 ? 228.601 247.553 250.088 1.00 69.58 143 ASP f C 1
ATOM 7999 O O . ASP E 2 143 ? 228.428 248.195 251.152 1.00 56.79 143 ASP f O 1
ATOM 8004 N N . PHE E 2 144 ? 228.054 246.369 249.818 1.00 56.32 144 PHE f N 1
ATOM 8005 C CA . PHE E 2 144 ? 226.902 245.827 250.575 1.00 50.98 144 PHE f CA 1
ATOM 8006 C C . PHE E 2 144 ? 227.291 245.455 252.010 1.00 46.06 144 PHE f C 1
ATOM 8007 O O . PHE E 2 144 ? 226.381 245.369 252.838 1.00 57.80 144 PHE f O 1
ATOM 8015 N N . GLY E 2 145 ? 228.575 245.230 252.307 1.00 37.34 145 GLY f N 1
ATOM 8016 C CA . GLY E 2 145 ? 229.012 244.758 253.637 1.00 27.46 145 GLY f CA 1
ATOM 8017 C C . GLY E 2 145 ? 228.372 243.420 254.014 1.00 22.49 145 GLY f C 1
ATOM 8018 O O . GLY E 2 145 ? 228.183 242.553 253.157 1.00 22.60 145 GLY f O 1
ATOM 8019 N N . TYR E 2 146 ? 228.075 243.206 255.281 1.00 17.34 146 TYR f N 1
ATOM 8020 C CA . TYR E 2 146 ? 227.673 241.880 255.820 1.00 14.57 146 TYR f CA 1
ATOM 8021 C C . TYR E 2 146 ? 226.417 242.037 256.663 1.00 14.54 146 TYR f C 1
ATOM 8022 O O . TYR E 2 146 ? 226.389 243.009 257.432 1.00 18.92 146 TYR f O 1
ATOM 8031 N N . ALA E 2 147 ? 225.419 241.183 256.483 1.00 12.56 147 ALA f N 1
ATOM 8032 C CA . ALA E 2 147 ? 224.065 241.424 257.029 1.00 13.21 147 ALA f CA 1
ATOM 8033 C C . ALA E 2 147 ? 224.034 240.816 258.417 1.00 13.34 147 ALA f C 1
ATOM 8034 O O . ALA E 2 147 ? 224.095 239.645 258.528 1.00 17.32 147 ALA f O 1
ATOM 8036 N N . VAL E 2 148 ? 223.885 241.615 259.444 1.00 13.62 148 VAL f N 1
ATOM 8037 C CA . VAL E 2 148 ? 223.735 241.130 260.836 1.00 13.61 148 VAL f CA 1
ATOM 8038 C C . VAL E 2 148 ? 222.299 240.695 261.002 1.00 15.32 148 VAL f C 1
ATOM 8039 O O . VAL E 2 148 ? 221.400 241.500 260.666 1.00 24.50 148 VAL f O 1
ATOM 8043 N N . PHE E 2 149 ? 222.056 239.506 261.514 1.00 14.57 149 PHE f N 1
ATOM 8044 C CA . PHE E 2 149 ? 220.667 239.023 261.656 1.00 14.72 149 PHE f CA 1
ATOM 8045 C C . PHE E 2 149 ? 220.445 238.386 263.025 1.00 17.56 149 PHE f C 1
ATOM 8046 O O . PHE E 2 149 ? 219.355 237.893 263.223 1.00 24.95 149 PHE f O 1
ATOM 8054 N N . GLY E 2 150 ? 221.425 238.327 263.915 1.00 17.49 150 GLY f N 1
ATOM 8055 C CA . GLY E 2 150 ? 221.284 237.595 265.176 1.00 17.35 150 GLY f CA 1
ATOM 8056 C C . GLY E 2 150 ? 222.178 238.236 266.212 1.00 21.42 150 GLY f C 1
ATOM 8057 O O . GLY E 2 150 ? 223.019 239.152 265.903 1.00 19.49 150 GLY f O 1
ATOM 8058 N N . LYS E 2 151 ? 222.037 237.786 267.444 1.00 26.75 151 LYS f N 1
ATOM 8059 C CA . LYS E 2 151 ? 222.847 238.292 268.566 1.00 29.54 151 LYS f CA 1
ATOM 8060 C C . LYS E 2 151 ? 222.986 237.170 269.583 1.00 30.88 151 LYS f C 1
ATOM 8061 O O . LYS E 2 151 ? 222.016 236.468 269.843 1.00 35.25 151 LYS f O 1
ATOM 8067 N N . VAL E 2 152 ? 224.168 237.027 270.144 1.00 34.48 152 VAL f N 1
ATOM 8068 C CA . VAL E 2 152 ? 224.416 236.102 271.280 1.00 35.07 152 VAL f CA 1
ATOM 8069 C C . VAL E 2 152 ? 223.878 236.756 272.559 1.00 40.51 152 VAL f C 1
ATOM 8070 O O . VAL E 2 152 ? 224.416 237.802 272.984 1.00 35.84 152 VAL f O 1
ATOM 8074 N N . VAL E 2 153 ? 222.868 236.136 273.163 1.00 43.60 153 VAL f N 1
ATOM 8075 C CA . VAL E 2 153 ? 222.251 236.618 274.432 1.00 46.00 153 VAL f CA 1
ATOM 8076 C C . VAL E 2 153 ? 222.807 235.803 275.598 1.00 53.92 153 VAL f C 1
ATOM 8077 O O . VAL E 2 153 ? 222.829 236.331 276.716 1.00 62.38 153 VAL f O 1
ATOM 8081 N N . LYS E 2 154 ? 223.233 234.565 275.362 1.00 63.44 154 LYS f N 1
ATOM 8082 C CA . LYS E 2 154 ? 223.858 233.743 276.422 1.00 70.47 154 LYS f CA 1
ATOM 8083 C C . LYS E 2 154 ? 224.927 232.857 275.792 1.00 65.09 154 LYS f C 1
ATOM 8084 O O . LYS E 2 154 ? 224.758 232.412 274.643 1.00 65.02 154 LYS f O 1
ATOM 8090 N N . GLY E 2 155 ? 225.994 232.628 276.547 1.00 65.41 155 GLY f N 1
ATOM 8091 C CA . GLY E 2 155 ? 227.130 231.795 276.127 1.00 62.96 155 GLY f CA 1
ATOM 8092 C C . GLY E 2 155 ? 228.202 232.619 275.445 1.00 60.38 155 GLY f C 1
ATOM 8093 O O . GLY E 2 155 ? 228.975 232.043 274.684 1.00 64.82 155 GLY f O 1
ATOM 8094 N N . MET E 2 156 ? 228.282 233.919 275.723 1.00 62.44 156 MET f N 1
ATOM 8095 C CA . MET E 2 156 ? 229.373 234.773 275.195 1.00 60.56 156 MET f CA 1
ATOM 8096 C C . MET E 2 156 ? 230.720 234.260 275.720 1.00 62.51 156 MET f C 1
ATOM 8097 O O . MET E 2 156 ? 231.725 234.438 275.028 1.00 68.84 156 MET f O 1
ATOM 8102 N N . ASP E 2 157 ? 230.745 233.633 276.897 1.00 68.52 157 ASP f N 1
ATOM 8103 C CA . ASP E 2 157 ? 231.969 233.004 277.460 1.00 66.55 157 ASP f CA 1
ATOM 8104 C C . ASP E 2 157 ? 232.386 231.815 276.592 1.00 58.49 157 ASP f C 1
ATOM 8105 O O . ASP E 2 157 ? 233.600 231.598 276.435 1.00 61.73 157 ASP f O 1
ATOM 8110 N N . VAL E 2 158 ? 231.428 231.080 276.036 1.00 44.90 158 VAL f N 1
ATOM 8111 C CA . VAL E 2 158 ? 231.740 229.955 275.117 1.00 41.48 158 VAL f CA 1
ATOM 8112 C C . VAL E 2 158 ? 232.463 230.517 273.891 1.00 40.90 158 VAL f C 1
ATOM 8113 O O . VAL E 2 158 ? 233.486 229.929 273.489 1.00 38.11 158 VAL f O 1
ATOM 8117 N N . ALA E 2 159 ? 231.943 231.603 273.313 1.00 41.91 159 ALA f N 1
ATOM 8118 C CA . ALA E 2 159 ? 232.525 232.265 272.125 1.00 39.30 159 ALA f CA 1
ATOM 8119 C C . ALA E 2 159 ? 233.908 232.791 272.517 1.00 41.51 159 ALA f C 1
ATOM 8120 O O . ALA E 2 159 ? 234.828 232.681 271.711 1.00 47.94 159 ALA f O 1
ATOM 8122 N N . ASP E 2 160 ? 234.063 233.319 273.724 1.00 45.09 160 ASP f N 1
ATOM 8123 C CA . ASP E 2 160 ? 235.362 233.873 274.184 1.00 48.33 160 ASP f CA 1
ATOM 8124 C C . ASP E 2 160 ? 236.397 232.757 274.327 1.00 47.84 160 ASP f C 1
ATOM 8125 O O . ASP E 2 160 ? 237.558 233.011 274.006 1.00 47.50 160 ASP f O 1
ATOM 8130 N N . LYS E 2 161 ? 235.999 231.571 274.788 1.00 50.88 161 LYS f N 1
ATOM 8131 C CA . LYS E 2 161 ? 236.926 230.412 274.891 1.00 48.51 161 LYS f CA 1
ATOM 8132 C C . LYS E 2 161 ? 237.271 229.928 273.478 1.00 42.59 161 LYS f C 1
ATOM 8133 O O . LYS E 2 161 ? 238.447 229.610 273.228 1.00 46.66 161 LYS f O 1
ATOM 8139 N N . ILE E 2 162 ? 236.283 229.857 272.592 1.00 36.69 162 ILE f N 1
ATOM 8140 C CA . ILE E 2 162 ? 236.493 229.403 271.187 1.00 34.01 162 ILE f CA 1
ATOM 8141 C C . ILE E 2 162 ? 237.437 230.364 270.456 1.00 36.04 162 ILE f C 1
ATOM 8142 O O . ILE E 2 162 ? 238.297 229.866 269.675 1.00 37.00 162 ILE f O 1
ATOM 8147 N N . SER E 2 163 ? 237.310 231.673 270.700 1.00 33.43 163 SER f N 1
ATOM 8148 C CA . SER E 2 163 ? 238.054 232.710 269.951 1.00 34.38 163 SER f CA 1
ATOM 8149 C C . SER E 2 163 ? 239.553 232.561 270.228 1.00 43.18 163 SER f C 1
ATOM 8150 O O . SER E 2 163 ? 240.353 233.043 269.401 1.00 49.65 163 SER f O 1
ATOM 8153 N N . GLN E 2 164 ? 239.942 231.922 271.333 1.00 52.34 164 GLN f N 1
ATOM 8154 C CA . GLN E 2 164 ? 241.375 231.885 271.745 1.00 66.71 164 GLN f CA 1
ATOM 8155 C C . GLN E 2 164 ? 242.022 230.513 271.499 1.00 61.29 164 GLN f C 1
ATOM 8156 O O . GLN E 2 164 ? 243.172 230.332 271.932 1.00 62.91 164 GLN f O 1
ATOM 8162 N N . VAL E 2 165 ? 241.365 229.594 270.802 1.00 58.25 165 VAL f N 1
ATOM 8163 C CA . VAL E 2 165 ? 241.964 228.262 270.499 1.00 61.84 165 VAL f CA 1
ATOM 8164 C C . VAL E 2 165 ? 243.104 228.461 269.501 1.00 72.25 165 VAL f C 1
ATOM 8165 O O . VAL E 2 165 ? 243.063 229.375 268.685 1.00 79.21 165 VAL f O 1
ATOM 8169 N N . PRO E 2 166 ? 244.171 227.635 269.541 1.00 89.37 166 PRO f N 1
ATOM 8170 C CA . PRO E 2 166 ? 245.274 227.765 268.586 1.00 91.81 166 PRO f CA 1
ATOM 8171 C C . PRO E 2 166 ? 244.882 227.295 267.178 1.00 89.10 166 PRO f C 1
ATOM 8172 O O . PRO E 2 166 ? 244.291 226.244 267.028 1.00 84.61 166 PRO f O 1
ATOM 8176 N N . THR E 2 167 ? 245.207 228.102 266.176 1.00 87.12 167 THR f N 1
ATOM 8177 C CA . THR E 2 167 ? 244.803 227.872 264.769 1.00 88.34 167 THR f CA 1
ATOM 8178 C C . THR E 2 167 ? 246.048 227.913 263.889 1.00 96.49 167 THR f C 1
ATOM 8179 O O . THR E 2 167 ? 246.742 228.943 263.894 1.00 105.29 167 THR f O 1
ATOM 8183 N N . HIS E 2 168 ? 246.305 226.838 263.155 1.00 111.41 168 HIS f N 1
ATOM 8184 C CA . HIS E 2 168 ? 247.458 226.713 262.233 1.00 139.65 168 HIS f CA 1
ATOM 8185 C C . HIS E 2 168 ? 247.102 225.683 261.162 1.00 133.60 168 HIS f C 1
ATOM 8186 O O . HIS E 2 168 ? 247.288 224.478 261.423 1.00 148.81 168 HIS f O 1
ATOM 8193 N N . ASP E 2 169 ? 246.591 226.126 260.015 1.00 109.55 169 ASP f N 1
ATOM 8194 C CA . ASP E 2 169 ? 246.444 225.249 258.822 1.00 101.82 169 ASP f CA 1
ATOM 8195 C C . ASP E 2 169 ? 246.904 226.023 257.588 1.00 106.27 169 ASP f C 1
ATOM 8196 O O . ASP E 2 169 ? 246.198 225.979 256.574 1.00 115.23 169 ASP f O 1
ATOM 8201 N N . VAL E 2 170 ? 248.053 226.697 257.670 1.00 118.44 170 VAL f N 1
ATOM 8202 C CA . VAL E 2 170 ? 248.610 227.519 256.551 1.00 134.68 170 VAL f CA 1
ATOM 8203 C C . VAL E 2 170 ? 248.557 226.687 255.260 1.00 143.45 170 VAL f C 1
ATOM 8204 O O . VAL E 2 170 ? 248.945 225.495 255.282 1.00 161.46 170 VAL f O 1
ATOM 8208 N N . GLY E 2 171 ? 248.056 227.282 254.176 1.00 142.43 171 GLY f N 1
ATOM 8209 C CA . GLY E 2 171 ? 247.885 226.599 252.877 1.00 144.57 171 GLY f CA 1
ATOM 8210 C C . GLY E 2 171 ? 246.469 226.760 252.325 1.00 144.49 171 GLY f C 1
ATOM 8211 O O . GLY E 2 171 ? 246.099 227.871 251.943 1.00 154.65 171 GLY f O 1
ATOM 8212 N N . PRO E 2 172 ? 245.641 225.684 252.265 1.00 127.37 172 PRO f N 1
ATOM 8213 C CA . PRO E 2 172 ? 244.299 225.767 251.681 1.00 109.85 172 PRO f CA 1
ATOM 8214 C C . PRO E 2 172 ? 243.414 226.795 252.409 1.00 98.94 172 PRO f C 1
ATOM 8215 O O . PRO E 2 172 ? 242.929 227.716 251.789 1.00 98.81 172 PRO f O 1
ATOM 8219 N N . TYR E 2 173 ? 243.221 226.604 253.712 1.00 87.04 173 TYR f N 1
ATOM 8220 C CA . TYR E 2 173 ? 242.432 227.494 254.598 1.00 74.04 173 TYR f CA 1
ATOM 8221 C C . TYR E 2 173 ? 243.310 227.882 255.780 1.00 64.73 173 TYR f C 1
ATOM 8222 O O . TYR E 2 173 ? 243.710 226.973 256.518 1.00 63.59 173 TYR f O 1
ATOM 8231 N N . GLN E 2 174 ? 243.524 229.175 255.998 1.00 55.09 174 GLN f N 1
ATOM 8232 C CA . GLN E 2 174 ? 244.263 229.688 257.177 1.00 51.20 174 GLN f CA 1
ATOM 8233 C C . GLN E 2 174 ? 243.304 229.806 258.374 1.00 50.22 174 GLN f C 1
ATOM 8234 O O . GLN E 2 174 ? 242.063 229.874 258.178 1.00 45.56 174 GLN f O 1
ATOM 8240 N N . ASN E 2 175 ? 243.870 229.866 259.583 1.00 49.42 175 ASN f N 1
ATOM 8241 C CA . ASN E 2 175 ? 243.150 230.145 260.856 1.00 43.54 175 ASN f CA 1
ATOM 8242 C C . ASN E 2 175 ? 242.111 229.056 261.099 1.00 34.52 175 ASN f C 1
ATOM 8243 O O . ASN E 2 175 ? 241.020 229.385 261.600 1.00 31.24 175 ASN f O 1
ATOM 8248 N N . VAL E 2 176 ? 242.446 227.810 260.774 1.00 30.92 176 VAL f N 1
ATOM 8249 C CA . VAL E 2 176 ? 241.576 226.648 261.109 1.00 30.27 176 VAL f CA 1
ATOM 8250 C C . VAL E 2 176 ? 241.993 226.129 262.474 1.00 34.93 176 VAL f C 1
ATOM 8251 O O . VAL E 2 176 ? 243.163 225.845 262.669 1.00 42.52 176 VAL f O 1
ATOM 8255 N N . PRO E 2 177 ? 241.090 226.037 263.473 1.00 40.76 177 PRO f N 1
ATOM 8256 C CA . PRO E 2 177 ? 241.463 225.496 264.778 1.00 45.12 177 PRO f CA 1
ATOM 8257 C C . PRO E 2 177 ? 242.124 224.118 264.658 1.00 54.59 177 PRO f C 1
ATOM 8258 O O . PRO E 2 177 ? 241.601 223.298 263.904 1.00 62.47 177 PRO f O 1
ATOM 8262 N N . SER E 2 178 ? 243.237 223.905 265.374 1.00 63.56 178 SER f N 1
ATOM 8263 C CA . SER E 2 178 ? 244.037 222.650 265.322 1.00 70.93 178 SER f CA 1
ATOM 8264 C C . SER E 2 178 ? 243.161 221.497 265.818 1.00 80.84 178 SER f C 1
ATOM 8265 O O . SER E 2 178 ? 243.090 220.454 265.136 1.00 85.21 178 SER f O 1
ATOM 8268 N N . LYS E 2 179 ? 242.478 221.704 266.939 1.00 82.10 179 LYS f N 1
ATOM 8269 C CA . LYS E 2 179 ? 241.457 220.757 267.435 1.00 89.01 179 LYS f CA 1
ATOM 8270 C C . LYS E 2 179 ? 240.091 221.326 267.081 1.00 95.86 179 LYS f C 1
ATOM 8271 O O . LYS E 2 179 ? 239.717 222.369 267.618 1.00 105.22 179 LYS f O 1
ATOM 8277 N N . PRO E 2 180 ? 239.316 220.679 266.176 1.00 94.62 180 PRO f N 1
ATOM 8278 C CA . PRO E 2 180 ? 238.097 221.287 265.644 1.00 86.02 180 PRO f CA 1
ATOM 8279 C C . PRO E 2 180 ? 237.064 221.608 266.735 1.00 75.12 180 PRO f C 1
ATOM 8280 O O . PRO E 2 180 ? 236.911 220.826 267.669 1.00 68.75 180 PRO f O 1
ATOM 8284 N N . VAL E 2 181 ? 236.407 222.761 266.591 1.00 60.68 181 VAL f N 1
ATOM 8285 C CA . VAL E 2 181 ? 235.292 223.206 267.468 1.00 48.42 181 VAL f CA 1
ATOM 8286 C C . VAL E 2 181 ? 234.002 222.737 266.811 1.00 45.56 181 VAL f C 1
ATOM 8287 O O . VAL E 2 181 ? 233.560 223.354 265.827 1.00 49.16 181 VAL f O 1
ATOM 8291 N N . VAL E 2 182 ? 233.447 221.641 267.304 1.00 46.79 182 VAL f N 1
ATOM 8292 C CA . VAL E 2 182 ? 232.317 220.952 266.626 1.00 46.69 182 VAL f CA 1
ATOM 8293 C C . VAL E 2 182 ? 231.022 221.468 267.246 1.00 47.63 182 VAL f C 1
ATOM 8294 O O . VAL E 2 182 ? 230.939 221.499 268.484 1.00 55.19 182 VAL f O 1
ATOM 8298 N N . ILE E 2 183 ? 230.053 221.851 266.410 1.00 41.78 183 ILE f N 1
ATOM 8299 C CA . ILE E 2 183 ? 228.648 222.088 266.848 1.00 34.69 183 ILE f CA 1
ATOM 8300 C C . ILE E 2 183 ? 227.961 220.729 266.915 1.00 37.32 183 ILE f C 1
ATOM 8301 O O . ILE E 2 183 ? 227.628 220.174 265.853 1.00 38.16 183 ILE f O 1
ATOM 8306 N N . LEU E 2 184 ? 227.789 220.190 268.113 1.00 43.50 184 LEU f N 1
ATOM 8307 C CA . LEU E 2 184 ? 227.198 218.839 268.294 1.00 50.08 184 LEU f CA 1
ATOM 8308 C C . LEU E 2 184 ? 225.767 218.840 267.747 1.00 48.29 184 LEU f C 1
ATOM 8309 O O . LEU E 2 184 ? 225.428 217.898 267.016 1.00 51.40 184 LEU f O 1
ATOM 8314 N N . SER E 2 185 ? 224.949 219.833 268.090 1.00 46.32 185 SER f N 1
ATOM 8315 C CA . SER E 2 185 ? 223.538 219.915 267.618 1.00 49.11 185 SER f CA 1
ATOM 8316 C C . SER E 2 185 ? 223.057 221.364 267.645 1.00 51.73 185 SER f C 1
ATOM 8317 O O . SER E 2 185 ? 223.670 222.176 268.368 1.00 58.68 185 SER f O 1
ATOM 8320 N N . ALA E 2 186 ? 222.018 221.673 266.864 1.00 52.24 186 ALA f N 1
ATOM 8321 C CA . ALA E 2 186 ? 221.381 223.012 266.814 1.00 50.58 186 ALA f CA 1
ATOM 8322 C C . ALA E 2 186 ? 219.889 222.871 267.124 1.00 53.19 186 ALA f C 1
ATOM 8323 O O . ALA E 2 186 ? 219.142 222.306 266.293 1.00 58.16 186 ALA f O 1
ATOM 8325 N N . LYS E 2 187 ? 219.506 223.356 268.301 1.00 50.31 187 LYS f N 1
ATOM 8326 C CA . LYS E 2 187 ? 218.183 223.193 268.940 1.00 56.78 187 LYS f CA 1
ATOM 8327 C C . LYS E 2 187 ? 217.361 224.467 268.825 1.00 66.42 187 LYS f C 1
ATOM 8328 O O . LYS E 2 187 ? 217.740 225.388 269.537 1.00 74.28 187 LYS f O 1
ATOM 8334 N N . VAL E 2 188 ? 216.250 224.501 268.079 1.00 74.73 188 VAL f N 1
ATOM 8335 C CA . VAL E 2 188 ? 215.538 225.774 267.736 1.00 70.20 188 VAL f CA 1
ATOM 8336 C C . VAL E 2 188 ? 214.259 225.847 268.569 1.00 75.62 188 VAL f C 1
ATOM 8337 O O . VAL E 2 188 ? 213.512 224.853 268.600 1.00 77.28 188 VAL f O 1
ATOM 8341 N N . LEU E 2 189 ? 214.016 226.986 269.216 1.00 84.41 189 LEU f N 1
ATOM 8342 C CA . LEU E 2 189 ? 212.862 227.165 270.139 1.00 88.88 189 LEU f CA 1
ATOM 8343 C C . LEU E 2 189 ? 211.838 228.109 269.512 1.00 82.02 189 LEU f C 1
ATOM 8344 O O . LEU E 2 189 ? 211.364 227.812 268.418 1.00 83.87 189 LEU f O 1
ATOM 8349 N N . GLY F 1 116 ? 255.828 248.419 155.531 1.00 149.31 828 GLY F N 1
ATOM 8350 C CA . GLY F 1 116 ? 256.474 249.728 155.853 1.00 161.80 828 GLY F CA 1
ATOM 8351 C C . GLY F 1 116 ? 257.256 249.685 157.158 1.00 183.15 828 GLY F C 1
ATOM 8352 O O . GLY F 1 116 ? 257.232 248.640 157.843 1.00 192.90 828 GLY F O 1
ATOM 8353 N N . LYS F 1 117 ? 257.931 250.783 157.502 1.00 203.30 829 LYS F N 1
ATOM 8354 C CA . LYS F 1 117 ? 258.749 250.886 158.741 1.00 212.09 829 LYS F CA 1
ATOM 8355 C C . LYS F 1 117 ? 257.830 250.918 159.972 1.00 230.87 829 LYS F C 1
ATOM 8356 O O . LYS F 1 117 ? 258.219 250.352 161.008 1.00 233.55 829 LYS F O 1
ATOM 8362 N N . GLU F 1 118 ? 256.662 251.560 159.879 1.00 241.77 830 GLU F N 1
ATOM 8363 C CA . GLU F 1 118 ? 255.721 251.685 161.026 1.00 233.59 830 GLU F CA 1
ATOM 8364 C C . GLU F 1 118 ? 255.044 250.330 161.266 1.00 242.59 830 GLU F C 1
ATOM 8365 O O . GLU F 1 118 ? 254.643 250.066 162.418 1.00 236.95 830 GLU F O 1
ATOM 8371 N N . LEU F 1 119 ? 254.926 249.504 160.220 1.00 249.17 831 LEU F N 1
ATOM 8372 C CA . LEU F 1 119 ? 254.308 248.153 160.315 1.00 243.09 831 LEU F CA 1
ATOM 8373 C C . LEU F 1 119 ? 255.204 247.239 161.163 1.00 260.05 831 LEU F C 1
ATOM 8374 O O . LEU F 1 119 ? 254.675 246.249 161.686 1.00 283.84 831 LEU F O 1
ATOM 8379 N N . LEU F 1 120 ? 256.504 247.531 161.280 1.00 258.85 832 LEU F N 1
ATOM 8380 C CA . LEU F 1 120 ? 257.450 246.686 162.063 1.00 244.67 832 LEU F CA 1
ATOM 8381 C C . LEU F 1 120 ? 257.983 247.434 163.293 1.00 242.26 832 LEU F C 1
ATOM 8382 O O . LEU F 1 120 ? 258.744 246.808 164.057 1.00 243.38 832 LEU F O 1
ATOM 8387 N N . GLU F 1 121 ? 257.623 248.707 163.496 1.00 234.18 833 GLU F N 1
ATOM 8388 C CA . GLU F 1 121 ? 258.156 249.504 164.637 1.00 223.92 833 GLU F CA 1
ATOM 8389 C C . GLU F 1 121 ? 257.040 249.976 165.579 1.00 213.72 833 GLU F C 1
ATOM 8390 O O . GLU F 1 121 ? 257.372 250.338 166.721 1.00 220.46 833 GLU F O 1
ATOM 8396 N N . LYS F 1 122 ? 255.782 250.014 165.134 1.00 193.84 834 LYS F N 1
ATOM 8397 C CA . LYS F 1 122 ? 254.666 250.507 165.983 1.00 181.27 834 LYS F CA 1
ATOM 8398 C C . LYS F 1 122 ? 253.557 249.458 166.118 1.00 180.71 834 LYS F C 1
ATOM 8399 O O . LYS F 1 122 ? 252.552 249.770 166.771 1.00 195.05 834 LYS F O 1
ATOM 8405 N N . VAL F 1 123 ? 253.719 248.261 165.556 1.00 173.58 835 VAL F N 1
ATOM 8406 C CA . VAL F 1 123 ? 252.688 247.188 165.672 1.00 169.42 835 VAL F CA 1
ATOM 8407 C C . VAL F 1 123 ? 253.155 246.117 166.663 1.00 172.29 835 VAL F C 1
ATOM 8408 O O . VAL F 1 123 ? 252.287 245.475 167.269 1.00 173.78 835 VAL F O 1
ATOM 8412 N N . GLU F 1 124 ? 254.464 245.912 166.830 1.00 178.94 836 GLU F N 1
ATOM 8413 C CA . GLU F 1 124 ? 254.988 244.953 167.842 1.00 184.99 836 GLU F CA 1
ATOM 8414 C C . GLU F 1 124 ? 254.835 245.548 169.249 1.00 184.89 836 GLU F C 1
ATOM 8415 O O . GLU F 1 124 ? 254.981 244.783 170.225 1.00 183.62 836 GLU F O 1
ATOM 8421 N N . LEU F 1 125 ? 254.578 246.856 169.365 1.00 178.26 837 LEU F N 1
ATOM 8422 C CA . LEU F 1 125 ? 254.348 247.512 170.681 1.00 174.62 837 LEU F CA 1
ATOM 8423 C C . LEU F 1 125 ? 253.078 246.958 171.332 1.00 182.63 837 LEU F C 1
ATOM 8424 O O . LEU F 1 125 ? 253.035 246.896 172.562 1.00 194.04 837 LEU F O 1
ATOM 8429 N N . THR F 1 126 ? 252.111 246.504 170.543 1.00 184.47 838 THR F N 1
ATOM 8430 C CA . THR F 1 126 ? 250.838 245.947 171.068 1.00 189.58 838 THR F CA 1
ATOM 8431 C C . THR F 1 126 ? 251.099 244.602 171.754 1.00 188.34 838 THR F C 1
ATOM 8432 O O . THR F 1 126 ? 250.201 244.140 172.477 1.00 195.66 838 THR F O 1
ATOM 8436 N N . GLU F 1 127 ? 252.270 243.993 171.536 1.00 184.36 839 GLU F N 1
ATOM 8437 C CA . GLU F 1 127 ? 252.608 242.664 172.115 1.00 181.30 839 GLU F CA 1
ATOM 8438 C C . GLU F 1 127 ? 253.404 242.841 173.413 1.00 182.87 839 GLU F C 1
ATOM 8439 O O . GLU F 1 127 ? 253.051 242.175 174.414 1.00 185.18 839 GLU F O 1
ATOM 8445 N N . ASP F 1 128 ? 254.443 243.680 173.409 1.00 183.67 840 ASP F N 1
ATOM 8446 C CA . ASP F 1 128 ? 255.237 243.949 174.638 1.00 185.86 840 ASP F CA 1
ATOM 8447 C C . ASP F 1 128 ? 254.346 244.708 175.630 1.00 177.08 840 ASP F C 1
ATOM 8448 O O . ASP F 1 128 ? 254.492 244.473 176.842 1.00 190.62 840 ASP F O 1
ATOM 8453 N N . ASN F 1 129 ? 253.460 245.576 175.134 1.00 160.96 841 ASN F N 1
ATOM 8454 C CA . ASN F 1 129 ? 252.458 246.269 175.986 1.00 159.36 841 ASN F CA 1
ATOM 8455 C C . ASN F 1 129 ? 251.547 245.225 176.644 1.00 159.88 841 ASN F C 1
ATOM 8456 O O . ASN F 1 129 ? 251.288 245.350 177.858 1.00 173.72 841 ASN F O 1
ATOM 8461 N N . ALA F 1 130 ? 251.087 244.229 175.886 1.00 153.11 842 ALA F N 1
ATOM 8462 C CA . ALA F 1 130 ? 250.208 243.157 176.411 1.00 151.98 842 ALA F CA 1
ATOM 8463 C C . ALA F 1 130 ? 250.974 242.342 177.461 1.00 149.54 842 ALA F C 1
ATOM 8464 O O . ALA F 1 130 ? 250.374 242.006 178.500 1.00 147.49 842 ALA F O 1
ATOM 8466 N N . SER F 1 131 ? 252.251 242.042 177.213 1.00 150.06 843 SER F N 1
ATOM 8467 C CA . SER F 1 131 ? 253.097 241.269 178.161 1.00 149.79 843 SER F CA 1
ATOM 8468 C C . SER F 1 131 ? 253.254 242.061 179.466 1.00 143.95 843 SER F C 1
ATOM 8469 O O . SER F 1 131 ? 253.119 241.462 180.557 1.00 151.90 843 SER F O 1
ATOM 8472 N N . ARG F 1 132 ? 253.527 243.362 179.363 1.00 130.13 844 ARG F N 1
ATOM 8473 C CA . ARG F 1 132 ? 253.685 244.235 180.556 1.00 119.96 844 ARG F CA 1
ATOM 8474 C C . ARG F 1 132 ? 252.348 244.303 181.297 1.00 118.40 844 ARG F C 1
ATOM 8475 O O . ARG F 1 132 ? 252.368 244.266 182.545 1.00 127.56 844 ARG F O 1
ATOM 8483 N N . LEU F 1 133 ? 251.233 244.386 180.566 1.00 113.63 845 LEU F N 1
ATOM 8484 C CA . LEU F 1 133 ? 249.882 244.454 181.187 1.00 113.16 845 LEU F CA 1
ATOM 8485 C C . LEU F 1 133 ? 249.605 243.151 181.937 1.00 116.32 845 LEU F C 1
ATOM 8486 O O . LEU F 1 133 ? 249.046 243.228 183.046 1.00 123.70 845 LEU F O 1
ATOM 8491 N N . GLU F 1 134 ? 249.989 242.009 181.365 1.00 125.13 846 GLU F N 1
ATOM 8492 C CA . GLU F 1 134 ? 249.788 240.683 182.010 1.00 132.47 846 GLU F CA 1
ATOM 8493 C C . GLU F 1 134 ? 250.655 240.592 183.271 1.00 130.59 846 GLU F C 1
ATOM 8494 O O . GLU F 1 134 ? 250.158 240.076 184.288 1.00 127.97 846 GLU F O 1
ATOM 8500 N N . GLU F 1 135 ? 251.899 241.069 183.213 1.00 131.52 847 GLU F N 1
ATOM 8501 C CA . GLU F 1 135 ? 252.803 241.071 184.395 1.00 134.74 847 GLU F CA 1
ATOM 8502 C C . GLU F 1 135 ? 252.201 241.954 185.492 1.00 129.54 847 GLU F C 1
ATOM 8503 O O . GLU F 1 135 ? 252.214 241.528 186.666 1.00 141.21 847 GLU F O 1
ATOM 8509 N N . PHE F 1 136 ? 251.678 243.126 185.131 1.00 120.38 848 PHE F N 1
ATOM 8510 C CA . PHE F 1 136 ? 251.041 244.049 186.106 1.00 115.57 848 PHE F CA 1
ATOM 8511 C C . PHE F 1 136 ? 249.774 243.410 186.662 1.00 109.45 848 PHE F C 1
ATOM 8512 O O . PHE F 1 136 ? 249.526 243.588 187.863 1.00 131.59 848 PHE F O 1
ATOM 8520 N N . SER F 1 137 ? 249.017 242.689 185.835 1.00 95.86 849 SER F N 1
ATOM 8521 C CA . SER F 1 137 ? 247.802 241.963 186.284 1.00 94.73 849 SER F CA 1
ATOM 8522 C C . SER F 1 137 ? 248.202 240.917 187.328 1.00 97.02 849 SER F C 1
ATOM 8523 O O . SER F 1 137 ? 247.511 240.799 188.356 1.00 105.66 849 SER F O 1
ATOM 8526 N N . LYS F 1 138 ? 249.277 240.177 187.070 1.00 97.81 850 LYS F N 1
ATOM 8527 C CA . LYS F 1 138 ? 249.757 239.131 188.005 1.00 99.16 850 LYS F CA 1
ATOM 8528 C C . LYS F 1 138 ? 250.201 239.780 189.318 1.00 92.17 850 LYS F C 1
ATOM 8529 O O . LYS F 1 138 ? 249.829 239.267 190.382 1.00 95.31 850 LYS F O 1
ATOM 8535 N N . GLU F 1 139 ? 250.945 240.880 189.251 1.00 84.23 851 GLU F N 1
ATOM 8536 C CA . GLU F 1 139 ? 251.425 241.579 190.470 1.00 82.85 851 GLU F CA 1
ATOM 8537 C C . GLU F 1 139 ? 250.221 242.104 191.253 1.00 75.71 851 GLU F C 1
ATOM 8538 O O . GLU F 1 139 ? 250.217 241.968 192.490 1.00 74.36 851 GLU F O 1
ATOM 8544 N N . TRP F 1 140 ? 249.245 242.687 190.560 1.00 71.96 852 TRP F N 1
ATOM 8545 C CA . TRP F 1 140 ? 248.026 243.247 191.192 1.00 69.83 852 TRP F CA 1
ATOM 8546 C C . TRP F 1 140 ? 247.235 242.122 191.861 1.00 76.60 852 TRP F C 1
ATOM 8547 O O . TRP F 1 140 ? 246.754 242.332 192.974 1.00 82.70 852 TRP F O 1
ATOM 8558 N N . LYS F 1 141 ? 247.096 240.974 191.202 1.00 87.18 853 LYS F N 1
ATOM 8559 C CA . LYS F 1 141 ? 246.371 239.819 191.785 1.00 93.25 853 LYS F CA 1
ATOM 8560 C C . LYS F 1 141 ? 247.129 239.322 193.014 1.00 92.79 853 LYS F C 1
ATOM 8561 O O . LYS F 1 141 ? 246.475 238.932 193.975 1.00 102.83 853 LYS F O 1
ATOM 8567 N N . ASP F 1 142 ? 248.456 239.332 192.983 1.00 93.76 854 ASP F N 1
ATOM 8568 C CA . ASP F 1 142 ? 249.278 238.868 194.130 1.00 93.38 854 ASP F CA 1
ATOM 8569 C C . ASP F 1 142 ? 249.115 239.829 195.310 1.00 75.73 854 ASP F C 1
ATOM 8570 O O . ASP F 1 142 ? 249.082 239.339 196.447 1.00 76.60 854 ASP F O 1
ATOM 8575 N N . ALA F 1 143 ? 249.020 241.137 195.062 1.00 61.17 855 ALA F N 1
ATOM 8576 C CA . ALA F 1 143 ? 249.065 242.169 196.129 1.00 52.30 855 ALA F CA 1
ATOM 8577 C C . ALA F 1 143 ? 247.659 242.470 196.659 1.00 52.47 855 ALA F C 1
ATOM 8578 O O . ALA F 1 143 ? 247.536 242.698 197.868 1.00 57.54 855 ALA F O 1
ATOM 8580 N N . SER F 1 144 ? 246.636 242.473 195.804 1.00 51.58 856 SER F N 1
ATOM 8581 C CA . SER F 1 144 ? 245.241 242.774 196.207 1.00 52.19 856 SER F CA 1
ATOM 8582 C C . SER F 1 144 ? 244.718 241.661 197.114 1.00 56.10 856 SER F C 1
ATOM 8583 O O . SER F 1 144 ? 244.021 241.951 198.096 1.00 63.88 856 SER F O 1
ATOM 8586 N N . ASP F 1 145 ? 245.026 240.413 196.796 1.00 64.35 857 ASP F N 1
ATOM 8587 C CA . ASP F 1 145 ? 244.551 239.270 197.611 1.00 72.87 857 ASP F CA 1
ATOM 8588 C C . ASP F 1 145 ? 245.295 239.271 198.942 1.00 67.71 857 ASP F C 1
ATOM 8589 O O . ASP F 1 145 ? 244.775 238.667 199.878 1.00 79.21 857 ASP F O 1
ATOM 8594 N N . LYS F 1 146 ? 246.439 239.945 199.030 1.00 57.92 858 LYS F N 1
ATOM 8595 C CA . LYS F 1 146 ? 247.167 240.113 200.311 1.00 54.78 858 LYS F CA 1
ATOM 8596 C C . LYS F 1 146 ? 246.556 241.274 201.102 1.00 50.75 858 LYS F C 1
ATOM 8597 O O . LYS F 1 146 ? 246.491 241.165 202.344 1.00 60.29 858 LYS F O 1
ATOM 8603 N N . TRP F 1 147 ? 246.136 242.346 200.427 1.00 41.60 859 TRP F N 1
ATOM 8604 C CA . TRP F 1 147 ? 245.580 243.549 201.092 1.00 36.84 859 TRP F CA 1
ATOM 8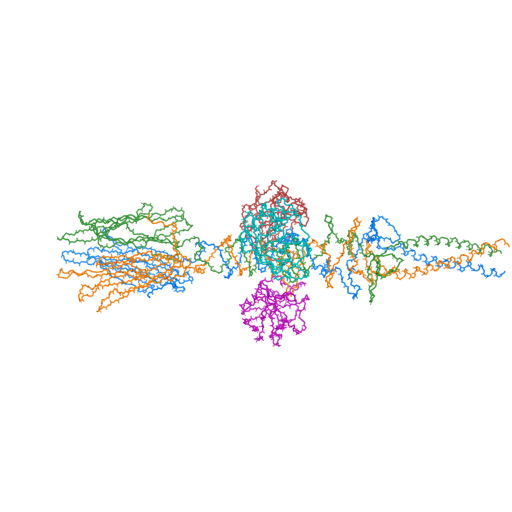605 C C . TRP F 1 147 ? 244.216 243.215 201.657 1.00 38.39 859 TRP F C 1
ATOM 8606 O O . TRP F 1 147 ? 243.941 243.635 202.785 1.00 50.87 859 TRP F O 1
ATOM 8617 N N . ASN F 1 148 ? 243.392 242.503 200.900 1.00 39.25 860 ASN F N 1
ATOM 8618 C CA . ASN F 1 148 ? 241.973 242.284 201.274 1.00 39.34 860 ASN F CA 1
ATOM 8619 C C . ASN F 1 148 ? 241.913 241.249 202.394 1.00 39.53 860 ASN F C 1
ATOM 8620 O O . ASN F 1 148 ? 240.969 241.307 203.166 1.00 46.14 860 ASN F O 1
ATOM 8625 N N . ALA F 1 149 ? 242.895 240.358 202.506 1.00 37.17 861 ALA F N 1
ATOM 8626 C CA . ALA F 1 149 ? 242.931 239.331 203.577 1.00 38.62 861 ALA F CA 1
ATOM 8627 C C . ALA F 1 149 ? 243.606 239.862 204.850 1.00 35.30 861 ALA F C 1
ATOM 8628 O O . ALA F 1 149 ? 243.597 239.152 205.861 1.00 39.08 861 ALA F O 1
ATOM 8630 N N . MET F 1 150 ? 244.135 241.077 204.818 1.00 31.53 862 MET F N 1
ATOM 8631 C CA . MET F 1 150 ? 245.010 241.615 205.886 1.00 26.59 862 MET F CA 1
ATOM 8632 C C . MET F 1 150 ? 244.151 242.227 206.977 1.00 21.08 862 MET F C 1
ATOM 8633 O O . MET F 1 150 ? 243.235 242.983 206.657 1.00 22.38 862 MET F O 1
ATOM 8638 N N . TRP F 1 151 ? 244.448 241.912 208.235 1.00 16.42 863 TRP F N 1
ATOM 8639 C CA . TRP F 1 151 ? 243.750 242.501 209.410 1.00 12.83 863 TRP F CA 1
ATOM 8640 C C . TRP F 1 151 ? 244.680 243.534 209.989 1.00 9.52 863 TRP F C 1
ATOM 8641 O O . TRP F 1 151 ? 245.864 243.311 209.977 1.00 9.35 863 TRP F O 1
ATOM 8652 N N . ALA F 1 152 ? 244.147 244.613 210.507 1.00 6.86 864 ALA F N 1
ATOM 8653 C CA . ALA F 1 152 ? 244.949 245.691 211.071 1.00 5.38 864 ALA F CA 1
ATOM 8654 C C . ALA F 1 152 ? 244.308 246.184 212.348 1.00 4.41 864 ALA F C 1
ATOM 8655 O O . ALA F 1 152 ? 243.229 245.809 212.693 1.00 4.40 864 ALA F O 1
ATOM 8657 N N . VAL F 1 153 ? 245.009 247.012 213.061 1.00 3.69 865 VAL F N 1
ATOM 8658 C CA . VAL F 1 153 ? 244.441 247.848 214.139 1.00 3.34 865 VAL F CA 1
ATOM 8659 C C . VAL F 1 153 ? 243.802 249.049 213.476 1.00 3.57 865 VAL F C 1
ATOM 8660 O O . VAL F 1 153 ? 244.541 249.788 212.808 1.00 3.66 865 VAL F O 1
ATOM 8664 N N . LYS F 1 154 ? 242.526 249.278 213.751 1.00 3.98 866 LYS F N 1
ATOM 8665 C CA . LYS F 1 154 ? 241.736 250.316 213.110 1.00 4.43 866 LYS F CA 1
ATOM 8666 C C . LYS F 1 154 ? 241.826 251.576 213.920 1.00 4.84 866 LYS F C 1
ATOM 8667 O O . LYS F 1 154 ? 241.502 251.518 215.090 1.00 4.52 866 LYS F O 1
ATOM 8673 N N . ILE F 1 155 ? 242.173 252.678 213.250 1.00 5.95 867 ILE F N 1
ATOM 8674 C CA . ILE F 1 155 ? 242.230 254.019 213.893 1.00 6.99 867 ILE F CA 1
ATOM 8675 C C . ILE F 1 155 ? 240.920 254.751 213.638 1.00 9.22 867 ILE F C 1
ATOM 8676 O O . ILE F 1 155 ? 240.519 254.855 212.514 1.00 10.80 867 ILE F O 1
ATOM 8681 N N . GLU F 1 156 ? 240.272 255.255 214.673 1.00 13.26 868 GLU F N 1
ATOM 8682 C CA . GLU F 1 156 ? 239.032 256.063 214.544 1.00 17.12 868 GLU F CA 1
ATOM 8683 C C . GLU F 1 156 ? 239.326 257.448 215.061 1.00 17.58 868 GLU F C 1
ATOM 8684 O O . GLU F 1 156 ? 240.409 257.681 215.461 1.00 16.97 868 GLU F O 1
ATOM 8690 N N . GLN F 1 157 ? 238.345 258.323 215.045 1.00 24.57 869 GLN F N 1
ATOM 8691 C CA . GLN F 1 157 ? 238.523 259.758 215.353 1.00 28.52 869 GLN F CA 1
ATOM 8692 C C . GLN F 1 157 ? 237.419 260.235 216.279 1.00 31.78 869 GLN F C 1
ATOM 8693 O O . GLN F 1 157 ? 236.273 259.827 216.110 1.00 40.31 869 GLN F O 1
ATOM 8699 N N . THR F 1 158 ? 237.760 261.085 217.224 1.00 39.41 870 THR F N 1
ATOM 8700 C CA . THR F 1 158 ? 236.758 261.832 218.025 1.00 44.19 870 THR F CA 1
ATOM 8701 C C . THR F 1 158 ? 236.305 263.030 217.187 1.00 55.98 870 THR F C 1
ATOM 8702 O O . THR F 1 158 ? 236.902 263.273 216.113 1.00 57.18 870 THR F O 1
ATOM 8706 N N . LYS F 1 159 ? 235.309 263.784 217.644 1.00 67.48 871 LYS F N 1
ATOM 8707 C CA . LYS F 1 159 ? 234.912 265.018 216.918 1.00 74.51 871 LYS F CA 1
ATOM 8708 C C . LYS F 1 159 ? 235.882 266.144 217.297 1.00 74.43 871 LYS F C 1
ATOM 8709 O O . LYS F 1 159 ? 235.420 267.262 217.542 1.00 80.26 871 LYS F O 1
ATOM 8715 N N . ASP F 1 160 ? 237.187 265.867 217.328 1.00 75.23 872 ASP F N 1
ATOM 8716 C CA . ASP F 1 160 ? 238.231 266.902 217.567 1.00 78.89 872 ASP F CA 1
ATOM 8717 C C . ASP F 1 160 ? 239.471 266.653 216.704 1.00 77.19 872 ASP F C 1
ATOM 8718 O O . ASP F 1 160 ? 240.350 267.546 216.708 1.00 76.58 872 ASP F O 1
ATOM 8723 N N . GLY F 1 161 ? 239.556 265.496 216.027 1.00 67.14 873 GLY F N 1
ATOM 8724 C CA . GLY F 1 161 ? 240.739 265.064 215.261 1.00 60.80 873 GLY F CA 1
ATOM 8725 C C . GLY F 1 161 ? 241.782 264.444 216.170 1.00 60.25 873 GLY F C 1
ATOM 8726 O O . GLY F 1 161 ? 242.946 264.894 216.129 1.00 66.12 873 GLY F O 1
ATOM 8727 N N . LYS F 1 162 ? 241.398 263.434 216.955 1.00 50.38 874 LYS F N 1
ATOM 8728 C CA . LYS F 1 162 ? 242.299 262.859 217.971 1.00 45.41 874 LYS F CA 1
ATOM 8729 C C . LYS F 1 162 ? 242.891 261.516 217.534 1.00 42.61 874 LYS F C 1
ATOM 8730 O O . LYS F 1 162 ? 244.016 261.236 217.973 1.00 61.73 874 LYS F O 1
ATOM 8736 N N . HIS F 1 163 ? 242.214 260.700 216.740 1.00 27.59 875 HIS F N 1
ATOM 8737 C CA . HIS F 1 163 ? 242.835 259.508 216.109 1.00 22.18 875 HIS F CA 1
ATOM 8738 C C . HIS F 1 163 ? 243.325 258.538 217.177 1.00 17.83 875 HIS F C 1
ATOM 8739 O O . HIS F 1 163 ? 244.502 258.401 217.385 1.00 27.79 875 HIS F O 1
ATOM 8746 N N . TYR F 1 164 ? 242.441 257.826 217.812 1.00 11.46 876 TYR F N 1
ATOM 8747 C CA . TYR F 1 164 ? 242.781 256.780 218.796 1.00 8.34 876 TYR F CA 1
ATOM 8748 C C . TYR F 1 164 ? 242.629 255.399 218.129 1.00 7.29 876 TYR F C 1
ATOM 8749 O O . TYR F 1 164 ? 242.084 255.266 217.043 1.00 7.11 876 TYR F O 1
ATOM 8758 N N . VAL F 1 165 ? 243.056 254.353 218.813 1.00 5.96 877 VAL F N 1
ATOM 8759 C CA . VAL F 1 165 ? 242.894 252.941 218.430 1.00 5.40 877 VAL F CA 1
ATOM 8760 C C . VAL F 1 165 ? 241.524 252.535 218.929 1.00 6.22 877 VAL F C 1
ATOM 8761 O O . VAL F 1 165 ? 241.283 252.566 220.164 1.00 6.79 877 VAL F O 1
ATOM 8765 N N . ALA F 1 166 ? 240.657 252.069 218.039 1.00 6.45 878 ALA F N 1
ATOM 8766 C CA . ALA F 1 166 ? 239.269 251.722 218.347 1.00 5.82 878 ALA F CA 1
ATOM 8767 C C . ALA F 1 166 ? 239.100 250.212 218.276 1.00 6.15 878 ALA F C 1
ATOM 8768 O O . ALA F 1 166 ? 238.129 249.698 218.790 1.00 8.11 878 ALA F O 1
ATOM 8770 N N . GLY F 1 167 ? 240.003 249.443 217.712 1.00 5.68 879 GLY F N 1
ATOM 8771 C CA . GLY F 1 167 ? 239.802 247.990 217.756 1.00 5.47 879 GLY F CA 1
ATOM 8772 C C . GLY F 1 167 ? 240.572 247.321 216.664 1.00 5.39 879 GLY F C 1
ATOM 8773 O O . GLY F 1 167 ? 241.555 247.946 216.200 1.00 5.45 879 GLY F O 1
ATOM 8774 N N . ILE F 1 168 ? 240.142 246.140 216.262 1.00 5.34 880 ILE F N 1
ATOM 8775 C CA . ILE F 1 168 ? 240.869 245.377 215.224 1.00 6.19 880 ILE F CA 1
ATOM 8776 C C . ILE F 1 168 ? 239.876 245.101 214.108 1.00 7.91 880 ILE F C 1
ATOM 8777 O O . ILE F 1 168 ? 238.765 244.671 214.409 1.00 9.92 880 ILE F O 1
ATOM 8782 N N . GLY F 1 169 ? 240.242 245.306 212.856 1.00 9.07 881 GLY F N 1
ATOM 8783 C CA . GLY F 1 169 ? 239.322 244.980 211.753 1.00 10.49 881 GLY F CA 1
ATOM 8784 C C . GLY F 1 169 ? 240.048 244.798 210.445 1.00 12.26 881 GLY F C 1
ATOM 8785 O O . GLY F 1 169 ? 241.222 245.091 210.390 1.00 12.47 881 GLY F O 1
ATOM 8786 N N . LEU F 1 170 ? 239.368 244.356 209.395 1.00 15.84 882 LEU F N 1
ATOM 8787 C CA . LEU F 1 170 ? 239.993 244.177 208.057 1.00 18.84 882 LEU F CA 1
ATOM 8788 C C . LEU F 1 170 ? 240.488 245.518 207.566 1.00 20.34 882 LEU F C 1
ATOM 8789 O O . LEU F 1 170 ? 239.723 246.527 207.712 1.00 25.12 882 LEU F O 1
ATOM 8794 N N . SER F 1 171 ? 241.696 245.528 207.010 1.00 21.09 883 SER F N 1
ATOM 8795 C CA . SER F 1 171 ? 242.394 246.771 206.612 1.00 23.03 883 SER F CA 1
ATOM 8796 C C . SER F 1 171 ? 241.590 247.492 205.532 1.00 28.51 883 SER F C 1
ATOM 8797 O O . SER F 1 171 ? 241.427 248.699 205.635 1.00 33.30 883 SER F O 1
ATOM 8800 N N . MET F 1 172 ? 241.060 246.773 204.551 1.00 35.96 884 MET F N 1
ATOM 8801 C CA . MET F 1 172 ? 240.367 247.385 203.391 1.00 42.94 884 MET F CA 1
ATOM 8802 C C . MET F 1 172 ? 238.866 247.271 203.632 1.00 53.56 884 MET F C 1
ATOM 8803 O O . MET F 1 172 ? 238.177 246.549 202.883 1.00 64.10 884 MET F O 1
ATOM 8808 N N . GLU F 1 173 ? 238.384 247.932 204.679 1.00 67.87 885 GLU F N 1
ATOM 8809 C CA . GLU F 1 173 ? 236.943 247.945 205.039 1.00 78.63 885 GLU F CA 1
ATOM 8810 C C . GLU F 1 173 ? 236.646 249.240 205.790 1.00 87.08 885 GLU F C 1
ATOM 8811 O O . GLU F 1 173 ? 237.588 250.026 205.996 1.00 94.62 885 GLU F O 1
ATOM 8817 N N . ASP F 1 174 ? 235.400 249.440 206.210 1.00 101.08 886 ASP F N 1
ATOM 8818 C CA . ASP F 1 174 ? 235.003 250.687 206.910 1.00 116.36 886 ASP F CA 1
ATOM 8819 C C . ASP F 1 174 ? 234.405 250.402 208.289 1.00 122.92 886 ASP F C 1
ATOM 8820 O O . ASP F 1 174 ? 234.736 251.168 209.217 1.00 115.47 886 ASP F O 1
ATOM 8825 N N . THR F 1 175 ? 233.521 249.407 208.417 1.00 133.21 887 THR F N 1
ATOM 8826 C CA . THR F 1 175 ? 232.736 249.152 209.662 1.00 146.21 887 THR F CA 1
ATOM 8827 C C . THR F 1 175 ? 231.927 250.412 210.015 1.00 159.43 887 THR F C 1
ATOM 8828 O O . THR F 1 175 ? 231.708 251.236 209.115 1.00 166.41 887 THR F O 1
ATOM 8832 N N . GLU F 1 176 ? 231.496 250.573 211.269 1.00 172.61 888 GLU F N 1
ATOM 8833 C CA . GLU F 1 176 ? 230.740 251.772 211.724 1.00 180.40 888 GLU F CA 1
ATOM 8834 C C . GLU F 1 176 ? 231.230 252.208 213.111 1.00 182.24 888 GLU F C 1
ATOM 8835 O O . GLU F 1 176 ? 230.423 252.810 213.853 1.00 185.51 888 GLU F O 1
ATOM 8841 N N . GLU F 1 177 ? 232.490 251.905 213.453 1.00 176.36 889 GLU F N 1
ATOM 8842 C CA . GLU F 1 177 ? 233.065 252.013 214.825 1.00 170.87 889 GLU F CA 1
ATOM 8843 C C . GLU F 1 177 ? 232.412 250.944 215.719 1.00 161.42 889 GLU F C 1
ATOM 8844 O O . GLU F 1 177 ? 232.916 250.726 216.838 1.00 163.61 889 GLU F O 1
ATOM 8850 N N . GLY F 1 178 ? 231.356 250.283 215.221 1.00 144.74 890 GLY F N 1
ATOM 8851 C CA . GLY F 1 178 ? 230.714 249.097 215.821 1.00 122.88 890 GLY F CA 1
ATOM 8852 C C . GLY F 1 178 ? 231.101 247.831 215.074 1.00 117.54 890 GLY F C 1
ATOM 8853 O O . GLY F 1 178 ? 231.632 247.935 213.941 1.00 116.26 890 GLY F O 1
ATOM 8854 N N . LYS F 1 179 ? 230.885 246.671 215.698 1.00 105.64 891 LYS F N 1
ATOM 8855 C CA . LYS F 1 179 ? 231.243 245.329 215.157 1.00 100.86 891 LYS F CA 1
ATOM 8856 C C . LYS F 1 179 ? 232.763 245.187 214.972 1.00 84.87 891 LYS F C 1
ATOM 8857 O O . LYS F 1 179 ? 233.183 244.107 214.509 1.00 89.65 891 LYS F O 1
ATOM 8863 N N . LEU F 1 180 ? 233.559 246.217 215.284 1.00 62.31 892 LEU F N 1
ATOM 8864 C CA . LEU F 1 180 ? 235.033 246.101 215.390 1.00 47.43 892 LEU F CA 1
ATOM 8865 C C . LEU F 1 180 ? 235.350 245.062 216.464 1.00 45.24 892 LEU F C 1
ATOM 8866 O O . LEU F 1 180 ? 234.782 245.142 217.565 1.00 51.86 892 LEU F O 1
ATOM 8871 N N . SER F 1 181 ? 236.258 244.147 216.174 1.00 39.20 893 SER F N 1
ATOM 8872 C CA . SER F 1 181 ? 236.417 242.942 217.003 1.00 39.88 893 SER F CA 1
ATOM 8873 C C . SER F 1 181 ? 237.422 243.224 218.114 1.00 37.93 893 SER F C 1
ATOM 8874 O O . SER F 1 181 ? 238.231 242.309 218.402 1.00 58.79 893 SER F O 1
ATOM 8877 N N . GLN F 1 182 ? 237.334 244.392 218.770 1.00 27.44 894 GLN F N 1
ATOM 8878 C CA . GLN F 1 182 ? 238.030 244.684 220.072 1.00 22.18 894 GLN F CA 1
ATOM 8879 C C . GLN F 1 182 ? 239.536 244.719 219.878 1.00 15.66 894 GLN F C 1
ATOM 8880 O O . GLN F 1 182 ? 240.062 244.068 218.946 1.00 18.25 894 GLN F O 1
ATOM 8886 N N . PHE F 1 183 ? 240.232 245.461 220.715 1.00 9.97 895 PHE F N 1
ATOM 8887 C CA . PHE F 1 183 ? 241.700 245.542 220.606 1.00 7.27 895 PHE F CA 1
ATOM 8888 C C . PHE F 1 183 ? 242.271 244.544 221.610 1.00 6.36 895 PHE F C 1
ATOM 8889 O O . PHE F 1 183 ? 242.597 244.913 222.684 1.00 5.99 895 PHE F O 1
ATOM 8897 N N . LEU F 1 184 ? 242.358 243.275 221.237 1.00 5.71 896 LEU F N 1
ATOM 8898 C CA . LEU F 1 184 ? 242.946 242.229 222.090 1.00 5.54 896 LEU F CA 1
ATOM 8899 C C . LEU F 1 184 ? 244.430 242.152 221.798 1.00 5.64 896 LEU F C 1
ATOM 8900 O O . LEU F 1 184 ? 244.776 242.054 220.663 1.00 5.36 896 LEU F O 1
ATOM 8905 N N . VAL F 1 185 ? 245.233 242.076 222.841 1.00 6.21 897 VAL F N 1
ATOM 8906 C CA . VAL F 1 185 ? 246.706 241.970 222.802 1.00 7.15 897 VAL F CA 1
ATOM 8907 C C . VAL F 1 185 ? 246.987 240.687 223.531 1.00 9.02 897 VAL F C 1
ATOM 8908 O O . VAL F 1 185 ? 246.278 240.392 224.446 1.00 10.65 897 VAL F O 1
ATOM 8912 N N . ALA F 1 186 ? 248.041 239.994 223.190 1.00 12.05 898 ALA F N 1
ATOM 8913 C CA . ALA F 1 186 ? 248.331 238.650 223.721 1.00 14.61 898 ALA F CA 1
ATOM 8914 C C . ALA F 1 186 ? 249.150 238.696 225.017 1.00 17.77 898 ALA F C 1
ATOM 8915 O O . ALA F 1 186 ? 249.814 237.667 225.271 1.00 34.70 898 ALA F O 1
ATOM 8917 N N . ALA F 1 187 ? 249.113 239.718 225.850 1.00 16.14 899 ALA F N 1
ATOM 8918 C CA . ALA F 1 187 ? 249.516 239.575 227.290 1.00 16.80 899 ALA F CA 1
ATOM 8919 C C . ALA F 1 187 ? 251.003 239.259 227.472 1.00 15.88 899 ALA F C 1
ATOM 8920 O O . ALA F 1 187 ? 251.751 240.104 227.980 1.00 20.26 899 ALA F O 1
ATOM 8922 N N . ASN F 1 188 ? 251.446 238.077 227.100 1.00 14.77 900 ASN F N 1
ATOM 8923 C CA . ASN F 1 188 ? 252.889 237.742 227.102 1.00 15.18 900 ASN F CA 1
ATOM 8924 C C . ASN F 1 188 ? 253.663 238.435 225.969 1.00 13.94 900 ASN F C 1
ATOM 8925 O O . ASN F 1 188 ? 254.868 238.305 225.970 1.00 15.32 900 ASN F O 1
ATOM 8930 N N . ARG F 1 189 ? 253.032 239.167 225.060 1.00 12.42 901 ARG F N 1
ATOM 8931 C CA . ARG F 1 189 ? 253.726 239.746 223.898 1.00 12.08 901 ARG F CA 1
ATOM 8932 C C . ARG F 1 189 ? 253.933 241.239 224.109 1.00 9.48 901 ARG F C 1
ATOM 8933 O O . ARG F 1 189 ? 254.769 241.802 223.417 1.00 10.10 901 ARG F O 1
ATOM 8941 N N . ILE F 1 190 ? 253.181 241.882 224.977 1.00 7.27 902 ILE F N 1
ATOM 8942 C CA . ILE F 1 190 ? 253.277 243.344 225.160 1.00 6.16 902 ILE F CA 1
ATOM 8943 C C . ILE F 1 190 ? 254.444 243.634 226.108 1.00 6.21 902 ILE F C 1
ATOM 8944 O O . ILE F 1 190 ? 254.531 243.014 227.161 1.00 7.35 902 ILE F O 1
ATOM 8949 N N . ALA F 1 191 ? 255.309 244.575 225.775 1.00 5.60 903 ALA F N 1
ATOM 8950 C CA . ALA F 1 191 ? 256.351 245.111 226.652 1.00 5.13 903 ALA F CA 1
ATOM 8951 C C . ALA F 1 191 ? 256.570 246.589 226.366 1.00 5.23 903 ALA F C 1
ATOM 8952 O O . ALA F 1 191 ? 256.186 247.070 225.340 1.00 5.03 903 ALA F O 1
ATOM 8954 N N . PHE F 1 192 ? 257.200 247.308 227.281 1.00 5.72 904 PHE F N 1
ATOM 8955 C CA . PHE F 1 192 ? 257.431 248.759 227.131 1.00 6.30 904 PHE F CA 1
ATOM 8956 C C . PHE F 1 192 ? 258.916 248.984 227.037 1.00 8.23 904 PHE F C 1
ATOM 8957 O O . PHE F 1 192 ? 259.632 248.362 227.795 1.00 9.34 904 PHE F O 1
ATOM 8965 N N . ILE F 1 193 ? 259.311 249.865 226.140 1.00 10.76 905 ILE F N 1
ATOM 8966 C CA . ILE F 1 193 ? 260.717 250.196 225.889 1.00 14.66 905 ILE F CA 1
ATOM 8967 C C . ILE F 1 193 ? 260.948 251.664 226.223 1.00 21.37 905 ILE F C 1
ATOM 8968 O O . ILE F 1 193 ? 260.008 252.473 226.150 1.00 23.24 905 ILE F O 1
ATOM 8973 N N . ASP F 1 194 ? 262.189 251.992 226.552 1.00 31.93 906 ASP F N 1
ATOM 8974 C CA . ASP F 1 194 ? 262.695 253.377 226.466 1.00 43.00 906 ASP F CA 1
ATOM 8975 C C . ASP F 1 194 ? 263.448 253.494 225.145 1.00 48.00 906 ASP F C 1
ATOM 8976 O O . ASP F 1 194 ? 264.502 252.886 224.980 1.00 48.78 906 ASP F O 1
ATOM 8981 N N . PRO F 1 195 ? 262.956 254.279 224.157 1.00 53.97 907 PRO F N 1
ATOM 8982 C CA . PRO F 1 195 ? 263.625 254.341 222.857 1.00 57.10 907 PRO F CA 1
ATOM 8983 C C . PRO F 1 195 ? 264.890 255.218 222.868 1.00 68.51 907 PRO F C 1
ATOM 8984 O O . PRO F 1 195 ? 265.131 255.883 221.882 1.00 73.39 907 PRO F O 1
ATOM 8988 N N . ALA F 1 196 ? 265.642 255.217 223.974 1.00 75.12 908 ALA F N 1
ATOM 8989 C CA . ALA F 1 196 ? 266.936 255.919 224.121 1.00 80.61 908 ALA F CA 1
ATOM 8990 C C . ALA F 1 196 ? 268.039 254.910 224.467 1.00 88.51 908 ALA F C 1
ATOM 8991 O O . ALA F 1 196 ? 269.098 254.954 223.813 1.00 96.96 908 ALA F O 1
ATOM 8993 N N . ASN F 1 197 ? 267.809 254.030 225.443 1.00 87.69 909 ASN F N 1
ATOM 8994 C CA . ASN F 1 197 ? 268.782 252.973 225.840 1.00 83.15 909 ASN F CA 1
ATOM 8995 C C . ASN F 1 197 ? 268.375 251.612 225.262 1.00 76.71 909 ASN F C 1
ATOM 8996 O O . ASN F 1 197 ? 269.245 250.727 225.198 1.00 77.51 909 ASN F O 1
ATOM 9001 N N . GLY F 1 198 ? 267.101 251.438 224.900 1.00 71.18 910 GLY F N 1
ATOM 9002 C CA . GLY F 1 198 ? 266.569 250.186 224.328 1.00 66.64 910 GLY F CA 1
ATOM 9003 C C . GLY F 1 198 ? 266.182 249.173 225.396 1.00 64.46 910 GLY F C 1
ATOM 9004 O O . GLY F 1 198 ? 265.908 248.018 225.028 1.00 67.32 910 GLY F O 1
ATOM 9005 N N . ASN F 1 199 ? 266.131 249.567 226.670 1.00 60.27 911 ASN F N 1
ATOM 9006 C CA . ASN F 1 199 ? 265.740 248.652 227.774 1.00 59.05 911 ASN F CA 1
ATOM 9007 C C . ASN F 1 199 ? 264.271 248.245 227.613 1.00 52.05 911 ASN F C 1
ATOM 9008 O O . ASN F 1 199 ? 263.411 249.102 227.459 1.00 44.86 911 ASN F O 1
ATOM 9013 N N . GLU F 1 200 ? 264.013 246.949 227.661 1.00 46.36 912 GLU F N 1
ATOM 9014 C CA . GLU F 1 200 ? 262.694 246.339 227.403 1.00 39.13 912 GLU F CA 1
ATOM 9015 C C . GLU F 1 200 ? 262.124 245.916 228.747 1.00 33.83 912 GLU F C 1
ATOM 9016 O O . GLU F 1 200 ? 262.805 245.186 229.485 1.00 49.84 912 GLU F O 1
ATOM 9022 N N . THR F 1 201 ? 260.906 246.290 229.056 1.00 23.66 913 THR F N 1
ATOM 9023 C CA . THR F 1 201 ? 260.261 245.913 230.330 1.00 18.78 913 THR F CA 1
ATOM 9024 C C . THR F 1 201 ? 258.940 245.230 230.048 1.00 13.91 913 THR F C 1
ATOM 9025 O O . THR F 1 201 ? 258.023 245.866 229.565 1.00 14.66 913 THR F O 1
ATOM 9029 N N . PRO F 1 202 ? 258.783 243.922 230.283 1.00 10.81 914 PRO F N 1
ATOM 9030 C CA . PRO F 1 202 ? 257.504 243.258 230.038 1.00 9.52 914 PRO F CA 1
ATOM 9031 C C . PRO F 1 202 ? 256.376 243.852 230.887 1.00 9.02 914 PRO F C 1
ATOM 9032 O O . PRO F 1 202 ? 256.586 244.342 231.968 1.00 9.17 914 PRO F O 1
ATOM 9036 N N . MET F 1 203 ? 255.174 243.822 230.362 1.00 8.39 915 MET F N 1
ATOM 9037 C CA . MET F 1 203 ? 253.997 244.348 231.079 1.00 8.29 915 MET F CA 1
ATOM 9038 C C . MET F 1 203 ? 253.436 243.373 232.125 1.00 7.66 915 MET F C 1
ATOM 9039 O O . MET F 1 203 ? 252.855 243.825 233.067 1.00 7.57 915 MET F O 1
ATOM 9044 N N . PHE F 1 204 ? 253.521 242.075 231.921 1.00 7.46 916 PHE F N 1
ATOM 9045 C CA . PHE F 1 204 ? 252.901 241.052 232.764 1.00 7.74 916 PHE F CA 1
ATOM 9046 C C . PHE F 1 204 ? 253.975 240.052 233.104 1.00 10.65 916 PHE F C 1
ATOM 9047 O O . PHE F 1 204 ? 254.888 239.806 232.320 1.00 12.74 916 PHE F O 1
ATOM 9055 N N . VAL F 1 205 ? 253.847 239.460 234.278 1.00 14.79 917 VAL F N 1
ATOM 9056 C CA . VAL F 1 205 ? 254.714 238.346 234.725 1.00 17.40 917 VAL F CA 1
ATOM 9057 C C . VAL F 1 205 ? 253.813 237.169 235.029 1.00 21.99 917 VAL F C 1
ATOM 9058 O O . VAL F 1 205 ? 252.789 237.373 235.691 1.00 23.74 917 VAL F O 1
ATOM 9062 N N . ALA F 1 206 ? 254.179 235.994 234.532 1.00 30.45 918 ALA F N 1
ATOM 9063 C CA . ALA F 1 206 ? 253.423 234.750 234.764 1.00 38.43 918 ALA F CA 1
ATOM 9064 C C . ALA F 1 206 ? 253.765 234.222 236.158 1.00 49.08 918 ALA F C 1
ATOM 9065 O O . ALA F 1 206 ? 254.949 234.195 236.536 1.00 53.13 918 ALA F O 1
ATOM 9067 N N . GLN F 1 207 ? 252.740 233.833 236.909 1.00 69.65 919 GLN F N 1
ATOM 9068 C CA . GLN F 1 207 ? 252.884 233.082 238.183 1.00 78.91 919 GLN F CA 1
ATOM 9069 C C . GLN F 1 207 ? 251.869 231.936 238.182 1.00 81.56 919 GLN F C 1
ATOM 9070 O O . GLN F 1 207 ? 250.718 232.171 238.615 1.00 83.47 919 GLN F O 1
ATOM 9076 N N . GLY F 1 208 ? 252.268 230.765 237.677 1.00 77.52 920 GLY F N 1
ATOM 9077 C CA . GLY F 1 208 ? 251.449 229.537 237.695 1.00 83.39 920 GLY F CA 1
ATOM 9078 C C . GLY F 1 208 ? 250.044 229.774 237.166 1.00 89.65 920 GLY F C 1
ATOM 9079 O O . GLY F 1 208 ? 249.066 229.733 237.966 1.00 93.58 920 GLY F O 1
ATOM 9080 N N . ASN F 1 209 ? 249.936 230.038 235.862 1.00 90.54 921 ASN F N 1
ATOM 9081 C CA . ASN F 1 209 ? 248.641 230.233 235.155 1.00 97.34 921 ASN F CA 1
ATOM 9082 C C . ASN F 1 209 ? 247.915 231.473 235.691 1.00 90.28 921 ASN F C 1
ATOM 9083 O O . ASN F 1 209 ? 246.700 231.601 235.428 1.00 82.78 921 ASN F O 1
ATOM 9088 N N . GLN F 1 210 ? 248.598 232.348 236.433 1.00 80.63 922 GLN F N 1
ATOM 9089 C CA . GLN F 1 210 ? 248.031 233.687 236.748 1.00 68.38 922 GLN F CA 1
ATOM 9090 C C . GLN F 1 210 ? 249.009 234.730 236.215 1.00 52.02 922 GLN F C 1
ATOM 9091 O O . GLN F 1 210 ? 250.230 234.597 236.417 1.00 45.07 922 GLN F O 1
ATOM 9097 N N . ILE F 1 211 ? 248.454 235.731 235.550 1.00 39.18 923 ILE F N 1
ATOM 9098 C CA . ILE F 1 211 ? 249.199 236.858 234.938 1.00 30.72 923 ILE F CA 1
ATOM 9099 C C . ILE F 1 211 ? 249.023 238.063 235.860 1.00 24.29 923 ILE F C 1
ATOM 9100 O O . ILE F 1 211 ? 247.879 238.469 236.123 1.00 21.97 923 ILE F O 1
ATOM 9105 N N . PHE F 1 212 ? 250.122 238.628 236.324 1.00 20.08 924 PHE F N 1
ATOM 9106 C CA . PHE F 1 212 ? 250.141 239.876 237.129 1.00 17.51 924 PHE F CA 1
ATOM 9107 C C . PHE F 1 212 ? 250.862 240.955 236.353 1.00 13.13 924 PHE F C 1
ATOM 9108 O O . PHE F 1 212 ? 251.699 240.634 235.604 1.00 11.60 924 PHE F O 1
ATOM 9116 N N . MET F 1 213 ? 250.574 242.203 236.619 1.00 12.96 925 MET F N 1
ATOM 9117 C CA . MET F 1 213 ? 251.397 243.354 236.216 1.00 14.99 925 MET F CA 1
ATOM 9118 C C . MET F 1 213 ? 252.842 243.264 236.729 1.00 16.69 925 MET F C 1
ATOM 9119 O O . MET F 1 213 ? 253.118 242.671 237.778 1.00 21.65 925 MET F O 1
ATOM 9124 N N . ASN F 1 214 ? 253.755 243.910 236.029 1.00 18.50 926 ASN F N 1
ATOM 9125 C CA . ASN F 1 214 ? 255.209 243.710 236.172 1.00 20.46 926 ASN F CA 1
ATOM 9126 C C . ASN F 1 214 ? 255.718 244.293 237.474 1.00 23.44 926 ASN F C 1
ATOM 9127 O O . ASN F 1 214 ? 256.909 244.047 237.771 1.00 37.35 926 ASN F O 1
ATOM 9132 N N . ASP F 1 215 ? 254.933 245.097 238.179 1.00 20.49 927 ASP F N 1
ATOM 9133 C CA . ASP F 1 215 ? 255.254 245.551 239.563 1.00 21.15 927 ASP F CA 1
ATOM 9134 C C . ASP F 1 215 ? 256.592 246.270 239.705 1.00 19.28 927 ASP F C 1
ATOM 9135 O O . ASP F 1 215 ? 256.839 246.693 240.799 1.00 25.21 927 ASP F O 1
ATOM 9140 N N . VAL F 1 216 ? 257.359 246.477 238.657 1.00 16.01 928 VAL F N 1
ATOM 9141 C CA . VAL F 1 216 ? 258.441 247.464 238.613 1.00 14.10 928 VAL F CA 1
ATOM 9142 C C . VAL F 1 216 ? 257.803 248.806 238.319 1.00 14.40 928 VAL F C 1
ATOM 9143 O O . VAL F 1 216 ? 258.423 249.807 238.686 1.00 20.01 928 VAL F O 1
ATOM 9147 N N . PHE F 1 217 ? 256.623 248.853 237.692 1.00 12.76 929 PHE F N 1
ATOM 9148 C CA . PHE F 1 217 ? 255.704 250.026 237.767 1.00 10.83 929 PHE F CA 1
ATOM 9149 C C . PHE F 1 217 ? 254.953 249.847 239.074 1.00 10.09 929 PHE F C 1
ATOM 9150 O O . PHE F 1 217 ? 255.294 248.997 239.896 1.00 13.46 929 PHE F O 1
ATOM 9158 N N . LEU F 1 218 ? 253.870 250.505 239.327 1.00 8.31 930 LEU F N 1
ATOM 9159 C CA . LEU F 1 218 ? 253.127 250.122 240.577 1.00 6.97 930 LEU F CA 1
ATOM 9160 C C . LEU F 1 218 ? 253.928 250.526 241.799 1.00 6.43 930 LEU F C 1
ATOM 9161 O O . LEU F 1 218 ? 253.880 249.859 242.742 1.00 6.27 930 LEU F O 1
ATOM 9166 N N . LYS F 1 219 ? 254.549 251.687 241.756 1.00 6.81 931 LYS F N 1
ATOM 9167 C CA . LYS F 1 219 ? 255.409 252.215 242.810 1.00 6.77 931 LYS F CA 1
ATOM 9168 C C . LYS F 1 219 ? 254.693 253.324 243.557 1.00 6.46 931 LYS F C 1
ATOM 9169 O O . LYS F 1 219 ? 255.281 253.751 244.534 1.00 8.04 931 LYS F O 1
ATOM 9175 N N . ARG F 1 220 ? 253.487 253.713 243.185 1.00 0.50 932 ARG F N 1
ATOM 9176 C CA . ARG F 1 220 ? 252.848 254.888 243.816 1.00 7.17 932 ARG F CA 1
ATOM 9177 C C . ARG F 1 220 ? 251.319 254.722 243.812 1.00 5.00 932 ARG F C 1
ATOM 9178 O O . ARG F 1 220 ? 250.751 254.711 242.793 1.00 5.23 932 ARG F O 1
ATOM 9186 N N . LEU F 1 221 ? 250.674 254.604 244.948 1.00 3.25 933 LEU F N 1
ATOM 9187 C CA . LEU F 1 221 ? 249.207 254.454 245.035 1.00 2.28 933 LEU F CA 1
ATOM 9188 C C . LEU F 1 221 ? 248.656 255.574 245.884 1.00 1.25 933 LEU F C 1
ATOM 9189 O O . LEU F 1 221 ? 249.094 255.675 246.980 1.00 1.36 933 LEU F O 1
ATOM 9194 N N . THR F 1 222 ? 247.704 256.337 245.400 1.00 0.50 934 THR F N 1
ATOM 9195 C CA . THR F 1 222 ? 247.148 257.444 246.199 1.00 0.50 934 THR F CA 1
ATOM 9196 C C . THR F 1 222 ? 245.632 257.255 246.356 1.00 0.50 934 THR F C 1
ATOM 9197 O O . THR F 1 222 ? 244.963 257.183 245.377 1.00 0.50 934 THR F O 1
ATOM 9201 N N . ALA F 1 223 ? 245.188 257.161 247.594 1.00 0.50 935 ALA F N 1
ATOM 9202 C CA . ALA F 1 223 ? 243.813 256.977 248.075 1.00 0.50 935 ALA F CA 1
ATOM 9203 C C . ALA F 1 223 ? 243.201 255.769 247.406 1.00 0.50 935 ALA F C 1
ATOM 9204 O O . ALA F 1 223 ? 242.106 255.883 246.884 1.00 0.50 935 ALA F O 1
ATOM 9206 N N . PRO F 1 224 ? 243.867 254.597 247.368 1.00 0.50 936 PRO F N 1
ATOM 9207 C CA . PRO F 1 224 ? 243.188 253.388 246.926 1.00 0.50 936 PRO F CA 1
ATOM 9208 C C . PRO F 1 224 ? 242.290 252.749 247.989 1.00 0.50 936 PRO F C 1
ATOM 9209 O O . PRO F 1 224 ? 242.450 252.905 249.164 1.00 0.50 936 PRO F O 1
ATOM 9213 N N . THR F 1 225 ? 241.440 251.863 247.542 1.00 0.50 937 THR F N 1
ATOM 9214 C CA . THR F 1 225 ? 240.733 250.856 248.359 1.00 0.50 937 THR F CA 1
ATOM 9215 C C . THR F 1 225 ? 241.515 249.573 248.260 1.00 0.50 937 THR F C 1
ATOM 9216 O O . THR F 1 225 ? 241.604 249.056 247.172 1.00 0.50 937 THR F O 1
ATOM 9220 N N . ILE F 1 226 ? 242.050 249.084 249.369 1.00 0.50 938 ILE F N 1
ATOM 9221 C CA . ILE F 1 226 ? 242.672 247.731 249.442 1.00 0.50 938 ILE F CA 1
ATOM 9222 C C . ILE F 1 226 ? 241.846 246.864 250.363 1.00 0.50 938 ILE F C 1
ATOM 9223 O O . ILE F 1 226 ? 241.529 247.289 251.430 1.00 0.50 938 ILE F O 1
ATOM 9228 N N . THR F 1 227 ? 241.524 245.648 249.953 1.00 0.50 939 THR F N 1
ATOM 9229 C CA . THR F 1 227 ? 240.834 244.620 250.793 1.00 0.50 939 THR F CA 1
ATOM 9230 C C . THR F 1 227 ? 241.589 243.318 250.657 1.00 0.50 939 THR F C 1
ATOM 9231 O O . THR F 1 227 ? 242.029 243.076 249.594 1.00 0.50 939 THR F O 1
ATOM 9235 N N . SER F 1 228 ? 241.633 242.488 251.685 1.00 0.71 940 SER F N 1
ATOM 9236 C CA . SER F 1 228 ? 242.387 241.223 251.688 1.00 1.51 940 SER F CA 1
ATOM 9237 C C . SER F 1 228 ? 241.499 240.123 251.115 1.00 2.58 940 SER F C 1
ATOM 9238 O O . SER F 1 228 ? 240.328 240.401 250.745 1.00 2.73 940 SER F O 1
ATOM 9241 N N . GLY F 1 229 ? 241.977 238.890 251.163 1.00 4.17 941 GLY F N 1
ATOM 9242 C CA . GLY F 1 229 ? 241.294 237.703 250.648 1.00 6.30 941 GLY F CA 1
ATOM 9243 C C . GLY F 1 229 ? 239.950 237.379 251.276 1.00 9.27 941 GLY F C 1
ATOM 9244 O O . GLY F 1 229 ? 238.943 237.409 250.544 1.00 12.97 941 GLY F O 1
ATOM 9245 N N . GLY F 1 230 ? 239.884 236.896 252.518 1.00 13.10 942 GLY F N 1
ATOM 9246 C CA . GLY F 1 230 ? 238.731 236.053 252.942 1.00 15.03 942 GLY F CA 1
ATOM 9247 C C . GLY F 1 230 ? 237.425 236.809 252.811 1.00 15.81 942 GLY F C 1
ATOM 9248 O O . GLY F 1 230 ? 237.469 238.001 252.567 1.00 16.31 942 GLY F O 1
ATOM 9249 N N . ASN F 1 231 ? 236.272 236.218 253.014 1.00 18.02 943 ASN F N 1
ATOM 9250 C CA . ASN F 1 231 ? 235.089 237.026 252.635 1.00 18.51 943 ASN F CA 1
ATOM 9251 C C . ASN F 1 231 ? 234.108 237.216 253.770 1.00 16.22 943 ASN F C 1
ATOM 9252 O O . ASN F 1 231 ? 232.920 236.985 253.553 1.00 20.77 943 ASN F O 1
ATOM 9257 N N . PRO F 1 232 ? 234.500 237.370 255.038 1.00 11.22 944 PRO F N 1
ATOM 9258 C CA . PRO F 1 232 ? 234.649 238.697 255.680 1.00 8.30 944 PRO F CA 1
ATOM 9259 C C . PRO F 1 232 ? 236.159 238.987 255.658 1.00 6.44 944 PRO F C 1
ATOM 9260 O O . PRO F 1 232 ? 236.978 238.170 256.116 1.00 6.72 944 PRO F O 1
ATOM 9264 N N . PRO F 1 233 ? 236.625 240.098 255.061 1.00 4.32 945 PRO F N 1
ATOM 9265 C CA . PRO F 1 233 ? 238.070 240.346 254.963 1.00 3.41 945 PRO F CA 1
ATOM 9266 C C . PRO F 1 233 ? 238.717 240.614 256.345 1.00 2.59 945 PRO F C 1
ATOM 9267 O O . PRO F 1 233 ? 238.149 241.271 257.178 1.00 2.88 945 PRO F O 1
ATOM 9271 N N . ALA F 1 234 ? 239.945 240.198 256.565 1.00 1.66 946 ALA F N 1
ATOM 9272 C CA . ALA F 1 234 ? 240.757 240.601 257.738 1.00 0.99 946 ALA F CA 1
ATOM 9273 C C . ALA F 1 234 ? 241.400 241.975 257.541 1.00 0.50 946 ALA F C 1
ATOM 9274 O O . ALA F 1 234 ? 241.387 242.782 258.465 1.00 0.64 946 ALA F O 1
ATOM 9276 N N . PHE F 1 235 ? 241.918 242.314 256.373 1.00 0.50 947 PHE F N 1
ATOM 9277 C CA . PHE F 1 235 ? 242.579 243.624 256.157 1.00 0.50 947 PHE F CA 1
ATOM 9278 C C . PHE F 1 235 ? 241.663 244.453 255.304 1.00 0.50 947 PHE F C 1
ATOM 9279 O O . PHE F 1 235 ? 240.986 243.840 254.469 1.00 0.50 947 PHE F O 1
ATOM 9287 N N . SER F 1 236 ? 241.600 245.755 255.523 1.00 0.50 948 SER F N 1
ATOM 9288 C CA . SER F 1 236 ? 240.846 246.689 254.665 1.00 0.50 948 SER F CA 1
ATOM 9289 C C . SER F 1 236 ? 241.391 248.116 254.803 1.00 0.50 948 SER F C 1
ATOM 9290 O O . SER F 1 236 ? 241.614 248.595 255.900 1.00 0.50 948 SER F O 1
ATOM 9293 N N . LEU F 1 237 ? 241.691 248.770 253.710 1.00 0.50 949 LEU F N 1
ATOM 9294 C CA . LEU F 1 237 ? 242.184 250.168 253.685 1.00 0.50 949 LEU F CA 1
ATOM 9295 C C . LEU F 1 237 ? 241.178 250.951 252.885 1.00 0.78 949 LEU F C 1
ATOM 9296 O O . LEU F 1 237 ? 241.040 250.771 251.753 1.00 0.71 949 LEU F O 1
ATOM 9301 N N . THR F 1 238 ? 240.462 251.818 253.522 1.00 1.98 950 THR F N 1
ATOM 9302 C CA . THR F 1 238 ? 239.411 252.661 252.899 1.00 2.85 950 THR F CA 1
ATOM 9303 C C . THR F 1 238 ? 240.080 253.815 252.197 1.00 3.95 950 THR F C 1
ATOM 9304 O O . THR F 1 238 ? 241.102 254.283 252.647 1.00 4.28 950 THR F O 1
ATOM 9308 N N . PRO F 1 239 ? 239.570 254.314 251.074 1.00 5.88 951 PRO F N 1
ATOM 9309 C CA . PRO F 1 239 ? 240.209 255.406 250.333 1.00 7.29 951 PRO F CA 1
ATOM 9310 C C . PRO F 1 239 ? 240.375 256.734 251.066 1.00 9.54 951 PRO F C 1
ATOM 9311 O O . PRO F 1 239 ? 241.266 257.467 250.787 1.00 8.95 951 PRO F O 1
ATOM 9315 N N . ASP F 1 240 ? 239.584 256.943 252.100 1.00 15.07 952 ASP F N 1
ATOM 9316 C CA . ASP F 1 240 ? 239.720 258.148 252.954 1.00 18.31 952 ASP F CA 1
ATOM 9317 C C . ASP F 1 240 ? 240.636 257.936 254.140 1.00 17.10 952 ASP F C 1
ATOM 9318 O O . ASP F 1 240 ? 240.839 258.949 254.838 1.00 24.00 952 ASP F O 1
ATOM 9323 N N . GLY F 1 241 ? 241.191 256.737 254.339 1.00 13.86 953 GLY F N 1
ATOM 9324 C CA . GLY F 1 241 ? 242.405 256.512 255.148 1.00 13.42 953 GLY F CA 1
ATOM 9325 C C . GLY F 1 241 ? 242.137 255.685 256.388 1.00 13.08 953 GLY F C 1
ATOM 9326 O O . GLY F 1 241 ? 243.092 255.460 257.156 1.00 12.79 953 GLY F O 1
ATOM 9327 N N . LYS F 1 242 ? 240.885 255.266 256.603 1.00 13.19 954 LYS F N 1
ATOM 9328 C CA . LYS F 1 242 ? 240.523 254.323 257.686 1.00 12.56 954 LYS F CA 1
ATOM 9329 C C . LYS F 1 242 ? 241.197 252.972 257.394 1.00 9.56 954 LYS F C 1
ATOM 9330 O O . LYS F 1 242 ? 241.068 252.460 256.303 1.00 9.13 954 LYS F O 1
ATOM 9336 N N . LEU F 1 243 ? 241.933 252.436 258.343 1.00 7.01 955 LEU F N 1
ATOM 9337 C CA . LEU F 1 243 ? 242.635 251.152 258.213 1.00 5.81 955 LEU F CA 1
ATOM 9338 C C . LEU F 1 243 ? 242.067 250.145 259.205 1.00 5.53 955 LEU F C 1
ATOM 9339 O O . LEU F 1 243 ? 241.942 250.475 260.388 1.00 5.60 955 LEU F O 1
ATOM 9344 N N . THR F 1 244 ? 241.791 248.927 258.741 1.00 4.96 956 THR F N 1
ATOM 9345 C CA . THR F 1 244 ? 241.379 247.804 259.589 1.00 4.72 956 THR F CA 1
ATOM 9346 C C . THR F 1 244 ? 242.318 246.654 259.330 1.00 4.96 956 THR F C 1
ATOM 9347 O O . THR F 1 244 ? 242.451 246.258 258.123 1.00 5.64 956 THR F O 1
ATOM 9351 N N . ALA F 1 245 ? 242.975 246.166 260.378 1.00 4.91 957 ALA F N 1
ATOM 9352 C CA . ALA F 1 245 ? 243.941 245.090 260.212 1.00 5.23 957 ALA F CA 1
ATOM 9353 C C . ALA F 1 245 ? 243.350 243.804 260.781 1.00 5.60 957 ALA F C 1
ATOM 9354 O O . ALA F 1 245 ? 243.324 242.762 259.983 1.00 7.08 957 ALA F O 1
ATOM 9356 N N . LYS F 1 246 ? 243.067 243.723 262.054 1.00 5.22 958 LYS F N 1
ATOM 9357 C CA . LYS F 1 246 ? 242.335 242.519 262.579 1.00 5.59 958 LYS F CA 1
ATOM 9358 C C . LYS F 1 246 ? 243.091 241.212 262.491 1.00 5.06 958 LYS F C 1
ATOM 9359 O O . LYS F 1 246 ? 242.566 240.278 263.056 1.00 6.64 958 LYS F O 1
ATOM 9365 N N . ASN F 1 247 ? 244.270 241.157 261.969 1.00 4.47 959 ASN F N 1
ATOM 9366 C CA . ASN F 1 247 ? 245.113 239.947 262.006 1.00 4.33 959 ASN F CA 1
ATOM 9367 C C . ASN F 1 247 ? 246.577 240.421 261.933 1.00 4.25 959 ASN F C 1
ATOM 9368 O O . ASN F 1 247 ? 247.400 239.806 261.261 1.00 4.71 959 ASN F O 1
ATOM 9373 N N . ALA F 1 248 ? 246.876 241.549 262.569 1.00 0.50 960 ALA F N 1
ATOM 9374 C CA . ALA F 1 248 ? 248.145 242.267 262.458 1.00 3.06 960 ALA F CA 1
ATOM 9375 C C . ALA F 1 248 ? 249.160 241.727 263.461 1.00 3.91 960 ALA F C 1
ATOM 9376 O O . ALA F 1 248 ? 248.802 240.959 264.368 1.00 4.26 960 ALA F O 1
ATOM 9378 N N . ASP F 1 249 ? 250.427 242.076 263.231 1.00 4.75 961 ASP F N 1
ATOM 9379 C CA . ASP F 1 249 ? 251.596 242.001 264.152 1.00 0.50 961 ASP F CA 1
ATOM 9380 C C . ASP F 1 249 ? 252.305 243.339 264.005 1.00 0.60 961 ASP F C 1
ATOM 9381 O O . ASP F 1 249 ? 253.104 243.462 263.084 1.00 1.01 961 ASP F O 1
ATOM 9386 N N . ILE F 1 250 ? 252.017 244.291 264.869 1.00 0.50 962 ILE F N 1
ATOM 9387 C CA . ILE F 1 250 ? 252.579 245.668 264.826 1.00 0.50 962 ILE F CA 1
ATOM 9388 C C . ILE F 1 250 ? 253.777 245.766 265.788 1.00 0.50 962 ILE F C 1
ATOM 9389 O O . ILE F 1 250 ? 253.781 245.016 266.791 1.00 0.50 962 ILE F O 1
ATOM 9394 N N . SER F 1 251 ? 254.727 246.682 265.526 1.00 0.50 963 SER F N 1
ATOM 9395 C CA . SER F 1 251 ? 255.762 247.214 266.445 1.00 0.50 963 SER F CA 1
ATOM 9396 C C . SER F 1 251 ? 255.939 248.737 266.256 1.00 0.50 963 SER F C 1
ATOM 9397 O O . SER F 1 251 ? 255.956 249.187 265.136 1.00 0.50 963 SER F O 1
ATOM 9400 N N . GLY F 1 252 ? 256.113 249.496 267.353 1.00 0.50 964 GLY F N 1
ATOM 9401 C CA . GLY F 1 252 ? 256.553 250.898 267.418 1.00 0.50 9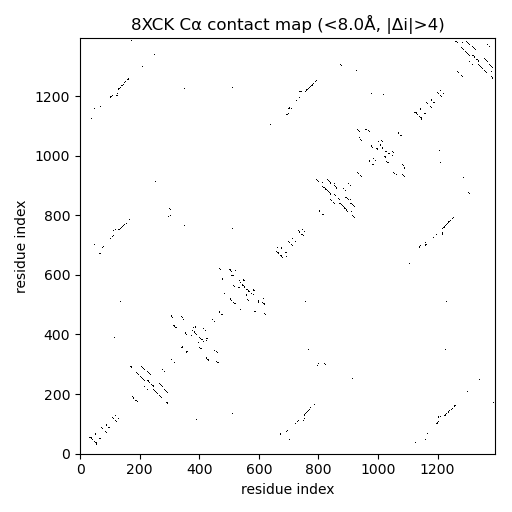64 GLY F CA 1
ATOM 9402 C C . GLY F 1 252 ? 255.399 251.841 267.680 1.00 0.50 964 GLY F C 1
ATOM 9403 O O . GLY F 1 252 ? 254.497 251.860 266.869 1.00 0.50 964 GLY F O 1
ATOM 9404 N N . SER F 1 253 ? 255.411 252.696 268.691 1.00 0.50 965 SER F N 1
ATOM 9405 C CA . SER F 1 253 ? 254.585 253.952 268.746 1.00 0.50 965 SER F CA 1
ATOM 9406 C C . SER F 1 253 ? 253.104 253.652 268.526 1.00 0.50 965 SER F C 1
ATOM 9407 O O . SER F 1 253 ? 252.545 254.022 267.497 1.00 0.50 965 SER F O 1
ATOM 9410 N N . VAL F 1 254 ? 252.480 252.921 269.414 1.00 0.50 966 VAL F N 1
ATOM 9411 C CA . VAL F 1 254 ? 251.007 252.677 269.409 1.00 0.50 966 VAL F CA 1
ATOM 9412 C C . VAL F 1 254 ? 250.363 253.742 270.258 1.00 0.90 966 VAL F C 1
ATOM 9413 O O . VAL F 1 254 ? 250.795 253.919 271.388 1.00 1.95 966 VAL F O 1
ATOM 9417 N N . ASN F 1 255 ? 249.305 254.340 269.794 1.00 2.71 967 ASN F N 1
ATOM 9418 C CA . ASN F 1 255 ? 248.684 255.485 270.494 1.00 0.50 967 ASN F CA 1
ATOM 9419 C C . ASN F 1 255 ? 247.166 255.292 270.564 1.00 5.42 967 ASN F C 1
ATOM 9420 O O . ASN F 1 255 ? 246.466 256.013 269.877 1.00 4.80 967 ASN F O 1
ATOM 9425 N N . ALA F 1 256 ? 246.688 254.318 271.354 1.00 7.21 968 ALA F N 1
ATOM 9426 C CA . ALA F 1 256 ? 245.284 253.809 271.401 1.00 8.84 968 ALA F CA 1
ATOM 9427 C C . ALA F 1 256 ? 244.288 254.798 272.037 1.00 10.81 968 ALA F C 1
ATOM 9428 O O . ALA F 1 256 ? 244.661 255.558 272.950 1.00 11.93 968 ALA F O 1
ATOM 9430 N N . ASN F 1 257 ? 243.058 254.813 271.545 1.00 13.08 969 ASN F N 1
ATOM 9431 C CA . ASN F 1 257 ? 241.969 255.632 272.098 1.00 16.07 969 ASN F CA 1
ATOM 9432 C C . ASN F 1 257 ? 240.866 254.732 272.641 1.00 17.72 969 ASN F C 1
ATOM 9433 O O . ASN F 1 257 ? 239.846 255.299 273.126 1.00 19.72 969 ASN F O 1
ATOM 9438 N N . SER F 1 258 ? 240.952 253.420 272.410 1.00 17.40 970 SER F N 1
ATOM 9439 C CA . SER F 1 258 ? 239.979 252.409 272.883 1.00 17.68 970 SER F CA 1
ATOM 9440 C C . SER F 1 258 ? 240.536 251.028 272.591 1.00 17.42 970 SER F C 1
ATOM 9441 O O . SER F 1 258 ? 241.660 250.948 272.046 1.00 17.73 970 SER F O 1
ATOM 9444 N N . GLY F 1 259 ? 239.818 249.976 272.990 1.00 17.31 971 GLY F N 1
ATOM 9445 C CA . GLY F 1 259 ? 240.307 248.593 272.834 1.00 17.57 971 GLY F CA 1
ATOM 9446 C C . GLY F 1 259 ? 240.586 247.920 274.161 1.00 18.81 971 GLY F C 1
ATOM 9447 O O . GLY F 1 259 ? 239.981 248.302 275.174 1.00 20.94 971 GLY F O 1
ATOM 9448 N N . THR F 1 260 ? 241.457 246.925 274.144 1.00 19.96 972 THR F N 1
ATOM 9449 C CA . THR F 1 260 ? 241.643 245.948 275.228 1.00 20.96 972 THR F CA 1
ATOM 9450 C C . THR F 1 260 ? 242.951 245.213 274.984 1.00 21.70 972 THR F C 1
ATOM 9451 O O . THR F 1 260 ? 243.113 244.671 273.900 1.00 25.40 972 THR F O 1
ATOM 9455 N N . LEU F 1 261 ? 243.818 245.121 275.991 1.00 21.37 973 LEU F N 1
ATOM 9456 C CA . LEU F 1 261 ? 244.991 244.209 275.962 1.00 20.04 973 LEU F CA 1
ATOM 9457 C C . LEU F 1 261 ? 244.586 242.873 276.570 1.00 20.44 973 LEU F C 1
ATOM 9458 O O . LEU F 1 261 ? 243.735 242.897 277.455 1.00 22.78 973 LEU F O 1
ATOM 9463 N N . SER F 1 262 ? 245.146 241.756 276.115 1.00 20.92 974 SER F N 1
ATOM 9464 C CA . SER F 1 262 ? 244.766 240.409 276.604 1.00 22.47 974 SER F CA 1
ATOM 9465 C C . SER F 1 262 ? 245.967 239.729 277.249 1.00 24.17 974 SER F C 1
ATOM 9466 O O . SER F 1 262 ? 245.843 239.325 278.405 1.00 36.33 974 SER F O 1
ATOM 9469 N N . ASN F 1 263 ? 247.089 239.543 276.584 1.00 22.56 975 ASN F N 1
ATOM 9470 C CA . ASN F 1 263 ? 248.223 238.826 277.238 1.00 21.62 975 ASN F CA 1
ATOM 9471 C C . ASN F 1 263 ? 249.493 239.658 277.117 1.00 20.57 975 ASN F C 1
ATOM 9472 O O . ASN F 1 263 ? 250.538 239.107 276.756 1.00 20.78 975 ASN F O 1
ATOM 9477 N N . VAL F 1 264 ? 249.379 240.947 277.369 1.00 19.56 976 VAL F N 1
ATOM 9478 C CA . VAL F 1 264 ? 250.466 241.915 277.097 1.00 20.32 976 VAL F CA 1
ATOM 9479 C C . VAL F 1 264 ? 251.316 242.008 278.361 1.00 21.12 976 VAL F C 1
ATOM 9480 O O . VAL F 1 264 ? 250.739 242.148 279.467 1.00 23.91 976 VAL F O 1
ATOM 9484 N N . THR F 1 265 ? 252.624 242.022 278.197 1.00 20.24 977 THR F N 1
ATOM 9485 C CA . THR F 1 265 ? 253.571 242.296 279.290 1.00 21.46 977 THR F CA 1
ATOM 9486 C C . THR F 1 265 ? 253.827 243.793 279.340 1.00 23.15 977 THR F C 1
ATOM 9487 O O . THR F 1 265 ? 254.677 244.252 278.567 1.00 27.01 977 THR F O 1
ATOM 9491 N N . ILE F 1 266 ? 253.160 244.521 280.233 1.00 23.84 978 ILE F N 1
ATOM 9492 C CA . ILE F 1 266 ? 253.465 245.961 280.473 1.00 23.81 978 ILE F CA 1
ATOM 9493 C C . ILE F 1 266 ? 254.819 246.046 281.175 1.00 25.30 978 ILE F C 1
ATOM 9494 O O . ILE F 1 266 ? 254.992 245.403 282.209 1.00 27.96 978 ILE F O 1
ATOM 9499 N N . ALA F 1 267 ? 255.754 246.813 280.635 1.00 27.63 979 ALA F N 1
ATOM 9500 C CA . ALA F 1 267 ? 257.140 246.914 281.145 1.00 29.41 979 ALA F CA 1
ATOM 9501 C C . ALA F 1 267 ? 257.219 247.859 282.352 1.00 35.46 979 ALA F C 1
ATOM 9502 O O . ALA F 1 267 ? 256.229 248.534 282.684 1.00 38.00 979 ALA F O 1
ATOM 9504 N N . GLU F 1 268 ? 258.396 247.911 282.978 1.00 43.59 980 GLU F N 1
ATOM 9505 C CA . GLU F 1 268 ? 258.676 248.706 284.204 1.00 48.91 980 GLU F CA 1
ATOM 9506 C C . GLU F 1 268 ? 258.614 250.184 283.844 1.00 48.42 980 GLU F C 1
ATOM 9507 O O . GLU F 1 268 ? 258.006 250.939 284.614 1.00 56.05 980 GLU F O 1
ATOM 9513 N N . ASN F 1 269 ? 259.183 250.571 282.702 1.00 47.15 981 ASN F N 1
ATOM 9514 C CA . ASN F 1 269 ? 259.251 251.996 282.286 1.00 47.51 981 ASN F CA 1
ATOM 9515 C C . ASN F 1 269 ? 257.914 252.477 281.700 1.00 44.18 981 ASN F C 1
ATOM 9516 O O . ASN F 1 269 ? 257.896 253.607 281.201 1.00 46.67 981 ASN F O 1
ATOM 9521 N N . CYS F 1 270 ? 256.840 251.693 281.766 1.00 39.86 982 CYS F N 1
ATOM 9522 C CA . CYS F 1 270 ? 255.487 252.155 281.375 1.00 42.97 982 CYS F CA 1
ATOM 9523 C C . CYS F 1 270 ? 254.829 252.836 282.580 1.00 46.18 982 CYS F C 1
ATOM 9524 O O . CYS F 1 270 ? 254.582 252.135 283.585 1.00 52.03 982 CYS F O 1
ATOM 9527 N N . THR F 1 271 ? 254.510 254.125 282.484 1.00 43.84 983 THR F N 1
ATOM 9528 C CA . THR F 1 271 ? 253.854 254.866 283.587 1.00 44.05 983 THR F CA 1
ATOM 9529 C C . THR F 1 271 ? 252.400 254.399 283.677 1.00 44.06 983 THR F C 1
ATOM 9530 O O . THR F 1 271 ? 251.741 254.354 282.630 1.00 50.32 983 THR F O 1
ATOM 9534 N N . ILE F 1 272 ? 251.912 254.078 284.872 1.00 41.36 984 ILE F N 1
ATOM 9535 C CA . ILE F 1 272 ? 250.575 253.454 285.026 1.00 39.41 984 ILE F CA 1
ATOM 9536 C C . ILE F 1 272 ? 249.656 254.401 285.784 1.00 41.30 984 ILE F C 1
ATOM 9537 O O . ILE F 1 272 ? 248.829 253.869 286.531 1.00 48.72 984 ILE F O 1
ATOM 9542 N N . ASN F 1 273 ? 249.762 255.717 285.551 1.00 40.40 985 ASN F N 1
ATOM 9543 C CA . ASN F 1 273 ? 248.736 256.727 285.954 1.00 45.39 985 ASN F CA 1
ATOM 9544 C C . ASN F 1 273 ? 247.341 256.105 285.953 1.00 47.97 985 ASN F C 1
ATOM 9545 O O . ASN F 1 273 ? 246.947 255.517 284.938 1.00 60.06 985 ASN F O 1
ATOM 9550 N N . GLY F 1 274 ? 246.615 256.234 287.056 1.00 52.15 986 GLY F N 1
ATOM 9551 C CA . GLY F 1 274 ? 245.364 255.491 287.293 1.00 54.68 986 GLY F CA 1
ATOM 9552 C C . GLY F 1 274 ? 245.383 254.788 288.639 1.00 57.93 986 GLY F C 1
ATOM 9553 O O . GLY F 1 274 ? 246.472 254.641 289.244 1.00 54.64 986 GLY F O 1
ATOM 9554 N N . THR F 1 275 ? 244.220 254.348 289.102 1.00 59.88 987 THR F N 1
ATOM 9555 C CA . THR F 1 275 ? 244.055 253.753 290.449 1.00 60.11 987 THR F CA 1
ATOM 9556 C C . THR F 1 275 ? 243.885 252.239 290.342 1.00 58.14 987 THR F C 1
ATOM 9557 O O . THR F 1 275 ? 243.464 251.746 289.291 1.00 61.18 987 THR F O 1
ATOM 9561 N N . LEU F 1 276 ? 244.196 251.540 291.428 1.00 60.02 988 LEU F N 1
ATOM 9562 C CA . LEU F 1 276 ? 243.898 250.105 291.616 1.00 57.26 988 LEU F CA 1
ATOM 9563 C C . LEU F 1 276 ? 243.099 249.916 292.904 1.00 55.98 988 LEU F C 1
ATOM 9564 O O . LEU F 1 276 ? 243.208 250.756 293.813 1.00 55.39 988 LEU F O 1
ATOM 9569 N N . ARG F 1 277 ? 242.357 248.823 293.013 1.00 60.81 989 ARG F N 1
ATOM 9570 C CA . ARG F 1 277 ? 241.597 248.512 294.253 1.00 64.86 989 ARG F CA 1
ATOM 9571 C C . ARG F 1 277 ? 242.546 248.081 295.370 1.00 65.29 989 ARG F C 1
ATOM 9572 O O . ARG F 1 277 ? 243.690 247.682 295.068 1.00 69.83 989 ARG F O 1
ATOM 9580 N N . ALA F 1 278 ? 242.083 248.169 296.618 1.00 63.07 990 ALA F N 1
ATOM 9581 C CA . ALA F 1 278 ? 242.788 247.610 297.792 1.00 56.56 990 ALA F CA 1
ATOM 9582 C C . ALA F 1 278 ? 242.918 246.093 297.617 1.00 55.75 990 ALA F C 1
ATOM 9583 O O . ALA F 1 278 ? 243.980 245.553 297.969 1.00 65.67 990 ALA F O 1
ATOM 9585 N N . GLU F 1 279 ? 241.890 245.436 297.084 1.00 54.00 991 GLU F N 1
ATOM 9586 C CA . GLU F 1 279 ? 241.982 244.007 296.690 1.00 55.64 991 GLU F CA 1
ATOM 9587 C C . GLU F 1 279 ? 242.852 243.997 295.445 1.00 55.95 991 GLU F C 1
ATOM 9588 O O . GLU F 1 279 ? 243.334 245.073 295.061 1.00 62.87 991 GLU F O 1
ATOM 9594 N N . LYS F 1 280 ? 243.021 242.864 294.784 1.00 55.86 992 LYS F N 1
ATOM 9595 C CA . LYS F 1 280 ? 243.900 242.857 293.589 1.00 58.99 992 LYS F CA 1
ATOM 9596 C C . LYS F 1 280 ? 245.318 243.266 294.025 1.00 54.65 992 LYS F C 1
ATOM 9597 O O . LYS F 1 280 ? 246.065 243.778 293.183 1.00 56.45 992 LYS F O 1
ATOM 9603 N N . ILE F 1 281 ? 245.675 243.062 295.295 1.00 50.08 993 ILE F N 1
ATOM 9604 C CA . ILE F 1 281 ? 247.074 243.166 295.789 1.00 45.84 993 ILE F CA 1
ATOM 9605 C C . ILE F 1 281 ? 247.406 241.821 296.406 1.00 49.05 993 ILE F C 1
ATOM 9606 O O . ILE F 1 281 ? 246.650 241.385 297.294 1.00 53.77 993 ILE F O 1
ATOM 9611 N N . VAL F 1 282 ? 248.464 241.172 295.936 1.00 53.11 994 VAL F N 1
ATOM 9612 C CA . VAL F 1 282 ? 248.699 239.741 296.273 1.00 60.51 994 VAL F CA 1
ATOM 9613 C C . VAL F 1 282 ? 249.105 239.646 297.745 1.00 64.37 994 VAL F C 1
ATOM 9614 O O . VAL F 1 282 ? 248.523 238.806 298.474 1.00 71.62 994 VAL F O 1
ATOM 9618 N N . GLY F 1 283 ? 250.034 240.495 298.186 1.00 60.81 995 GLY F N 1
ATOM 9619 C CA . GLY F 1 283 ? 250.511 240.467 299.586 1.00 58.84 995 GLY F CA 1
ATOM 9620 C C . GLY F 1 283 ? 249.503 241.072 300.555 1.00 57.83 995 GLY F C 1
ATOM 9621 O O . GLY F 1 283 ? 248.510 241.699 300.090 1.00 55.48 995 GLY F O 1
ATOM 9622 N N . ASP F 1 284 ? 249.750 240.931 301.861 1.00 52.85 996 ASP F N 1
ATOM 9623 C CA . ASP F 1 284 ? 248.793 241.350 302.916 1.00 45.09 996 ASP F CA 1
ATOM 9624 C C . ASP F 1 284 ? 249.128 242.740 303.458 1.00 41.64 996 ASP F C 1
ATOM 9625 O O . ASP F 1 284 ? 248.176 243.450 303.849 1.00 52.95 996 ASP F O 1
ATOM 9630 N N . ILE F 1 285 ? 250.392 243.145 303.506 1.00 29.32 997 ILE F N 1
ATOM 9631 C CA . ILE F 1 285 ? 250.740 244.513 303.991 1.00 23.78 997 ILE F CA 1
ATOM 9632 C C . ILE F 1 285 ? 250.472 244.650 305.491 1.00 19.51 997 ILE F C 1
ATOM 9633 O O . ILE F 1 285 ? 251.366 245.133 306.186 1.00 18.90 997 ILE F O 1
ATOM 9638 N N . VAL F 1 286 ? 249.335 244.193 305.982 1.00 15.50 998 VAL F N 1
ATOM 9639 C CA . VAL F 1 286 ? 249.015 244.188 307.425 1.00 14.39 998 VAL F CA 1
ATOM 9640 C C . VAL F 1 286 ? 248.003 243.081 307.678 1.00 13.78 998 VAL F C 1
ATOM 9641 O O . VAL F 1 286 ? 247.047 242.984 306.936 1.00 15.58 998 VAL F O 1
ATOM 9645 N N . LYS F 1 287 ? 248.173 242.314 308.743 1.00 13.13 999 LYS F N 1
ATOM 9646 C CA . LYS F 1 287 ? 247.176 241.319 309.209 1.00 12.67 999 LYS F CA 1
ATOM 9647 C C . LYS F 1 287 ? 247.144 241.424 310.716 1.00 10.72 999 LYS F C 1
ATOM 9648 O O . LYS F 1 287 ? 248.130 241.823 311.304 1.00 12.63 999 LYS F O 1
ATOM 9654 N N . ALA F 1 288 ? 246.057 241.036 311.335 1.00 7.82 1000 ALA F N 1
ATOM 9655 C CA . ALA F 1 288 ? 245.880 241.093 312.781 1.00 0.50 1000 ALA F CA 1
ATOM 9656 C C . ALA F 1 288 ? 245.254 239.795 313.232 1.00 5.73 1000 ALA F C 1
ATOM 9657 O O . ALA F 1 288 ? 244.587 239.142 312.421 1.00 7.58 1000 ALA F O 1
ATOM 9659 N N . ALA F 1 289 ? 245.441 239.423 314.490 1.00 5.77 1001 ALA F N 1
ATOM 9660 C CA . ALA F 1 289 ? 244.820 238.230 315.078 1.00 0.50 1001 ALA F CA 1
ATOM 9661 C C . ALA F 1 289 ? 244.883 238.367 316.572 1.00 9.01 1001 ALA F C 1
ATOM 9662 O O . ALA F 1 289 ? 245.694 239.124 317.027 1.00 10.28 1001 ALA F O 1
ATOM 9664 N N . SER F 1 290 ? 244.046 237.668 317.305 1.00 12.21 1002 SER F N 1
ATOM 9665 C CA . SER F 1 290 ? 243.864 237.938 318.741 1.00 15.00 1002 SER F CA 1
ATOM 9666 C C . SER F 1 290 ? 243.182 236.745 319.384 1.00 18.88 1002 SER F C 1
ATOM 9667 O O . SER F 1 290 ? 242.283 236.101 318.747 1.00 27.16 1002 SER F O 1
ATOM 9670 N N . ALA F 1 291 ? 243.465 236.544 320.654 1.00 18.89 1003 ALA F N 1
ATOM 9671 C CA . ALA F 1 291 ? 242.803 235.533 321.468 1.00 19.31 1003 ALA F CA 1
ATOM 9672 C C . ALA F 1 291 ? 242.955 235.885 322.926 1.00 21.16 1003 ALA F C 1
ATOM 9673 O O . ALA F 1 291 ? 243.885 236.611 323.256 1.00 28.86 1003 ALA F O 1
ATOM 9675 N N . ALA F 1 292 ? 242.100 235.366 323.786 1.00 23.36 1004 ALA F N 1
ATOM 9676 C CA . ALA F 1 292 ? 242.241 235.530 325.249 1.00 24.82 1004 ALA F CA 1
ATOM 9677 C C . ALA F 1 292 ? 242.749 234.228 325.877 1.00 29.21 1004 ALA F C 1
ATOM 9678 O O . ALA F 1 292 ? 242.440 233.144 325.381 1.00 38.56 1004 ALA F O 1
ATOM 9680 N N . PHE F 1 293 ? 243.520 234.322 326.944 1.00 31.33 1005 PHE F N 1
ATOM 9681 C CA . PHE F 1 293 ? 244.020 233.132 327.670 1.00 32.48 1005 PHE F CA 1
ATOM 9682 C C . PHE F 1 293 ? 242.823 232.335 328.181 1.00 39.64 1005 PHE F C 1
ATOM 9683 O O . PHE F 1 293 ? 241.837 232.924 328.616 1.00 45.08 1005 PHE F O 1
ATOM 9691 N N . PRO F 1 294 ? 242.825 230.989 328.045 1.00 43.52 1006 PRO F N 1
ATOM 9692 C CA . PRO F 1 294 ? 241.949 230.112 328.812 1.00 43.79 1006 PRO F CA 1
ATOM 9693 C C . PRO F 1 294 ? 241.799 230.528 330.277 1.00 46.90 1006 PRO F C 1
ATOM 9694 O O . PRO F 1 294 ? 242.763 230.916 330.921 1.00 49.25 1006 PRO F O 1
ATOM 9698 N N . ARG F 1 295 ? 240.563 230.465 330.758 1.00 53.76 1007 ARG F N 1
ATOM 9699 C CA . ARG F 1 295 ? 240.229 230.810 332.158 1.00 60.76 1007 ARG F CA 1
ATOM 9700 C C . ARG F 1 295 ? 239.945 229.523 332.936 1.00 67.94 1007 ARG F C 1
ATOM 9701 O O . ARG F 1 295 ? 239.010 228.799 332.564 1.00 79.91 1007 ARG F O 1
ATOM 9709 N N . GLN F 1 296 ? 240.733 229.252 333.974 1.00 73.83 1008 GLN F N 1
ATOM 9710 C CA . GLN F 1 296 ? 240.450 228.170 334.952 1.00 78.57 1008 GLN F CA 1
ATOM 9711 C C . GLN F 1 296 ? 239.635 228.759 336.099 1.00 81.52 1008 GLN F C 1
ATOM 9712 O O . GLN F 1 296 ? 240.058 229.774 336.684 1.00 76.52 1008 GLN F O 1
ATOM 9718 N N . ARG F 1 297 ? 238.497 228.142 336.401 1.00 93.87 1009 ARG F N 1
ATOM 9719 C CA . ARG F 1 297 ? 237.568 228.665 337.430 1.00 106.91 1009 ARG F CA 1
ATOM 9720 C C . ARG F 1 297 ? 237.287 227.593 338.477 1.00 109.66 1009 ARG F C 1
ATOM 9721 O O . ARG F 1 297 ? 237.258 226.400 338.133 1.00 108.24 1009 ARG F O 1
ATOM 9729 N N . GLU F 1 298 ? 237.087 228.035 339.714 1.00 120.12 1010 GLU F N 1
ATOM 9730 C CA . GLU F 1 298 ? 236.564 227.200 340.821 1.00 126.50 1010 GLU F CA 1
ATOM 9731 C C . GLU F 1 298 ? 235.590 228.049 341.639 1.00 134.52 1010 GLU F C 1
ATOM 9732 O O . GLU F 1 298 ? 235.775 229.289 341.721 1.00 137.45 1010 GLU F O 1
ATOM 9738 N N . SER F 1 299 ? 234.586 227.404 342.228 1.00 142.92 1011 SER F N 1
ATOM 9739 C CA . SER F 1 299 ? 233.495 228.085 342.970 1.00 148.40 1011 SER F CA 1
ATOM 9740 C C . SER F 1 299 ? 232.816 229.105 342.044 1.00 153.50 1011 SER F C 1
ATOM 9741 O O . SER F 1 299 ? 232.079 228.688 341.129 1.00 152.18 1011 SER F O 1
ATOM 9744 N N . SER F 1 300 ? 233.082 230.395 342.250 1.00 153.97 1012 SER F N 1
ATOM 9745 C CA . SER F 1 300 ? 232.438 231.501 341.500 1.00 147.40 1012 SER F CA 1
ATOM 9746 C C . SER F 1 300 ? 233.483 232.497 340.981 1.00 140.55 1012 SER F C 1
ATOM 9747 O O . SER F 1 300 ? 233.082 233.583 340.519 1.00 140.58 1012 SER F O 1
ATOM 9750 N N . VAL F 1 301 ? 234.767 232.151 341.021 1.00 129.32 1013 VAL F N 1
ATOM 9751 C CA . VAL F 1 301 ? 235.858 233.071 340.595 1.00 116.21 1013 VAL F CA 1
ATOM 9752 C C . VAL F 1 301 ? 236.681 232.370 339.519 1.00 110.52 1013 VAL F C 1
ATOM 9753 O O . VAL F 1 301 ? 236.926 231.148 339.633 1.00 116.77 1013 VAL F O 1
ATOM 9757 N N . ASP F 1 302 ? 237.095 233.126 338.510 1.00 100.94 1014 ASP F N 1
ATOM 9758 C CA . ASP F 1 302 ? 237.924 232.603 337.398 1.00 93.00 1014 ASP F CA 1
ATOM 9759 C C . ASP F 1 302 ? 239.196 233.437 337.302 1.00 81.86 1014 ASP F C 1
ATOM 9760 O O . ASP F 1 302 ? 239.165 234.645 337.599 1.00 90.92 1014 ASP F O 1
ATOM 9765 N N . TRP F 1 303 ? 240.278 232.789 336.904 1.00 63.68 1015 TRP F N 1
ATOM 9766 C CA . TRP F 1 303 ? 241.575 233.443 336.657 1.00 58.34 1015 TRP F CA 1
ATOM 9767 C C . TRP F 1 303 ? 242.123 232.911 335.345 1.00 54.56 1015 TRP F C 1
ATOM 9768 O O . TRP F 1 303 ? 241.815 231.791 334.950 1.00 62.72 1015 TRP F O 1
ATOM 9779 N N . PRO F 1 304 ? 242.950 233.705 334.635 1.00 47.08 1016 PRO F N 1
ATOM 9780 C CA . PRO F 1 304 ? 243.498 233.279 333.358 1.00 43.65 1016 PRO F CA 1
ATOM 9781 C C . PRO F 1 304 ? 244.654 232.312 333.575 1.00 41.96 1016 PRO F C 1
ATOM 9782 O O . PRO F 1 304 ? 245.494 232.542 334.424 1.00 47.41 1016 PRO F O 1
ATOM 9786 N N . SER F 1 305 ? 244.657 231.239 332.803 1.00 40.30 1017 SER F N 1
ATOM 9787 C CA . SER F 1 305 ? 245.695 230.191 332.898 1.00 41.45 1017 SER F CA 1
ATOM 9788 C C . SER F 1 305 ? 245.595 229.290 331.685 1.00 38.66 1017 SER F C 1
ATOM 9789 O O . SER F 1 305 ? 244.516 228.730 331.447 1.00 51.63 1017 SER F O 1
ATOM 9792 N N . GLY F 1 306 ? 246.698 229.109 330.983 1.00 32.77 1018 GLY F N 1
ATOM 9793 C CA . GLY F 1 306 ? 246.694 228.276 329.778 1.00 33.57 1018 GLY F CA 1
ATOM 9794 C C . GLY F 1 306 ? 247.735 228.746 328.808 1.00 32.47 1018 GLY F C 1
ATOM 9795 O O . GLY F 1 306 ? 248.661 229.444 329.216 1.00 37.47 1018 GLY F O 1
ATOM 9796 N N . THR F 1 307 ? 247.583 228.368 327.556 1.00 30.87 1019 THR F N 1
ATOM 9797 C CA . THR F 1 307 ? 248.573 228.662 326.509 1.00 32.47 1019 THR F CA 1
ATOM 9798 C C . THR F 1 307 ? 247.848 229.133 325.259 1.00 33.11 1019 THR F C 1
ATOM 9799 O O . THR F 1 307 ? 246.818 228.549 324.917 1.00 44.96 1019 THR F O 1
ATOM 9803 N N . ARG F 1 308 ? 248.378 230.154 324.609 1.00 28.81 1020 ARG F N 1
ATOM 9804 C CA . ARG F 1 308 ? 247.882 230.641 323.315 1.00 26.11 1020 ARG F CA 1
ATOM 9805 C C . ARG F 1 308 ? 249.057 230.612 322.353 1.00 25.98 1020 ARG F C 1
ATOM 9806 O O . ARG F 1 308 ? 250.146 231.140 322.656 1.00 24.60 1020 ARG F O 1
ATOM 9814 N N . THR F 1 309 ? 248.849 230.006 321.201 1.00 26.76 1021 THR F N 1
ATOM 9815 C CA . THR F 1 309 ? 249.927 229.756 320.233 1.00 26.82 1021 THR F CA 1
ATOM 9816 C C . THR F 1 309 ? 249.602 230.564 318.998 1.00 26.70 1021 THR F C 1
ATOM 9817 O O . THR F 1 309 ? 248.527 230.381 318.452 1.00 32.88 1021 THR F O 1
ATOM 9821 N N . VAL F 1 310 ? 250.517 231.408 318.565 1.00 25.04 1022 VAL F N 1
ATOM 9822 C CA . VAL F 1 310 ? 250.283 232.293 317.399 1.00 24.73 1022 VAL F CA 1
ATOM 9823 C C . VAL F 1 310 ? 251.258 231.827 316.333 1.00 26.34 1022 VAL F C 1
ATOM 9824 O O . VAL F 1 310 ? 252.460 231.921 316.541 1.00 33.22 1022 VAL F O 1
ATOM 9828 N N . THR F 1 311 ? 250.749 231.322 315.230 1.00 25.93 1023 THR F N 1
ATOM 9829 C CA . THR F 1 311 ? 251.598 230.756 314.171 1.00 27.80 1023 THR F CA 1
ATOM 9830 C C . THR F 1 311 ? 251.414 231.613 312.938 1.00 24.89 1023 THR F C 1
ATOM 9831 O O . THR F 1 311 ? 250.254 231.796 312.525 1.00 27.44 1023 THR F O 1
ATOM 9835 N N . VAL F 1 312 ? 252.504 232.049 312.342 1.00 20.87 1024 VAL F N 1
ATOM 9836 C CA . VAL F 1 312 ? 252.448 232.862 311.110 1.00 21.41 1024 VAL F CA 1
ATOM 9837 C C . VAL F 1 312 ? 253.104 232.042 310.005 1.00 28.01 1024 VAL F C 1
ATOM 9838 O O . VAL F 1 312 ? 254.323 231.828 310.047 1.00 34.65 1024 VAL F O 1
ATOM 9842 N N . THR F 1 313 ? 252.325 231.621 309.027 1.00 32.82 1025 THR F N 1
ATOM 9843 C CA . THR F 1 313 ? 252.825 230.856 307.873 1.00 33.49 1025 THR F CA 1
ATOM 9844 C C . THR F 1 313 ? 253.780 231.708 307.050 1.00 36.76 1025 THR F C 1
ATOM 9845 O O . THR F 1 313 ? 253.516 232.910 306.852 1.00 39.70 1025 THR F O 1
ATOM 9849 N N . ASP F 1 314 ? 254.829 231.078 306.534 1.00 45.92 1026 ASP F N 1
ATOM 9850 C CA . ASP F 1 314 ? 255.847 231.762 305.702 1.00 52.99 1026 ASP F CA 1
ATOM 9851 C C . ASP F 1 314 ? 255.402 231.662 304.249 1.00 54.23 1026 ASP F C 1
ATOM 9852 O O . ASP F 1 314 ? 255.936 230.818 303.524 1.00 65.69 1026 ASP F O 1
ATOM 9857 N N . ASP F 1 315 ? 254.446 232.492 303.849 1.00 59.45 1027 ASP F N 1
ATOM 9858 C CA . ASP F 1 315 ? 253.829 232.417 302.499 1.00 64.72 1027 ASP F CA 1
ATOM 9859 C C . ASP F 1 315 ? 253.914 233.783 301.811 1.00 60.77 1027 ASP F C 1
ATOM 9860 O O . ASP F 1 315 ? 252.991 234.132 301.051 1.00 65.57 1027 ASP F O 1
ATOM 9865 N N . HIS F 1 316 ? 254.969 234.545 302.073 1.00 53.88 1028 HIS F N 1
ATOM 9866 C CA . HIS F 1 316 ? 255.136 235.898 301.491 1.00 53.15 1028 HIS F CA 1
ATOM 9867 C C . HIS F 1 316 ? 256.546 236.030 300.945 1.00 52.37 1028 HIS F C 1
ATOM 9868 O O . HIS F 1 316 ? 257.494 235.515 301.531 1.00 59.51 1028 HIS F O 1
ATOM 9875 N N . PRO F 1 317 ? 256.725 236.768 299.835 1.00 49.38 1029 PRO F N 1
ATOM 9876 C CA . PRO F 1 317 ? 258.059 237.012 299.296 1.00 49.27 1029 PRO F CA 1
ATOM 9877 C C . PRO F 1 317 ? 258.897 238.058 300.051 1.00 49.19 1029 PRO F C 1
ATOM 9878 O O . PRO F 1 317 ? 260.091 238.107 299.774 1.00 52.93 1029 PRO F O 1
ATOM 9882 N N . PHE F 1 318 ? 258.305 238.874 300.939 1.00 43.17 1030 PHE F N 1
ATOM 9883 C CA . PHE F 1 318 ? 259.038 239.997 301.586 1.00 38.07 1030 PHE F CA 1
ATOM 9884 C C . PHE F 1 318 ? 259.143 239.764 303.091 1.00 33.37 1030 PHE F C 1
ATOM 9885 O O . PHE F 1 318 ? 258.338 238.981 303.665 1.00 28.51 1030 PHE F O 1
ATOM 9893 N N . ASP F 1 319 ? 260.099 240.458 303.713 1.00 31.47 1031 ASP F N 1
ATOM 9894 C CA . ASP F 1 319 ? 260.271 240.461 305.189 1.00 32.80 1031 ASP F CA 1
ATOM 9895 C C . ASP F 1 319 ? 259.040 241.080 305.855 1.00 26.60 1031 ASP F C 1
ATOM 9896 O O . ASP F 1 319 ? 258.400 241.950 305.273 1.00 24.15 1031 ASP F O 1
ATOM 9901 N N . ARG F 1 320 ? 258.709 240.581 307.038 1.00 21.19 1032 ARG F N 1
ATOM 9902 C CA . ARG F 1 320 ? 257.542 241.000 307.821 1.00 15.67 1032 ARG F CA 1
ATOM 9903 C C . ARG F 1 320 ? 257.965 241.169 309.264 1.00 13.27 1032 ARG F C 1
ATOM 9904 O O . ARG F 1 320 ? 259.021 240.615 309.686 1.00 14.68 1032 ARG F O 1
ATOM 9912 N N . GLN F 1 321 ? 257.174 241.939 310.007 1.00 10.26 1033 GLN F N 1
ATOM 9913 C CA . GLN F 1 321 ? 257.369 242.130 311.459 1.00 7.77 1033 GLN F CA 1
ATOM 9914 C C . GLN F 1 321 ? 256.103 241.652 312.143 1.00 5.29 1033 GLN F C 1
ATOM 9915 O O . GLN F 1 321 ? 255.000 242.073 311.719 1.00 5.19 1033 GLN F O 1
ATOM 9921 N N . ILE F 1 322 ? 256.255 240.879 313.197 1.00 3.03 1034 ILE F N 1
ATOM 9922 C CA . ILE F 1 322 ? 255.115 240.446 314.044 1.00 1.56 1034 ILE F CA 1
ATOM 9923 C C . ILE F 1 322 ? 255.081 241.384 315.238 1.00 0.50 1034 ILE F C 1
ATOM 9924 O O . ILE F 1 322 ? 255.811 241.129 316.229 1.00 0.50 1034 ILE F O 1
ATOM 9929 N N . VAL F 1 323 ? 254.243 242.400 315.186 1.00 0.50 1035 VAL F N 1
ATOM 9930 C CA . VAL F 1 323 ? 254.119 243.410 316.274 1.00 0.50 1035 VAL F CA 1
ATOM 9931 C C . VAL F 1 323 ? 253.176 242.859 317.329 1.00 0.50 1035 VAL F C 1
ATOM 9932 O O . VAL F 1 323 ? 252.021 242.659 317.054 1.00 0.50 1035 VAL F O 1
ATOM 9936 N N . VAL F 1 324 ? 253.637 242.617 318.505 1.00 0.50 1036 VAL F N 1
ATOM 9937 C CA . VAL F 1 324 ? 252.794 242.082 319.589 1.00 0.50 1036 VAL F CA 1
ATOM 9938 C C . VAL F 1 324 ? 252.372 243.289 320.397 1.00 0.50 1036 VAL F C 1
ATOM 9939 O O . VAL F 1 324 ? 253.186 243.885 321.071 1.00 0.50 1036 VAL F O 1
ATOM 9943 N N . LEU F 1 325 ? 251.112 243.664 320.324 1.00 0.50 1037 LEU F N 1
ATOM 9944 C CA . LEU F 1 325 ? 250.619 244.882 320.984 1.00 0.50 1037 LEU F CA 1
ATOM 9945 C C . LEU F 1 325 ? 250.710 244.661 322.474 1.00 0.50 1037 LEU F C 1
ATOM 9946 O O . LEU F 1 325 ? 250.761 243.534 322.917 1.00 0.50 1037 LEU F O 1
ATOM 9951 N N . PRO F 1 326 ? 250.778 245.692 323.321 1.00 0.50 1038 PRO F N 1
ATOM 9952 C CA . PRO F 1 326 ? 251.159 245.464 324.707 1.00 0.50 1038 PRO F CA 1
ATOM 9953 C C . PRO F 1 326 ? 2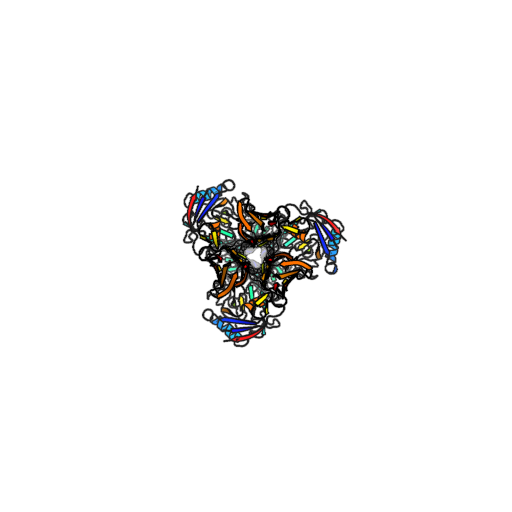50.276 244.446 325.425 1.00 0.50 1038 PRO F C 1
ATOM 9954 O O . PRO F 1 326 ? 249.098 244.523 325.270 1.00 0.50 1038 PRO F O 1
ATOM 9958 N N . LEU F 1 327 ? 250.854 243.514 326.189 1.00 0.50 1039 LEU F N 1
ATOM 9959 C CA . LEU F 1 327 ? 250.098 242.484 326.935 1.00 0.50 1039 LEU F CA 1
ATOM 9960 C C . LEU F 1 327 ? 250.298 242.757 328.400 1.00 0.50 1039 LEU F C 1
ATOM 9961 O O . LEU F 1 327 ? 251.363 242.488 328.929 1.00 0.50 1039 LEU F O 1
ATOM 9966 N N . THR F 1 328 ? 249.299 243.280 329.065 1.00 0.50 1040 THR F N 1
ATOM 9967 C CA . THR F 1 328 ? 249.401 243.623 330.513 1.00 1.35 1040 THR F CA 1
ATOM 9968 C C . THR F 1 328 ? 248.986 242.407 331.327 1.00 2.83 1040 THR F C 1
ATOM 9969 O O . THR F 1 328 ? 247.910 241.844 331.041 1.00 3.59 1040 THR F O 1
ATOM 9973 N N . PHE F 1 329 ? 249.764 242.030 332.321 1.00 4.40 1041 PHE F N 1
ATOM 9974 C CA . PHE F 1 329 ? 249.347 240.983 333.279 1.00 6.13 1041 PHE F CA 1
ATOM 9975 C C . PHE F 1 329 ? 249.820 241.351 334.667 1.00 8.59 1041 PHE F C 1
ATOM 9976 O O . PHE F 1 329 ? 250.806 242.088 334.815 1.00 9.58 1041 PHE F O 1
ATOM 9984 N N . ARG F 1 330 ? 249.068 240.923 335.666 1.00 12.24 1042 ARG F N 1
ATOM 9985 C CA . ARG F 1 330 ? 249.371 241.262 337.073 1.00 16.29 1042 ARG F CA 1
ATOM 9986 C C . ARG F 1 330 ? 248.834 240.147 337.962 1.00 20.59 1042 ARG F C 1
ATOM 9987 O O . ARG F 1 330 ? 248.039 239.317 337.483 1.00 23.04 1042 ARG F O 1
ATOM 9995 N N . GLY F 1 331 ? 249.247 240.145 339.220 1.00 26.10 1043 GLY F N 1
ATOM 9996 C CA . GLY F 1 331 ? 248.729 239.242 340.256 1.00 31.87 1043 GLY F CA 1
ATOM 9997 C C . GLY F 1 331 ? 247.886 240.014 341.242 1.00 41.93 1043 GLY F C 1
ATOM 9998 O O . GLY F 1 331 ? 247.168 240.932 340.833 1.00 51.31 1043 GLY F O 1
ATOM 9999 N N . SER F 1 332 ? 247.982 239.695 342.526 1.00 52.88 1044 SER F N 1
ATOM 10000 C CA . SER F 1 332 ? 247.248 240.436 343.579 1.00 61.01 1044 SER F CA 1
ATOM 10001 C C . SER F 1 332 ? 247.935 240.240 344.924 1.00 71.22 1044 SER F C 1
ATOM 10002 O O . SER F 1 332 ? 248.773 239.318 345.064 1.00 75.62 1044 SER F O 1
ATOM 10005 N N . LYS F 1 333 ? 247.581 241.102 345.869 1.00 81.42 1045 LYS F N 1
ATOM 10006 C CA . LYS F 1 333 ? 248.050 241.024 347.267 1.00 89.22 1045 LYS F CA 1
ATOM 10007 C C . LYS F 1 333 ? 246.827 241.042 348.177 1.00 101.65 1045 LYS F C 1
ATOM 10008 O O . LYS F 1 333 ? 245.926 241.882 347.969 1.00 105.34 1045 LYS F O 1
ATOM 10014 N N . ARG F 1 334 ? 246.810 240.149 349.160 1.00 113.91 1046 ARG F N 1
ATOM 10015 C CA . ARG F 1 334 ? 245.774 240.143 350.218 1.00 120.16 1046 ARG F CA 1
ATOM 10016 C C . ARG F 1 334 ? 246.460 240.052 351.577 1.00 133.51 1046 ARG F C 1
ATOM 10017 O O . ARG F 1 334 ? 247.370 239.211 351.748 1.00 135.09 1046 ARG F O 1
ATOM 10025 N N . THR F 1 335 ? 246.045 240.915 352.500 1.00 148.52 1047 THR F N 1
ATOM 10026 C CA . THR F 1 335 ? 246.583 240.963 353.878 1.00 159.39 1047 THR F CA 1
ATOM 10027 C C . THR F 1 335 ? 245.461 240.593 354.846 1.00 171.02 1047 THR F C 1
ATOM 10028 O O . THR F 1 335 ? 244.497 241.371 354.966 1.00 160.02 1047 THR F O 1
ATOM 10032 N N . VAL F 1 336 ? 245.594 239.448 355.508 1.00 188.26 1048 VAL F N 1
ATOM 10033 C CA . VAL F 1 336 ? 244.595 238.955 356.497 1.00 194.43 1048 VAL F CA 1
ATOM 10034 C C . VAL F 1 336 ? 245.329 238.660 357.803 1.00 212.73 1048 VAL F C 1
ATOM 10035 O O . VAL F 1 336 ? 246.296 237.874 357.785 1.00 229.48 1048 VAL F O 1
ATOM 10039 N N . SER F 1 337 ? 244.881 239.269 358.900 1.00 218.85 1049 SER F N 1
ATOM 10040 C CA . SER F 1 337 ? 245.454 239.071 360.256 1.00 220.16 1049 SER F CA 1
ATOM 10041 C C . SER F 1 337 ? 246.962 239.365 360.238 1.00 221.27 1049 SER F C 1
ATOM 10042 O O . SER F 1 337 ? 247.716 238.655 360.930 1.00 232.62 1049 SER F O 1
ATOM 10045 N N . GLY F 1 338 ? 247.383 240.359 359.449 1.00 209.26 1050 GLY F N 1
ATOM 10046 C CA . GLY F 1 338 ? 248.793 240.775 359.316 1.00 197.21 1050 GLY F CA 1
ATOM 10047 C C . GLY F 1 338 ? 249.612 239.834 358.445 1.00 192.81 1050 GLY F C 1
ATOM 10048 O O . GLY F 1 338 ? 250.831 240.063 358.334 1.00 178.80 1050 GLY F O 1
ATOM 10049 N N . ARG F 1 339 ? 248.991 238.820 357.835 1.00 195.99 1051 ARG F N 1
ATOM 10050 C CA . ARG F 1 339 ? 249.683 237.889 356.907 1.00 192.90 1051 ARG F CA 1
ATOM 10051 C C . ARG F 1 339 ? 249.378 238.322 355.471 1.00 185.16 1051 ARG F C 1
ATOM 10052 O O . ARG F 1 339 ? 248.189 238.403 355.099 1.00 188.07 1051 ARG F O 1
ATOM 10060 N N . THR F 1 340 ? 250.423 238.577 354.691 1.00 168.15 1052 THR F N 1
ATOM 10061 C CA . THR F 1 340 ? 250.296 238.993 353.275 1.00 153.22 1052 THR F CA 1
ATOM 10062 C C . THR F 1 340 ? 250.502 237.771 352.380 1.00 145.34 1052 THR F C 1
ATOM 10063 O O . THR F 1 340 ? 251.578 237.152 352.457 1.00 145.36 1052 THR F O 1
ATOM 10067 N N . THR F 1 341 ? 249.516 237.464 351.545 1.00 134.99 1053 THR F N 1
ATOM 10068 C CA . THR F 1 341 ? 249.579 236.343 350.577 1.00 126.29 1053 THR F CA 1
ATOM 10069 C C . THR F 1 341 ? 249.688 236.908 349.164 1.00 112.21 1053 THR F C 1
ATOM 10070 O O . THR F 1 341 ? 248.857 237.743 348.784 1.00 107.68 1053 THR F O 1
ATOM 10074 N N . TYR F 1 342 ? 250.686 236.452 348.417 1.00 101.65 1054 TYR F N 1
ATOM 10075 C CA . TYR F 1 342 ? 250.930 236.885 347.024 1.00 91.18 1054 TYR F CA 1
ATOM 10076 C C . TYR F 1 342 ? 250.317 235.870 346.065 1.00 84.61 1054 TYR F C 1
ATOM 10077 O O . TYR F 1 342 ? 250.650 234.674 346.119 1.00 92.14 1054 TYR F O 1
ATOM 10086 N N . SER F 1 343 ? 249.437 236.354 345.196 1.00 75.08 1055 SER F N 1
ATOM 10087 C CA . SER F 1 343 ? 248.913 235.595 344.040 1.00 63.61 1055 SER F CA 1
ATOM 10088 C C . SER F 1 343 ? 249.780 235.952 342.838 1.00 56.74 1055 SER F C 1
ATOM 10089 O O . SER F 1 343 ? 249.611 237.040 342.298 1.00 64.62 1055 SER F O 1
ATOM 10092 N N . MET F 1 344 ? 250.711 235.087 342.461 1.00 50.82 1056 MET F N 1
ATOM 10093 C CA . MET F 1 344 ? 251.680 235.398 341.381 1.00 47.77 1056 MET F CA 1
ATOM 10094 C C . MET F 1 344 ? 251.050 235.170 340.005 1.00 46.01 1056 MET F C 1
ATOM 10095 O O . MET F 1 344 ? 250.111 234.367 339.865 1.00 49.43 1056 MET F O 1
ATOM 10100 N N . CYS F 1 345 ? 251.567 235.875 339.005 1.00 42.62 1057 CYS F N 1
ATOM 10101 C CA . CYS F 1 345 ? 251.234 235.686 337.574 1.00 35.33 1057 CYS F CA 1
ATOM 10102 C C . CYS F 1 345 ? 252.535 235.570 336.794 1.00 31.78 1057 CYS F C 1
ATOM 10103 O O . CYS F 1 345 ? 253.413 236.421 336.983 1.00 33.37 1057 CYS F O 1
ATOM 10106 N N . TYR F 1 346 ? 252.666 234.547 335.968 1.00 30.18 1058 TYR F N 1
ATOM 10107 C CA . TYR F 1 346 ? 253.896 234.287 335.180 1.00 30.10 1058 TYR F CA 1
ATOM 10108 C C . TYR F 1 346 ? 253.494 234.194 333.722 1.00 25.39 1058 TYR F C 1
ATOM 10109 O O . TYR F 1 346 ? 252.582 233.449 333.371 1.00 29.41 1058 TYR F O 1
ATOM 10118 N N . LEU F 1 347 ? 254.176 234.943 332.884 1.00 21.49 1059 LEU F N 1
ATOM 10119 C CA . LEU F 1 347 ? 253.983 234.882 331.427 1.00 20.03 1059 LEU F CA 1
ATOM 10120 C C . LEU F 1 347 ? 255.307 234.486 330.839 1.00 19.95 1059 LEU F C 1
ATOM 10121 O O . LEU F 1 347 ? 256.308 235.158 331.157 1.00 21.71 1059 LEU F O 1
ATOM 10126 N N . LYS F 1 348 ? 255.288 233.469 329.999 1.00 19.54 1060 LYS F N 1
ATOM 10127 C CA . LYS F 1 348 ? 256.490 232.994 329.319 1.00 21.80 1060 LYS F CA 1
ATOM 10128 C C . LYS F 1 348 ? 256.161 232.971 327.841 1.00 19.21 1060 LYS F C 1
ATOM 10129 O O . LYS F 1 348 ? 255.177 232.329 327.452 1.00 21.33 1060 LYS F O 1
ATOM 10135 N N . VAL F 1 349 ? 256.978 233.610 327.035 1.00 16.64 1061 VAL F N 1
ATOM 10136 C CA . VAL F 1 349 ? 256.721 233.688 325.578 1.00 16.79 1061 VAL F CA 1
ATOM 10137 C C . VAL F 1 349 ? 257.858 232.940 324.907 1.00 17.86 1061 VAL F C 1
ATOM 10138 O O . VAL F 1 349 ? 258.976 233.287 325.130 1.00 19.65 1061 VAL F O 1
ATOM 10142 N N . LEU F 1 350 ? 257.538 231.994 324.046 1.00 22.01 1062 LEU F N 1
ATOM 10143 C CA . LEU F 1 350 ? 258.532 231.207 323.286 1.00 27.98 1062 LEU F CA 1
ATOM 10144 C C . LEU F 1 350 ? 258.415 231.570 321.809 1.00 31.13 1062 LEU F C 1
ATOM 10145 O O . LEU F 1 350 ? 257.303 231.566 321.294 1.00 40.30 1062 LEU F O 1
ATOM 10150 N N . MET F 1 351 ? 259.524 231.864 321.157 1.00 33.32 1063 MET F N 1
ATOM 10151 C CA . MET F 1 351 ? 259.557 232.070 319.698 1.00 40.50 1063 MET F CA 1
ATOM 10152 C C . MET F 1 351 ? 260.265 230.860 319.104 1.00 52.67 1063 MET F C 1
ATOM 10153 O O . MET F 1 351 ? 261.511 230.764 319.242 1.00 66.75 1063 MET F O 1
ATOM 10158 N N . ASN F 1 352 ? 259.507 229.946 318.493 1.00 60.84 1064 ASN F N 1
ATOM 10159 C CA . ASN F 1 352 ? 260.057 228.696 317.895 1.00 55.91 1064 ASN F CA 1
ATOM 10160 C C . ASN F 1 352 ? 260.806 227.928 318.984 1.00 58.26 1064 ASN F C 1
ATOM 10161 O O . ASN F 1 352 ? 261.916 227.424 318.707 1.00 69.01 1064 ASN F O 1
ATOM 10166 N N . GLY F 1 353 ? 260.228 227.886 320.188 1.00 55.28 1065 GLY F N 1
ATOM 10167 C CA . GLY F 1 353 ? 260.776 227.165 321.348 1.00 52.39 1065 GLY F CA 1
ATOM 10168 C C . GLY F 1 353 ? 261.782 227.980 322.150 1.00 51.53 1065 GLY F C 1
ATOM 10169 O O . GLY F 1 353 ? 262.084 227.556 323.275 1.00 58.52 1065 GLY F O 1
ATOM 10170 N N . ALA F 1 354 ? 262.295 229.100 321.636 1.00 48.92 1066 ALA F N 1
ATOM 10171 C CA . ALA F 1 354 ? 263.299 229.934 322.340 1.00 51.27 1066 ALA F CA 1
ATOM 10172 C C . ALA F 1 354 ? 262.597 230.961 323.241 1.00 53.48 1066 ALA F C 1
ATOM 10173 O O . ALA F 1 354 ? 261.707 231.688 322.758 1.00 73.29 1066 ALA F O 1
ATOM 10175 N N . VAL F 1 355 ? 262.975 231.038 324.510 1.00 47.90 1067 VAL F N 1
ATOM 10176 C CA . VAL F 1 355 ? 262.344 231.972 325.481 1.00 42.84 1067 VAL F CA 1
ATOM 10177 C C . VAL F 1 355 ? 262.820 233.392 325.166 1.00 40.37 1067 VAL F C 1
ATOM 10178 O O . VAL F 1 355 ? 264.026 233.676 325.327 1.00 43.45 1067 VAL F O 1
ATOM 10182 N N . ILE F 1 356 ? 261.904 234.253 324.734 1.00 33.99 1068 ILE F N 1
ATOM 10183 C CA . ILE F 1 356 ? 262.206 235.677 324.454 1.00 31.32 1068 ILE F CA 1
ATOM 10184 C C . ILE F 1 356 ? 261.658 236.518 325.594 1.00 31.74 1068 ILE F C 1
ATOM 10185 O O . ILE F 1 356 ? 262.041 237.687 325.676 1.00 39.33 1068 ILE F O 1
ATOM 10190 N N . TYR F 1 357 ? 260.794 235.979 326.441 1.00 27.97 1069 TYR F N 1
ATOM 10191 C CA . TYR F 1 357 ? 260.272 236.758 327.584 1.00 27.95 1069 TYR F CA 1
ATOM 10192 C C . TYR F 1 357 ? 259.984 235.829 328.762 1.00 32.59 1069 TYR F C 1
ATOM 10193 O O . TYR F 1 357 ? 259.656 234.656 328.575 1.00 33.21 1069 TYR F O 1
ATOM 10202 N N . ASP F 1 358 ? 260.114 236.358 329.967 1.00 36.97 1070 ASP F N 1
ATOM 10203 C CA . ASP F 1 358 ? 259.780 235.628 331.207 1.00 43.37 1070 ASP F CA 1
ATOM 10204 C C . ASP F 1 358 ? 259.492 236.670 332.285 1.00 43.52 1070 ASP F C 1
ATOM 10205 O O . ASP F 1 358 ? 260.427 237.421 332.652 1.00 48.90 1070 ASP F O 1
ATOM 10210 N N . GLY F 1 359 ? 258.246 236.736 332.745 1.00 34.84 1071 GLY F N 1
ATOM 10211 C CA . GLY F 1 359 ? 257.825 237.797 333.664 1.00 35.14 1071 GLY F CA 1
ATOM 10212 C C . GLY F 1 359 ? 257.105 237.258 334.866 1.00 34.67 1071 GLY F C 1
ATOM 10213 O O . GLY F 1 359 ? 256.380 236.305 334.737 1.00 35.49 1071 GLY F O 1
ATOM 10214 N N . ALA F 1 360 ? 257.274 237.913 336.002 1.00 36.77 1072 ALA F N 1
ATOM 10215 C CA . ALA F 1 360 ? 256.603 237.561 337.259 1.00 39.76 1072 ALA F CA 1
ATOM 10216 C C . ALA F 1 360 ? 255.952 238.820 337.808 1.00 42.56 1072 ALA F C 1
ATOM 10217 O O . ALA F 1 360 ? 256.685 239.810 338.015 1.00 47.62 1072 ALA F O 1
ATOM 10219 N N . ALA F 1 361 ? 254.632 238.794 337.983 1.00 41.57 1073 ALA F N 1
ATOM 10220 C CA . ALA F 1 361 ? 253.860 239.963 338.449 1.00 43.30 1073 ALA F CA 1
ATOM 10221 C C . ALA F 1 361 ? 253.170 239.604 339.763 1.00 47.39 1073 ALA F C 1
ATOM 10222 O O . ALA F 1 361 ? 252.470 238.572 339.822 1.00 47.46 1073 ALA F O 1
ATOM 10224 N N . ASN F 1 362 ? 253.337 240.450 340.772 1.00 54.13 1074 ASN F N 1
ATOM 10225 C CA . ASN F 1 362 ? 252.865 240.170 342.151 1.00 62.63 1074 ASN F CA 1
ATOM 10226 C C . ASN F 1 362 ? 251.586 240.969 342.397 1.00 67.88 1074 ASN F C 1
ATOM 10227 O O . ASN F 1 362 ? 250.535 240.348 342.649 1.00 88.30 1074 ASN F O 1
ATOM 10232 N N . GLU F 1 363 ? 251.658 242.296 342.363 1.00 63.91 1075 GLU F N 1
ATOM 10233 C CA . GLU F 1 363 ? 250.449 243.156 342.480 1.00 65.31 1075 GLU F CA 1
ATOM 10234 C C . GLU F 1 363 ? 250.554 244.322 341.496 1.00 60.99 1075 GLU F C 1
ATOM 10235 O O . GLU F 1 363 ? 249.519 244.921 341.184 1.00 65.79 1075 GLU F O 1
ATOM 10241 N N . ALA F 1 364 ? 251.769 244.682 341.088 1.00 51.02 1076 ALA F N 1
ATOM 10242 C CA . ALA F 1 364 ? 252.041 245.770 340.133 1.00 46.62 1076 ALA F CA 1
ATOM 10243 C C . ALA F 1 364 ? 252.206 245.154 338.745 1.00 39.96 1076 ALA F C 1
ATOM 10244 O O . ALA F 1 364 ? 252.807 244.086 338.609 1.00 39.26 1076 ALA F O 1
ATOM 10246 N N . VAL F 1 365 ? 251.684 245.822 337.727 1.00 32.24 1077 VAL F N 1
ATOM 10247 C CA . VAL F 1 365 ? 251.468 245.146 336.424 1.00 25.45 1077 VAL F CA 1
ATOM 10248 C C . VAL F 1 365 ? 252.817 245.039 335.733 1.00 21.36 1077 VAL F C 1
ATOM 10249 O O . VAL F 1 365 ? 253.649 245.950 335.923 1.00 23.89 1077 VAL F O 1
ATOM 10253 N N . GLN F 1 366 ? 252.982 244.001 334.914 1.00 15.20 1078 GLN F N 1
ATOM 10254 C CA . GLN F 1 366 ? 254.076 243.920 333.928 1.00 12.05 1078 GLN F CA 1
ATOM 10255 C C . GLN F 1 366 ? 253.446 243.974 332.552 1.00 8.95 1078 GLN F C 1
ATOM 10256 O O . GLN F 1 366 ? 252.336 243.433 332.410 1.00 11.54 1078 GLN F O 1
ATOM 10262 N N . VAL F 1 367 ? 254.130 244.522 331.566 1.00 5.34 1079 VAL F N 1
ATOM 10263 C CA . VAL F 1 367 ? 253.589 244.644 330.195 1.00 3.45 1079 VAL F CA 1
ATOM 10264 C C . VAL F 1 367 ? 254.573 243.998 329.249 1.00 2.03 1079 VAL F C 1
ATOM 10265 O O . VAL F 1 367 ? 255.641 244.448 329.202 1.00 2.60 1079 VAL F O 1
ATOM 10269 N N . PHE F 1 368 ? 254.181 243.016 328.460 1.00 0.50 1080 PHE F N 1
ATOM 10270 C CA . PHE F 1 368 ? 255.010 242.416 327.401 1.00 0.50 1080 PHE F CA 1
ATOM 10271 C C . PHE F 1 368 ? 254.613 243.038 326.058 1.00 0.50 1080 PHE F C 1
ATOM 10272 O O . PHE F 1 368 ? 253.438 243.104 325.718 1.00 0.50 1080 PHE F O 1
ATOM 10280 N N . SER F 1 369 ? 255.560 243.466 325.257 1.00 0.50 1081 SER F N 1
ATOM 10281 C CA . SER F 1 369 ? 255.315 243.916 323.880 1.00 0.50 1081 SER F CA 1
ATOM 10282 C C . SER F 1 369 ? 256.596 243.661 323.128 1.00 2.72 1081 SER F C 1
ATOM 10283 O O . SER F 1 369 ? 257.632 243.714 323.748 1.00 3.55 1081 SER F O 1
ATOM 10286 N N . ARG F 1 370 ? 256.537 243.406 321.834 1.00 4.82 1082 ARG F N 1
ATOM 10287 C CA . ARG F 1 370 ? 257.761 243.078 321.109 1.00 6.77 1082 ARG F CA 1
ATOM 10288 C C . ARG F 1 370 ? 257.452 243.226 319.644 1.00 7.29 1082 ARG F C 1
ATOM 10289 O O . ARG F 1 370 ? 256.311 243.203 319.314 1.00 7.53 1082 ARG F O 1
ATOM 10297 N N . ILE F 1 371 ? 258.473 243.405 318.842 1.00 8.52 1083 ILE F N 1
ATOM 10298 C CA . ILE F 1 371 ? 258.361 243.370 317.375 1.00 10.25 1083 ILE F CA 1
ATOM 10299 C C . ILE F 1 371 ? 259.295 242.259 316.970 1.00 14.53 1083 ILE F C 1
ATOM 10300 O O . ILE F 1 371 ? 260.514 242.493 316.940 1.00 20.67 1083 ILE F O 1
ATOM 10305 N N . VAL F 1 372 ? 258.750 241.081 316.703 1.00 17.57 1084 VAL F N 1
ATOM 10306 C CA . VAL F 1 372 ? 259.523 239.912 316.238 1.00 17.94 1084 VAL F CA 1
ATOM 10307 C C . VAL F 1 372 ? 259.672 239.994 314.723 1.00 21.56 1084 VAL F C 1
ATOM 10308 O O . VAL F 1 372 ? 258.657 240.104 314.031 1.00 23.34 1084 VAL F O 1
ATOM 10312 N N . ASP F 1 373 ? 260.898 239.919 314.227 1.00 29.65 1085 ASP F N 1
ATOM 10313 C CA . ASP F 1 373 ? 261.191 239.923 312.768 1.00 37.31 1085 ASP F CA 1
ATOM 10314 C C . ASP F 1 373 ? 260.783 238.589 312.151 1.00 36.01 1085 ASP F C 1
ATOM 10315 O O . ASP F 1 373 ? 261.082 237.530 312.725 1.00 41.89 1085 ASP F O 1
ATOM 10320 N N . MET F 1 374 ? 260.141 238.646 311.001 1.00 35.05 1086 MET F N 1
ATOM 10321 C CA . MET F 1 374 ? 259.779 237.438 310.227 1.00 37.24 1086 MET F CA 1
ATOM 10322 C C . MET F 1 374 ? 260.373 237.567 308.827 1.00 38.03 1086 MET F C 1
ATOM 10323 O O . MET F 1 374 ? 259.786 238.183 307.926 1.00 33.60 1086 MET F O 1
ATOM 10328 N N . PRO F 1 375 ? 261.579 236.986 308.596 1.00 42.22 1087 PRO F N 1
ATOM 10329 C CA . PRO F 1 375 ? 262.193 237.050 307.272 1.00 43.17 1087 PRO F CA 1
ATOM 10330 C C . PRO F 1 375 ? 261.563 236.023 306.320 1.00 44.72 1087 PRO F C 1
ATOM 10331 O O . PRO F 1 375 ? 260.993 235.003 306.775 1.00 40.56 1087 PRO F O 1
ATOM 10335 N N . ALA F 1 376 ? 261.658 236.313 305.022 1.00 48.79 1088 ALA F N 1
ATOM 10336 C CA . ALA F 1 376 ? 261.064 235.474 303.954 1.00 55.44 1088 ALA F CA 1
ATOM 10337 C C . ALA F 1 376 ? 261.948 234.229 303.726 1.00 61.41 1088 ALA F C 1
ATOM 10338 O O . ALA F 1 376 ? 263.188 234.360 303.652 1.00 57.68 1088 ALA F O 1
ATOM 10340 N N . GLY F 1 377 ? 261.327 233.051 303.652 1.00 67.74 1089 GLY F N 1
ATOM 10341 C CA . GLY F 1 377 ? 262.000 231.783 303.312 1.00 72.02 1089 GLY F CA 1
ATOM 10342 C C . GLY F 1 377 ? 262.567 231.041 304.516 1.00 72.99 1089 GLY F C 1
ATOM 10343 O O . GLY F 1 377 ? 263.089 229.930 304.311 1.00 86.44 1089 GLY F O 1
ATOM 10344 N N . ARG F 1 378 ? 262.458 231.573 305.732 1.00 64.99 1090 ARG F N 1
ATOM 10345 C CA . ARG F 1 378 ? 263.079 230.940 306.930 1.00 64.75 1090 ARG F CA 1
ATOM 10346 C C . ARG F 1 378 ? 262.100 230.001 307.641 1.00 61.71 1090 ARG F C 1
ATOM 10347 O O . ARG F 1 378 ? 262.504 229.440 308.686 1.00 67.99 1090 ARG F O 1
ATOM 10355 N N . GLY F 1 379 ? 260.863 229.876 307.147 1.00 55.87 1091 GLY F N 1
ATOM 10356 C CA . GLY F 1 379 ? 259.846 228.969 307.713 1.00 54.56 1091 GLY F CA 1
ATOM 10357 C C . GLY F 1 379 ? 258.847 229.675 308.621 1.00 52.67 1091 GLY F C 1
ATOM 10358 O O . GLY F 1 379 ? 258.973 230.883 308.870 1.00 53.38 1091 GLY F O 1
ATOM 10359 N N . ASN F 1 380 ? 257.868 228.918 309.106 1.00 48.31 1092 ASN F N 1
ATOM 10360 C CA . ASN F 1 380 ? 256.775 229.422 309.966 1.00 43.82 1092 ASN F CA 1
ATOM 10361 C C . ASN F 1 380 ? 257.340 229.921 311.298 1.00 44.24 1092 ASN F C 1
ATOM 10362 O O . ASN F 1 380 ? 258.281 229.314 311.835 1.00 53.07 1092 ASN F O 1
ATOM 10367 N N . VAL F 1 381 ? 256.763 231.001 311.817 1.00 36.09 1093 VAL F N 1
ATOM 10368 C CA . VAL F 1 381 ? 257.119 231.550 313.149 1.00 30.69 1093 VAL F CA 1
ATOM 10369 C C . VAL F 1 381 ? 255.997 231.199 314.105 1.00 29.18 1093 VAL F C 1
ATOM 10370 O O . VAL F 1 381 ? 254.850 231.447 313.775 1.00 36.17 1093 VAL F O 1
ATOM 10374 N N . ILE F 1 382 ? 256.333 230.609 315.235 1.00 29.42 1094 ILE F N 1
ATOM 10375 C CA . ILE F 1 382 ? 255.334 230.148 316.231 1.00 30.90 1094 ILE F CA 1
ATOM 10376 C C . ILE F 1 382 ? 255.653 230.863 317.524 1.00 31.74 1094 ILE F C 1
ATOM 10377 O O . ILE F 1 382 ? 256.741 230.649 318.070 1.00 44.58 1094 ILE F O 1
ATOM 10382 N N . LEU F 1 383 ? 254.707 231.649 318.011 1.00 28.02 1095 LEU F N 1
ATOM 10383 C CA . LEU F 1 383 ? 254.840 232.410 319.265 1.00 22.88 1095 LEU F CA 1
ATOM 10384 C C . LEU F 1 383 ? 253.933 231.749 320.270 1.00 19.49 1095 LEU F C 1
ATOM 10385 O O . LEU F 1 383 ? 252.758 231.629 319.978 1.00 21.36 1095 LEU F O 1
ATOM 10390 N N . THR F 1 384 ? 254.480 231.348 321.399 1.00 17.84 1096 THR F N 1
ATOM 10391 C CA . THR F 1 384 ? 253.754 230.569 322.414 1.00 19.29 1096 THR F CA 1
ATOM 10392 C C . THR F 1 384 ? 253.645 231.429 323.665 1.00 17.95 1096 THR F C 1
ATOM 10393 O O . THR F 1 384 ? 254.647 231.705 324.285 1.00 23.03 1096 THR F O 1
ATOM 10397 N N . PHE F 1 385 ? 252.441 231.792 324.045 1.00 15.04 1097 PHE F N 1
ATOM 10398 C CA . PHE F 1 385 ? 252.170 232.637 325.222 1.00 14.31 1097 PHE F CA 1
ATOM 10399 C C . PHE F 1 385 ? 251.649 231.725 326.318 1.00 16.64 1097 PHE F C 1
ATOM 10400 O O . PHE F 1 385 ? 250.501 231.271 326.234 1.00 19.23 1097 PHE F O 1
ATOM 10408 N N . THR F 1 386 ? 252.467 231.451 327.318 1.00 19.56 1098 THR F N 1
ATOM 10409 C CA . THR F 1 386 ? 252.094 230.522 328.405 1.00 22.69 1098 THR F CA 1
ATOM 10410 C C . THR F 1 386 ? 251.897 231.334 329.662 1.00 23.79 1098 THR F C 1
ATOM 10411 O O . THR F 1 386 ? 252.864 231.956 330.110 1.00 29.36 1098 THR F O 1
ATOM 10415 N N . LEU F 1 387 ? 250.701 231.313 330.218 1.00 25.52 1099 LEU F N 1
ATOM 10416 C CA . LEU F 1 387 ? 250.402 232.102 331.429 1.00 30.39 1099 LEU F CA 1
ATOM 10417 C C . LEU F 1 387 ? 249.977 231.184 332.559 1.00 36.51 1099 LEU F C 1
ATOM 10418 O O . LEU F 1 387 ? 249.022 230.448 332.363 1.00 47.32 1099 LEU F O 1
ATOM 10423 N N . THR F 1 388 ? 250.652 231.262 333.697 1.00 40.36 1100 THR F N 1
ATOM 10424 C CA . THR F 1 388 ? 250.398 230.381 334.859 1.00 44.40 1100 THR F CA 1
ATOM 10425 C C . THR F 1 388 ? 250.088 231.262 336.058 1.00 45.20 1100 THR F C 1
ATOM 10426 O O . THR F 1 388 ? 250.784 232.267 336.269 1.00 46.06 1100 THR F O 1
ATOM 10430 N N . SER F 1 389 ? 249.078 230.888 336.825 1.00 51.33 1101 SER F N 1
ATOM 10431 C CA . SER F 1 389 ? 248.636 231.645 338.022 1.00 59.22 1101 SER F CA 1
ATOM 10432 C C . SER F 1 389 ? 248.851 230.784 339.263 1.00 64.14 1101 SER F C 1
ATOM 10433 O O . SER F 1 389 ? 248.629 229.560 339.197 1.00 79.32 1101 SER F O 1
ATOM 10436 N N . THR F 1 390 ? 249.268 231.406 340.356 1.00 63.88 1102 THR F N 1
ATOM 10437 C CA . THR F 1 390 ? 249.541 230.711 341.633 1.00 68.05 1102 THR F CA 1
ATOM 10438 C C . THR F 1 390 ? 248.530 231.201 342.657 1.00 73.11 1102 THR F C 1
ATOM 10439 O O . THR F 1 390 ? 248.328 232.423 342.751 1.00 77.02 1102 THR F O 1
ATOM 10443 N N . ARG F 1 391 ? 247.973 230.281 343.433 1.00 82.48 1103 ARG F N 1
ATOM 10444 C CA . ARG F 1 391 ? 246.905 230.601 344.412 1.00 87.19 1103 ARG F CA 1
ATOM 10445 C C . ARG F 1 391 ? 247.504 231.422 345.560 1.00 90.43 1103 ARG F C 1
ATOM 10446 O O . ARG F 1 391 ? 248.737 231.337 345.801 1.00 85.96 1103 ARG F O 1
ATOM 10454 N N . HIS F 1 392 ? 246.658 232.202 346.232 1.00 94.03 1104 HIS F N 1
ATOM 10455 C CA . HIS F 1 392 ? 247.026 232.967 347.451 1.00 101.45 1104 HIS F CA 1
ATOM 10456 C C . HIS F 1 392 ? 247.530 231.994 348.518 1.00 116.21 1104 HIS F C 1
ATOM 10457 O O . HIS F 1 392 ? 248.567 232.281 349.137 1.00 117.70 1104 HIS F O 1
ATOM 10464 N N . SER F 1 393 ? 246.820 230.884 348.714 1.00 132.85 1105 SER F N 1
ATOM 10465 C CA . SER F 1 393 ? 247.160 229.848 349.719 1.00 135.55 1105 SER F CA 1
ATOM 10466 C C . SER F 1 393 ? 246.704 228.480 349.207 1.00 144.99 1105 SER F C 1
ATOM 10467 O O . SER F 1 393 ? 246.415 228.356 347.995 1.00 154.07 1105 SER F O 1
ATOM 10470 N N . ALA F 1 394 ? 246.646 227.484 350.090 1.00 146.23 1106 ALA F N 1
ATOM 10471 C CA . ALA F 1 394 ? 246.163 226.125 349.764 1.00 145.20 1106 ALA F CA 1
ATOM 10472 C C . ALA F 1 394 ? 244.650 226.156 349.518 1.00 145.21 1106 ALA F C 1
ATOM 10473 O O . ALA F 1 394 ? 244.134 225.182 348.943 1.00 145.79 1106 ALA F O 1
ATOM 10475 N N . ASP F 1 395 ? 243.963 227.225 349.933 1.00 141.96 1107 ASP F N 1
ATOM 10476 C CA . ASP F 1 395 ? 242.480 227.305 349.883 1.00 144.93 1107 ASP F CA 1
ATOM 10477 C C . ASP F 1 395 ? 242.032 228.423 348.935 1.00 143.23 1107 ASP F C 1
ATOM 10478 O O . ASP F 1 395 ? 241.114 228.178 348.125 1.00 140.10 1107 ASP F O 1
ATOM 10483 N N . ILE F 1 396 ? 242.626 229.609 349.045 1.00 136.59 1108 ILE F N 1
ATOM 10484 C CA . ILE F 1 396 ? 242.128 230.810 348.315 1.00 123.22 1108 ILE F CA 1
ATOM 10485 C C . ILE F 1 396 ? 242.566 230.685 346.861 1.00 113.92 1108 ILE F C 1
ATOM 10486 O O . ILE F 1 396 ? 243.746 230.483 346.584 1.00 109.87 1108 ILE F O 1
ATOM 10491 N N . PRO F 1 397 ? 241.629 230.782 345.893 1.00 100.60 1109 PRO F N 1
ATOM 10492 C CA . PRO F 1 397 ? 241.993 230.729 344.478 1.00 95.02 1109 PRO F CA 1
ATOM 10493 C C . PRO F 1 397 ? 242.805 231.963 344.090 1.00 93.94 1109 PRO F C 1
ATOM 10494 O O . PRO F 1 397 ? 242.680 233.016 344.717 1.00 112.25 1109 PRO F O 1
ATOM 10498 N N . PRO F 1 398 ? 243.651 231.887 343.041 1.00 84.22 1110 PRO F N 1
ATOM 10499 C CA . PRO F 1 398 ? 244.435 233.048 342.623 1.00 79.59 1110 PRO F CA 1
ATOM 10500 C C . PRO F 1 398 ? 243.556 234.155 342.020 1.00 78.95 1110 PRO F C 1
ATOM 10501 O O . PRO F 1 398 ? 242.544 233.858 341.410 1.00 84.93 1110 PRO F O 1
ATOM 10505 N N . TYR F 1 399 ? 243.946 235.409 342.234 1.00 73.95 1111 TYR F N 1
ATOM 10506 C CA . TYR F 1 399 ? 243.293 236.602 341.632 1.00 71.01 1111 TYR F CA 1
ATOM 10507 C C . TYR F 1 399 ? 244.311 237.276 340.724 1.00 64.68 1111 TYR F C 1
ATOM 10508 O O . TYR F 1 399 ? 245.013 238.197 341.165 1.00 73.37 1111 TYR F O 1
ATOM 10517 N N . THR F 1 400 ? 244.414 236.804 339.489 1.00 48.14 1112 THR F N 1
ATOM 10518 C CA . THR F 1 400 ? 245.392 237.326 338.509 1.00 38.87 1112 THR F CA 1
ATOM 10519 C C . THR F 1 400 ? 244.641 237.855 337.295 1.00 33.86 1112 THR F C 1
ATOM 10520 O O . THR F 1 400 ? 243.495 237.444 337.055 1.00 41.81 1112 THR F O 1
ATOM 10524 N N . PHE F 1 401 ? 245.277 238.748 336.552 1.00 25.57 1113 PHE F N 1
ATOM 10525 C CA . PHE F 1 401 ? 244.694 239.373 335.345 1.00 18.52 1113 PHE F CA 1
ATOM 10526 C C . PHE F 1 401 ? 245.729 239.265 334.234 1.00 15.97 1113 PHE F C 1
ATOM 10527 O O . PHE F 1 401 ? 246.928 239.395 334.502 1.00 14.99 1113 PHE F O 1
ATOM 10535 N N . ALA F 1 402 ? 245.275 239.040 333.008 1.00 14.02 1114 ALA F N 1
ATOM 10536 C CA . ALA F 1 402 ? 246.161 239.048 331.828 1.00 12.62 1114 ALA F CA 1
ATOM 10537 C C . ALA F 1 402 ? 245.359 239.416 330.601 1.00 12.52 1114 ALA F C 1
ATOM 10538 O O . ALA F 1 402 ? 244.403 238.678 330.330 1.00 13.99 1114 ALA F O 1
ATOM 10540 N N . SER F 1 403 ? 245.746 240.492 329.898 1.00 11.65 1115 SER F N 1
ATOM 10541 C CA . SER F 1 403 ? 244.985 241.074 328.771 1.00 10.75 1115 SER F CA 1
ATOM 10542 C C . SER F 1 403 ? 245.091 240.128 327.573 1.00 11.21 1115 SER F C 1
ATOM 10543 O O . SER F 1 403 ? 246.028 239.314 327.536 1.00 12.58 1115 SER F O 1
ATOM 10546 N N . ASP F 1 404 ? 244.201 240.220 326.606 1.00 11.53 1116 ASP F N 1
ATOM 10547 C CA . ASP F 1 404 ? 244.188 239.267 325.465 1.00 12.35 1116 ASP F CA 1
ATOM 10548 C C . ASP F 1 404 ? 245.488 239.352 324.688 1.00 9.62 1116 ASP F C 1
ATOM 10549 O O . ASP F 1 404 ? 246.098 240.384 324.694 1.00 12.34 1116 ASP F O 1
ATOM 10554 N N . VAL F 1 405 ? 245.841 238.330 323.952 1.00 6.98 1117 VAL F N 1
ATOM 10555 C CA . VAL F 1 405 ? 247.004 238.349 323.025 1.00 5.12 1117 VAL F CA 1
ATOM 10556 C C . VAL F 1 405 ? 246.532 239.006 321.763 1.00 4.23 1117 VAL F C 1
ATOM 10557 O O . VAL F 1 405 ? 245.590 238.570 321.215 1.00 5.09 1117 VAL F O 1
ATOM 10561 N N . GLN F 1 406 ? 247.165 240.054 321.306 1.00 2.89 1118 GLN F N 1
ATOM 10562 C CA . GLN F 1 406 ? 246.797 240.797 320.083 1.00 0.50 1118 GLN F CA 1
ATOM 10563 C C . GLN F 1 406 ? 248.080 240.978 319.309 1.00 0.50 1118 GLN F C 1
ATOM 10564 O O . GLN F 1 406 ? 249.082 241.495 319.853 1.00 0.50 1118 GLN F O 1
ATOM 10570 N N . VAL F 1 407 ? 248.094 240.556 318.080 1.00 0.50 1119 VAL F N 1
ATOM 10571 C CA . VAL F 1 407 ? 249.321 240.431 317.249 1.00 0.50 1119 VAL F CA 1
ATOM 10572 C C . VAL F 1 407 ? 248.971 241.026 315.909 1.00 0.50 1119 VAL F C 1
ATOM 10573 O O . VAL F 1 407 ? 247.876 240.837 315.465 1.00 0.50 1119 VAL F O 1
ATOM 10577 N N . MET F 1 408 ? 249.896 241.709 315.284 1.00 1.85 1120 MET F N 1
ATOM 10578 C CA . MET F 1 408 ? 249.673 242.339 313.960 1.00 0.50 1120 MET F CA 1
ATOM 10579 C C . MET F 1 408 ? 250.936 242.186 313.121 1.00 4.97 1120 MET F C 1
ATOM 10580 O O . MET F 1 408 ? 252.010 242.579 313.612 1.00 6.18 1120 MET F O 1
ATOM 10585 N N . VAL F 1 409 ? 250.833 241.602 311.936 1.00 5.28 1121 VAL F N 1
ATOM 10586 C CA . VAL F 1 409 ? 251.987 241.297 311.059 1.00 5.78 1121 VAL F CA 1
ATOM 10587 C C . VAL F 1 409 ? 252.040 242.321 309.940 1.00 6.65 1121 VAL F C 1
ATOM 10588 O O . VAL F 1 409 ? 251.126 242.409 309.160 1.00 6.95 1121 VAL F O 1
ATOM 10592 N N . ILE F 1 410 ? 253.142 243.017 309.825 1.00 8.61 1122 ILE F N 1
ATOM 10593 C CA . ILE F 1 410 ? 253.284 244.202 308.928 1.00 10.61 1122 ILE F CA 1
ATOM 10594 C C . ILE F 1 410 ? 254.315 243.831 307.865 1.00 12.69 1122 ILE F C 1
ATOM 10595 O O . ILE F 1 410 ? 255.143 243.000 308.105 1.00 13.24 1122 ILE F O 1
ATOM 10600 N N . LYS F 1 411 ? 254.308 244.541 306.769 1.00 15.98 1123 LYS F N 1
ATOM 10601 C CA . LYS F 1 411 ? 255.237 244.405 305.646 1.00 18.24 1123 LYS F CA 1
ATOM 10602 C C . LYS F 1 411 ? 256.670 244.800 305.991 1.00 21.39 1123 LYS F C 1
ATOM 10603 O O . LYS F 1 411 ? 257.497 244.520 305.140 1.00 41.35 1123 LYS F O 1
ATOM 10609 N N . LYS F 1 412 ? 257.031 245.335 307.138 1.00 21.32 1124 LYS F N 1
ATOM 10610 C CA . LYS F 1 412 ? 258.481 245.454 307.528 1.00 24.14 1124 LYS F CA 1
ATOM 10611 C C . LYS F 1 412 ? 259.238 246.333 306.525 1.00 23.72 1124 LYS F C 1
ATOM 10612 O O . LYS F 1 412 ? 260.001 245.865 305.732 1.00 23.10 1124 LYS F O 1
ATOM 10618 N N . GLN F 1 413 ? 258.995 247.623 306.592 1.00 29.40 1125 GLN F N 1
ATOM 10619 C CA . GLN F 1 413 ? 259.853 248.643 305.976 1.00 31.15 1125 GLN F CA 1
ATOM 10620 C C . GLN F 1 413 ? 260.839 249.104 307.042 1.00 33.65 1125 GLN F C 1
ATOM 10621 O O . GLN F 1 413 ? 260.416 249.529 308.089 1.00 38.42 1125 GLN F O 1
ATOM 10627 N N . ALA F 1 414 ? 262.127 249.061 306.762 1.00 43.66 1126 ALA F N 1
ATOM 10628 C CA . ALA F 1 414 ? 263.186 249.508 307.701 1.00 45.87 1126 ALA F CA 1
ATOM 10629 C C . ALA F 1 414 ? 263.674 250.930 307.376 1.00 47.54 1126 ALA F C 1
ATOM 10630 O O . ALA F 1 414 ? 264.521 251.412 308.143 1.00 45.06 1126 ALA F O 1
ATOM 10632 N N . LEU F 1 415 ? 263.122 251.588 306.345 1.00 52.46 1127 LEU F N 1
ATOM 10633 C CA . LEU F 1 415 ? 263.598 252.899 305.821 1.00 58.20 1127 LEU F CA 1
ATOM 10634 C C . LEU F 1 415 ? 263.236 254.000 306.811 1.00 56.13 1127 LEU F C 1
ATOM 10635 O O . LEU F 1 415 ? 263.307 253.693 307.990 1.00 69.02 1127 LEU F O 1
ATOM 10640 N N . GLY F 1 416 ? 262.840 255.199 306.367 1.00 47.59 1128 GLY F N 1
ATOM 10641 C CA . GLY F 1 416 ? 262.942 256.426 307.177 1.00 45.30 1128 GLY F CA 1
ATOM 10642 C C . GLY F 1 416 ? 262.170 256.381 308.484 1.00 42.59 1128 GLY F C 1
ATOM 10643 O O . GLY F 1 416 ? 261.376 257.279 308.688 1.00 41.05 1128 GLY F O 1
ATOM 10644 N N . ILE F 1 417 ? 262.359 255.361 309.316 1.00 39.79 1129 ILE F N 1
ATOM 10645 C CA . ILE F 1 417 ? 261.793 255.303 310.689 1.00 40.28 1129 ILE F CA 1
ATOM 10646 C C . ILE F 1 417 ? 262.969 254.941 311.584 1.00 43.91 1129 ILE F C 1
ATOM 10647 O O . ILE F 1 417 ? 263.282 253.757 311.783 1.00 49.91 1129 ILE F O 1
ATOM 10652 N N . SER F 1 418 ? 263.680 255.947 312.045 1.00 48.13 1130 SER F N 1
ATOM 10653 C CA . SER F 1 418 ? 264.868 255.746 312.904 1.00 51.81 1130 SER F CA 1
ATOM 10654 C C . SER F 1 418 ? 264.428 255.631 314.361 1.00 52.82 1130 SER F C 1
ATOM 10655 O O . SER F 1 418 ? 263.556 256.407 314.790 1.00 65.43 1130 SER F O 1
ATOM 10658 N N . VAL F 1 419 ? 265.051 254.747 315.121 1.00 56.00 1131 VAL F N 1
ATOM 10659 C CA . VAL F 1 419 ? 264.893 254.736 316.605 1.00 62.03 1131 VAL F CA 1
ATOM 10660 C C . VAL F 1 419 ? 266.281 254.671 317.247 1.00 76.69 1131 VAL F C 1
ATOM 10661 O O . VAL F 1 419 ? 267.143 253.957 316.713 1.00 89.84 1131 VAL F O 1
ATOM 10665 N N . VAL F 1 420 ? 266.483 255.413 318.338 1.00 91.93 1132 VAL F N 1
ATOM 10666 C CA . VAL F 1 420 ? 267.780 255.519 319.070 1.00 101.89 1132 VAL F CA 1
ATOM 10667 C C . VAL F 1 420 ? 268.807 256.185 318.149 1.00 102.97 1132 VAL F C 1
ATOM 10668 O O . VAL F 1 420 ? 268.614 257.328 317.764 1.00 102.03 1132 VAL F O 1
#

Nearest PDB structures (foldseek):
  8xck-assembly1_F  TM=1.003E+00  e=2.077E-53  Escherichia phage Lambda
  8xcj-assembly1_F  TM=5.573E-01  e=4.609E-38  Escherichia phage Lambda
  8xci-assembly1_J  TM=4.237E-01  e=3.187E-09  Escherichia phage Lambda
  4ht1-assembly1_T  TM=3.985E-01  e=1.167E-02  Homo sapiens
  5n11-assembly1_B  TM=3.234E-01  e=4.072E-03  Human coronavirus OC43